Protein AF-A0A9P1FD50-F1 (afdb_monomer_lite)

Organism: NCBI:txid2562237

Secondary structure (DSSP, 8-state):
-----------------------------------------------------------------------PPPP----PPPPEEEEEEEEES-HHHHHHHHHHHH-PEEEEETTTEEEEEETTEEEEEEE-SS-----S-BSEEEEEEEESSHHHHHHHHHHTT--BSS--EEPTTSS-EEEEEE-TT--EEEEEESSS--EEEEEEEES-HHHHHHHHHHHH-PPBSS---PPP-S-TTSTTTS-EEEEEETTEEEEEEEP---SS--TT--SSP--SPBP-TTSSEEEEEEEES-SHHHHHHHHHTT--EEEEEEEETTTTEEEEEEE-GGG-EEEEEE--SS--TTEEPPPGGGB-TT-TTBB-HHHHHHHHHHHHHHTS--TTEEEEEEEEEE-SPPBSSPEEEEEEEEEEETTEEEEEEEEEETTEEEEEEEEEEEE---------S--GGGGS-TT--GGGSEE--B-TTSPBPPHHHHTEEEEESSTT-TTSSS---EEEEE-S-SBTTBPPPHHHHHHHHGGGHHHHS-SS-SSSS-EEE--SEEEEEESS--SSSEEEEEEEEEEETTTEEEEEEEEEETTEEEEEEEEEEEEEEPTT-----SSS-SSSSSS-------------PPPPPPPEEEEEEEEE--PPSSSBBPS-GGGTTPBP-EESS--EEEEEEEEETTEEEEEEEESSSSPPPHHHHHHHHHHHHHHH---EEEEEE---TTSB----BSSTTTBTTTSHHHHHHHHHHHHHHHHHHHHHHHT-EEEEEEEEEEE-S-EEESS--SSS-----EEEEEEEEESSS-EEEEEEEE--B---S-TT--EE--THHHHHHHHHHHHHSS-EEEEE-S-TTEEE-PPTT--SHHHHHHHHHHHHHHHHHH---B--SS--EEEEEEEEEEPPSS-TTSHHHHHHHHHHS-HHHHHHHHHHTTT-EEEEEEEEEETTTEEEEEESSEE-HHHHHHHHHHH-SSEEEEESSBSS--SEE--HHHHHH-STTTSTTT--SPTTHHHHHHHHHHHHHHHHTTSS-PPP-GGGG-S--

pLDDT: mean 82.07, std 21.87, range [19.92, 98.88]

InterPro domains:
  IPR004360 Glyoxalase/fosfomycin resistance/dioxygenase domain [PF00903] (85-195)
  IPR004360 Glyoxalase/fosfomycin resistance/dioxygenase domain [PF00903] (202-340)
  IPR029068 Glyoxalase/Bleomycin resistance protein/Dihydroxybiphenyl dioxygenase [G3DSA:3.10.180.10] (81-199)
  IPR029068 Glyoxalase/Bleomycin resistance protein/Dihydroxybiphenyl dioxygenase [G3DSA:3.10.180.10] (200-346)
  IPR029068 Glyoxalase/Bleomycin resistance protein/Dihydroxybiphenyl dioxygenase [SSF54593] (83-261)
  IPR029068 Glyoxalase/Bleomycin resistance protein/Dihydroxybiphenyl dioxygenase [SSF54593] (201-348)
  IPR029069 HotDog domain superfamily [SSF54637] (326-438)
  IPR031329 Neutral/alkaline non-lysosomal ceramidase, N-terminal [PF04734] (644-873)
  IPR037523 Vicinal oxygen chelate (VOC), core domain [PS51819] (84-198)
  IPR037523 Vicinal oxygen chelate (VOC), core domain [PS51819] (202-343)
  IPR042171 Acyl-CoA thioesterase, double hotdog domain [G3DSA:2.40.160.210] (362-596)
  IPR049449 Acyl-CoA thioesterase-like, N-terminal HotDog domain [PF13622] (360-439)
  IPR049450 Acyl-CoA thioesterase-like, C-terminal domain [PF20789] (466-597)
  IPR050383 Glyoxalase I/Fosfomycin Resistance Protein Families [PTHR21366] (198-342)

Radius of gyration: 40.63 Å; chains: 1; bounding box: 99×114×109 Å

Sequence (1061 aa):
MRQDGFSGGGGFVAAYRAEESGVGFDYNTARRRVGGTTVHAHDEETSMITRRTLGIILLGTIAWLISPGMNAPKAAAEDAEPAHFHHVRLNVTDAKDSMRFYRRVFGAVPVKFRNASDGLFVERSFILFNEVDDAPDPTLNTGIWHIGWGGVDVKNEYEWWLRHGVDIHTRLSPLPGNDNYYMYINGPDKELIEINTMGHHRFGHVHFFCDDVNETVAWYSKHLGIKPRVPVRPKPTGDPNTLAGIWMNSIQCDNVNMIFFGKPDYEESPTWWPDPPLKDIQPTDNRPIDHIAFSYRDIDPVFERMKADGVEIVAPPEFNEELKMRSFFVRGPNNVLIEVVEAKPIPEGQVWTPLEACVGPWSPQHLHAGPVAALCVSVGEELQPGDDVVTTRLTLDLLRPVTRSPIVVKTSTVKMGRRVGLHQLDLIQEDKLTATARVQRTQEMEVSLPQLQGTGLELAPPGDTPDDFTPLTQQPDGRPMAPFLQCCDLRMRVEGAFFRPVPSEAWLHVHADLLEGVPLSTTAAVAAAADCGNALGAPVALDNPPMLFANADLTIHLARSPETAWVRMAPISTWLDHGIGQTCCALSDARGMLGTSVVTLPLANRPGCTIKSLRALTILFSVGVAVCVATLDSPAVAKDKAEFKVGVAARDITPPTGIPMWGYGDRHADLSEGVLDPLYAKAVVIQAGDDKLALVGLDIGRGPTIEMMKLIRKELSEKAGIENVMISGSHTHHGPVIELTDKEGYGKGKFDKAVEYAEQFPHTLIEVILEADAALQPAKMGVGTKNVALNRNRHTKRLPKATDPMLAVMRFDDMEGNPIGILVNFAAHPTSIDSNILKYSADYVGSMHNTVEEKLGTTSVFMQGAAGDQSSNSPQGVSGYEAFGEVLGNEVVEIANGIETSVPEEPTLKGKVDYFTFPSRIDFSNPWIRVAFGRAFFPELVANFGDEMEDGVQTELNTVILNGNIALVGGSGEFFCNHSNRLKERSYLDHTLFFGYCNGHNLYFPTIEAVSEGGYGADPPVSPVEIGAGEQLMNQALINIYSMIGKLVAPENPAAGTAGK

Structure (mmCIF, N/CA/C/O backbone):
data_AF-A0A9P1FD50-F1
#
_entry.id   AF-A0A9P1FD50-F1
#
loop_
_atom_site.group_PDB
_atom_site.id
_atom_site.type_symbol
_atom_site.label_atom_id
_atom_site.label_alt_id
_atom_site.label_comp_id
_atom_site.label_asym_id
_atom_site.label_entity_id
_atom_site.label_seq_id
_atom_site.pdbx_PDB_ins_code
_atom_site.Cartn_x
_atom_site.Cartn_y
_atom_site.Cartn_z
_atom_site.occupancy
_atom_site.B_iso_or_equiv
_atom_site.auth_seq_id
_atom_site.auth_comp_id
_atom_site.auth_asym_id
_atom_site.auth_atom_id
_atom_site.pdbx_PDB_model_num
ATOM 1 N N . MET A 1 1 ? 0.741 50.888 49.057 1.00 32.53 1 MET A N 1
ATOM 2 C CA . MET A 1 1 ? -0.373 51.855 49.240 1.00 32.53 1 MET A CA 1
ATOM 3 C C . MET A 1 1 ? -1.116 51.977 47.910 1.00 32.53 1 MET A C 1
ATOM 5 O O . MET A 1 1 ? -0.481 51.664 46.918 1.00 32.53 1 MET A O 1
ATOM 9 N N . ARG A 1 2 ? -2.399 52.387 47.930 1.00 27.34 2 ARG A N 1
ATOM 10 C CA . ARG A 1 2 ? -3.240 53.013 46.864 1.00 27.34 2 ARG A CA 1
ATOM 11 C C . ARG A 1 2 ? -2.729 52.998 45.398 1.00 27.34 2 ARG A C 1
ATOM 13 O O . ARG A 1 2 ? -1.606 53.415 45.156 1.00 27.34 2 ARG A O 1
ATOM 20 N N . GLN A 1 3 ? -3.507 52.475 44.436 1.00 27.80 3 GLN A N 1
ATOM 21 C CA . GLN A 1 3 ? -4.595 53.173 43.686 1.00 27.80 3 GLN A CA 1
ATOM 22 C C . GLN A 1 3 ? -4.106 54.417 42.908 1.00 27.80 3 GLN A C 1
ATOM 24 O O . GLN A 1 3 ? -3.403 55.227 43.504 1.00 27.80 3 GLN A O 1
ATOM 29 N N . ASP A 1 4 ? -4.471 54.723 41.653 1.00 30.78 4 ASP A N 1
ATOM 30 C CA . ASP A 1 4 ? -5.283 54.096 40.571 1.00 30.78 4 ASP A CA 1
ATOM 31 C C . ASP A 1 4 ? -4.868 54.788 39.232 1.00 30.78 4 ASP A C 1
ATOM 33 O O . ASP A 1 4 ? -4.152 55.788 39.285 1.00 30.78 4 ASP A O 1
ATOM 37 N N . GLY A 1 5 ? -5.244 54.400 38.000 1.00 27.70 5 GLY A N 1
ATOM 38 C CA . GLY A 1 5 ? -6.084 53.306 37.473 1.00 27.70 5 GLY A CA 1
ATOM 39 C C . GLY A 1 5 ? -6.784 53.731 36.153 1.00 27.70 5 GLY A C 1
ATOM 40 O O . GLY A 1 5 ? -7.174 54.890 36.050 1.00 27.70 5 GLY A O 1
ATOM 41 N N . PHE A 1 6 ? -6.971 52.813 35.178 1.00 25.61 6 PHE A N 1
ATOM 42 C CA . PHE A 1 6 ? -7.533 53.043 33.809 1.00 25.61 6 PHE A CA 1
ATOM 43 C C . PHE A 1 6 ? -6.720 54.016 32.898 1.00 25.61 6 PHE A C 1
ATOM 45 O O . PHE A 1 6 ? -5.948 54.827 33.391 1.00 25.61 6 PHE A O 1
ATOM 52 N N . SER A 1 7 ? -6.840 54.060 31.557 1.00 28.64 7 SER A N 1
ATOM 53 C CA . SER A 1 7 ? -7.148 53.057 30.503 1.00 28.64 7 SER A CA 1
ATOM 54 C C . SER A 1 7 ? -7.025 53.716 29.108 1.00 28.64 7 SER A C 1
ATOM 56 O O . SER A 1 7 ? -7.416 54.875 28.977 1.00 28.64 7 SER A O 1
ATOM 58 N N . GLY A 1 8 ? -6.624 52.993 28.051 1.00 25.17 8 GLY A N 1
ATOM 59 C CA . GLY A 1 8 ? -6.762 53.465 26.655 1.00 25.17 8 GLY A CA 1
ATOM 60 C C . GLY A 1 8 ? -5.690 52.920 25.705 1.00 25.17 8 GLY A C 1
ATOM 61 O O . GLY A 1 8 ? -4.532 53.308 25.806 1.00 25.17 8 GLY A O 1
ATOM 62 N N . GLY A 1 9 ? -6.062 51.997 24.812 1.00 24.33 9 GLY A N 1
ATOM 63 C CA . GLY A 1 9 ? -5.116 51.232 23.986 1.00 24.33 9 GLY A CA 1
ATOM 64 C C . GLY A 1 9 ? -4.664 51.897 22.677 1.00 24.33 9 GLY A C 1
ATOM 65 O O . GLY A 1 9 ? -5.237 52.886 22.225 1.00 24.33 9 GLY A O 1
ATOM 66 N N . GLY A 1 10 ? -3.650 51.293 22.047 1.00 22.14 10 GLY A N 1
ATOM 67 C CA . GLY A 1 10 ? -3.113 51.698 20.743 1.00 22.14 10 GLY A CA 1
ATOM 68 C C . GLY A 1 10 ? -1.740 51.079 20.461 1.00 22.14 10 GLY A C 1
ATOM 69 O O . GLY A 1 10 ? -0.724 51.740 20.643 1.00 22.14 10 GLY A O 1
ATOM 70 N N . GLY A 1 11 ? -1.699 49.807 20.049 1.00 23.47 11 GLY A N 1
ATOM 71 C CA . GLY A 1 11 ? -0.459 49.107 19.686 1.00 23.47 11 GLY A CA 1
ATOM 72 C C . GLY A 1 11 ? -0.237 49.078 18.172 1.00 23.47 11 GLY A C 1
ATOM 73 O O . GLY A 1 11 ? -1.151 48.717 17.434 1.00 23.47 11 GLY A O 1
ATOM 74 N N . PHE A 1 12 ? 0.965 49.435 17.709 1.00 22.56 12 PHE A N 1
ATOM 75 C CA . PHE A 1 12 ? 1.338 49.382 16.291 1.00 22.56 12 PHE A CA 1
ATOM 76 C C . PHE A 1 12 ? 2.788 48.911 16.082 1.00 22.56 12 PHE A C 1
ATOM 78 O O . PHE A 1 12 ? 3.698 49.271 16.822 1.00 22.56 12 PHE A O 1
ATOM 85 N N . VAL A 1 13 ? 2.940 48.118 15.023 1.00 25.38 13 VAL A N 1
ATOM 86 C CA . VAL A 1 13 ? 4.142 47.618 14.331 1.00 25.38 13 VAL A CA 1
ATOM 87 C C . VAL A 1 13 ? 5.420 48.477 14.433 1.00 25.38 13 VAL A C 1
ATOM 89 O O . VAL A 1 13 ? 5.392 49.638 14.035 1.00 25.38 13 VAL A O 1
ATOM 92 N N . ALA A 1 14 ? 6.562 47.849 14.770 1.00 25.06 14 ALA A N 1
ATOM 93 C CA . ALA A 1 14 ? 7.853 47.967 14.052 1.00 25.06 14 ALA A CA 1
ATOM 94 C C . ALA A 1 14 ? 8.938 47.030 14.640 1.00 25.06 14 ALA A C 1
ATOM 96 O O . ALA A 1 14 ? 8.922 46.722 15.827 1.00 25.06 14 ALA A O 1
ATOM 97 N N . ALA A 1 15 ? 9.906 46.613 13.816 1.00 26.56 15 ALA A N 1
ATOM 98 C CA . ALA A 1 15 ? 11.107 45.863 14.223 1.00 26.56 15 ALA A CA 1
ATOM 99 C C . ALA A 1 15 ? 12.364 46.756 14.185 1.00 26.56 15 ALA A C 1
ATOM 101 O O . ALA A 1 15 ? 12.326 47.775 13.503 1.00 26.56 15 ALA A O 1
ATOM 102 N N . TYR A 1 16 ? 13.483 46.345 14.808 1.00 21.69 16 TYR A N 1
ATOM 103 C CA . TYR A 1 16 ? 14.849 46.510 14.256 1.00 21.69 16 TYR A CA 1
ATOM 104 C C . TYR A 1 16 ? 15.903 45.640 14.991 1.00 21.69 16 TYR A C 1
ATOM 106 O O . TYR A 1 16 ? 15.596 44.998 15.992 1.00 21.69 16 TYR A O 1
ATOM 114 N N . ARG A 1 17 ? 17.127 45.583 14.437 1.00 26.27 17 ARG A N 1
ATOM 115 C CA . ARG A 1 17 ? 18.291 44.765 14.860 1.00 26.27 17 ARG A CA 1
ATOM 116 C C . ARG A 1 17 ? 19.083 45.317 16.065 1.00 26.27 17 ARG A C 1
ATOM 118 O O . ARG A 1 17 ? 18.904 46.475 16.435 1.00 26.27 17 ARG A O 1
ATOM 125 N N . ALA A 1 18 ? 20.072 44.538 16.531 1.00 23.45 18 ALA A N 1
ATOM 126 C CA . ALA A 1 18 ? 21.341 45.055 17.064 1.00 23.45 18 ALA A CA 1
ATOM 127 C C . ALA A 1 18 ? 22.549 44.135 16.740 1.00 23.45 18 ALA A C 1
ATOM 129 O O . ALA A 1 18 ? 22.391 42.925 16.571 1.00 23.45 18 ALA A O 1
ATOM 130 N N . GLU A 1 19 ? 23.749 44.730 16.700 1.00 25.47 19 GLU A N 1
ATOM 131 C CA . GLU A 1 19 ? 25.080 44.168 16.385 1.00 25.47 19 GLU A CA 1
ATOM 132 C C . GLU A 1 19 ? 26.129 44.836 17.342 1.00 25.47 19 GLU A C 1
ATOM 134 O O . GLU A 1 19 ? 25.779 45.823 17.989 1.00 25.47 19 GLU A O 1
ATOM 139 N N . GLU A 1 20 ? 27.398 44.440 17.563 1.00 28.94 20 GLU A N 1
ATOM 140 C CA . GLU A 1 20 ? 28.374 43.544 16.892 1.00 28.94 20 GLU A CA 1
ATOM 141 C C . GLU A 1 20 ? 29.506 43.107 17.900 1.00 28.94 20 GLU A C 1
ATOM 143 O O . GLU A 1 20 ? 29.324 43.252 19.108 1.00 28.94 20 GLU A O 1
ATOM 148 N N . SER A 1 21 ? 30.702 42.695 17.426 1.00 30.12 21 SER A N 1
ATOM 149 C CA . SER A 1 21 ? 32.002 42.480 18.127 1.00 30.12 21 SER A CA 1
ATOM 150 C C . SER A 1 21 ? 32.228 41.195 18.955 1.00 30.12 21 SER A C 1
ATOM 152 O O . SER A 1 21 ? 31.335 40.717 19.645 1.00 30.12 21 SER A O 1
ATOM 154 N N . GLY A 1 22 ? 33.429 40.589 18.968 1.00 26.94 22 GLY A N 1
ATOM 155 C CA . GLY A 1 22 ? 34.720 40.901 18.302 1.00 26.94 22 GLY A CA 1
ATOM 156 C C . GLY A 1 22 ? 35.891 40.194 19.038 1.00 26.94 22 GLY A C 1
ATOM 157 O O . GLY A 1 22 ? 35.632 39.508 20.021 1.00 26.94 22 GLY A O 1
ATOM 158 N N . VAL A 1 23 ? 37.194 40.271 18.708 1.00 26.19 23 VAL A N 1
ATOM 159 C CA . VAL A 1 23 ? 38.029 40.888 17.640 1.00 26.19 23 VAL A CA 1
ATOM 160 C C . VAL A 1 23 ? 39.350 40.068 17.601 1.00 26.19 23 VAL A C 1
ATOM 162 O O . VAL A 1 23 ? 39.773 39.596 18.652 1.00 26.19 23 VAL A O 1
ATOM 165 N N . GLY A 1 24 ? 40.119 39.873 16.521 1.00 22.12 24 GLY A N 1
ATOM 166 C CA . GLY A 1 24 ? 39.999 40.249 15.101 1.00 22.12 24 GLY A CA 1
ATOM 167 C C . GLY A 1 24 ? 40.101 38.986 14.234 1.00 22.12 24 GLY A C 1
ATOM 168 O O . GLY A 1 24 ? 39.147 38.221 14.235 1.00 22.12 24 GLY A O 1
ATOM 169 N N . PHE A 1 25 ? 41.182 38.630 13.524 1.00 24.50 25 PHE A N 1
ATOM 170 C CA . PHE A 1 25 ? 42.448 39.259 13.070 1.00 24.50 25 PHE A CA 1
ATOM 171 C C . PHE A 1 25 ? 43.093 38.226 12.104 1.00 24.50 25 PHE A C 1
ATOM 173 O O . PHE A 1 25 ? 43.024 37.038 12.405 1.00 24.50 25 PHE A O 1
ATOM 180 N N . ASP A 1 26 ? 43.793 38.505 11.000 1.00 27.23 26 ASP A N 1
ATOM 181 C CA . ASP A 1 26 ? 43.931 39.650 10.070 1.00 27.23 26 ASP A CA 1
ATOM 182 C C . ASP A 1 26 ? 44.528 39.018 8.747 1.00 27.23 26 ASP A C 1
ATOM 184 O O . ASP A 1 26 ? 44.461 37.797 8.614 1.00 27.23 26 ASP A O 1
ATOM 188 N N . TYR A 1 27 ? 45.119 39.618 7.699 1.00 22.58 27 TYR A N 1
ATOM 189 C CA . TYR A 1 27 ? 45.593 40.974 7.410 1.00 22.58 27 TYR A CA 1
ATOM 190 C C . TYR A 1 27 ? 45.713 41.212 5.882 1.00 22.58 27 TYR A C 1
ATOM 192 O O . TYR A 1 27 ? 46.248 40.369 5.170 1.00 22.58 27 TYR A O 1
ATOM 200 N N . ASN A 1 28 ? 45.367 42.425 5.429 1.00 24.56 28 ASN A N 1
ATOM 201 C CA . ASN A 1 28 ? 45.893 43.136 4.239 1.00 24.56 28 ASN A CA 1
ATOM 202 C C . ASN A 1 28 ? 45.655 42.656 2.775 1.00 24.56 28 ASN A C 1
ATOM 204 O O . ASN A 1 28 ? 45.893 41.507 2.438 1.00 24.56 28 ASN A O 1
ATOM 208 N N . THR A 1 29 ? 45.383 43.537 1.785 1.00 28.48 29 THR A N 1
ATOM 209 C CA . THR A 1 29 ? 44.588 44.803 1.724 1.00 28.48 29 THR A CA 1
ATOM 210 C C . THR A 1 29 ? 44.492 45.376 0.282 1.00 28.48 29 THR A C 1
ATOM 212 O O . THR A 1 29 ? 45.399 45.195 -0.517 1.00 28.48 29 THR A O 1
ATOM 215 N N . ALA A 1 30 ? 43.486 46.249 0.052 1.00 27.73 30 ALA A N 1
ATOM 216 C CA . ALA A 1 30 ? 43.569 47.518 -0.726 1.00 27.73 30 ALA A CA 1
ATOM 217 C C . ALA A 1 30 ? 43.664 47.520 -2.286 1.00 27.73 30 ALA A C 1
ATOM 219 O O . ALA A 1 30 ? 44.243 46.630 -2.884 1.00 27.73 30 ALA A O 1
ATOM 220 N N . ARG A 1 31 ? 43.170 48.549 -3.024 1.00 26.62 31 ARG A N 1
ATOM 221 C CA . ARG A 1 31 ? 42.297 49.713 -2.679 1.00 26.62 31 ARG A CA 1
ATOM 222 C C . ARG A 1 31 ? 41.659 50.417 -3.911 1.00 26.62 31 ARG A C 1
ATOM 224 O O . ARG A 1 31 ? 42.356 50.743 -4.857 1.00 26.62 31 ARG A O 1
ATOM 231 N N . ARG A 1 32 ? 40.421 50.900 -3.690 1.00 26.95 32 ARG A N 1
ATOM 232 C CA . ARG A 1 32 ? 39.793 52.182 -4.136 1.00 26.95 32 ARG A CA 1
ATOM 233 C C . ARG A 1 32 ? 39.363 52.452 -5.598 1.00 26.95 32 ARG A C 1
ATOM 235 O O . ARG A 1 32 ? 39.990 52.082 -6.575 1.00 26.95 32 ARG A O 1
ATOM 242 N N . ARG A 1 33 ? 38.265 53.229 -5.653 1.00 26.97 33 ARG A N 1
ATOM 243 C CA . ARG A 1 33 ? 37.638 53.939 -6.789 1.00 26.97 33 ARG A CA 1
ATOM 244 C C . ARG A 1 33 ? 38.524 55.080 -7.321 1.00 26.97 33 ARG A C 1
ATOM 246 O O . ARG A 1 33 ? 39.220 55.679 -6.508 1.00 26.97 33 ARG A O 1
ATOM 253 N N . VAL A 1 34 ? 38.323 55.487 -8.580 1.00 24.75 34 VAL A N 1
ATOM 254 C CA . VAL A 1 34 ? 37.628 56.725 -9.051 1.00 24.75 34 VAL A CA 1
ATOM 255 C C . VAL A 1 34 ? 37.176 56.453 -10.511 1.00 24.75 34 VAL A C 1
ATOM 257 O O . VAL A 1 34 ? 37.707 55.541 -11.136 1.00 24.75 34 VAL A O 1
ATOM 260 N N . GLY A 1 35 ? 36.166 57.156 -11.042 1.00 23.97 35 GLY A N 1
ATOM 261 C CA . GLY A 1 35 ? 35.719 57.031 -12.444 1.00 23.97 35 GLY A CA 1
ATOM 262 C C . GLY A 1 35 ? 36.023 58.279 -13.285 1.00 23.97 35 GLY A C 1
ATOM 263 O O . GLY A 1 35 ? 36.236 59.351 -12.722 1.00 23.97 35 GLY A O 1
ATOM 264 N N . GLY A 1 36 ? 36.017 58.157 -14.618 1.00 22.44 36 GLY A N 1
ATOM 265 C CA . GLY A 1 36 ? 36.223 59.295 -15.527 1.00 22.44 36 GLY A CA 1
ATOM 266 C C . GLY A 1 36 ? 36.560 58.913 -16.976 1.00 22.44 36 GLY A C 1
ATOM 267 O O . GLY A 1 36 ? 37.617 58.371 -17.261 1.00 22.44 36 GLY A O 1
ATOM 268 N N . THR A 1 37 ? 35.630 59.235 -17.870 1.00 23.45 37 THR A N 1
ATOM 269 C CA . THR A 1 37 ? 35.703 59.401 -19.338 1.00 23.45 37 THR A CA 1
ATOM 270 C C . THR A 1 37 ? 37.059 59.731 -20.016 1.00 23.45 37 THR A C 1
ATOM 272 O O . THR A 1 37 ? 37.705 60.695 -19.619 1.00 23.45 37 THR A O 1
ATOM 275 N N . THR A 1 38 ? 37.299 59.098 -21.191 1.00 23.34 38 THR A N 1
ATOM 276 C CA . THR A 1 38 ? 37.919 59.645 -22.451 1.00 23.34 38 THR A CA 1
ATOM 277 C C . THR A 1 38 ? 39.395 60.118 -22.479 1.00 23.34 38 THR A C 1
ATOM 279 O O . THR A 1 38 ? 39.858 60.675 -21.499 1.00 23.34 38 THR A O 1
ATOM 282 N N . VAL A 1 39 ? 40.171 60.089 -23.588 1.00 23.86 39 VAL A N 1
ATOM 283 C CA . VAL A 1 39 ? 40.239 59.308 -24.868 1.00 23.86 39 VAL A CA 1
ATOM 284 C C . VAL A 1 39 ? 41.535 59.733 -25.632 1.00 23.86 39 VAL A C 1
ATOM 286 O O . VAL A 1 39 ? 41.957 60.869 -25.443 1.00 23.86 39 VAL A O 1
ATOM 289 N N . HIS A 1 40 ? 42.094 58.895 -26.535 1.00 23.17 40 HIS A N 1
ATOM 290 C CA . HIS A 1 40 ? 43.233 59.184 -27.469 1.00 23.17 40 HIS A CA 1
ATOM 291 C C . HIS A 1 40 ? 44.621 59.499 -26.829 1.00 23.17 40 HIS A C 1
ATOM 293 O O . HIS A 1 40 ? 44.682 59.817 -25.650 1.00 23.17 40 HIS A O 1
ATOM 299 N N . ALA A 1 41 ? 45.781 59.475 -27.521 1.00 25.92 41 ALA A N 1
ATOM 300 C CA . ALA A 1 41 ? 46.321 58.720 -28.687 1.00 25.92 41 ALA A CA 1
ATOM 301 C C . ALA A 1 41 ? 47.845 59.050 -28.851 1.00 25.92 41 ALA A C 1
ATOM 303 O O . ALA A 1 41 ? 48.322 59.917 -28.124 1.00 25.92 41 ALA A O 1
ATOM 304 N N . HIS A 1 42 ? 48.547 58.448 -29.840 1.00 26.31 42 HIS A N 1
ATOM 305 C CA . HIS A 1 42 ? 49.943 58.744 -30.291 1.00 26.31 42 HIS A CA 1
ATOM 306 C C . HIS A 1 42 ? 51.095 58.325 -29.323 1.00 26.31 42 HIS A C 1
ATOM 308 O O . HIS A 1 42 ? 50.889 58.315 -28.114 1.00 26.31 42 HIS A O 1
ATOM 314 N N . ASP A 1 43 ? 52.320 57.948 -29.752 1.00 27.86 43 ASP A N 1
ATOM 315 C CA . ASP A 1 43 ? 52.848 57.571 -31.092 1.00 27.86 43 ASP A CA 1
ATOM 316 C C . ASP A 1 43 ? 54.145 56.698 -31.013 1.00 27.86 43 ASP A C 1
ATOM 318 O O . ASP A 1 43 ? 54.516 56.274 -29.922 1.00 27.86 43 ASP A O 1
ATOM 322 N N . GLU A 1 44 ? 54.827 56.501 -32.161 1.00 28.86 44 GLU A N 1
ATOM 323 C CA . GLU A 1 44 ? 56.163 55.881 -32.407 1.00 28.86 44 GLU A CA 1
ATOM 324 C C . GLU A 1 44 ? 56.195 54.329 -32.340 1.00 28.86 44 GLU A C 1
ATOM 326 O O . GLU A 1 44 ? 55.852 53.720 -31.333 1.00 28.86 44 GLU A O 1
ATOM 331 N N . GLU A 1 45 ? 56.428 53.546 -33.408 1.00 27.45 45 GLU A N 1
ATOM 332 C CA . GLU A 1 45 ? 57.460 53.485 -34.480 1.00 27.45 45 GLU A CA 1
ATOM 333 C C . GLU A 1 45 ? 58.755 52.717 -34.123 1.00 27.45 45 GLU A C 1
ATOM 335 O O . GLU A 1 45 ? 59.678 53.273 -33.536 1.00 27.45 45 GLU A O 1
ATOM 340 N N . THR A 1 46 ? 58.881 51.461 -34.603 1.00 25.73 46 THR A N 1
ATOM 341 C CA . THR A 1 46 ? 59.977 50.957 -35.491 1.00 25.73 46 THR A CA 1
ATOM 342 C C . THR A 1 46 ? 60.104 49.412 -35.474 1.00 25.73 46 THR A C 1
ATOM 344 O O . THR A 1 46 ? 60.021 48.776 -34.430 1.00 25.73 46 THR A O 1
ATOM 347 N N . SER A 1 47 ? 60.438 48.824 -36.636 1.00 25.33 47 SER A N 1
ATOM 348 C CA . SER A 1 47 ? 60.918 47.437 -36.869 1.00 25.33 47 SER A CA 1
ATOM 349 C C . SER A 1 47 ? 59.906 46.288 -37.096 1.00 25.33 47 SER A C 1
ATOM 351 O O . SER A 1 47 ? 58.740 46.318 -36.715 1.00 25.33 47 SER A O 1
ATOM 353 N N . MET A 1 48 ? 60.403 45.270 -37.809 1.00 22.98 48 MET A N 1
ATOM 354 C CA . MET A 1 48 ? 59.738 44.043 -38.287 1.00 22.98 48 MET A CA 1
ATOM 355 C C . MET A 1 48 ? 59.700 42.967 -37.176 1.00 22.98 48 MET A C 1
ATOM 357 O O . MET A 1 48 ? 60.501 43.026 -36.251 1.00 22.98 48 MET A O 1
ATOM 361 N N . ILE A 1 49 ? 58.844 41.936 -37.186 1.00 22.75 49 ILE A N 1
ATOM 362 C CA . ILE A 1 49 ? 58.041 41.312 -38.261 1.00 22.75 49 ILE A CA 1
ATOM 363 C C . ILE A 1 49 ? 56.555 41.287 -37.838 1.00 22.75 49 ILE A C 1
ATOM 365 O O . ILE A 1 49 ? 56.255 41.044 -36.673 1.00 22.75 49 ILE A O 1
ATOM 369 N N . THR A 1 50 ? 55.614 41.570 -38.750 1.00 34.81 50 THR A N 1
ATOM 370 C CA . THR A 1 50 ? 54.276 42.071 -38.356 1.00 34.81 50 THR A CA 1
ATOM 371 C C . THR A 1 50 ? 53.121 41.727 -39.307 1.00 34.81 50 THR A C 1
ATOM 373 O O . THR A 1 50 ? 53.345 41.580 -40.509 1.00 34.81 50 THR A O 1
ATOM 376 N N . ARG A 1 51 ? 51.887 41.773 -38.749 1.00 23.23 51 ARG A N 1
ATOM 377 C CA . ARG A 1 51 ? 50.534 42.086 -39.318 1.00 23.23 51 ARG A CA 1
ATOM 378 C C . ARG A 1 51 ? 49.463 41.054 -38.876 1.00 23.23 51 ARG A C 1
ATOM 380 O O . ARG A 1 51 ? 49.767 39.874 -38.833 1.00 23.23 51 ARG A O 1
ATOM 387 N N . ARG A 1 52 ? 48.204 41.423 -38.568 1.00 22.81 52 ARG A N 1
ATOM 388 C CA . ARG A 1 52 ? 47.538 42.752 -38.589 1.00 22.81 52 ARG A CA 1
ATOM 389 C C . ARG A 1 52 ? 46.304 42.817 -37.667 1.00 22.81 52 ARG A C 1
ATOM 391 O O . ARG A 1 52 ? 45.666 41.803 -37.423 1.00 22.81 52 ARG A O 1
ATOM 398 N N . THR A 1 53 ? 45.921 44.037 -37.292 1.00 22.67 53 THR A N 1
ATOM 399 C CA . THR A 1 53 ? 44.667 44.400 -36.597 1.00 22.67 53 THR A CA 1
ATOM 400 C C . THR A 1 53 ? 43.773 45.219 -37.537 1.00 22.67 53 THR A C 1
ATOM 402 O O . THR A 1 53 ? 44.329 46.004 -38.304 1.00 22.67 53 THR A O 1
ATOM 405 N N . LEU A 1 54 ? 42.437 45.090 -37.461 1.00 20.25 54 LEU A N 1
ATOM 406 C CA . LEU A 1 54 ? 41.450 46.192 -37.326 1.00 20.25 54 LEU A CA 1
ATOM 407 C C . LEU A 1 54 ? 39.998 45.673 -37.394 1.00 20.25 54 LEU A C 1
ATOM 409 O O . LEU A 1 54 ? 39.756 44.546 -37.816 1.00 20.25 54 LEU A O 1
ATOM 413 N N . GLY A 1 55 ? 39.037 46.529 -37.030 1.00 21.28 55 GLY A N 1
ATOM 414 C CA . GLY A 1 55 ? 37.617 46.366 -37.358 1.00 21.28 55 GLY A CA 1
ATOM 415 C C . GLY A 1 55 ? 37.112 47.457 -38.314 1.00 21.28 55 GLY A C 1
ATOM 416 O O . GLY A 1 55 ? 37.748 48.497 -38.443 1.00 21.28 55 GLY A O 1
ATOM 417 N N . ILE A 1 56 ? 35.958 47.191 -38.938 1.00 28.34 56 ILE A N 1
ATOM 418 C CA . ILE A 1 56 ? 35.044 48.108 -39.656 1.00 28.34 56 ILE A CA 1
ATOM 419 C C . ILE A 1 56 ? 35.676 49.100 -40.658 1.00 28.34 56 ILE A C 1
ATOM 421 O O . ILE A 1 56 ? 36.181 50.156 -40.289 1.00 28.34 56 ILE A O 1
ATOM 425 N N . ILE A 1 57 ? 35.408 48.870 -41.949 1.00 19.92 57 ILE A N 1
ATOM 426 C CA . ILE A 1 57 ? 35.049 49.961 -42.869 1.00 19.92 57 ILE A CA 1
ATOM 427 C C . ILE A 1 57 ? 33.663 49.658 -43.443 1.00 19.92 57 ILE A C 1
ATOM 429 O O . ILE A 1 57 ? 33.461 48.655 -44.124 1.00 19.92 57 ILE A O 1
ATOM 433 N N . LEU A 1 58 ? 32.716 50.546 -43.156 1.00 23.91 58 LEU A N 1
ATOM 434 C CA . LEU A 1 58 ? 31.427 50.651 -43.832 1.00 23.91 58 LEU A CA 1
ATOM 435 C C . LEU A 1 58 ? 31.601 51.580 -45.042 1.00 23.91 58 LEU A C 1
ATOM 437 O O . LEU A 1 58 ? 32.116 52.677 -44.847 1.00 23.91 58 LEU A O 1
ATOM 441 N N . LEU A 1 59 ? 31.148 51.171 -46.235 1.00 20.83 59 LEU A N 1
ATOM 442 C CA . LEU A 1 59 ? 30.559 52.004 -47.310 1.00 20.83 59 LEU A CA 1
ATOM 443 C C . LEU A 1 59 ? 30.400 51.164 -48.594 1.00 20.83 59 LEU A C 1
ATOM 445 O O . LEU A 1 59 ? 31.342 50.509 -49.027 1.00 20.83 59 LEU A O 1
ATOM 449 N N . GLY A 1 60 ? 29.210 51.181 -49.203 1.00 21.38 60 GLY A N 1
ATOM 450 C CA . GLY A 1 60 ? 28.873 50.321 -50.351 1.00 21.38 60 GLY A CA 1
ATOM 451 C C . GLY A 1 60 ? 27.402 50.423 -50.766 1.00 21.38 60 GLY A C 1
ATOM 452 O O . GLY A 1 60 ? 26.713 49.420 -50.909 1.00 21.38 60 GLY A O 1
ATOM 453 N N . THR A 1 61 ? 26.884 51.647 -50.844 1.00 21.33 61 THR A N 1
ATOM 454 C CA . THR A 1 61 ? 25.454 51.956 -50.977 1.00 21.33 61 THR A CA 1
ATOM 455 C C . THR A 1 61 ? 24.893 51.790 -52.398 1.00 21.33 61 THR A C 1
ATOM 457 O O . THR A 1 61 ? 25.477 52.280 -53.355 1.00 21.33 61 THR A O 1
ATOM 460 N N . ILE A 1 62 ? 23.658 51.269 -52.471 1.00 23.58 62 ILE A N 1
ATOM 461 C CA . ILE A 1 62 ? 22.624 51.540 -53.500 1.00 23.58 62 ILE A CA 1
ATOM 462 C C . ILE A 1 62 ? 22.869 50.992 -54.926 1.00 23.58 62 ILE A C 1
ATOM 464 O O . ILE A 1 62 ? 23.435 51.667 -55.778 1.00 23.58 62 ILE A O 1
ATOM 468 N N . ALA A 1 63 ? 22.260 49.832 -55.214 1.00 21.72 63 ALA A N 1
ATOM 469 C CA . ALA A 1 63 ? 21.508 49.495 -56.442 1.00 21.72 63 ALA A CA 1
ATOM 470 C C . ALA A 1 63 ? 20.868 48.090 -56.268 1.00 21.72 63 ALA A C 1
ATOM 472 O O . ALA A 1 63 ? 21.498 47.229 -55.667 1.00 21.72 63 ALA A O 1
ATOM 473 N N . TRP A 1 64 ? 19.654 47.770 -56.734 1.00 22.84 64 TRP A N 1
ATOM 474 C CA . TRP A 1 64 ? 18.608 48.599 -57.352 1.00 22.84 64 TRP A CA 1
ATOM 475 C C . TRP A 1 64 ? 17.203 48.061 -56.997 1.00 22.84 64 TRP A C 1
ATOM 477 O O . TRP A 1 64 ? 17.054 46.944 -56.509 1.00 22.84 64 TRP A O 1
ATOM 487 N N . LEU A 1 65 ? 16.183 48.886 -57.229 1.00 27.14 65 LEU A N 1
ATOM 488 C CA . LEU A 1 65 ? 14.756 48.586 -57.042 1.00 27.14 65 LEU A CA 1
ATOM 489 C C . LEU A 1 65 ? 14.164 47.751 -58.207 1.00 27.14 65 LEU A C 1
ATOM 491 O O . LEU A 1 65 ? 14.789 47.632 -59.254 1.00 27.14 65 LEU A O 1
ATOM 495 N N . ILE A 1 66 ? 12.898 47.326 -58.044 1.00 25.25 66 ILE A N 1
ATOM 496 C CA . ILE A 1 66 ? 11.925 46.898 -59.087 1.00 25.25 66 ILE A CA 1
ATOM 497 C C . ILE A 1 66 ? 11.985 45.426 -59.574 1.00 25.25 66 ILE A C 1
ATOM 499 O O . ILE A 1 66 ? 12.668 45.112 -60.538 1.00 25.25 66 ILE A O 1
ATOM 503 N N . SER A 1 67 ? 11.078 44.614 -58.995 1.00 25.45 67 SER A N 1
ATOM 504 C CA . SER A 1 67 ? 10.212 43.594 -59.649 1.00 25.45 67 SER A CA 1
ATOM 505 C C . SER A 1 67 ? 10.820 42.370 -60.381 1.00 25.45 67 SER A C 1
ATOM 507 O O . SER A 1 67 ? 11.981 42.368 -60.763 1.00 25.45 67 SER A O 1
ATOM 509 N N . PRO A 1 68 ? 9.989 41.363 -60.735 1.00 37.72 68 PRO A N 1
ATOM 510 C CA . PRO A 1 68 ? 8.934 40.712 -59.949 1.00 37.72 68 PRO A CA 1
ATOM 511 C C . PRO A 1 68 ? 9.198 39.191 -59.793 1.00 37.72 68 PRO A C 1
ATOM 513 O O . PRO A 1 68 ? 10.151 38.649 -60.343 1.00 37.72 68 PRO A O 1
ATOM 516 N N . GLY A 1 69 ? 8.369 38.494 -59.011 1.00 38.81 69 GLY A N 1
ATOM 517 C CA . GLY A 1 69 ? 8.669 37.130 -58.556 1.00 38.81 69 GLY A CA 1
ATOM 518 C C . GLY A 1 69 ? 8.546 35.997 -59.588 1.00 38.81 69 GLY A C 1
ATOM 519 O O . GLY A 1 69 ? 7.768 36.059 -60.536 1.00 38.81 69 GLY A O 1
ATOM 520 N N . MET A 1 70 ? 9.246 34.900 -59.288 1.00 27.20 70 MET A N 1
ATOM 521 C CA . MET A 1 70 ? 8.902 33.529 -59.679 1.00 27.20 70 MET A CA 1
ATOM 522 C C . MET A 1 70 ? 9.056 32.631 -58.447 1.00 27.20 70 MET A C 1
ATOM 524 O O . MET A 1 70 ? 10.036 32.756 -57.712 1.00 27.20 70 MET A O 1
ATOM 528 N N . ASN A 1 71 ? 8.109 31.717 -58.226 1.00 37.50 71 ASN A N 1
ATOM 529 C CA . ASN A 1 71 ? 8.216 30.719 -57.163 1.00 37.50 71 ASN A CA 1
ATOM 530 C C . ASN A 1 71 ? 9.249 29.656 -57.558 1.00 37.50 71 ASN A C 1
ATOM 532 O O . ASN A 1 71 ? 8.942 28.751 -58.330 1.00 37.50 71 ASN A O 1
ATOM 536 N N . ALA A 1 72 ? 10.448 29.740 -56.989 1.00 27.22 72 ALA A N 1
ATOM 537 C CA . ALA A 1 72 ? 11.284 28.567 -56.775 1.00 27.22 72 ALA A CA 1
ATOM 538 C C . ALA A 1 72 ? 10.987 28.048 -55.358 1.00 27.22 72 ALA A C 1
ATOM 540 O O . ALA A 1 72 ? 11.109 28.832 -54.410 1.00 27.22 72 ALA A O 1
ATOM 541 N N . PRO A 1 73 ? 10.596 26.774 -55.171 1.00 30.59 73 PRO A N 1
ATOM 542 C CA . PRO A 1 73 ? 10.561 26.186 -53.841 1.00 30.59 73 PRO A CA 1
ATOM 543 C C . PRO A 1 73 ? 11.948 26.311 -53.207 1.00 30.59 73 PRO A C 1
ATOM 545 O O . PRO A 1 73 ? 12.955 26.004 -53.851 1.00 30.59 73 PRO A O 1
ATOM 548 N N . LYS A 1 74 ? 12.024 26.729 -51.938 1.00 28.89 74 LYS A N 1
ATOM 549 C CA . LYS A 1 74 ? 13.207 26.386 -51.142 1.00 28.89 74 LYS A CA 1
ATOM 550 C C . LYS A 1 74 ? 13.273 24.864 -51.131 1.00 28.89 74 LYS A C 1
ATOM 552 O O . LYS A 1 74 ? 12.293 24.240 -50.737 1.00 28.89 74 LYS A O 1
ATOM 557 N N . ALA A 1 75 ? 14.390 24.294 -51.576 1.00 32.84 75 ALA A N 1
ATOM 558 C CA . ALA A 1 75 ? 14.596 22.858 -51.485 1.00 32.84 75 ALA A CA 1
ATOM 559 C C . ALA A 1 75 ? 14.448 22.445 -50.018 1.00 32.84 75 ALA A C 1
ATOM 561 O O . ALA A 1 75 ? 15.187 22.934 -49.158 1.00 32.84 75 ALA A O 1
ATOM 562 N N . ALA A 1 76 ? 13.464 21.595 -49.744 1.00 32.22 76 ALA A N 1
ATOM 563 C CA . ALA A 1 76 ? 13.309 20.990 -48.443 1.00 32.22 76 ALA A CA 1
ATOM 564 C C . ALA A 1 76 ? 14.459 19.995 -48.261 1.00 32.22 76 ALA A C 1
ATOM 566 O O . ALA A 1 76 ? 14.465 18.912 -48.839 1.00 32.22 76 ALA A O 1
ATOM 567 N N . ALA A 1 77 ? 15.449 20.381 -47.458 1.00 35.50 77 ALA A N 1
ATOM 568 C CA . ALA A 1 77 ? 16.224 19.408 -46.705 1.00 35.50 77 ALA A CA 1
ATOM 569 C C . ALA A 1 77 ? 15.330 18.947 -45.543 1.00 35.50 77 ALA A C 1
ATOM 571 O O . ALA A 1 77 ? 15.514 19.371 -44.406 1.00 35.50 77 ALA A O 1
ATOM 572 N N . GLU A 1 78 ? 14.282 18.197 -45.884 1.00 37.94 78 GLU A N 1
ATOM 573 C CA . GLU A 1 78 ? 13.413 17.524 -44.924 1.00 37.94 78 GLU A CA 1
ATOM 574 C C . GLU A 1 78 ? 14.215 16.441 -44.199 1.00 37.94 78 GLU A C 1
ATOM 576 O O . GLU A 1 78 ? 15.028 15.738 -44.809 1.00 37.94 78 GLU A O 1
ATOM 581 N N . ASP A 1 79 ? 13.986 16.312 -42.892 1.00 43.34 79 ASP A N 1
ATOM 582 C CA . ASP A 1 79 ? 14.502 15.206 -42.094 1.00 43.34 79 ASP A CA 1
ATOM 583 C C . ASP A 1 79 ? 13.814 13.913 -42.557 1.00 43.34 79 ASP A C 1
ATOM 585 O O . ASP A 1 79 ? 12.722 13.570 -42.104 1.00 43.34 79 ASP A O 1
ATOM 589 N N . ALA A 1 80 ? 14.430 13.231 -43.526 1.00 60.41 80 ALA A N 1
ATOM 590 C CA . ALA A 1 80 ? 13.908 11.994 -44.091 1.00 60.41 80 ALA A CA 1
ATOM 591 C C . ALA A 1 80 ? 13.710 10.934 -42.994 1.00 60.41 80 ALA A C 1
ATOM 593 O O . ALA A 1 80 ? 14.597 10.732 -42.161 1.00 60.41 80 ALA A O 1
ATOM 594 N N . GLU A 1 81 ? 12.561 10.250 -43.021 1.00 73.12 81 GLU A N 1
ATOM 595 C CA . GLU A 1 81 ? 12.240 9.183 -42.068 1.00 73.12 81 GLU A CA 1
ATOM 596 C C . GLU A 1 81 ? 13.377 8.138 -42.045 1.00 73.12 81 GLU A C 1
ATOM 598 O O . GLU A 1 81 ? 13.791 7.676 -43.114 1.00 73.12 81 GLU A O 1
ATOM 603 N N . PRO A 1 82 ? 13.939 7.795 -40.870 1.00 83.00 82 PRO A N 1
ATOM 604 C CA . PRO A 1 82 ? 14.955 6.756 -40.761 1.00 83.00 82 PRO A CA 1
ATOM 605 C C . PRO A 1 82 ? 14.322 5.367 -40.896 1.00 83.00 82 PRO A C 1
ATOM 607 O O . PRO A 1 82 ? 13.175 5.155 -40.515 1.00 83.00 82 PRO A O 1
ATOM 610 N N . ALA A 1 83 ? 15.092 4.400 -41.394 1.00 89.94 83 ALA A N 1
ATOM 611 C CA . ALA A 1 83 ? 14.664 3.005 -41.409 1.00 89.94 83 ALA A CA 1
ATOM 612 C C . ALA A 1 83 ? 14.480 2.437 -39.993 1.00 89.94 83 ALA A C 1
ATOM 614 O O . ALA A 1 83 ? 15.348 2.621 -39.132 1.00 89.94 83 ALA A O 1
ATOM 615 N N . HIS A 1 84 ? 13.422 1.645 -39.823 1.00 89.25 84 HIS A N 1
ATOM 616 C CA . HIS A 1 84 ? 13.218 0.766 -38.670 1.00 89.25 84 HIS A CA 1
ATOM 617 C C . HIS A 1 84 ? 13.509 -0.701 -39.033 1.00 89.25 84 HIS A C 1
ATOM 619 O O . HIS A 1 84 ? 13.259 -1.108 -40.171 1.00 89.25 84 HIS A O 1
ATOM 625 N N . PHE A 1 85 ? 14.029 -1.505 -38.098 1.00 92.19 85 PHE A N 1
ATOM 626 C CA . PHE A 1 85 ? 14.359 -2.919 -38.338 1.00 92.19 85 PHE A CA 1
ATOM 627 C C . PHE A 1 85 ? 13.097 -3.779 -38.235 1.00 92.19 85 PHE A C 1
ATOM 629 O O . PHE A 1 85 ? 12.598 -4.060 -37.142 1.00 92.19 85 PHE A O 1
ATOM 636 N N . HIS A 1 86 ? 12.588 -4.232 -39.380 1.00 91.25 86 HIS A N 1
ATOM 637 C CA . HIS A 1 86 ? 11.292 -4.892 -39.445 1.00 91.25 86 HIS A CA 1
ATOM 638 C C . HIS A 1 86 ? 11.380 -6.395 -39.160 1.00 91.25 86 HIS A C 1
ATOM 640 O O . HIS A 1 86 ? 10.728 -6.887 -38.237 1.00 91.25 86 HIS A O 1
ATOM 646 N N . HIS A 1 87 ? 12.143 -7.159 -39.951 1.00 93.69 87 HIS A N 1
ATOM 647 C CA . HIS A 1 87 ? 12.192 -8.616 -39.788 1.00 93.69 87 HIS A CA 1
ATOM 648 C C . HIS A 1 87 ? 13.469 -9.293 -40.307 1.00 93.69 87 HIS A C 1
ATOM 650 O O . HIS A 1 87 ? 14.226 -8.718 -41.085 1.00 93.69 87 HIS A O 1
ATOM 656 N N . VAL A 1 88 ? 13.680 -10.538 -39.874 1.00 96.75 88 VAL A N 1
ATOM 657 C CA . VAL A 1 88 ? 14.603 -11.509 -40.485 1.00 96.75 88 VAL A CA 1
ATOM 658 C C . VAL A 1 88 ? 13.770 -12.578 -41.189 1.00 96.75 88 VAL A C 1
ATOM 660 O O . VAL A 1 88 ? 12.811 -13.086 -40.600 1.00 96.75 88 VAL A O 1
ATOM 663 N N . ARG A 1 89 ? 14.111 -12.929 -42.431 1.00 95.81 89 ARG A N 1
ATOM 664 C CA . ARG A 1 89 ? 13.473 -14.031 -43.162 1.00 95.81 89 ARG A CA 1
ATOM 665 C C . ARG A 1 89 ? 14.348 -15.279 -43.092 1.00 95.81 89 ARG A C 1
ATOM 667 O O . ARG A 1 89 ? 15.544 -15.204 -43.371 1.00 95.81 89 ARG A O 1
ATOM 674 N N . LEU A 1 90 ? 13.755 -16.414 -42.732 1.00 97.81 90 LEU A N 1
ATOM 675 C CA . LEU A 1 90 ? 14.419 -17.719 -42.728 1.00 97.81 90 LEU A CA 1
ATOM 676 C C . LEU A 1 90 ? 13.810 -18.627 -43.802 1.00 97.81 90 LEU A C 1
ATOM 678 O O . LEU A 1 90 ? 12.585 -18.672 -43.940 1.00 97.81 90 LEU A O 1
ATOM 682 N N . ASN A 1 91 ? 14.647 -19.372 -44.524 1.00 97.25 91 ASN A N 1
ATOM 683 C CA . ASN A 1 91 ? 14.190 -20.497 -45.347 1.00 97.25 91 ASN A CA 1
ATOM 684 C C . ASN A 1 91 ? 14.152 -21.751 -44.468 1.00 97.25 91 ASN A C 1
ATOM 686 O O . ASN A 1 91 ? 15.149 -22.070 -43.823 1.00 97.25 91 ASN A O 1
ATOM 690 N N . VAL A 1 92 ? 13.005 -22.431 -44.412 1.00 96.44 92 VAL A N 1
ATOM 691 C CA . VAL A 1 92 ? 12.738 -23.525 -43.463 1.00 96.44 92 VAL A CA 1
ATOM 692 C C . VAL A 1 92 ? 11.936 -24.663 -44.097 1.00 96.44 92 VAL A C 1
ATOM 694 O O . VAL A 1 92 ? 11.133 -24.427 -44.996 1.00 96.44 92 VAL A O 1
ATOM 697 N N . THR A 1 93 ? 12.095 -25.895 -43.610 1.00 95.56 93 THR A N 1
ATOM 698 C CA . THR A 1 93 ? 11.378 -27.075 -44.145 1.00 95.56 93 THR A CA 1
ATOM 699 C C . THR A 1 93 ? 10.061 -27.395 -43.412 1.00 95.56 93 THR A C 1
ATOM 701 O O . THR A 1 93 ? 9.158 -27.995 -43.993 1.00 95.56 93 THR A O 1
ATOM 704 N N . ASP A 1 94 ? 9.889 -26.943 -42.163 1.00 94.69 94 ASP A N 1
ATOM 705 C CA . ASP A 1 94 ? 8.587 -26.816 -41.477 1.00 94.69 94 ASP A CA 1
ATOM 706 C C . ASP A 1 94 ? 8.606 -25.537 -40.632 1.00 94.69 94 ASP A C 1
ATOM 708 O O . ASP A 1 94 ? 9.184 -25.517 -39.540 1.00 94.69 94 ASP A O 1
ATOM 712 N N . ALA A 1 95 ? 7.922 -24.474 -41.075 1.00 92.69 95 ALA A N 1
ATOM 713 C CA . ALA A 1 95 ? 7.869 -23.226 -40.310 1.00 92.69 95 ALA A CA 1
ATOM 714 C C . ALA A 1 95 ? 7.271 -23.438 -38.912 1.00 92.69 95 ALA A C 1
ATOM 716 O O . ALA A 1 95 ? 7.602 -22.718 -37.970 1.00 92.69 95 ALA A O 1
ATOM 717 N N . LYS A 1 96 ? 6.441 -24.471 -38.727 1.00 93.50 96 LYS A N 1
ATOM 718 C CA . LYS A 1 96 ? 5.852 -24.796 -37.427 1.00 93.50 96 LYS A CA 1
ATOM 719 C C . LYS A 1 96 ? 6.862 -25.498 -36.521 1.00 93.50 96 LYS A C 1
ATOM 721 O O . LYS A 1 96 ? 6.683 -25.397 -35.309 1.00 93.50 96 LYS A O 1
ATOM 726 N N . ASP A 1 97 ? 7.896 -26.177 -37.032 1.00 93.19 97 ASP A N 1
ATOM 727 C CA . ASP A 1 97 ? 8.988 -26.692 -36.187 1.00 93.19 97 ASP A CA 1
ATOM 728 C C . ASP A 1 97 ? 9.952 -25.582 -35.795 1.00 93.19 97 ASP A C 1
ATOM 730 O O . ASP A 1 97 ? 10.277 -25.468 -34.615 1.00 93.19 97 ASP A O 1
ATOM 734 N N . SER A 1 98 ? 10.278 -24.669 -36.709 1.00 94.31 98 SER A N 1
ATOM 735 C CA . SER A 1 98 ? 11.053 -23.468 -36.382 1.00 94.31 98 SER A CA 1
ATOM 736 C C . SER A 1 98 ? 10.317 -22.582 -35.369 1.00 94.31 98 SER A C 1
ATOM 738 O O . SER A 1 98 ? 10.891 -22.200 -34.347 1.00 94.31 98 SER A O 1
ATOM 740 N N . MET A 1 99 ? 9.001 -22.381 -35.510 1.00 94.62 99 MET A N 1
ATOM 741 C CA . MET A 1 99 ? 8.188 -21.730 -34.473 1.00 94.62 99 MET A CA 1
ATOM 742 C C . MET A 1 99 ? 8.190 -22.493 -33.138 1.00 94.62 99 MET A C 1
ATOM 744 O O . MET A 1 99 ? 8.273 -21.858 -32.085 1.00 94.62 99 MET A O 1
ATOM 748 N N . ARG A 1 100 ? 8.132 -23.837 -33.138 1.00 93.81 100 ARG A N 1
ATOM 749 C CA . ARG A 1 100 ? 8.274 -24.652 -31.910 1.00 93.81 100 ARG A CA 1
ATOM 750 C C . ARG A 1 100 ? 9.661 -24.476 -31.282 1.00 93.81 100 ARG A C 1
ATOM 752 O O . ARG A 1 100 ? 9.750 -24.333 -30.063 1.00 93.81 100 ARG A O 1
ATOM 759 N N . PHE A 1 101 ? 10.720 -24.460 -32.089 1.00 93.94 101 PHE A N 1
ATOM 760 C CA . PHE A 1 101 ? 12.111 -24.320 -31.666 1.00 93.94 101 PHE A CA 1
ATOM 761 C C . PHE A 1 101 ? 12.367 -22.963 -31.009 1.00 93.94 101 PHE A C 1
ATOM 763 O O . PHE A 1 101 ? 12.702 -22.924 -29.825 1.00 93.94 101 PHE A O 1
ATOM 770 N N . TYR A 1 102 ? 12.146 -21.855 -31.722 1.00 93.56 102 TYR A N 1
ATOM 771 C CA . TYR A 1 102 ? 12.438 -20.511 -31.213 1.00 93.56 102 TYR A CA 1
ATOM 772 C C . TYR A 1 102 ? 11.604 -20.163 -29.977 1.00 93.56 102 TYR A C 1
ATOM 774 O O . TYR A 1 102 ? 12.117 -19.589 -29.016 1.00 93.56 102 TYR A O 1
ATOM 782 N N . ARG A 1 103 ? 10.335 -20.581 -29.946 1.00 89.31 103 ARG A N 1
ATOM 783 C CA . ARG A 1 103 ? 9.478 -20.464 -28.761 1.00 89.31 103 ARG A CA 1
ATOM 784 C C . ARG A 1 103 ? 10.036 -21.245 -27.564 1.00 89.31 103 ARG A C 1
ATOM 786 O O . ARG A 1 103 ? 10.016 -20.740 -26.447 1.00 89.31 103 ARG A O 1
ATOM 793 N N . ARG A 1 104 ? 10.514 -22.478 -27.777 1.00 89.00 104 ARG A N 1
ATOM 794 C CA . ARG A 1 104 ? 11.059 -23.358 -26.724 1.00 89.00 104 ARG A CA 1
ATOM 795 C C . ARG A 1 104 ? 12.416 -22.886 -26.196 1.00 89.00 104 ARG A C 1
ATOM 797 O O . ARG A 1 104 ? 12.681 -23.065 -25.013 1.00 89.00 104 ARG A O 1
ATOM 804 N N . VAL A 1 105 ? 13.276 -22.364 -27.070 1.00 87.25 105 VAL A N 1
ATOM 805 C CA . VAL A 1 105 ? 14.672 -22.013 -26.748 1.00 87.25 105 VAL A CA 1
ATOM 806 C C . VAL A 1 105 ? 14.806 -20.557 -26.291 1.00 87.25 105 VAL A C 1
ATOM 808 O O . VAL A 1 105 ? 15.574 -20.293 -25.373 1.00 87.25 105 VAL A O 1
ATOM 811 N N . PHE A 1 106 ? 14.032 -19.633 -26.874 1.00 88.00 106 PHE A N 1
ATOM 812 C CA . PHE A 1 106 ? 14.167 -18.184 -26.658 1.00 88.00 106 PHE A CA 1
ATOM 813 C C . PHE A 1 106 ? 12.890 -17.479 -26.177 1.00 88.00 106 PHE A C 1
ATOM 815 O O . PHE A 1 106 ? 12.904 -16.266 -25.993 1.00 88.00 106 PHE A O 1
ATOM 822 N N . GLY A 1 107 ? 11.767 -18.188 -26.018 1.00 85.19 107 GLY A N 1
ATOM 823 C CA . GLY A 1 107 ? 10.492 -17.574 -25.625 1.00 85.19 107 GLY A CA 1
ATOM 824 C C . GLY A 1 107 ? 9.823 -16.714 -26.708 1.00 85.19 107 GLY A C 1
ATOM 825 O O . GLY A 1 107 ? 8.891 -15.977 -26.394 1.00 85.19 107 GLY A O 1
ATOM 826 N N . ALA A 1 108 ? 10.270 -16.804 -27.968 1.00 88.25 108 ALA A N 1
ATOM 827 C CA . ALA A 1 108 ? 9.722 -16.031 -29.087 1.00 88.25 108 ALA A CA 1
ATOM 828 C C . ALA A 1 108 ? 8.200 -16.234 -29.249 1.00 88.25 108 ALA A C 1
ATOM 830 O O . ALA A 1 108 ? 7.693 -17.351 -29.107 1.00 88.25 108 ALA A O 1
ATOM 831 N N . VAL A 1 109 ? 7.473 -15.154 -29.556 1.00 87.75 109 VAL A N 1
ATOM 832 C CA . VAL A 1 109 ? 6.000 -15.120 -29.516 1.00 87.75 109 VAL A CA 1
ATOM 833 C C . VAL A 1 109 ? 5.413 -15.537 -30.873 1.00 87.75 109 VAL A C 1
ATOM 835 O O . VAL A 1 109 ? 5.676 -14.850 -31.856 1.00 87.75 109 VAL A O 1
ATOM 838 N N . PRO A 1 110 ? 4.601 -16.610 -30.976 1.00 89.06 110 PRO A N 1
ATOM 839 C CA . PRO A 1 110 ? 3.957 -17.005 -32.235 1.00 89.06 110 PRO A CA 1
ATOM 840 C C . PRO A 1 110 ? 2.852 -16.039 -32.672 1.00 89.06 110 PRO A C 1
ATOM 842 O O . PRO A 1 110 ? 1.986 -15.679 -31.870 1.00 89.06 110 PRO A O 1
ATOM 845 N N . VAL A 1 111 ? 2.845 -15.655 -33.951 1.00 86.00 111 VAL A N 1
ATOM 846 C CA . VAL A 1 111 ? 1.927 -14.648 -34.511 1.00 86.00 111 VAL A CA 1
ATOM 847 C C . VAL A 1 111 ? 1.414 -15.040 -35.898 1.00 86.00 111 VAL A C 1
ATOM 849 O O . VAL A 1 111 ? 2.056 -15.805 -36.617 1.00 86.00 111 VAL A O 1
ATOM 852 N N . LYS A 1 112 ? 0.259 -14.485 -36.291 1.00 84.31 112 LYS A N 1
ATOM 853 C CA . LYS A 1 112 ? -0.245 -14.537 -37.671 1.00 84.31 112 LYS A CA 1
ATOM 854 C C . LYS A 1 112 ? -0.044 -13.179 -38.339 1.00 84.31 112 LYS A C 1
ATOM 856 O O . LYS A 1 112 ? -0.918 -12.317 -38.276 1.00 84.31 112 LYS A O 1
ATOM 861 N N . PHE A 1 113 ? 1.127 -12.986 -38.943 1.00 83.25 113 PHE A N 1
ATOM 862 C CA . PHE A 1 113 ? 1.543 -11.720 -39.547 1.00 83.25 113 PHE A CA 1
ATOM 863 C C . PHE A 1 113 ? 0.490 -11.213 -40.549 1.00 83.25 113 PHE A C 1
ATOM 865 O O . PHE A 1 113 ? 0.049 -11.958 -41.428 1.00 83.25 113 PHE A O 1
ATOM 872 N N . ARG A 1 114 ? 0.002 -9.982 -40.327 1.00 77.31 114 ARG A N 1
ATOM 873 C CA . ARG A 1 114 ? -1.157 -9.353 -41.000 1.00 77.31 114 ARG A CA 1
ATOM 874 C C . ARG A 1 114 ? -2.363 -10.294 -41.258 1.00 77.31 114 ARG A C 1
ATOM 876 O O . ARG A 1 114 ? -3.072 -10.155 -42.250 1.00 77.31 114 ARG A O 1
ATOM 883 N N . ASN A 1 115 ? -2.636 -11.229 -40.335 1.00 72.69 115 ASN A N 1
ATOM 884 C CA . ASN A 1 115 ? -3.693 -12.263 -40.391 1.00 72.69 115 ASN A CA 1
ATOM 885 C C . ASN A 1 115 ? -3.530 -13.301 -41.524 1.00 72.69 115 ASN A C 1
ATOM 887 O O . ASN A 1 115 ? -4.463 -14.058 -41.798 1.00 72.69 115 ASN A O 1
ATOM 891 N N . ALA A 1 116 ? -2.357 -13.375 -42.158 1.00 78.81 116 ALA A N 1
ATOM 892 C CA . ALA A 1 116 ? -2.108 -14.209 -43.329 1.00 78.81 116 ALA A CA 1
ATOM 893 C C . ALA A 1 116 ? -0.997 -15.250 -43.080 1.00 78.81 116 ALA A C 1
ATOM 895 O O . ALA A 1 116 ? -1.297 -16.435 -42.873 1.00 78.81 116 ALA A O 1
ATOM 896 N N . SER A 1 117 ? 0.267 -14.823 -43.044 1.00 85.25 117 SER A N 1
ATOM 897 C CA . SER A 1 117 ? 1.421 -15.727 -42.912 1.00 85.25 117 SER A CA 1
ATOM 898 C C . SER A 1 117 ? 1.719 -16.106 -41.454 1.00 85.25 117 SER A C 1
ATOM 900 O O . SER A 1 117 ? 1.328 -15.402 -40.522 1.00 85.25 117 SER A O 1
ATOM 902 N N . ASP A 1 118 ? 2.347 -17.264 -41.237 1.00 88.62 118 ASP A N 1
ATOM 903 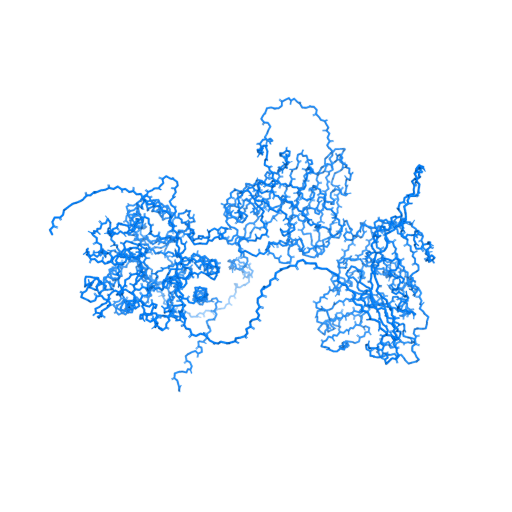C CA . ASP A 1 118 ? 2.848 -17.677 -39.915 1.00 88.62 118 ASP A CA 1
ATOM 904 C C . ASP A 1 118 ? 4.205 -17.014 -39.623 1.00 88.62 118 ASP A C 1
ATOM 906 O O . ASP A 1 118 ? 5.032 -16.844 -40.516 1.00 88.62 118 ASP A O 1
ATOM 910 N N . GLY A 1 119 ? 4.440 -16.630 -38.369 1.00 91.62 119 GLY A N 1
ATOM 911 C CA . GLY A 1 119 ? 5.673 -15.953 -37.978 1.00 91.62 119 GLY A CA 1
ATOM 912 C C . GLY A 1 119 ? 5.903 -15.920 -36.473 1.00 91.62 119 GLY A C 1
ATOM 913 O O . GLY A 1 119 ? 5.075 -16.362 -35.672 1.00 91.62 119 GLY A O 1
ATOM 914 N N . LEU A 1 120 ? 7.040 -15.354 -36.082 1.00 91.81 120 LEU A N 1
ATOM 915 C CA . LEU A 1 120 ? 7.384 -15.050 -34.698 1.00 91.81 120 LEU A CA 1
ATOM 916 C C . LEU A 1 120 ? 7.576 -13.549 -34.523 1.00 91.81 120 LEU A C 1
ATOM 918 O O . LEU A 1 120 ? 8.066 -12.869 -35.420 1.00 91.81 120 LEU A O 1
ATOM 922 N N . PHE A 1 121 ? 7.270 -13.059 -33.331 1.00 89.50 121 PHE A N 1
ATOM 923 C CA . PHE A 1 121 ? 7.643 -11.732 -32.876 1.00 89.50 121 PHE A CA 1
ATOM 924 C C . PHE A 1 121 ? 8.747 -11.814 -31.815 1.00 89.50 121 PHE A C 1
ATOM 926 O O . PHE A 1 121 ? 8.692 -12.646 -30.902 1.00 89.50 121 PHE A O 1
ATOM 933 N N . VAL A 1 122 ? 9.755 -10.952 -31.960 1.00 87.62 122 VAL A N 1
ATOM 934 C CA . VAL A 1 122 ? 10.995 -10.927 -31.178 1.00 87.62 122 VAL A CA 1
ATOM 935 C C . VAL A 1 122 ? 11.357 -9.477 -30.813 1.00 87.62 122 VAL A C 1
ATOM 937 O O . VAL A 1 122 ? 11.880 -8.718 -31.624 1.00 87.62 122 VAL A O 1
ATOM 940 N N . GLU A 1 123 ? 11.061 -9.091 -29.566 1.00 81.81 123 GLU A N 1
ATOM 941 C CA . GLU A 1 123 ? 11.200 -7.737 -28.983 1.00 81.81 123 GLU A CA 1
ATOM 942 C C . GLU A 1 123 ? 10.432 -6.606 -29.704 1.00 81.81 123 GLU A C 1
ATOM 944 O O . GLU A 1 123 ? 9.462 -6.072 -29.158 1.00 81.81 123 GLU A O 1
ATOM 949 N N . ARG A 1 124 ? 10.888 -6.214 -30.900 1.00 81.06 124 ARG A N 1
ATOM 950 C CA . ARG A 1 124 ? 10.319 -5.159 -31.766 1.00 81.06 124 ARG A CA 1
ATOM 951 C C . ARG A 1 124 ? 10.415 -5.490 -33.261 1.00 81.06 124 ARG A C 1
ATOM 953 O O . ARG A 1 124 ? 10.196 -4.622 -34.094 1.00 81.06 124 ARG A O 1
ATOM 960 N N . SER A 1 125 ? 10.741 -6.732 -33.598 1.00 87.38 125 SER A N 1
ATOM 961 C CA . SER A 1 125 ? 10.938 -7.198 -34.971 1.00 87.38 125 SER A CA 1
ATOM 962 C C . SER A 1 125 ? 10.291 -8.570 -35.151 1.00 87.38 125 SER A C 1
ATOM 964 O O . SER A 1 125 ? 9.905 -9.215 -34.173 1.00 87.38 125 SER A O 1
ATOM 966 N N . PHE A 1 126 ? 10.185 -9.049 -36.387 1.00 91.25 126 PHE A N 1
ATOM 967 C CA . PHE A 1 126 ? 9.662 -10.385 -36.678 1.00 91.25 126 PHE A CA 1
ATOM 968 C C . PHE A 1 126 ? 10.756 -11.365 -37.127 1.00 91.25 126 PHE A C 1
ATOM 970 O O . PHE A 1 126 ? 11.792 -10.969 -37.663 1.00 91.25 126 PHE A O 1
ATOM 977 N N . ILE A 1 127 ? 10.485 -12.659 -36.961 1.00 94.62 127 ILE A N 1
ATOM 978 C CA . ILE A 1 127 ? 11.077 -13.716 -37.786 1.00 94.62 127 ILE A CA 1
ATOM 979 C C . ILE A 1 127 ? 9.946 -14.257 -38.655 1.00 94.62 127 ILE A C 1
ATOM 981 O O . ILE A 1 127 ? 8.934 -14.721 -38.123 1.00 94.62 127 ILE A O 1
ATOM 985 N N . LEU A 1 128 ? 10.099 -14.162 -39.973 1.00 94.50 128 LEU A N 1
ATOM 986 C CA . LEU A 1 128 ? 9.130 -14.657 -40.951 1.00 94.50 128 LEU A CA 1
ATOM 987 C C . LEU A 1 128 ? 9.755 -15.789 -41.777 1.00 94.50 128 LEU A C 1
ATOM 989 O O . LEU A 1 128 ? 10.979 -15.883 -41.886 1.00 94.50 128 LEU A O 1
ATOM 993 N N . PHE A 1 129 ? 8.921 -16.656 -42.346 1.00 95.06 129 PHE A N 1
ATOM 994 C CA . PHE A 1 129 ? 9.360 -17.938 -42.898 1.00 95.06 129 PHE A CA 1
ATOM 995 C C . PHE A 1 129 ? 9.019 -18.087 -44.380 1.00 95.06 129 PHE A C 1
ATOM 997 O O . PHE A 1 129 ? 7.886 -17.847 -44.785 1.00 95.06 129 PHE A O 1
ATOM 1004 N N . ASN A 1 130 ? 9.980 -18.565 -45.166 1.00 93.00 130 ASN A N 1
ATOM 1005 C CA . ASN A 1 130 ? 9.724 -19.228 -46.441 1.00 93.00 130 ASN A CA 1
ATOM 1006 C C . ASN A 1 130 ? 9.702 -20.743 -46.176 1.00 93.00 130 ASN A C 1
ATOM 1008 O O . ASN A 1 130 ? 10.741 -21.297 -45.820 1.00 93.00 130 ASN A O 1
ATOM 1012 N N . GLU A 1 131 ? 8.557 -21.417 -46.336 1.00 93.25 131 GLU A N 1
ATOM 1013 C CA . GLU A 1 131 ? 8.540 -22.891 -46.378 1.00 93.25 131 GLU A CA 1
ATOM 1014 C C . GLU A 1 131 ? 9.109 -23.349 -47.743 1.00 93.25 131 GLU A C 1
ATOM 1016 O O . GLU A 1 131 ? 8.606 -22.937 -48.790 1.00 93.25 131 GLU A O 1
ATOM 1021 N N . VAL A 1 132 ? 10.179 -24.156 -47.733 1.00 93.44 132 VAL A N 1
ATOM 1022 C CA . VAL A 1 132 ? 10.919 -24.636 -48.922 1.00 93.44 132 VAL A CA 1
ATOM 1023 C C . VAL A 1 132 ? 10.958 -26.170 -48.980 1.00 93.44 132 VAL A C 1
ATOM 1025 O O . VAL A 1 132 ? 11.043 -26.830 -47.947 1.00 93.44 132 VAL A O 1
ATOM 1028 N N . ASP A 1 133 ? 10.900 -26.743 -50.190 1.00 92.25 133 ASP A N 1
ATOM 1029 C CA . ASP A 1 133 ? 10.862 -28.206 -50.402 1.00 92.25 133 ASP A CA 1
ATOM 1030 C C . ASP A 1 133 ? 12.188 -28.913 -50.041 1.00 92.25 133 ASP A C 1
ATOM 1032 O O . ASP A 1 133 ? 12.180 -30.047 -49.557 1.00 92.25 133 ASP A O 1
ATOM 1036 N N . ASP A 1 134 ? 13.323 -28.247 -50.280 1.00 90.75 134 ASP A N 1
ATOM 1037 C CA . ASP A 1 134 ? 14.681 -28.730 -50.004 1.00 90.75 134 ASP A CA 1
ATOM 1038 C C . ASP A 1 134 ? 15.335 -27.872 -48.906 1.00 90.75 134 ASP A C 1
ATOM 1040 O O . ASP A 1 134 ? 15.186 -26.649 -48.886 1.00 90.75 134 ASP A O 1
ATOM 1044 N N . ALA A 1 135 ? 16.102 -28.501 -48.008 1.00 90.06 135 ALA A N 1
ATOM 1045 C CA . ALA A 1 135 ? 16.801 -27.790 -46.936 1.00 90.06 135 ALA A CA 1
ATOM 1046 C C . ALA A 1 135 ? 17.892 -26.839 -47.493 1.00 90.06 135 ALA A C 1
ATOM 1048 O O . ALA A 1 135 ? 18.672 -27.257 -48.358 1.00 90.06 135 ALA A O 1
ATOM 1049 N N . PRO A 1 136 ? 17.988 -25.588 -47.001 1.00 94.69 136 PRO A N 1
ATOM 1050 C CA . PRO A 1 136 ? 18.912 -24.581 -47.529 1.00 94.69 136 PRO A CA 1
ATOM 1051 C C . PRO A 1 136 ? 20.390 -24.919 -47.264 1.00 94.69 136 PRO A C 1
ATOM 1053 O O . PRO A 1 136 ? 20.723 -25.594 -46.292 1.00 94.69 136 PRO A O 1
ATOM 1056 N N . ASP A 1 137 ? 21.302 -24.419 -48.111 1.00 93.44 137 ASP A N 1
ATOM 1057 C CA . ASP A 1 137 ? 22.753 -24.654 -47.979 1.00 93.44 137 ASP A CA 1
ATOM 1058 C C . ASP A 1 137 ? 23.330 -23.907 -46.752 1.00 93.44 137 ASP A C 1
ATOM 1060 O O . ASP A 1 137 ? 23.430 -22.674 -46.781 1.00 93.44 137 ASP A O 1
ATOM 1064 N N . PRO A 1 138 ? 23.769 -24.622 -45.695 1.00 91.56 138 PRO A N 1
ATOM 1065 C CA . PRO A 1 138 ? 24.197 -24.023 -44.434 1.00 91.56 138 PRO A CA 1
ATOM 1066 C C . PRO A 1 138 ? 25.653 -23.543 -44.444 1.00 91.56 138 PRO A C 1
ATOM 1068 O O . PRO A 1 138 ? 26.195 -23.193 -43.397 1.00 91.56 138 PRO A O 1
ATOM 1071 N N . THR A 1 139 ? 26.325 -23.563 -45.598 1.00 91.00 139 THR A N 1
ATOM 1072 C CA . THR A 1 139 ? 27.706 -23.085 -45.711 1.00 91.00 139 THR A CA 1
ATOM 1073 C C . THR A 1 139 ? 27.790 -21.609 -45.311 1.00 91.00 139 THR A C 1
ATOM 1075 O O . THR A 1 139 ? 27.163 -20.755 -45.936 1.00 91.00 139 THR A O 1
ATOM 1078 N N . LEU A 1 140 ? 28.605 -21.305 -44.296 1.00 89.50 140 LEU A N 1
ATOM 1079 C CA . LEU A 1 140 ? 28.820 -19.956 -43.758 1.00 89.50 140 LEU A CA 1
ATOM 1080 C C . LEU A 1 140 ? 29.709 -19.117 -44.698 1.00 89.50 140 LEU A C 1
ATOM 1082 O O . LEU A 1 140 ? 30.856 -18.809 -44.392 1.00 89.50 140 LEU A O 1
ATOM 1086 N N . ASN A 1 141 ? 29.206 -18.781 -45.886 1.00 91.31 141 ASN A N 1
ATOM 1087 C CA . ASN A 1 141 ? 29.935 -18.003 -46.898 1.00 91.31 141 ASN A CA 1
ATOM 1088 C C . ASN A 1 141 ? 29.193 -16.737 -47.359 1.00 91.31 141 ASN A C 1
ATOM 1090 O O . ASN A 1 141 ? 29.521 -16.167 -48.397 1.00 91.31 141 ASN A O 1
ATOM 1094 N N . THR A 1 142 ? 28.207 -16.300 -46.584 1.00 94.50 142 THR A N 1
ATOM 1095 C CA . THR A 1 142 ? 27.240 -15.245 -46.904 1.00 94.50 142 THR A CA 1
ATOM 1096 C C . THR A 1 142 ? 27.531 -13.913 -46.215 1.00 94.50 142 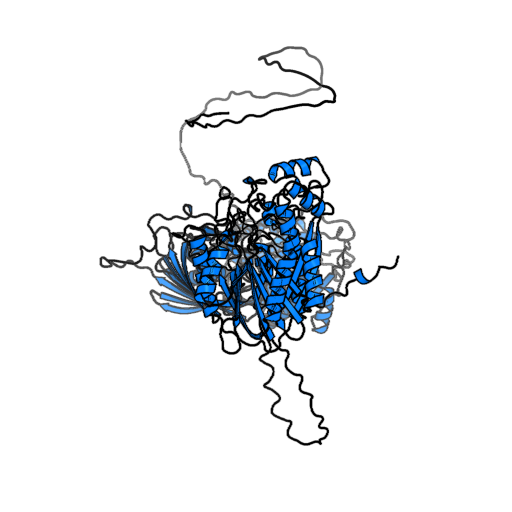THR A C 1
ATOM 1098 O O . THR A 1 142 ? 28.256 -13.850 -45.223 1.00 94.50 142 THR A O 1
ATOM 1101 N N . GLY A 1 143 ? 26.936 -12.829 -46.727 1.00 93.25 143 GLY A N 1
ATOM 1102 C CA . GLY A 1 143 ? 27.083 -11.490 -46.141 1.00 93.25 143 GLY A CA 1
ATOM 1103 C C . GLY A 1 143 ? 26.452 -11.348 -44.752 1.00 93.25 143 GLY A C 1
ATOM 1104 O O . GLY A 1 143 ? 26.969 -10.603 -43.924 1.00 93.25 143 GLY A O 1
ATOM 1105 N N . ILE A 1 144 ? 25.382 -12.098 -44.465 1.00 96.81 144 ILE A N 1
ATOM 1106 C CA . ILE A 1 144 ? 24.917 -12.361 -43.095 1.00 96.81 144 ILE A CA 1
ATOM 1107 C C . ILE A 1 144 ? 25.668 -13.593 -42.575 1.00 96.81 144 ILE A C 1
ATOM 1109 O O . ILE A 1 144 ? 25.722 -14.606 -43.270 1.00 96.81 144 ILE A O 1
ATOM 1113 N N . TRP A 1 145 ? 26.214 -13.515 -41.360 1.00 93.56 145 TRP A N 1
ATOM 1114 C CA . TRP A 1 145 ? 26.862 -14.638 -40.673 1.00 93.56 145 TRP A CA 1
ATOM 1115 C C . TRP A 1 145 ? 25.882 -15.355 -39.736 1.00 93.56 145 TRP A C 1
ATOM 1117 O O . TRP A 1 145 ? 25.643 -16.550 -39.895 1.00 93.56 145 TRP A O 1
ATOM 1127 N N . HIS A 1 146 ? 25.296 -14.628 -38.780 1.00 95.44 146 HIS A N 1
ATOM 1128 C CA . HIS A 1 146 ? 24.380 -15.190 -37.782 1.00 95.44 146 HIS A CA 1
ATOM 1129 C C . HIS A 1 146 ? 23.485 -14.134 -37.132 1.00 95.44 146 HIS A C 1
ATOM 1131 O O . HIS A 1 146 ? 23.748 -12.930 -37.188 1.00 95.44 146 HIS A O 1
ATOM 1137 N N . ILE A 1 147 ? 22.442 -14.618 -36.464 1.00 96.75 147 ILE A N 1
ATOM 1138 C CA . ILE A 1 147 ? 21.517 -13.850 -35.617 1.00 96.75 147 ILE A CA 1
ATOM 1139 C C . ILE A 1 147 ? 21.801 -14.129 -34.133 1.00 96.75 147 ILE A C 1
ATOM 1141 O O . ILE A 1 147 ? 22.363 -15.169 -33.800 1.00 96.75 147 ILE A O 1
ATOM 1145 N N . GLY A 1 148 ? 21.472 -13.198 -33.234 1.00 94.19 148 GLY A N 1
ATOM 1146 C CA . GLY A 1 148 ? 22.010 -13.212 -31.870 1.00 94.19 148 GLY A CA 1
ATOM 1147 C C . GLY A 1 148 ? 21.025 -12.877 -30.751 1.00 94.19 148 GLY A C 1
ATOM 1148 O O . GLY A 1 148 ? 20.268 -11.902 -30.825 1.00 94.19 148 GLY A O 1
ATOM 1149 N N . TRP A 1 149 ? 21.084 -13.683 -29.687 1.00 93.94 149 TRP A N 1
ATOM 1150 C CA . TRP A 1 149 ? 20.323 -13.512 -28.450 1.00 93.94 149 TRP A CA 1
ATOM 1151 C C . TRP A 1 149 ? 21.231 -13.273 -27.244 1.00 93.94 149 TRP A C 1
ATOM 1153 O O . TRP A 1 149 ? 22.347 -13.779 -27.157 1.00 93.94 149 TRP A O 1
ATOM 1163 N N . GLY A 1 150 ? 20.706 -12.559 -26.252 1.00 89.44 150 GLY A N 1
ATOM 1164 C CA . GLY A 1 150 ? 21.264 -12.614 -24.904 1.00 89.44 150 GLY A CA 1
ATOM 1165 C C . GLY A 1 150 ? 20.931 -13.932 -24.188 1.00 89.44 150 GLY A C 1
ATOM 1166 O O . GLY A 1 150 ? 19.872 -14.523 -24.411 1.00 89.44 150 GLY A O 1
ATOM 1167 N N . GLY A 1 151 ? 21.817 -14.349 -23.287 1.00 86.06 151 GLY A N 1
ATOM 1168 C CA . GLY A 1 151 ? 21.584 -15.347 -22.241 1.00 86.06 151 GLY A CA 1
ATOM 1169 C C . GLY A 1 151 ? 21.710 -14.734 -20.844 1.00 86.06 151 GLY A C 1
ATOM 1170 O O . GLY A 1 151 ? 22.392 -13.716 -20.660 1.00 86.06 151 GLY A O 1
ATOM 1171 N N . VAL A 1 152 ? 21.043 -15.333 -19.855 1.00 83.44 152 VAL A N 1
ATOM 1172 C CA . VAL A 1 152 ? 21.044 -14.881 -18.451 1.00 83.44 152 VAL A CA 1
ATOM 1173 C C . VAL A 1 152 ? 22.202 -15.530 -17.697 1.00 83.44 152 VAL A C 1
ATOM 1175 O O . VAL A 1 152 ? 23.009 -14.833 -17.090 1.00 83.44 152 VAL A O 1
ATOM 1178 N N . ASP A 1 153 ? 22.311 -16.853 -17.796 1.00 84.50 153 ASP A N 1
ATOM 1179 C CA . ASP A 1 153 ? 23.417 -17.656 -17.274 1.00 84.50 153 ASP A CA 1
ATOM 1180 C C . ASP A 1 153 ? 23.802 -18.690 -18.335 1.00 84.50 153 ASP A C 1
ATOM 1182 O O . ASP A 1 153 ? 23.419 -19.859 -18.287 1.00 84.50 153 ASP A O 1
ATOM 1186 N N . VAL A 1 154 ? 24.572 -18.229 -19.322 1.00 83.94 154 VAL A N 1
ATOM 1187 C CA . VAL A 1 154 ? 24.986 -18.994 -20.514 1.00 83.94 154 VAL A CA 1
ATOM 1188 C C . VAL A 1 154 ? 25.674 -20.321 -20.139 1.00 83.94 154 VAL A C 1
ATOM 1190 O O . VAL A 1 154 ? 25.622 -21.297 -20.884 1.00 83.94 154 VAL A O 1
ATOM 1193 N N . LYS A 1 155 ? 26.282 -20.393 -18.949 1.00 83.00 155 LYS A N 1
ATOM 1194 C CA . LYS A 1 155 ? 27.002 -21.562 -18.431 1.00 83.00 155 LYS A CA 1
ATOM 1195 C C . LYS A 1 155 ? 26.053 -22.644 -17.910 1.00 83.00 155 LYS A C 1
ATOM 1197 O O . LYS A 1 155 ? 26.259 -23.819 -18.211 1.00 83.00 155 LYS A O 1
ATOM 1202 N N . ASN A 1 156 ? 24.995 -22.265 -17.192 1.00 82.94 156 ASN A N 1
ATOM 1203 C CA . ASN A 1 156 ? 23.926 -23.192 -16.802 1.00 82.94 156 ASN A CA 1
ATOM 1204 C C . ASN A 1 156 ? 22.933 -23.476 -17.953 1.00 82.94 156 ASN A C 1
ATOM 1206 O O . ASN A 1 156 ? 22.373 -24.574 -18.025 1.00 82.94 156 ASN A O 1
ATOM 1210 N N . GLU A 1 157 ? 22.756 -22.535 -18.884 1.00 84.56 157 GLU A N 1
ATOM 1211 C CA . GLU A 1 157 ? 21.952 -22.685 -20.107 1.00 84.56 157 GLU A CA 1
ATOM 1212 C C . GLU A 1 157 ? 22.564 -23.707 -21.080 1.00 84.56 157 GLU A C 1
ATOM 1214 O O . GLU A 1 157 ? 21.840 -24.572 -21.568 1.00 84.56 157 GLU A O 1
ATOM 1219 N N . TYR A 1 158 ? 23.890 -23.703 -21.282 1.00 85.81 158 TYR A N 1
ATOM 1220 C CA . TYR A 1 158 ? 24.622 -24.710 -22.077 1.00 85.81 158 TYR A CA 1
ATOM 1221 C C . TYR A 1 158 ? 24.305 -26.146 -21.629 1.00 85.81 158 TYR A C 1
ATOM 1223 O O . TYR A 1 158 ? 23.929 -27.012 -22.422 1.00 85.81 158 TYR A O 1
ATOM 1231 N N . GLU A 1 159 ? 24.382 -26.376 -20.320 1.00 84.31 159 GLU A N 1
ATOM 1232 C CA . GLU A 1 159 ? 24.045 -27.646 -19.682 1.00 84.31 159 GLU A CA 1
ATOM 1233 C C . GLU A 1 159 ? 22.555 -28.007 -19.838 1.00 84.31 159 GLU A C 1
ATOM 1235 O O . GLU A 1 159 ? 22.198 -29.183 -19.944 1.00 84.31 159 GLU A O 1
ATOM 1240 N N . TRP A 1 160 ? 21.658 -27.016 -19.881 1.00 85.94 160 TRP A N 1
ATOM 1241 C CA . TRP A 1 160 ? 20.239 -27.240 -20.164 1.00 85.94 160 TRP A CA 1
ATOM 1242 C C . TRP A 1 160 ? 20.002 -27.605 -21.640 1.00 85.94 160 TRP A C 1
ATOM 1244 O O . TRP A 1 160 ? 19.295 -28.580 -21.896 1.00 85.94 160 TRP A O 1
ATOM 1254 N N . TRP A 1 161 ? 20.633 -26.924 -22.601 1.00 84.81 161 TRP A N 1
ATOM 1255 C CA . TRP A 1 161 ? 20.533 -27.225 -24.038 1.00 84.81 161 TRP A CA 1
ATOM 1256 C C . TRP A 1 161 ? 21.058 -28.613 -24.401 1.00 84.81 161 TRP A C 1
ATOM 1258 O O . TRP A 1 161 ? 20.360 -29.350 -25.103 1.00 84.81 161 TRP A O 1
ATOM 1268 N N . LEU A 1 162 ? 22.201 -29.023 -23.837 1.00 83.81 162 LEU A N 1
ATOM 1269 C CA . LEU A 1 162 ? 22.722 -30.389 -23.972 1.00 83.81 162 LEU A CA 1
ATOM 1270 C C . LEU A 1 162 ? 21.700 -31.446 -23.519 1.00 83.81 162 LEU A C 1
ATOM 1272 O O . LEU A 1 162 ? 21.489 -32.442 -24.210 1.00 83.81 162 LEU A O 1
ATOM 1276 N N . ARG A 1 163 ? 21.021 -31.224 -22.384 1.00 84.94 163 ARG A N 1
ATOM 1277 C CA . ARG A 1 163 ? 19.995 -32.151 -21.866 1.00 84.94 163 ARG A CA 1
ATOM 1278 C C . ARG A 1 163 ? 18.701 -32.178 -22.685 1.00 84.94 163 ARG A C 1
ATOM 1280 O O . ARG A 1 163 ? 17.976 -33.166 -22.599 1.00 84.94 163 ARG A O 1
ATOM 1287 N N . HIS A 1 164 ? 18.405 -31.131 -23.454 1.00 83.69 164 HIS A N 1
ATOM 1288 C CA . HIS A 1 164 ? 17.170 -31.009 -24.243 1.00 83.69 164 HIS A CA 1
ATOM 1289 C C . HIS A 1 164 ? 17.370 -31.245 -25.750 1.00 83.69 164 HIS A C 1
ATOM 1291 O O . HIS A 1 164 ? 16.430 -31.058 -26.523 1.00 83.69 164 HIS A O 1
ATOM 1297 N N . GLY A 1 165 ? 18.561 -31.691 -26.168 1.00 86.31 165 GLY A N 1
ATOM 1298 C CA . GLY A 1 165 ? 18.839 -32.072 -27.555 1.00 86.31 165 GLY A CA 1
ATOM 1299 C C . GLY A 1 165 ? 18.841 -30.895 -28.532 1.00 86.31 165 GLY A C 1
ATOM 1300 O O . GLY A 1 165 ? 18.419 -31.052 -29.674 1.00 86.31 165 GLY A O 1
ATOM 1301 N N . VAL A 1 166 ? 19.268 -29.714 -28.079 1.00 90.12 166 VAL A N 1
ATOM 1302 C CA . VAL A 1 166 ? 19.558 -28.578 -28.967 1.00 90.12 166 VAL A CA 1
ATOM 1303 C C . VAL A 1 166 ? 20.875 -28.849 -29.699 1.00 90.12 166 VAL A C 1
ATOM 1305 O O . VAL A 1 166 ? 21.821 -29.366 -29.103 1.00 90.12 166 VAL A O 1
ATOM 1308 N N . ASP A 1 167 ? 20.935 -28.516 -30.987 1.00 91.06 167 ASP A N 1
ATOM 1309 C CA . ASP A 1 167 ? 22.114 -28.745 -31.823 1.00 91.06 167 ASP A CA 1
ATOM 1310 C C . ASP A 1 167 ? 23.155 -27.636 -31.604 1.00 91.06 167 ASP A C 1
ATOM 1312 O O . ASP A 1 167 ? 22.997 -26.507 -32.066 1.00 91.06 167 ASP A O 1
ATOM 1316 N N . ILE A 1 168 ? 24.198 -27.943 -30.833 1.00 88.88 168 ILE A N 1
ATOM 1317 C CA . ILE A 1 168 ? 25.223 -26.981 -30.415 1.00 88.88 168 ILE A CA 1
ATOM 1318 C C . ILE A 1 168 ? 26.381 -26.993 -31.421 1.00 88.88 168 ILE A C 1
ATOM 1320 O O . ILE A 1 168 ? 27.089 -27.992 -31.551 1.00 88.88 168 ILE A O 1
ATOM 1324 N N . HIS A 1 169 ? 26.599 -25.860 -32.092 1.00 85.69 169 HIS A N 1
ATOM 1325 C CA . HIS A 1 169 ? 27.626 -25.683 -33.121 1.00 85.69 169 HIS A CA 1
ATOM 1326 C C . HIS A 1 169 ? 29.025 -25.465 -32.511 1.00 85.69 169 HIS A C 1
ATOM 1328 O O . HIS A 1 169 ? 29.997 -26.064 -32.972 1.00 85.69 169 HIS A O 1
ATOM 1334 N N . THR A 1 170 ? 29.146 -24.684 -31.427 1.00 83.56 170 THR A N 1
ATOM 1335 C CA . THR A 1 170 ? 30.417 -24.518 -30.688 1.00 83.56 170 THR A CA 1
ATOM 1336 C C . THR A 1 170 ? 30.294 -24.769 -29.191 1.00 83.56 170 THR A C 1
ATOM 1338 O O . THR A 1 170 ? 29.256 -24.573 -28.566 1.00 83.56 170 THR A O 1
ATOM 1341 N N . ARG A 1 171 ? 31.409 -25.181 -28.578 1.00 79.50 171 ARG A N 1
ATOM 1342 C CA . ARG A 1 171 ? 31.514 -25.280 -27.118 1.00 79.50 171 ARG A CA 1
ATOM 1343 C C . ARG A 1 171 ? 31.458 -23.894 -26.478 1.00 79.50 171 ARG A C 1
ATOM 1345 O O . ARG A 1 171 ? 32.031 -22.942 -27.012 1.00 79.50 171 ARG A O 1
ATOM 1352 N N . LEU A 1 172 ? 30.872 -23.842 -25.282 1.00 84.56 172 LEU A N 1
ATOM 1353 C CA . LEU A 1 172 ? 30.888 -22.684 -24.391 1.00 84.56 172 LEU A CA 1
ATOM 1354 C C . LEU A 1 172 ? 32.297 -22.075 -24.294 1.00 84.56 172 LEU A C 1
ATOM 1356 O O . LEU A 1 172 ? 33.233 -22.728 -23.826 1.00 84.56 172 LEU A O 1
ATOM 1360 N N . SER A 1 173 ? 32.430 -20.829 -24.741 1.00 82.50 173 SER A N 1
ATOM 1361 C CA . SER A 1 173 ? 33.704 -20.121 -24.881 1.00 82.50 173 SER A CA 1
ATOM 1362 C C . SER A 1 173 ? 33.685 -18.812 -24.081 1.00 82.50 173 SER A C 1
ATOM 1364 O O . SER A 1 173 ? 32.667 -18.121 -24.085 1.00 82.50 173 SER A O 1
ATOM 1366 N N . PRO A 1 174 ? 34.762 -18.447 -23.362 1.00 79.75 174 PRO A N 1
ATOM 1367 C CA . PRO A 1 174 ? 34.794 -17.215 -22.578 1.00 79.75 174 PRO A CA 1
ATOM 1368 C C . PRO A 1 174 ? 34.953 -15.980 -23.476 1.00 79.75 174 PRO A C 1
ATOM 1370 O O . PRO A 1 174 ? 35.706 -15.998 -24.452 1.00 79.75 174 PRO A O 1
ATOM 1373 N N . LEU A 1 175 ? 34.286 -14.886 -23.111 1.00 73.38 175 LEU A N 1
ATOM 1374 C CA . LEU A 1 175 ? 34.508 -13.563 -23.694 1.00 73.38 175 LEU A CA 1
ATOM 1375 C C . LEU A 1 175 ? 35.695 -12.869 -22.992 1.00 73.38 175 LEU A C 1
ATOM 1377 O O . LEU A 1 175 ? 35.828 -12.977 -21.770 1.00 73.38 175 LEU A O 1
ATOM 1381 N N . PRO A 1 176 ? 36.574 -12.142 -23.711 1.00 61.44 176 PRO A N 1
ATOM 1382 C CA . PRO A 1 176 ? 37.758 -11.544 -23.096 1.00 61.44 176 PRO A CA 1
ATOM 1383 C C . PRO A 1 176 ? 37.429 -10.517 -22.000 1.00 61.44 176 PRO A C 1
ATOM 1385 O O . PRO A 1 176 ? 36.766 -9.514 -22.254 1.00 61.44 176 PRO A O 1
ATOM 1388 N N . GLY A 1 177 ? 37.982 -10.723 -20.801 1.00 56.19 177 GLY A N 1
ATOM 1389 C CA . GLY A 1 177 ? 38.031 -9.714 -19.734 1.00 56.19 177 GLY A CA 1
ATOM 1390 C C . GLY A 1 177 ? 36.993 -9.829 -18.610 1.00 56.19 177 GLY A C 1
ATOM 1391 O O . GLY A 1 177 ? 37.021 -8.982 -17.723 1.00 56.19 177 GLY A O 1
ATOM 1392 N N . ASN A 1 178 ? 36.118 -10.841 -18.601 1.00 63.00 178 ASN A N 1
ATOM 1393 C CA . ASN A 1 178 ? 35.178 -11.107 -17.497 1.00 63.00 178 ASN A CA 1
ATOM 1394 C C . ASN A 1 178 ? 34.751 -12.591 -17.458 1.00 63.00 178 ASN A C 1
ATOM 1396 O O . ASN A 1 178 ? 35.085 -13.343 -18.369 1.00 63.00 178 ASN A O 1
ATOM 1400 N N . ASP A 1 179 ? 33.968 -13.011 -16.454 1.00 73.81 179 ASP A N 1
ATOM 1401 C CA . ASP A 1 179 ? 33.321 -14.347 -16.399 1.00 73.81 179 ASP A CA 1
ATOM 1402 C C . ASP A 1 179 ? 32.062 -14.420 -17.301 1.00 73.81 179 ASP A C 1
ATOM 1404 O O . ASP A 1 179 ? 31.041 -15.002 -16.943 1.00 73.81 179 ASP A O 1
ATOM 1408 N N . ASN A 1 180 ? 32.132 -13.784 -18.475 1.00 82.69 180 ASN A N 1
ATOM 1409 C CA . ASN A 1 180 ? 31.095 -13.805 -19.505 1.00 82.69 180 ASN A CA 1
ATOM 1410 C C . ASN A 1 180 ? 31.443 -14.871 -20.551 1.00 82.69 180 ASN A C 1
ATOM 1412 O O . ASN A 1 180 ? 32.615 -15.101 -20.848 1.00 82.69 180 ASN A O 1
ATOM 1416 N N . TYR A 1 181 ? 30.430 -15.470 -21.171 1.00 88.00 181 TYR A N 1
ATOM 1417 C CA . TYR A 1 181 ? 30.591 -16.536 -22.158 1.00 88.00 181 TYR A CA 1
ATOM 1418 C C . TYR A 1 181 ? 29.732 -16.295 -23.400 1.00 88.00 181 TYR A C 1
ATOM 1420 O O . TYR A 1 181 ? 28.741 -15.560 -23.358 1.00 88.00 181 TYR A O 1
ATOM 1428 N N . TYR A 1 182 ? 30.106 -16.961 -24.489 1.00 88.50 182 TYR A N 1
ATOM 1429 C CA . TYR A 1 182 ? 29.328 -17.082 -25.714 1.00 88.50 182 TYR A CA 1
ATOM 1430 C C . TYR A 1 182 ? 29.374 -18.518 -26.256 1.00 88.50 182 TYR A C 1
ATOM 1432 O O . TYR A 1 182 ? 30.246 -19.315 -25.894 1.00 88.50 182 TYR A O 1
ATOM 1440 N N . MET A 1 183 ? 28.420 -18.848 -27.120 1.00 90.56 183 MET A N 1
ATOM 1441 C CA . MET A 1 183 ? 28.378 -20.085 -27.900 1.00 90.56 183 MET A CA 1
ATOM 1442 C C . MET A 1 183 ? 27.472 -19.916 -29.120 1.00 90.56 183 MET A C 1
ATOM 1444 O O . MET A 1 183 ? 26.635 -19.014 -29.154 1.00 90.56 183 MET A O 1
ATOM 1448 N N . TYR A 1 184 ? 27.613 -20.822 -30.084 1.00 91.81 184 TYR A N 1
ATOM 1449 C CA . TYR A 1 184 ? 26.728 -20.926 -31.237 1.00 91.81 184 TYR A CA 1
ATOM 1450 C C . TYR A 1 184 ? 25.891 -22.205 -31.176 1.00 91.81 184 TYR A C 1
ATOM 1452 O O . TYR A 1 184 ? 26.406 -23.280 -30.852 1.00 91.81 184 TYR A O 1
ATOM 1460 N N . ILE A 1 185 ? 24.620 -22.096 -31.552 1.00 93.25 185 ILE A N 1
ATOM 1461 C CA . ILE A 1 185 ? 23.715 -23.220 -31.811 1.00 93.25 185 ILE A CA 1
ATOM 1462 C C . ILE A 1 185 ? 23.153 -23.114 -33.230 1.00 93.25 185 ILE A C 1
ATOM 1464 O O . ILE A 1 185 ? 23.117 -22.028 -33.809 1.00 93.25 185 ILE A O 1
ATOM 1468 N N . ASN A 1 186 ? 22.685 -24.233 -33.768 1.00 94.00 186 ASN A N 1
ATOM 1469 C CA . ASN A 1 186 ? 21.918 -24.267 -35.007 1.00 94.00 186 ASN A CA 1
ATOM 1470 C C . ASN A 1 186 ? 20.417 -24.244 -34.681 1.00 94.00 186 ASN A C 1
ATOM 1472 O O . ASN A 1 186 ? 19.971 -24.931 -33.753 1.00 94.00 186 ASN A O 1
ATOM 1476 N N . GLY A 1 187 ? 19.631 -23.514 -35.470 1.00 94.44 187 GLY A N 1
ATOM 1477 C CA . GLY A 1 187 ? 18.196 -23.768 -35.591 1.00 94.44 187 GLY A CA 1
ATOM 1478 C C . GLY A 1 187 ? 17.892 -25.013 -36.446 1.00 94.44 187 GLY A C 1
ATOM 1479 O O . GLY A 1 187 ? 18.821 -25.731 -36.853 1.00 94.44 187 GLY A O 1
ATOM 1480 N N . PRO A 1 188 ? 16.605 -25.346 -36.668 1.00 94.25 188 PRO A N 1
ATOM 1481 C CA . PRO A 1 188 ? 16.205 -26.599 -37.314 1.00 94.25 188 PRO A CA 1
ATOM 1482 C C . PRO A 1 188 ? 16.764 -26.766 -38.730 1.00 94.25 188 PRO A C 1
ATOM 1484 O O . PRO A 1 188 ? 17.282 -27.838 -39.051 1.00 94.25 188 PRO A O 1
ATOM 1487 N N . ASP A 1 189 ? 16.753 -25.692 -39.520 1.00 94.19 189 ASP A N 1
ATOM 1488 C CA . ASP A 1 189 ? 17.218 -25.652 -40.911 1.00 94.19 189 ASP A CA 1
ATOM 1489 C C . ASP A 1 189 ? 18.637 -25.057 -41.030 1.00 94.19 189 ASP A C 1
ATOM 1491 O O . ASP A 1 189 ? 19.068 -24.609 -42.092 1.00 94.19 189 ASP A O 1
ATOM 1495 N N . LYS A 1 190 ? 19.405 -25.143 -39.932 1.00 94.19 190 LYS A N 1
ATOM 1496 C CA . LYS A 1 190 ? 20.834 -24.791 -39.820 1.00 94.19 190 LYS A CA 1
ATOM 1497 C C . LYS A 1 190 ? 21.153 -23.306 -39.983 1.00 94.19 190 LYS A C 1
ATOM 1499 O O . LYS A 1 190 ? 22.283 -22.936 -40.298 1.00 94.19 190 LYS A O 1
ATOM 1504 N N . GLU A 1 191 ? 20.195 -22.450 -39.665 1.00 94.88 191 GLU A N 1
ATOM 1505 C CA . GLU A 1 191 ? 20.448 -21.054 -39.352 1.00 94.88 191 GLU A CA 1
ATOM 1506 C C . GLU A 1 191 ? 21.318 -20.943 -38.088 1.00 94.88 191 GLU A C 1
ATOM 1508 O O . GLU A 1 191 ? 21.036 -21.569 -37.062 1.00 94.88 191 GLU A O 1
ATOM 1513 N N . LEU A 1 192 ? 22.419 -20.189 -38.172 1.00 95.31 192 LEU A N 1
ATOM 1514 C CA . LEU A 1 192 ? 23.373 -20.056 -37.071 1.00 95.31 192 LEU A CA 1
ATOM 1515 C C . LEU A 1 192 ? 22.897 -18.988 -36.080 1.00 95.31 192 LEU A C 1
ATOM 1517 O O . LEU A 1 192 ? 22.538 -17.873 -36.474 1.00 95.31 192 LEU A O 1
ATOM 1521 N N . ILE A 1 193 ? 22.918 -19.327 -34.789 1.00 95.75 193 ILE A N 1
ATOM 1522 C CA . ILE A 1 193 ? 22.427 -18.469 -33.709 1.00 95.75 193 ILE A CA 1
ATOM 1523 C C . ILE A 1 193 ? 23.490 -18.336 -32.613 1.00 95.75 193 ILE A C 1
ATOM 1525 O O . ILE A 1 193 ? 23.910 -19.331 -32.022 1.00 95.75 193 ILE A O 1
ATOM 1529 N N . GLU A 1 194 ? 23.915 -17.108 -32.312 1.00 93.56 194 GLU A N 1
ATOM 1530 C CA . GLU A 1 194 ? 24.781 -16.799 -31.164 1.00 93.56 194 GLU A CA 1
ATOM 1531 C C . GLU A 1 194 ? 23.955 -16.595 -29.897 1.00 93.56 194 GLU A C 1
ATOM 1533 O O . GLU A 1 194 ? 22.919 -15.925 -29.928 1.00 93.56 194 GLU A O 1
ATOM 1538 N N . ILE A 1 195 ? 24.461 -17.086 -28.763 1.00 92.44 195 ILE A N 1
ATOM 1539 C CA . ILE A 1 195 ? 24.019 -16.627 -27.449 1.00 92.44 195 ILE A CA 1
ATOM 1540 C C . ILE A 1 195 ? 25.213 -16.174 -26.612 1.00 92.44 195 ILE A C 1
ATOM 1542 O O . ILE A 1 195 ? 26.186 -16.916 -26.465 1.00 92.44 195 ILE A O 1
ATOM 1546 N N . ASN A 1 196 ? 25.121 -14.970 -26.039 1.00 89.31 196 ASN A N 1
ATOM 1547 C CA . ASN A 1 196 ? 26.163 -14.350 -25.218 1.00 89.31 196 ASN A CA 1
ATOM 1548 C C . ASN A 1 196 ? 25.635 -13.811 -23.871 1.00 89.31 196 ASN A C 1
ATOM 1550 O O . ASN A 1 196 ? 24.449 -13.539 -23.702 1.00 89.31 196 ASN A O 1
ATOM 1554 N N . THR A 1 197 ? 26.502 -13.708 -22.856 1.00 86.75 197 THR A N 1
ATOM 1555 C CA . THR A 1 197 ? 26.089 -13.319 -21.489 1.00 86.75 197 THR A CA 1
ATOM 1556 C C . THR A 1 197 ? 25.678 -11.846 -21.423 1.00 86.75 197 THR A C 1
ATOM 1558 O O . THR A 1 197 ? 26.537 -10.965 -21.413 1.00 86.75 197 THR A O 1
ATOM 1561 N N . MET A 1 198 ? 24.366 -11.595 -21.345 1.00 80.62 198 MET A N 1
ATOM 1562 C CA . MET A 1 198 ? 23.754 -10.254 -21.381 1.00 80.62 198 MET A CA 1
ATOM 1563 C C . MET A 1 198 ? 22.694 -10.029 -20.285 1.00 80.62 198 MET A C 1
ATOM 1565 O O . MET A 1 198 ? 22.204 -8.914 -20.124 1.00 80.62 198 MET A O 1
ATOM 1569 N N . GLY A 1 199 ? 22.330 -11.062 -19.515 1.00 77.19 199 GLY A N 1
ATOM 1570 C CA . GLY A 1 199 ? 21.368 -10.956 -18.409 1.00 77.19 199 GLY A CA 1
ATOM 1571 C C . GLY A 1 199 ? 19.891 -11.007 -18.824 1.00 77.19 199 GLY A C 1
ATOM 1572 O O . GLY A 1 199 ? 19.023 -10.743 -17.995 1.00 77.19 199 GLY A O 1
ATOM 1573 N N . HIS A 1 200 ? 19.585 -11.335 -20.084 1.00 81.56 200 HIS A N 1
ATOM 1574 C CA . HIS A 1 200 ? 18.221 -11.374 -20.624 1.00 81.56 200 HIS A CA 1
ATOM 1575 C C . HIS A 1 200 ? 18.100 -12.334 -21.822 1.00 81.56 200 HIS A C 1
ATOM 1577 O O . HIS A 1 200 ? 19.032 -12.421 -22.614 1.00 81.56 200 HIS A O 1
ATOM 1583 N N . HIS A 1 201 ? 16.945 -12.975 -22.035 1.00 83.69 201 HIS A N 1
ATOM 1584 C CA . HIS A 1 201 ? 16.664 -13.784 -23.239 1.00 83.69 201 HIS A CA 1
ATOM 1585 C C . HIS A 1 201 ? 15.975 -12.941 -24.318 1.00 83.69 201 HIS A C 1
ATOM 1587 O O . HIS A 1 201 ? 14.753 -12.933 -24.416 1.00 83.69 201 HIS A O 1
ATOM 1593 N N . ARG A 1 202 ? 16.751 -12.177 -25.098 1.00 85.94 202 ARG A N 1
ATOM 1594 C CA . ARG A 1 202 ? 16.224 -11.209 -26.083 1.00 85.94 202 ARG A CA 1
ATOM 1595 C C . ARG A 1 202 ? 17.000 -11.233 -27.386 1.00 85.94 202 ARG A C 1
ATOM 1597 O O . ARG A 1 202 ? 18.225 -11.316 -27.333 1.00 85.94 202 ARG A O 1
ATOM 1604 N N . PHE A 1 203 ? 16.300 -11.075 -28.510 1.00 92.00 203 PHE A N 1
ATOM 1605 C CA . PHE A 1 203 ? 16.918 -10.837 -29.815 1.00 92.00 203 PHE A CA 1
ATOM 1606 C C . PHE A 1 203 ? 17.546 -9.439 -29.834 1.00 92.00 203 PHE A C 1
ATOM 1608 O O . PHE A 1 203 ? 16.853 -8.444 -29.598 1.00 92.00 203 PHE A O 1
ATOM 1615 N N . GLY A 1 204 ? 18.858 -9.371 -30.065 1.00 88.75 204 GLY A N 1
ATOM 1616 C CA . GLY A 1 204 ? 19.632 -8.142 -29.867 1.00 88.75 204 GLY A CA 1
ATOM 1617 C C . GLY A 1 204 ? 20.622 -7.799 -30.974 1.00 88.75 204 GLY A C 1
ATOM 1618 O O . GLY A 1 204 ? 21.010 -6.634 -31.074 1.00 88.75 204 GLY A O 1
ATOM 1619 N N . HIS A 1 205 ? 21.042 -8.751 -31.813 1.00 94.88 205 HIS A N 1
ATOM 1620 C CA . HIS A 1 205 ? 22.069 -8.481 -32.823 1.00 94.88 205 HIS A CA 1
ATOM 1621 C C . HIS A 1 205 ? 22.014 -9.383 -34.057 1.00 94.88 205 HIS A C 1
ATOM 1623 O O . HIS A 1 205 ? 21.444 -10.472 -34.045 1.00 94.88 205 HIS A O 1
ATOM 1629 N N . VAL A 1 206 ? 22.648 -8.900 -35.127 1.00 96.50 206 VAL A N 1
ATOM 1630 C CA . VAL A 1 206 ? 22.935 -9.647 -36.361 1.00 96.50 206 VAL A CA 1
ATOM 1631 C C . VAL A 1 206 ? 24.389 -9.373 -36.737 1.00 96.50 206 VAL A C 1
ATOM 1633 O O . VAL A 1 206 ? 24.815 -8.213 -36.732 1.00 96.50 206 VAL A O 1
ATOM 1636 N N . HIS A 1 207 ? 25.161 -10.419 -37.029 1.00 95.69 207 HIS A N 1
ATOM 1637 C CA . HIS A 1 207 ? 26.547 -10.304 -37.488 1.00 95.69 207 HIS A CA 1
ATOM 1638 C C . HIS A 1 207 ? 26.640 -10.455 -39.006 1.00 95.69 207 HIS A C 1
ATOM 1640 O O . HIS A 1 207 ? 25.950 -11.277 -39.610 1.00 95.69 207 HIS A O 1
ATOM 1646 N N . PHE A 1 208 ? 27.534 -9.674 -39.608 1.00 96.25 208 PHE A N 1
ATOM 1647 C CA . PHE A 1 208 ? 27.755 -9.608 -41.051 1.00 96.25 208 PHE A CA 1
ATOM 1648 C C . PHE A 1 208 ? 29.238 -9.754 -41.385 1.00 96.25 208 PHE A C 1
ATOM 1650 O O . PHE A 1 208 ? 30.083 -9.240 -40.646 1.00 96.25 208 PHE A O 1
ATOM 1657 N N . PHE A 1 209 ? 29.544 -10.363 -42.531 1.00 94.88 209 PHE A N 1
ATOM 1658 C CA . PHE A 1 209 ? 30.876 -10.319 -43.131 1.00 94.88 209 PHE A CA 1
ATOM 1659 C C . PHE A 1 209 ? 30.953 -9.282 -44.247 1.00 94.88 209 PHE A C 1
ATOM 1661 O O . PHE A 1 209 ? 30.035 -9.140 -45.055 1.00 94.88 209 PHE A O 1
ATOM 1668 N N . CYS A 1 210 ? 32.080 -8.571 -44.283 1.00 93.50 210 CYS A N 1
ATOM 1669 C CA . CYS A 1 210 ? 32.301 -7.440 -45.171 1.00 93.50 210 CYS A CA 1
ATOM 1670 C C . CYS A 1 210 ? 33.656 -7.501 -45.880 1.00 93.50 210 CYS A C 1
ATOM 1672 O O . CYS A 1 210 ? 34.672 -7.814 -45.254 1.00 93.50 210 CYS A O 1
ATOM 1674 N N . ASP A 1 211 ? 33.683 -7.097 -47.151 1.00 92.38 211 ASP A N 1
ATOM 1675 C CA . ASP A 1 211 ? 34.922 -6.784 -47.875 1.00 92.38 211 ASP A CA 1
ATOM 1676 C C . ASP A 1 211 ? 35.611 -5.541 -47.282 1.00 92.38 211 ASP A C 1
ATOM 1678 O O . ASP A 1 211 ? 36.771 -5.607 -46.872 1.00 92.38 211 ASP A O 1
ATOM 1682 N N . ASP A 1 212 ? 34.867 -4.435 -47.146 1.00 93.44 212 ASP A N 1
ATOM 1683 C CA . ASP A 1 212 ? 35.255 -3.259 -46.358 1.00 93.44 212 ASP A CA 1
ATOM 1684 C C . ASP A 1 212 ? 34.157 -2.904 -45.339 1.00 93.44 212 ASP A C 1
ATOM 1686 O O . ASP A 1 212 ? 32.986 -2.692 -45.673 1.00 93.44 212 ASP A O 1
ATOM 1690 N N . VAL A 1 213 ? 34.544 -2.854 -44.062 1.00 94.00 213 VAL A N 1
ATOM 1691 C CA . VAL A 1 213 ? 33.647 -2.569 -42.929 1.00 94.00 213 VAL A CA 1
ATOM 1692 C C . VAL A 1 213 ? 33.144 -1.122 -42.942 1.00 94.00 213 VAL A C 1
ATOM 1694 O O . VAL A 1 213 ? 31.999 -0.862 -42.575 1.00 94.00 213 VAL A O 1
ATOM 1697 N N . ASN A 1 214 ? 33.982 -0.168 -43.345 1.00 92.56 214 ASN A N 1
ATOM 1698 C CA . ASN A 1 214 ? 33.648 1.252 -43.349 1.00 92.56 214 ASN A CA 1
ATOM 1699 C C . ASN A 1 214 ? 32.774 1.623 -44.549 1.00 92.56 214 ASN A C 1
ATOM 1701 O O . ASN A 1 214 ? 31.819 2.375 -44.370 1.00 92.56 214 ASN A O 1
ATOM 1705 N N . GLU A 1 215 ? 33.059 1.089 -45.741 1.00 93.81 215 GLU A N 1
ATOM 1706 C CA . GLU A 1 215 ? 32.211 1.292 -46.923 1.00 93.81 215 GLU A CA 1
ATOM 1707 C C . GLU A 1 215 ? 30.832 0.653 -46.721 1.00 93.81 215 GLU A C 1
ATOM 1709 O O . GLU A 1 215 ? 29.816 1.300 -46.976 1.00 93.81 215 GLU A O 1
ATOM 1714 N N . THR A 1 216 ? 30.778 -0.556 -46.143 1.00 94.50 216 THR A N 1
ATOM 1715 C CA . THR A 1 216 ? 29.513 -1.201 -45.753 1.00 94.50 216 THR A CA 1
ATOM 1716 C C . THR A 1 216 ? 28.712 -0.317 -44.791 1.00 94.50 216 THR A C 1
ATOM 1718 O O . THR A 1 216 ? 27.552 -0.000 -45.055 1.00 94.50 216 THR A O 1
ATOM 1721 N N . VAL A 1 217 ? 29.326 0.145 -43.695 1.00 92.75 217 VAL A N 1
ATOM 1722 C CA . VAL A 1 217 ? 28.658 1.021 -42.716 1.00 92.75 217 VAL A CA 1
ATOM 1723 C C . VAL A 1 217 ? 28.222 2.355 -43.335 1.00 92.75 217 VAL A C 1
ATOM 1725 O O . VAL A 1 217 ? 27.136 2.850 -43.020 1.00 92.75 217 VAL A O 1
ATOM 1728 N N . ALA A 1 218 ? 29.017 2.929 -44.240 1.00 91.56 218 ALA A N 1
ATOM 1729 C CA . ALA A 1 218 ? 28.665 4.154 -44.951 1.00 91.56 218 ALA A CA 1
ATOM 1730 C C . ALA A 1 218 ? 27.470 3.958 -45.900 1.00 91.56 218 ALA A C 1
ATOM 1732 O O . ALA A 1 218 ? 26.614 4.839 -45.970 1.00 91.56 218 ALA A O 1
ATOM 1733 N N . TRP A 1 219 ? 27.364 2.805 -46.572 1.00 94.19 219 TRP A N 1
ATOM 1734 C CA . TRP A 1 219 ? 26.210 2.455 -47.406 1.00 94.19 219 TRP A CA 1
ATOM 1735 C C . TRP A 1 219 ? 24.923 2.399 -46.577 1.00 94.19 219 TRP A C 1
ATOM 1737 O O . TRP A 1 219 ? 23.972 3.122 -46.875 1.00 94.19 219 TRP A O 1
ATOM 1747 N N . TYR A 1 220 ? 24.913 1.629 -45.481 1.00 92.56 220 TYR A N 1
ATOM 1748 C CA . TYR A 1 220 ? 23.744 1.541 -44.595 1.00 92.56 220 TYR A CA 1
ATOM 1749 C C . TYR A 1 220 ? 23.373 2.921 -44.025 1.00 92.56 220 TYR A C 1
ATOM 1751 O O . TYR A 1 220 ? 22.200 3.294 -44.022 1.00 92.56 220 TYR A O 1
ATOM 1759 N N . SER A 1 221 ? 24.370 3.730 -43.650 1.00 89.31 221 SER A N 1
ATOM 1760 C CA . SER A 1 221 ? 24.143 5.100 -43.169 1.00 89.31 221 SER A CA 1
ATOM 1761 C C . SER A 1 221 ? 23.527 6.019 -44.229 1.00 89.31 221 SER A C 1
ATOM 1763 O O . SER A 1 221 ? 22.641 6.812 -43.914 1.00 89.31 221 SER A O 1
ATOM 1765 N N . LYS A 1 222 ? 23.972 5.921 -45.489 1.00 90.62 222 LYS A N 1
ATOM 1766 C CA . LYS A 1 222 ? 23.479 6.743 -46.604 1.00 90.62 222 LYS A CA 1
ATOM 1767 C C . LYS A 1 222 ? 22.066 6.350 -47.031 1.00 90.62 222 LYS A C 1
ATOM 1769 O O . LYS A 1 222 ? 21.222 7.221 -47.226 1.00 90.62 222 LYS A O 1
ATOM 1774 N N . HIS A 1 223 ? 21.818 5.057 -47.225 1.00 92.00 223 HIS A N 1
ATOM 1775 C CA . HIS A 1 223 ? 20.585 4.592 -47.860 1.00 92.00 223 HIS A CA 1
ATOM 1776 C C . HIS A 1 223 ? 19.441 4.408 -46.862 1.00 92.00 223 HIS A C 1
ATOM 1778 O O . HIS A 1 223 ? 18.306 4.752 -47.201 1.00 92.00 223 HIS A O 1
ATOM 1784 N N . LEU A 1 224 ? 19.743 3.958 -45.637 1.00 89.31 224 LEU A N 1
ATOM 1785 C CA . LEU A 1 224 ? 18.749 3.739 -44.582 1.00 89.31 224 LEU A CA 1
ATOM 1786 C C . LEU A 1 224 ? 18.632 4.895 -43.568 1.00 89.31 224 LEU A C 1
ATOM 1788 O O . LEU A 1 224 ? 17.656 4.956 -42.826 1.00 89.31 224 LEU A O 1
ATOM 1792 N N . GLY A 1 225 ? 19.600 5.820 -43.534 1.00 85.31 225 GLY A N 1
ATOM 1793 C CA . GLY A 1 225 ? 19.606 6.990 -42.637 1.00 85.31 225 GLY A CA 1
ATOM 1794 C C . GLY A 1 225 ? 20.109 6.722 -41.208 1.00 85.31 225 GLY A C 1
ATOM 1795 O O . GLY A 1 225 ? 20.121 7.628 -40.372 1.00 85.31 225 GLY A O 1
ATOM 1796 N N . ILE A 1 226 ? 20.536 5.492 -40.912 1.00 84.44 226 ILE A N 1
ATOM 1797 C CA . ILE A 1 226 ? 20.882 5.033 -39.559 1.00 84.44 226 ILE A CA 1
ATOM 1798 C C . ILE A 1 226 ? 22.350 5.363 -39.234 1.00 84.44 226 ILE A C 1
ATOM 1800 O O . ILE A 1 226 ? 23.242 5.122 -40.041 1.00 84.44 226 ILE A O 1
ATOM 1804 N N . LYS A 1 227 ? 22.641 5.906 -38.046 1.00 82.56 227 LYS A N 1
ATOM 1805 C CA . LYS A 1 227 ? 23.994 6.384 -37.689 1.00 82.56 227 LYS A CA 1
ATOM 1806 C C . LYS A 1 227 ? 24.874 5.274 -37.071 1.00 82.56 227 LYS A C 1
ATOM 1808 O O . LYS A 1 227 ? 24.369 4.475 -36.281 1.00 82.56 227 LYS A O 1
ATOM 1813 N N . PRO A 1 228 ? 26.191 5.238 -37.361 1.00 84.75 228 PRO A N 1
ATOM 1814 C CA . PRO A 1 228 ? 27.113 4.272 -36.763 1.00 84.75 228 PRO A CA 1
ATOM 1815 C C . PRO A 1 228 ? 27.382 4.563 -35.284 1.00 84.75 228 PRO A C 1
ATOM 1817 O O . PRO A 1 228 ? 27.401 5.719 -34.857 1.00 84.75 228 PRO A O 1
ATOM 1820 N N . ARG A 1 229 ? 27.642 3.509 -34.501 1.00 81.12 229 ARG A N 1
ATOM 1821 C CA . ARG A 1 229 ? 27.877 3.607 -33.048 1.00 81.12 229 ARG A CA 1
ATOM 1822 C C . ARG A 1 229 ? 29.291 4.061 -32.689 1.00 81.12 229 ARG A C 1
ATOM 1824 O O . ARG A 1 229 ? 29.481 4.646 -31.625 1.00 81.12 229 ARG A O 1
ATOM 1831 N N . VAL A 1 230 ? 30.278 3.791 -33.547 1.00 79.06 230 VAL A N 1
ATOM 1832 C CA . VAL A 1 230 ? 31.680 4.197 -33.349 1.00 79.06 230 VAL A CA 1
ATOM 1833 C C . VAL A 1 230 ? 32.266 4.843 -34.612 1.00 79.06 230 VAL A C 1
ATOM 1835 O O . VAL A 1 230 ? 31.810 4.549 -35.721 1.00 79.06 230 VAL A O 1
ATOM 1838 N N . PRO A 1 231 ? 33.279 5.724 -34.480 1.00 80.38 231 PRO A N 1
ATOM 1839 C CA . PRO A 1 231 ? 33.954 6.319 -35.629 1.00 80.38 231 PRO A CA 1
ATOM 1840 C C . PRO A 1 231 ? 34.569 5.281 -36.580 1.00 80.38 231 PRO A C 1
ATOM 1842 O O . PRO A 1 231 ? 35.061 4.234 -36.157 1.00 80.38 231 PRO A O 1
ATOM 1845 N N . VAL A 1 232 ? 34.587 5.631 -37.868 1.00 81.06 232 VAL A N 1
ATOM 1846 C CA . VAL A 1 232 ? 35.296 4.925 -38.951 1.00 81.06 232 VAL A CA 1
ATOM 1847 C C . VAL A 1 232 ? 36.747 4.630 -38.549 1.00 81.06 232 VAL A C 1
ATOM 1849 O O . VAL A 1 232 ? 37.452 5.527 -38.080 1.00 81.06 232 VAL A O 1
ATOM 1852 N N . ARG A 1 233 ? 37.209 3.386 -38.755 1.00 82.88 233 ARG A N 1
ATOM 1853 C CA . ARG A 1 233 ? 38.575 2.950 -38.405 1.00 82.88 233 ARG A CA 1
ATOM 1854 C C . ARG A 1 233 ? 39.205 2.060 -39.492 1.00 82.88 233 ARG A C 1
ATOM 1856 O O . ARG A 1 233 ? 38.510 1.202 -40.041 1.00 82.88 233 ARG A O 1
ATOM 1863 N N . PRO A 1 234 ? 40.501 2.232 -39.821 1.00 85.88 234 PRO A N 1
ATOM 1864 C CA . PRO A 1 234 ? 41.173 1.435 -40.857 1.00 85.88 234 PRO A CA 1
ATOM 1865 C C . PRO A 1 234 ? 41.235 -0.063 -40.495 1.00 85.88 234 PRO A C 1
ATOM 1867 O O . PRO A 1 234 ? 41.185 -0.399 -39.308 1.00 85.88 234 PRO A O 1
ATOM 1870 N N . LYS A 1 235 ? 41.379 -0.953 -41.499 1.00 88.62 235 LYS A N 1
ATOM 1871 C CA . LYS A 1 235 ? 41.618 -2.400 -41.281 1.00 88.62 235 LYS A CA 1
ATOM 1872 C C . LYS A 1 235 ? 42.869 -2.554 -40.392 1.00 88.62 235 LYS A C 1
ATOM 1874 O O . LYS A 1 235 ? 43.923 -2.037 -40.772 1.00 88.62 235 LYS A O 1
ATOM 1879 N N . PRO A 1 236 ? 42.782 -3.179 -39.201 1.00 86.50 236 PRO A N 1
ATOM 1880 C CA . PRO A 1 236 ? 43.935 -3.339 -38.326 1.00 86.50 236 PRO A CA 1
ATOM 1881 C C . PRO A 1 236 ? 45.013 -4.228 -38.951 1.00 86.50 236 PRO A C 1
ATOM 1883 O O . PRO A 1 236 ? 44.728 -5.109 -39.757 1.00 86.50 236 PRO A O 1
ATOM 1886 N N . THR A 1 237 ? 46.257 -4.028 -38.517 1.00 83.75 237 THR A N 1
ATOM 1887 C CA . THR A 1 237 ? 47.428 -4.831 -38.917 1.00 83.75 237 THR A CA 1
ATOM 1888 C C . THR A 1 237 ? 47.980 -5.681 -37.763 1.00 83.75 237 THR A C 1
ATOM 1890 O O . THR A 1 237 ? 49.134 -6.100 -37.801 1.00 83.75 237 THR A O 1
ATOM 1893 N N . GLY A 1 238 ? 47.199 -5.847 -36.690 1.00 79.94 238 GLY A N 1
ATOM 1894 C CA . GLY A 1 238 ? 47.549 -6.650 -35.515 1.00 79.94 238 GLY A CA 1
ATOM 1895 C C . GLY A 1 238 ? 47.041 -8.091 -35.608 1.00 79.94 238 GLY A C 1
ATOM 1896 O O . GLY A 1 238 ? 46.369 -8.458 -36.566 1.00 79.94 238 GLY A O 1
ATOM 1897 N N . ASP A 1 239 ? 47.337 -8.889 -34.581 1.00 83.94 239 ASP A N 1
ATOM 1898 C CA . ASP A 1 239 ? 46.884 -10.281 -34.468 1.00 83.94 239 ASP A CA 1
ATOM 1899 C C . ASP A 1 239 ? 45.340 -10.379 -34.517 1.00 83.94 239 ASP A C 1
ATOM 1901 O O . ASP A 1 239 ? 44.681 -9.859 -33.603 1.00 83.94 239 ASP A O 1
ATOM 1905 N N . PRO A 1 240 ? 44.747 -11.043 -35.533 1.00 81.25 240 PRO A N 1
ATOM 1906 C CA . PRO A 1 240 ? 43.297 -11.151 -35.695 1.00 81.25 240 PRO A CA 1
ATOM 1907 C C . PRO A 1 240 ? 42.617 -11.981 -34.601 1.00 81.25 240 PRO A C 1
ATOM 1909 O O . PRO A 1 240 ? 41.395 -11.952 -34.499 1.00 81.25 240 PRO A O 1
ATOM 1912 N N . ASN A 1 241 ? 43.370 -12.683 -33.750 1.00 81.56 241 ASN A N 1
ATOM 1913 C CA . ASN A 1 241 ? 42.843 -13.355 -32.558 1.00 81.56 241 ASN A CA 1
ATOM 1914 C C . ASN A 1 241 ? 42.569 -12.383 -31.393 1.00 81.56 241 ASN A C 1
ATOM 1916 O O . ASN A 1 241 ? 42.007 -12.776 -30.373 1.00 81.56 241 ASN A O 1
ATOM 1920 N N . THR A 1 242 ? 42.950 -11.107 -31.526 1.00 81.00 242 THR A N 1
ATOM 1921 C CA . THR A 1 242 ? 42.743 -10.071 -30.504 1.00 81.00 242 THR A CA 1
ATOM 1922 C C . THR A 1 242 ? 41.636 -9.094 -30.899 1.00 81.00 242 THR A C 1
ATOM 1924 O O . THR A 1 242 ? 41.515 -8.708 -32.060 1.00 81.00 242 THR A O 1
ATOM 1927 N N . LEU A 1 243 ? 40.888 -8.578 -29.915 1.00 75.56 243 LEU A N 1
ATOM 1928 C CA . LEU A 1 243 ? 39.867 -7.533 -30.126 1.00 75.56 243 LEU A CA 1
ATOM 1929 C C . LEU A 1 243 ? 40.416 -6.257 -30.805 1.00 75.56 243 LEU A C 1
ATOM 1931 O O . LEU A 1 243 ? 39.657 -5.497 -31.405 1.00 75.56 243 LEU A O 1
ATOM 1935 N N . ALA A 1 244 ? 41.730 -6.017 -30.726 1.00 80.75 244 ALA A N 1
ATOM 1936 C CA . ALA A 1 244 ? 42.404 -4.914 -31.408 1.00 80.75 244 ALA A CA 1
ATOM 1937 C C . ALA A 1 244 ? 42.729 -5.216 -32.887 1.00 80.75 244 ALA A C 1
ATOM 1939 O O . ALA A 1 244 ? 42.770 -4.286 -33.693 1.00 80.75 244 ALA A O 1
ATOM 1940 N N . GLY A 1 245 ? 42.957 -6.486 -33.243 1.00 82.81 245 GLY A N 1
ATOM 1941 C CA . GLY A 1 245 ? 43.209 -6.936 -34.616 1.00 82.81 245 GLY A CA 1
ATOM 1942 C C . GLY A 1 245 ? 41.942 -7.227 -35.426 1.00 82.81 245 GLY A C 1
ATOM 1943 O O . GLY A 1 245 ? 41.960 -7.081 -36.646 1.00 82.81 245 GLY A O 1
ATOM 1944 N N . ILE A 1 246 ? 40.825 -7.570 -34.774 1.00 86.00 246 ILE A N 1
ATOM 1945 C CA . ILE A 1 246 ? 39.540 -7.771 -35.461 1.00 86.00 246 ILE A CA 1
ATOM 1946 C C . ILE A 1 246 ? 39.025 -6.434 -36.014 1.00 86.00 246 ILE A C 1
ATOM 1948 O O . ILE A 1 246 ? 38.724 -5.486 -35.272 1.00 86.00 246 ILE A O 1
ATOM 1952 N N . TRP A 1 247 ? 38.875 -6.366 -37.338 1.00 91.06 247 TRP A N 1
ATOM 1953 C CA . TRP A 1 247 ? 38.196 -5.256 -37.996 1.00 91.06 247 TRP A CA 1
ATOM 1954 C C . TRP A 1 247 ? 36.688 -5.405 -37.809 1.00 91.06 247 TRP A C 1
ATOM 1956 O O . TRP A 1 247 ? 36.094 -6.371 -38.279 1.00 91.06 247 TRP A O 1
ATOM 1966 N N . MET A 1 248 ? 36.079 -4.454 -37.107 1.00 90.88 248 MET A N 1
ATOM 1967 C CA . MET A 1 248 ? 34.630 -4.401 -36.912 1.00 90.88 248 MET A CA 1
ATOM 1968 C C . MET A 1 248 ? 34.132 -2.973 -36.662 1.00 90.88 248 MET A C 1
ATOM 1970 O O . MET A 1 248 ? 34.890 -2.138 -36.149 1.00 90.88 248 MET A O 1
ATOM 1974 N N . ASN A 1 249 ? 32.861 -2.727 -36.974 1.00 92.25 249 ASN A N 1
ATOM 1975 C CA . ASN A 1 249 ? 32.075 -1.534 -36.632 1.00 92.25 249 ASN A CA 1
ATOM 1976 C C . ASN A 1 249 ? 30.591 -1.955 -36.467 1.00 92.25 249 ASN A C 1
ATOM 1978 O O . ASN A 1 249 ? 30.243 -3.085 -36.800 1.00 92.25 249 ASN A O 1
ATOM 1982 N N . SER A 1 250 ? 29.711 -1.106 -35.931 1.00 92.62 250 SER A N 1
ATOM 1983 C CA . SER A 1 250 ? 28.287 -1.435 -35.756 1.00 92.62 250 SER A CA 1
ATOM 1984 C C . SER A 1 250 ? 27.341 -0.249 -35.935 1.00 92.62 250 SER A C 1
ATOM 1986 O O . SER A 1 250 ? 27.711 0.912 -35.738 1.00 92.62 250 SER A O 1
ATOM 1988 N N . ILE A 1 251 ? 26.097 -0.567 -36.289 1.00 91.50 251 ILE A N 1
ATOM 1989 C CA . ILE A 1 251 ? 24.956 0.344 -36.417 1.00 91.50 251 ILE A CA 1
ATOM 1990 C C . ILE A 1 251 ? 23.848 -0.177 -35.490 1.00 91.50 251 ILE A C 1
ATOM 1992 O O . ILE A 1 251 ? 23.599 -1.378 -35.450 1.00 91.50 251 ILE A O 1
ATOM 1996 N N . GLN A 1 252 ? 23.180 0.707 -34.745 1.00 91.94 252 GLN A N 1
ATOM 1997 C CA . GLN A 1 252 ? 21.993 0.345 -33.960 1.00 91.94 252 GLN A CA 1
ATOM 1998 C C . GLN A 1 252 ? 20.742 0.771 -34.734 1.00 91.94 252 GLN A C 1
ATOM 2000 O O . GLN A 1 252 ? 20.580 1.959 -35.004 1.00 91.94 252 GLN A O 1
ATOM 2005 N N . CYS A 1 253 ? 19.866 -0.178 -35.054 1.00 89.62 253 CYS A N 1
ATOM 2006 C CA . CYS A 1 253 ? 18.552 0.059 -35.647 1.00 89.62 253 CYS A CA 1
ATOM 2007 C C . CYS A 1 253 ? 17.500 -0.490 -34.674 1.00 89.62 253 CYS A C 1
ATOM 2009 O O . CYS A 1 253 ? 17.478 -1.687 -34.398 1.00 89.62 253 CYS A O 1
ATOM 2011 N N . ASP A 1 254 ? 16.708 0.396 -34.067 1.00 86.06 254 ASP A N 1
ATOM 2012 C CA . ASP A 1 254 ? 15.789 0.081 -32.964 1.00 86.06 254 ASP A CA 1
ATOM 2013 C C . ASP A 1 254 ? 16.458 -0.749 -31.846 1.00 86.06 254 ASP A C 1
ATOM 2015 O O . ASP A 1 254 ? 17.423 -0.287 -31.231 1.00 86.06 254 ASP A O 1
ATOM 2019 N N . ASN A 1 255 ? 15.987 -1.971 -31.570 1.00 83.69 255 ASN A N 1
ATOM 2020 C CA . ASN A 1 255 ? 16.603 -2.910 -30.621 1.00 83.69 255 ASN A CA 1
ATOM 2021 C C . ASN A 1 255 ? 17.806 -3.679 -31.200 1.00 83.69 255 ASN A C 1
ATOM 2023 O O . ASN A 1 255 ? 18.614 -4.190 -30.426 1.00 83.69 255 ASN A O 1
ATOM 2027 N N . VAL A 1 256 ? 17.960 -3.746 -32.525 1.00 92.00 256 VAL A N 1
ATOM 2028 C CA . VAL A 1 256 ? 18.939 -4.606 -33.201 1.00 92.00 256 VAL A CA 1
ATOM 2029 C C . VAL A 1 256 ? 20.274 -3.889 -33.425 1.00 92.00 256 VAL A C 1
ATOM 2031 O O . VAL A 1 256 ? 20.374 -2.862 -34.098 1.00 92.00 256 VAL A O 1
ATOM 2034 N N . ASN A 1 257 ? 21.341 -4.474 -32.888 1.00 93.50 257 ASN A N 1
ATOM 2035 C CA . ASN A 1 257 ? 22.718 -4.070 -33.136 1.00 93.50 257 ASN A CA 1
ATOM 2036 C C . ASN A 1 257 ? 23.283 -4.845 -34.339 1.00 93.50 257 ASN A C 1
ATOM 2038 O O . ASN A 1 257 ? 23.605 -6.028 -34.235 1.00 93.50 257 ASN A O 1
ATOM 2042 N N . MET A 1 258 ? 23.408 -4.185 -35.487 1.00 94.94 258 MET A N 1
ATOM 2043 C CA . MET A 1 258 ? 24.027 -4.745 -36.688 1.00 94.94 258 MET A CA 1
ATOM 2044 C C . MET A 1 258 ? 25.547 -4.600 -36.577 1.00 94.94 258 MET A C 1
ATOM 2046 O O . MET A 1 258 ? 26.053 -3.475 -36.570 1.00 94.94 258 MET A O 1
ATOM 2050 N N . ILE A 1 259 ? 26.282 -5.710 -36.463 1.00 94.12 259 ILE A N 1
ATOM 2051 C CA . ILE A 1 259 ? 27.741 -5.701 -36.275 1.00 94.12 259 ILE A CA 1
ATOM 2052 C C . ILE A 1 259 ? 28.426 -6.242 -37.533 1.00 94.12 259 ILE A C 1
ATOM 2054 O O . ILE A 1 259 ? 28.236 -7.386 -37.936 1.00 94.12 259 ILE A O 1
ATOM 2058 N N . PHE A 1 260 ? 29.254 -5.399 -38.138 1.00 94.44 260 PHE A N 1
ATOM 2059 C CA . PHE A 1 260 ? 29.929 -5.642 -39.406 1.00 94.44 260 PHE A CA 1
ATOM 2060 C C . PHE A 1 260 ? 31.383 -6.022 -39.142 1.00 94.44 260 PHE A C 1
ATOM 2062 O O . PHE A 1 260 ? 32.148 -5.186 -38.658 1.00 94.44 260 PHE A O 1
ATOM 2069 N N . PHE A 1 261 ? 31.760 -7.260 -39.456 1.00 93.25 261 PHE A N 1
ATOM 2070 C CA . PHE A 1 261 ? 33.120 -7.787 -39.345 1.00 93.25 261 PHE A CA 1
ATOM 2071 C C . PHE A 1 261 ? 33.808 -7.772 -40.711 1.00 93.25 261 PHE A C 1
ATOM 2073 O O . PHE A 1 261 ? 33.195 -8.072 -41.732 1.00 93.25 261 PHE A O 1
ATOM 2080 N N . GLY A 1 262 ? 35.108 -7.481 -40.741 1.00 92.25 262 GLY A N 1
ATOM 2081 C CA . GLY A 1 262 ? 35.920 -7.772 -41.922 1.00 92.25 262 GLY A CA 1
ATOM 2082 C C . GLY A 1 262 ? 35.960 -9.282 -42.147 1.00 92.25 262 GLY A C 1
ATOM 2083 O O . GLY A 1 262 ? 36.195 -10.027 -41.193 1.00 92.25 262 GLY A O 1
ATOM 2084 N N . LYS A 1 263 ? 35.715 -9.734 -43.380 1.00 89.75 263 LYS A N 1
ATOM 2085 C CA . LYS A 1 263 ? 35.688 -11.165 -43.709 1.00 89.75 263 LYS A CA 1
ATOM 2086 C C . LYS A 1 263 ? 37.019 -11.850 -43.328 1.00 89.75 263 LYS A C 1
ATOM 2088 O O . LYS A 1 263 ? 38.079 -11.238 -43.494 1.00 89.75 263 LYS A O 1
ATOM 2093 N N . PRO A 1 264 ? 36.999 -13.100 -42.832 1.00 87.44 264 PRO A N 1
ATOM 2094 C CA . PRO A 1 264 ? 38.207 -13.845 -42.485 1.00 87.44 264 PRO A CA 1
ATOM 2095 C C . PRO A 1 264 ? 38.928 -14.355 -43.747 1.00 87.44 264 PRO A C 1
ATOM 2097 O O . PRO A 1 264 ? 38.852 -15.529 -44.101 1.00 87.44 264 PRO A O 1
ATOM 2100 N N . ASP A 1 265 ? 39.641 -13.453 -44.429 1.00 85.75 265 ASP A N 1
ATOM 2101 C CA . ASP A 1 265 ? 40.396 -13.698 -45.671 1.00 85.75 265 ASP A CA 1
ATOM 2102 C C . ASP A 1 265 ? 41.860 -14.150 -45.464 1.00 85.75 265 ASP A C 1
ATOM 2104 O O . ASP A 1 265 ? 42.634 -14.240 -46.419 1.00 85.75 265 ASP A O 1
ATOM 2108 N N . TYR A 1 266 ? 42.230 -14.454 -44.219 1.00 83.44 266 TYR A N 1
ATOM 2109 C CA . TYR A 1 266 ? 43.579 -14.816 -43.770 1.00 83.44 266 TYR A CA 1
ATOM 2110 C C . TYR A 1 266 ? 44.114 -16.125 -44.388 1.00 83.44 266 TYR A C 1
ATOM 2112 O O . TYR A 1 266 ? 43.351 -17.041 -44.680 1.00 83.44 266 TYR A O 1
ATOM 2120 N N . GLU A 1 267 ? 45.439 -16.252 -44.555 1.00 81.19 267 GLU A N 1
ATOM 2121 C CA . GLU A 1 267 ? 46.063 -17.500 -45.047 1.00 81.19 267 GLU A CA 1
ATOM 2122 C C . GLU A 1 267 ? 46.013 -18.643 -44.015 1.00 81.19 267 GLU A C 1
ATOM 2124 O O . GLU A 1 267 ? 45.876 -19.807 -44.391 1.00 81.19 267 GLU A O 1
ATOM 2129 N N . GLU A 1 268 ? 46.072 -18.304 -42.724 1.00 81.00 268 GLU A N 1
ATOM 2130 C CA . GLU A 1 268 ? 45.785 -19.194 -41.595 1.00 81.00 268 GLU A CA 1
ATOM 2131 C C . GLU A 1 268 ? 44.518 -18.678 -40.894 1.00 81.00 268 GLU A C 1
ATOM 2133 O O . GLU A 1 268 ? 44.468 -17.512 -40.493 1.00 81.00 268 GLU A O 1
ATOM 2138 N N . SER A 1 269 ? 43.479 -19.512 -40.768 1.00 77.50 269 SER A N 1
ATOM 2139 C CA . SER A 1 269 ? 42.199 -19.086 -40.191 1.00 77.50 269 SER A CA 1
ATOM 2140 C C . SER A 1 269 ? 42.337 -18.757 -38.688 1.00 77.50 269 SER A C 1
ATOM 2142 O O . SER A 1 269 ? 42.965 -19.524 -37.951 1.00 77.50 269 SER A O 1
ATOM 2144 N N . PRO A 1 270 ? 41.779 -17.631 -38.195 1.00 81.31 270 PRO A N 1
ATOM 2145 C CA . PRO A 1 270 ? 41.892 -17.241 -36.791 1.00 81.31 270 PRO A CA 1
ATOM 2146 C C . PRO A 1 270 ? 41.060 -18.149 -35.876 1.00 81.31 270 PRO A C 1
ATOM 2148 O O . PRO A 1 270 ? 40.082 -18.755 -36.288 1.00 81.31 270 PRO A O 1
ATOM 2151 N N . THR A 1 271 ? 41.393 -18.195 -34.588 1.00 79.75 271 THR A N 1
ATOM 2152 C CA . THR A 1 271 ? 40.771 -19.096 -33.592 1.00 79.75 271 THR A CA 1
ATOM 2153 C C . THR A 1 271 ? 39.255 -18.941 -33.402 1.00 79.75 271 THR A C 1
ATOM 2155 O O . THR A 1 271 ? 38.626 -19.849 -32.863 1.00 79.75 271 THR A O 1
ATOM 2158 N N . TRP A 1 272 ? 38.661 -17.829 -33.847 1.00 78.19 272 TRP A N 1
ATOM 2159 C CA . TRP A 1 272 ? 37.211 -17.588 -33.860 1.00 78.19 272 TRP A CA 1
ATOM 2160 C C . TRP A 1 272 ? 36.526 -17.940 -35.197 1.00 78.19 272 TRP A C 1
ATOM 2162 O O . TRP A 1 272 ? 35.301 -17.899 -35.273 1.00 78.19 272 TRP A O 1
ATOM 2172 N N . TRP A 1 273 ? 37.294 -18.303 -36.228 1.00 83.56 273 TRP A N 1
ATOM 2173 C CA . TRP A 1 273 ? 36.825 -18.781 -37.530 1.00 83.56 273 TRP A CA 1
ATOM 2174 C C . TRP A 1 273 ? 37.547 -20.094 -37.880 1.00 83.56 273 TRP A C 1
ATOM 2176 O O . TRP A 1 273 ? 38.628 -20.062 -38.465 1.00 83.56 273 TRP A O 1
ATOM 2186 N N . PRO A 1 274 ? 37.008 -21.266 -37.501 1.00 74.50 274 PRO A N 1
ATOM 2187 C CA . PRO A 1 274 ? 37.663 -22.554 -37.751 1.00 74.50 274 PRO A CA 1
ATOM 2188 C C . PRO A 1 274 ? 37.596 -22.999 -39.223 1.00 74.50 274 PRO A C 1
ATOM 2190 O O . PRO A 1 274 ? 38.279 -23.948 -39.612 1.00 74.50 274 PRO A O 1
ATOM 2193 N N . ASP A 1 275 ? 36.759 -22.340 -40.022 1.00 81.19 275 ASP A N 1
ATOM 2194 C CA . ASP A 1 275 ? 36.455 -22.682 -41.406 1.00 81.19 275 ASP A CA 1
ATOM 2195 C C . ASP A 1 275 ? 37.522 -22.194 -42.410 1.00 81.19 275 ASP A C 1
ATOM 2197 O O . ASP A 1 275 ? 38.421 -21.411 -42.069 1.00 81.19 275 ASP A O 1
ATOM 2201 N N . PRO A 1 276 ? 37.463 -22.650 -43.679 1.00 83.88 276 PRO A N 1
ATOM 2202 C CA . PRO A 1 276 ? 38.324 -22.138 -44.739 1.00 83.88 276 PRO A CA 1
ATOM 2203 C C . PRO A 1 276 ? 38.206 -20.609 -44.916 1.00 83.88 276 PRO A C 1
ATOM 2205 O O . PRO A 1 276 ? 37.158 -20.034 -44.607 1.00 83.88 276 PRO A O 1
ATOM 2208 N N . PRO A 1 277 ? 39.240 -19.932 -45.452 1.00 86.06 277 PRO A N 1
ATOM 2209 C CA . PRO A 1 277 ? 39.219 -18.479 -45.611 1.00 86.06 277 PRO A CA 1
ATOM 2210 C C . PRO A 1 277 ? 38.070 -18.000 -46.507 1.00 86.06 277 PRO A C 1
ATOM 2212 O O . PRO A 1 277 ? 37.931 -18.457 -47.648 1.00 86.06 277 PRO A O 1
ATOM 2215 N N . LEU A 1 278 ? 37.273 -17.049 -46.015 1.00 89.12 278 LEU A N 1
ATOM 2216 C CA . LEU A 1 278 ? 36.112 -16.507 -46.721 1.00 89.12 278 LEU A CA 1
ATOM 2217 C C . LEU A 1 278 ? 36.563 -15.509 -47.795 1.00 89.12 278 LEU A C 1
ATOM 2219 O O . LEU A 1 278 ? 36.663 -14.304 -47.563 1.00 89.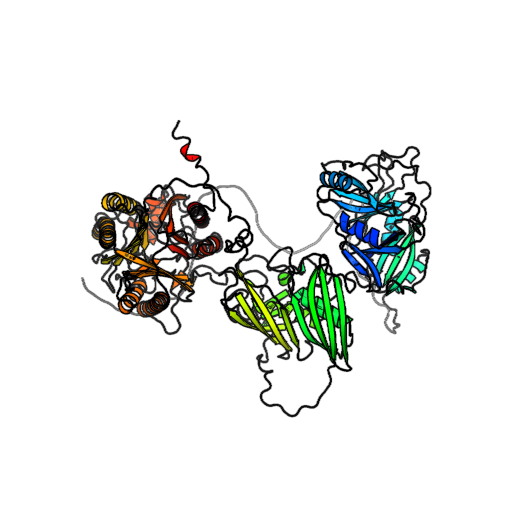12 278 LEU A O 1
ATOM 2223 N N . LYS A 1 279 ? 36.883 -16.034 -48.981 1.00 84.56 279 LYS A N 1
ATOM 2224 C CA . LYS A 1 279 ? 37.393 -15.239 -50.109 1.00 84.56 279 LYS A CA 1
ATOM 2225 C C . LYS A 1 279 ? 36.296 -14.498 -50.862 1.00 84.56 279 LYS A C 1
ATOM 2227 O O . LYS A 1 279 ? 36.448 -13.302 -51.089 1.00 84.56 279 LYS A O 1
ATOM 2232 N N . ASP A 1 280 ? 35.196 -15.172 -51.181 1.00 89.88 280 ASP A N 1
ATOM 2233 C CA . ASP A 1 280 ? 34.120 -14.635 -52.018 1.00 89.88 280 ASP A CA 1
ATOM 2234 C C . ASP A 1 280 ? 32.779 -14.745 -51.280 1.00 89.88 280 ASP A C 1
ATOM 2236 O O . ASP A 1 280 ? 32.298 -15.851 -51.023 1.00 89.88 280 ASP A O 1
ATOM 2240 N N . ILE A 1 281 ? 32.180 -13.604 -50.933 1.00 93.88 281 ILE A N 1
ATOM 2241 C CA . ILE A 1 281 ? 30.930 -13.551 -50.164 1.00 93.88 281 ILE A CA 1
ATOM 2242 C C . ILE A 1 281 ? 29.740 -13.815 -51.097 1.00 93.88 281 ILE A C 1
ATOM 2244 O O . ILE A 1 281 ? 29.516 -13.082 -52.062 1.00 93.88 281 ILE A O 1
ATOM 2248 N N . GLN A 1 282 ? 28.979 -14.870 -50.818 1.00 94.75 282 GLN A N 1
ATOM 2249 C CA . GLN A 1 282 ? 27.845 -15.312 -51.627 1.00 94.75 282 GLN A CA 1
ATOM 2250 C C . GLN A 1 282 ? 26.552 -14.542 -51.292 1.00 94.75 282 GLN A C 1
ATOM 2252 O O . GLN A 1 282 ? 26.409 -14.042 -50.170 1.00 94.75 282 GLN A O 1
ATOM 2257 N N . PRO A 1 283 ? 25.590 -14.466 -52.234 1.00 95.06 283 PRO A N 1
ATOM 2258 C CA . PRO A 1 283 ? 24.247 -13.960 -51.957 1.00 95.06 283 PRO A CA 1
ATOM 2259 C C . PRO A 1 283 ? 23.536 -14.752 -50.852 1.00 95.06 283 PRO A C 1
ATOM 2261 O O . PRO A 1 283 ? 23.753 -15.957 -50.701 1.00 95.06 283 PRO A O 1
ATOM 2264 N N . THR A 1 284 ? 22.691 -14.065 -50.079 1.00 96.56 284 THR A N 1
ATOM 2265 C CA . THR A 1 284 ? 21.918 -14.663 -48.973 1.00 96.56 284 THR A CA 1
ATOM 2266 C C . THR A 1 284 ? 20.648 -15.389 -49.443 1.00 96.56 284 THR A C 1
ATOM 2268 O O . THR A 1 284 ? 20.046 -16.132 -48.683 1.00 96.56 284 THR A O 1
ATOM 2271 N N . ASP A 1 285 ? 20.258 -15.233 -50.706 1.00 93.31 285 ASP A N 1
ATOM 2272 C CA . ASP A 1 285 ? 19.064 -15.827 -51.309 1.00 93.31 285 ASP A CA 1
ATOM 2273 C C . ASP A 1 285 ? 19.100 -17.366 -51.211 1.00 93.31 285 ASP A C 1
ATOM 2275 O O . ASP A 1 285 ? 20.058 -18.003 -51.659 1.00 93.31 285 ASP A O 1
ATOM 2279 N N . ASN A 1 286 ? 18.025 -17.982 -50.713 1.00 90.50 286 ASN A N 1
ATOM 2280 C CA . ASN A 1 286 ? 17.886 -19.437 -50.509 1.00 90.50 286 ASN A CA 1
ATOM 2281 C C . ASN A 1 286 ? 18.854 -20.032 -49.455 1.00 90.50 286 ASN A C 1
ATOM 2283 O O . ASN A 1 286 ? 19.104 -21.240 -49.437 1.00 90.50 286 ASN A O 1
ATOM 2287 N N . ARG A 1 287 ? 19.407 -19.199 -48.564 1.00 95.00 287 ARG A N 1
ATOM 2288 C CA . ARG A 1 287 ? 20.233 -19.606 -47.406 1.00 95.00 287 ARG A CA 1
ATOM 2289 C C . ARG A 1 287 ? 19.370 -19.741 -46.145 1.00 95.00 287 ARG A C 1
ATOM 2291 O O . ARG A 1 287 ? 18.255 -19.225 -46.140 1.00 95.00 287 ARG A O 1
ATOM 2298 N N . PRO A 1 288 ? 19.843 -20.376 -45.054 1.00 96.25 288 PRO A N 1
ATOM 2299 C CA . PRO A 1 288 ? 19.038 -20.502 -43.835 1.00 96.25 288 PRO A CA 1
ATOM 2300 C C . PRO A 1 288 ? 18.553 -19.149 -43.291 1.00 96.25 288 PRO A C 1
ATOM 2302 O O . PRO A 1 288 ? 17.414 -19.034 -42.851 1.00 96.25 288 PRO A O 1
ATOM 2305 N N . ILE A 1 289 ? 19.388 -18.107 -43.405 1.00 97.69 289 ILE A N 1
ATOM 2306 C CA . ILE A 1 289 ? 19.006 -16.703 -43.210 1.00 97.69 289 ILE A CA 1
ATOM 2307 C C . ILE A 1 289 ? 18.982 -16.031 -44.590 1.00 97.69 289 ILE A C 1
ATOM 2309 O O . ILE A 1 289 ? 20.036 -15.811 -45.185 1.00 97.69 289 ILE A O 1
ATOM 2313 N N . ASP A 1 290 ? 17.784 -15.737 -45.096 1.00 96.00 290 ASP A N 1
ATOM 2314 C CA . ASP A 1 290 ? 17.541 -15.338 -46.490 1.00 96.00 290 ASP A CA 1
ATOM 2315 C C . ASP A 1 290 ? 17.764 -13.839 -46.725 1.00 96.00 290 ASP A C 1
ATOM 2317 O O . ASP A 1 290 ? 18.514 -13.422 -47.610 1.00 96.00 290 ASP A O 1
ATOM 2321 N N . HIS A 1 291 ? 17.123 -13.015 -45.895 1.00 96.94 291 HIS A N 1
ATOM 2322 C CA . HIS A 1 291 ? 17.216 -11.561 -45.949 1.00 96.94 291 HIS A CA 1
ATOM 2323 C C . HIS A 1 291 ? 16.874 -10.909 -44.608 1.00 96.94 291 HIS A C 1
ATOM 2325 O O . HIS A 1 291 ? 16.332 -11.529 -43.687 1.00 96.94 291 HIS A O 1
ATOM 2331 N N . ILE A 1 292 ? 17.181 -9.618 -44.527 1.00 97.00 292 ILE A N 1
ATOM 2332 C CA . ILE A 1 292 ? 16.697 -8.705 -43.489 1.00 97.00 292 ILE A CA 1
ATOM 2333 C C . ILE A 1 292 ? 15.797 -7.646 -44.126 1.00 97.00 292 ILE A C 1
ATOM 2335 O O . ILE A 1 292 ? 15.991 -7.281 -45.285 1.00 97.00 292 ILE A O 1
ATOM 2339 N N . ALA A 1 293 ? 14.827 -7.146 -43.370 1.00 95.50 293 ALA A N 1
ATOM 2340 C CA . ALA A 1 293 ? 13.835 -6.196 -43.853 1.00 95.50 293 ALA A CA 1
ATOM 2341 C C . ALA A 1 293 ? 13.828 -4.900 -43.037 1.00 95.50 293 ALA A C 1
ATOM 2343 O O . ALA A 1 293 ? 13.927 -4.934 -41.807 1.00 95.50 293 ALA A O 1
ATOM 2344 N N . PHE A 1 294 ? 13.624 -3.770 -43.715 1.00 94.38 294 PHE A N 1
ATOM 2345 C CA . PHE A 1 294 ? 13.497 -2.448 -43.099 1.00 94.38 294 PHE A CA 1
ATOM 2346 C C . PHE A 1 294 ? 12.196 -1.759 -43.508 1.00 94.38 294 PHE A C 1
ATOM 2348 O O . PHE A 1 294 ? 11.827 -1.784 -44.680 1.00 94.38 294 PHE A O 1
ATOM 2355 N N . SER A 1 295 ? 11.511 -1.122 -42.559 1.00 91.19 295 SER A N 1
ATOM 2356 C CA . SER A 1 295 ? 10.205 -0.492 -42.790 1.00 91.19 295 SER A CA 1
ATOM 2357 C C . SER A 1 295 ? 10.253 1.029 -42.892 1.00 91.19 295 SER A C 1
ATOM 2359 O O . SER A 1 295 ? 10.971 1.680 -42.130 1.00 91.19 295 SER A O 1
ATOM 2361 N N . TYR A 1 296 ? 9.396 1.563 -43.766 1.00 89.38 296 TYR A N 1
ATOM 2362 C CA . TYR A 1 296 ? 9.066 2.984 -43.921 1.00 89.38 296 TYR A CA 1
ATOM 2363 C C . TYR A 1 296 ? 7.552 3.163 -44.100 1.00 89.38 296 TYR A C 1
ATOM 2365 O O . TYR A 1 296 ? 6.883 2.260 -44.609 1.00 89.38 296 TYR A O 1
ATOM 2373 N N . ARG A 1 297 ? 7.013 4.344 -43.761 1.00 85.50 297 ARG A N 1
ATOM 2374 C CA . ARG A 1 297 ? 5.582 4.657 -43.974 1.00 85.50 297 ARG A CA 1
ATOM 2375 C C . ARG A 1 297 ? 5.202 4.767 -45.449 1.00 85.50 297 ARG A C 1
ATOM 2377 O O . ARG A 1 297 ? 4.063 4.480 -45.802 1.00 85.50 297 ARG A O 1
ATOM 2384 N N . ASP A 1 298 ? 6.145 5.215 -46.272 1.00 88.19 298 ASP A N 1
ATOM 2385 C CA . ASP A 1 298 ? 6.050 5.304 -47.727 1.00 88.19 298 ASP A CA 1
ATOM 2386 C C . ASP A 1 298 ? 7.383 4.829 -48.319 1.00 88.19 298 ASP A C 1
ATOM 2388 O O . ASP A 1 298 ? 8.451 5.375 -48.020 1.00 88.19 298 ASP A O 1
ATOM 2392 N N . ILE A 1 299 ? 7.323 3.778 -49.135 1.00 92.81 299 ILE A N 1
ATOM 2393 C CA . ILE A 1 299 ? 8.498 3.170 -49.765 1.00 92.81 299 ILE A CA 1
ATOM 2394 C C . ILE A 1 299 ? 8.894 3.840 -51.081 1.00 92.81 299 ILE A C 1
ATOM 2396 O O . ILE A 1 299 ? 10.039 3.682 -51.507 1.00 92.81 299 ILE A O 1
ATOM 2400 N N . ASP A 1 300 ? 8.015 4.605 -51.731 1.00 93.31 300 ASP A N 1
ATOM 2401 C CA . ASP A 1 300 ? 8.276 5.137 -53.074 1.00 93.31 300 ASP A CA 1
ATOM 2402 C C . ASP A 1 300 ? 9.401 6.208 -53.093 1.00 93.31 300 ASP A C 1
ATOM 2404 O O . ASP A 1 300 ? 10.287 6.127 -53.954 1.00 93.31 300 ASP A O 1
ATOM 2408 N N . PRO A 1 301 ? 9.506 7.137 -52.113 1.00 92.56 301 PRO A N 1
ATOM 2409 C CA . PRO A 1 301 ? 10.660 8.033 -51.965 1.00 92.56 301 PRO A CA 1
ATOM 2410 C C . PRO A 1 301 ? 11.972 7.315 -51.612 1.00 92.56 301 PRO A C 1
ATOM 2412 O O . PRO A 1 301 ? 13.060 7.850 -51.844 1.00 92.56 301 PRO A O 1
ATOM 2415 N N . VAL A 1 302 ? 11.899 6.116 -51.026 1.00 92.94 302 VAL A N 1
ATOM 2416 C CA . VAL A 1 302 ? 13.071 5.290 -50.692 1.00 92.94 302 VAL A CA 1
ATOM 2417 C C . VAL A 1 302 ? 13.547 4.527 -51.921 1.00 92.94 302 VAL A C 1
ATOM 2419 O O . VAL A 1 302 ? 14.737 4.561 -52.239 1.00 92.94 302 VAL A O 1
ATOM 2422 N N . PHE A 1 303 ? 12.610 3.924 -52.651 1.00 94.88 303 PHE A N 1
ATOM 2423 C CA . PHE A 1 303 ? 12.838 3.243 -53.916 1.00 94.88 303 PHE A CA 1
ATOM 2424 C C . PHE A 1 303 ? 13.493 4.169 -54.942 1.00 94.88 303 PHE A C 1
ATOM 2426 O O . PHE A 1 303 ? 14.586 3.868 -55.424 1.00 94.88 303 PHE A O 1
ATOM 2433 N N . GLU A 1 304 ? 12.894 5.330 -55.228 1.00 94.62 304 GLU A N 1
ATOM 2434 C CA . GLU A 1 304 ? 13.456 6.271 -56.204 1.00 94.62 304 GLU A CA 1
ATOM 2435 C C . GLU A 1 304 ? 14.808 6.850 -55.748 1.00 94.62 304 GLU A C 1
ATOM 2437 O O . GLU A 1 304 ? 15.677 7.073 -56.590 1.00 94.62 304 GLU A O 1
ATOM 2442 N N . ARG A 1 305 ? 15.053 7.008 -54.434 1.00 92.81 305 ARG A N 1
ATOM 2443 C CA . ARG A 1 305 ? 16.375 7.391 -53.898 1.00 92.81 305 ARG A CA 1
ATOM 2444 C C . ARG A 1 305 ? 17.431 6.315 -54.158 1.00 92.81 305 ARG A C 1
ATOM 2446 O O . ARG A 1 305 ? 18.465 6.615 -54.748 1.00 92.81 305 ARG A O 1
ATOM 2453 N N . MET A 1 306 ? 17.177 5.071 -53.745 1.00 94.62 306 MET A N 1
ATOM 2454 C CA . MET A 1 306 ? 18.103 3.943 -53.935 1.00 94.62 306 MET A CA 1
ATOM 2455 C C . MET A 1 306 ? 18.408 3.710 -55.423 1.00 94.62 306 MET A C 1
ATOM 2457 O O . MET A 1 306 ? 19.567 3.588 -55.817 1.00 94.62 306 MET A O 1
ATOM 2461 N N . LYS A 1 307 ? 17.370 3.747 -56.261 1.00 94.19 307 LYS A N 1
ATOM 2462 C CA . LYS A 1 307 ? 17.436 3.638 -57.722 1.00 94.19 307 LYS A CA 1
ATOM 2463 C C . LYS A 1 307 ? 18.225 4.782 -58.374 1.00 94.19 307 LYS A C 1
ATOM 2465 O O . LYS A 1 307 ? 19.036 4.522 -59.260 1.00 94.19 307 LYS A O 1
ATOM 2470 N N . ALA A 1 308 ? 18.036 6.031 -57.937 1.00 94.69 308 ALA A N 1
ATOM 2471 C CA . ALA A 1 308 ? 18.802 7.182 -58.431 1.00 94.69 308 ALA A CA 1
ATOM 2472 C C . ALA A 1 308 ? 20.280 7.144 -58.003 1.00 94.69 308 ALA A C 1
ATOM 2474 O O . ALA A 1 308 ? 21.148 7.603 -58.744 1.00 94.69 308 ALA A O 1
ATOM 2475 N N . ASP A 1 309 ? 20.567 6.562 -56.838 1.00 94.00 309 ASP A N 1
ATOM 2476 C CA . ASP A 1 309 ? 21.923 6.303 -56.350 1.00 94.00 309 ASP A CA 1
ATOM 2477 C C . ASP A 1 309 ? 22.622 5.104 -57.025 1.00 94.00 309 ASP A C 1
ATOM 2479 O O . ASP A 1 309 ? 23.815 4.895 -56.798 1.00 94.00 309 ASP A O 1
ATOM 2483 N N . GLY A 1 310 ? 21.911 4.322 -57.845 1.00 93.75 310 GLY A N 1
ATOM 2484 C CA . GLY A 1 310 ? 22.459 3.152 -58.537 1.00 93.75 310 GLY A CA 1
ATOM 2485 C C . GLY A 1 310 ? 22.523 1.870 -57.698 1.00 93.75 310 GLY A C 1
ATOM 2486 O O . GLY A 1 310 ? 23.291 0.973 -58.039 1.00 93.75 310 GLY A O 1
ATOM 2487 N N . VAL A 1 311 ? 21.735 1.766 -56.622 1.00 96.12 311 VAL A N 1
ATOM 2488 C CA . VAL A 1 311 ? 21.533 0.499 -55.899 1.00 96.12 311 VAL A CA 1
ATOM 2489 C C . VAL A 1 311 ? 20.819 -0.503 -56.816 1.00 96.12 311 VAL A C 1
ATOM 2491 O O . VAL A 1 311 ? 19.863 -0.150 -57.510 1.00 96.12 311 VAL A O 1
ATOM 2494 N N . GLU A 1 312 ? 21.267 -1.758 -56.813 1.00 96.31 312 GLU A N 1
ATOM 2495 C CA . GLU A 1 312 ? 20.630 -2.841 -57.564 1.00 96.31 312 GLU A CA 1
ATOM 2496 C C . GLU A 1 312 ? 19.246 -3.155 -56.979 1.00 96.31 312 GLU A C 1
ATOM 2498 O O . GLU A 1 312 ? 19.120 -3.628 -55.848 1.00 96.31 312 GLU A O 1
ATOM 2503 N N . ILE A 1 313 ? 18.208 -2.904 -57.776 1.00 96.75 313 ILE A N 1
ATOM 2504 C CA . ILE A 1 313 ? 16.834 -3.318 -57.493 1.00 96.75 313 ILE A CA 1
ATOM 2505 C C . ILE A 1 313 ? 16.675 -4.778 -57.931 1.00 96.75 313 ILE A C 1
ATOM 2507 O O . ILE A 1 313 ? 16.734 -5.073 -59.124 1.00 96.75 313 ILE A O 1
ATOM 2511 N N . VAL A 1 314 ? 16.438 -5.670 -56.970 1.00 96.69 314 VAL A N 1
ATOM 2512 C CA . VAL A 1 314 ? 16.178 -7.102 -57.196 1.00 96.69 314 VAL A CA 1
ATOM 2513 C C . VAL A 1 314 ? 14.704 -7.324 -57.558 1.00 96.69 314 VAL A C 1
ATOM 2515 O O . VAL A 1 314 ? 14.404 -8.076 -58.483 1.00 96.69 314 VAL A O 1
ATOM 2518 N N . ALA A 1 315 ? 13.788 -6.610 -56.893 1.00 96.06 315 ALA A N 1
ATOM 2519 C CA . ALA A 1 315 ? 12.370 -6.543 -57.252 1.00 96.06 315 ALA A CA 1
ATOM 2520 C C . ALA A 1 315 ? 11.813 -5.127 -56.987 1.00 96.06 315 ALA A C 1
ATOM 2522 O O . ALA A 1 315 ? 12.208 -4.512 -55.994 1.00 96.06 315 ALA A O 1
ATOM 2523 N N . PRO A 1 316 ? 10.936 -4.582 -57.853 1.00 95.12 316 PRO A N 1
ATOM 2524 C CA . PRO A 1 316 ? 10.325 -3.261 -57.671 1.00 95.12 316 PRO A CA 1
ATOM 2525 C C . PRO A 1 316 ? 9.197 -3.277 -56.613 1.00 95.12 316 PRO A C 1
ATOM 2527 O O . PRO A 1 316 ? 8.783 -4.357 -56.202 1.00 95.12 316 PRO A O 1
ATOM 2530 N N . PRO A 1 317 ? 8.658 -2.106 -56.208 1.00 95.94 317 PRO A N 1
ATOM 2531 C CA . PRO A 1 317 ? 7.508 -2.011 -55.306 1.00 95.94 317 PRO A CA 1
ATOM 2532 C C . PRO A 1 317 ? 6.267 -2.764 -55.811 1.00 95.94 317 PRO A C 1
ATOM 2534 O O . PRO A 1 317 ? 5.594 -2.319 -56.742 1.00 95.94 317 PRO A O 1
ATOM 2537 N N . GLU A 1 318 ? 5.932 -3.873 -55.155 1.00 94.25 318 GLU A N 1
ATOM 2538 C CA . GLU A 1 318 ? 4.765 -4.718 -55.439 1.00 94.25 318 GLU A CA 1
ATOM 2539 C C . GLU A 1 318 ? 4.008 -5.051 -54.139 1.00 94.25 318 GLU A C 1
ATOM 2541 O O . GLU A 1 318 ? 4.567 -4.973 -53.047 1.00 94.25 318 GLU A O 1
ATOM 2546 N N . PHE A 1 319 ? 2.711 -5.374 -54.228 1.00 90.44 319 PHE A N 1
ATOM 2547 C CA . PHE A 1 319 ? 1.918 -5.804 -53.072 1.00 90.44 319 PHE A CA 1
ATOM 2548 C C . PHE A 1 319 ? 2.019 -7.321 -52.887 1.00 90.44 319 PHE A C 1
ATOM 2550 O O . PHE A 1 319 ? 1.453 -8.096 -53.657 1.00 90.44 319 PHE A O 1
ATOM 2557 N N . ASN A 1 320 ? 2.718 -7.744 -51.838 1.00 86.12 320 ASN A N 1
ATOM 2558 C CA . ASN A 1 320 ? 2.860 -9.142 -51.467 1.00 86.12 320 ASN A CA 1
ATOM 2559 C C . ASN A 1 320 ? 1.537 -9.671 -50.872 1.00 86.12 320 ASN A C 1
ATOM 2561 O O . ASN A 1 320 ? 1.128 -9.289 -49.775 1.00 86.12 320 ASN A O 1
ATOM 2565 N N . GLU A 1 321 ? 0.872 -10.584 -51.585 1.00 83.69 321 GLU A N 1
ATOM 2566 C CA . GLU A 1 321 ? -0.406 -11.184 -51.172 1.00 83.69 321 GLU A CA 1
ATOM 2567 C C . GLU A 1 321 ? -0.287 -12.245 -50.056 1.00 83.69 321 GLU A C 1
ATOM 2569 O O . GLU A 1 321 ? -1.296 -12.557 -49.420 1.00 83.69 321 GLU A O 1
ATOM 2574 N N . GLU A 1 322 ? 0.900 -12.789 -49.771 1.00 82.69 322 GLU A N 1
ATOM 2575 C CA . GLU A 1 322 ? 1.141 -13.651 -48.597 1.00 82.69 322 GLU A CA 1
ATOM 2576 C C . GLU A 1 322 ? 1.223 -12.806 -47.318 1.00 82.69 322 GLU A C 1
ATOM 2578 O O . GLU A 1 322 ? 0.649 -13.159 -46.289 1.00 82.69 322 GLU A O 1
ATOM 2583 N N . LEU A 1 323 ? 1.905 -11.661 -47.400 1.00 83.44 323 LEU A N 1
ATOM 2584 C CA . LEU A 1 323 ? 2.241 -10.809 -46.256 1.00 83.44 323 LEU A CA 1
ATOM 2585 C C . LEU A 1 323 ? 1.315 -9.599 -46.090 1.00 83.44 323 LEU A C 1
ATOM 2587 O O . LEU A 1 323 ? 1.362 -8.937 -45.060 1.00 83.44 323 LEU A O 1
ATOM 2591 N N . LYS A 1 324 ? 0.447 -9.326 -47.072 1.00 84.88 324 LYS A N 1
ATOM 2592 C CA . LYS A 1 324 ? -0.491 -8.188 -47.124 1.00 84.88 324 LYS A CA 1
ATOM 2593 C C . LYS A 1 324 ? 0.189 -6.826 -46.935 1.00 84.88 324 LYS A C 1
ATOM 2595 O O . LYS A 1 324 ? -0.321 -5.957 -46.221 1.00 84.88 324 LYS A O 1
ATOM 2600 N N . MET A 1 325 ? 1.337 -6.632 -47.580 1.00 88.62 325 MET A N 1
ATOM 2601 C CA . MET A 1 325 ? 2.122 -5.392 -47.535 1.00 88.62 325 MET A CA 1
ATOM 2602 C C . MET A 1 325 ? 2.700 -5.046 -48.906 1.00 88.62 325 MET A C 1
ATOM 2604 O O . MET A 1 325 ? 2.952 -5.949 -49.700 1.00 88.62 325 MET A O 1
ATOM 2608 N N . ARG A 1 326 ? 2.929 -3.756 -49.189 1.00 93.00 326 ARG A N 1
ATOM 2609 C CA . ARG A 1 326 ? 3.824 -3.379 -50.291 1.00 93.00 326 ARG A CA 1
ATOM 2610 C C . ARG A 1 326 ? 5.269 -3.578 -49.842 1.00 93.00 326 ARG A C 1
ATOM 2612 O O . ARG A 1 326 ? 5.596 -3.260 -48.700 1.00 93.00 326 ARG A O 1
ATOM 2619 N N . SER A 1 327 ? 6.131 -4.054 -50.727 1.00 95.62 327 SER A N 1
ATOM 2620 C CA . SER A 1 327 ? 7.575 -4.092 -50.491 1.00 95.62 327 SER A CA 1
ATOM 2621 C C . SER A 1 327 ? 8.363 -4.091 -51.799 1.00 95.62 327 SER A C 1
ATOM 2623 O O . SER A 1 327 ? 7.804 -4.297 -52.877 1.00 95.62 327 SER A O 1
ATOM 2625 N N . PHE A 1 328 ? 9.662 -3.810 -51.708 1.00 96.75 328 PHE A N 1
ATOM 2626 C CA . PHE A 1 328 ? 10.620 -3.958 -52.803 1.00 96.75 328 PHE A CA 1
ATOM 2627 C C . PHE A 1 328 ? 11.931 -4.555 -52.283 1.00 96.75 328 PHE A C 1
ATOM 2629 O O . PHE A 1 328 ? 12.241 -4.436 -51.100 1.00 96.75 328 PHE A O 1
ATOM 2636 N N . PHE A 1 329 ? 12.712 -5.187 -53.158 1.00 97.69 329 PHE A N 1
ATOM 2637 C CA . PHE A 1 329 ? 13.961 -5.855 -52.782 1.00 97.69 329 PHE A CA 1
ATOM 2638 C C . PHE A 1 329 ? 15.168 -5.196 -53.441 1.00 97.69 329 PHE A C 1
ATOM 2640 O O . PHE A 1 329 ? 15.127 -4.842 -54.622 1.00 97.69 329 PHE A O 1
ATOM 2647 N N . VAL A 1 330 ? 16.269 -5.089 -52.697 1.00 97.44 330 VAL A N 1
ATOM 2648 C CA . VAL A 1 330 ? 17.553 -4.564 -53.180 1.00 97.44 330 VAL A CA 1
ATOM 2649 C C . VAL A 1 330 ? 18.725 -5.457 -52.795 1.00 97.44 330 VAL A C 1
ATOM 2651 O O . VAL A 1 330 ? 18.683 -6.168 -51.788 1.00 97.44 330 VAL A O 1
ATOM 2654 N N . ARG A 1 331 ? 19.805 -5.376 -53.576 1.00 97.00 331 ARG A N 1
ATOM 2655 C CA . ARG A 1 331 ? 21.101 -5.945 -53.200 1.00 97.00 331 ARG A CA 1
ATOM 2656 C C . ARG A 1 331 ? 21.855 -4.935 -52.338 1.00 97.00 331 ARG A C 1
ATOM 2658 O O . ARG A 1 331 ? 22.237 -3.860 -52.802 1.00 97.00 331 ARG A O 1
ATOM 2665 N N . GLY A 1 332 ? 22.039 -5.276 -51.070 1.00 94.75 332 GLY A N 1
ATOM 2666 C CA . GLY A 1 332 ? 22.908 -4.554 -50.152 1.00 94.75 332 GLY A CA 1
ATOM 2667 C C . GLY A 1 332 ? 24.391 -4.906 -50.341 1.00 94.75 332 GLY A C 1
ATOM 2668 O O . GLY A 1 332 ? 24.747 -5.750 -51.171 1.00 94.75 332 GLY A O 1
ATOM 2669 N N . PRO A 1 333 ? 25.282 -4.283 -49.547 1.00 94.62 333 PRO A N 1
ATOM 2670 C CA . PRO A 1 333 ? 26.704 -4.605 -49.527 1.00 94.62 333 PRO A CA 1
ATOM 2671 C C . PRO A 1 333 ? 26.945 -6.086 -49.225 1.00 94.62 333 PRO A C 1
ATOM 2673 O O . PRO A 1 333 ? 26.184 -6.706 -48.481 1.00 94.62 333 PRO A O 1
ATOM 2676 N N . ASN A 1 334 ? 28.041 -6.636 -49.753 1.00 94.69 334 ASN A N 1
ATOM 2677 C CA . ASN A 1 334 ? 28.461 -8.021 -49.498 1.00 94.69 334 ASN A CA 1
ATOM 2678 C C . ASN A 1 334 ? 27.374 -9.050 -49.888 1.00 94.69 334 ASN A C 1
ATOM 2680 O O . ASN A 1 334 ? 27.174 -10.061 -49.220 1.00 94.69 334 ASN A O 1
ATOM 2684 N N . ASN A 1 335 ? 26.643 -8.750 -50.968 1.00 94.94 335 ASN A N 1
ATOM 2685 C CA . ASN A 1 335 ? 25.563 -9.543 -51.562 1.00 94.94 335 ASN A CA 1
ATOM 2686 C C . ASN A 1 335 ? 24.343 -9.844 -50.663 1.00 94.94 335 ASN A C 1
ATOM 2688 O O . ASN A 1 335 ? 23.489 -10.644 -51.052 1.00 94.94 335 ASN A O 1
ATOM 2692 N N . VAL A 1 336 ? 24.199 -9.172 -49.516 1.00 97.31 336 VAL A N 1
ATOM 2693 C CA . VAL A 1 336 ? 23.025 -9.307 -48.634 1.00 97.31 336 VAL A CA 1
ATOM 2694 C C . VAL A 1 336 ? 21.751 -8.893 -49.376 1.00 97.31 336 VAL A C 1
ATOM 2696 O O . VAL A 1 336 ? 21.669 -7.780 -49.892 1.00 97.31 336 VAL A O 1
ATOM 2699 N N . LEU A 1 337 ? 20.750 -9.773 -49.423 1.00 97.94 337 LEU A N 1
ATOM 2700 C CA . LEU A 1 337 ? 19.402 -9.422 -49.863 1.00 97.94 337 LEU A CA 1
ATOM 2701 C C . LEU A 1 337 ? 18.722 -8.582 -48.770 1.00 97.94 337 LEU A C 1
ATOM 2703 O O . LEU A 1 337 ? 18.759 -8.938 -47.589 1.00 97.94 337 LEU A O 1
ATOM 2707 N N . ILE A 1 338 ? 18.124 -7.457 -49.160 1.00 97.81 338 ILE A N 1
ATOM 2708 C CA . ILE A 1 338 ? 17.411 -6.554 -48.253 1.00 97.81 338 ILE A CA 1
ATOM 2709 C C . ILE A 1 338 ? 16.006 -6.306 -48.802 1.00 97.81 338 ILE A C 1
ATOM 2711 O O . ILE A 1 338 ? 15.862 -5.854 -49.940 1.00 97.81 338 ILE A O 1
ATOM 2715 N N . GLU A 1 339 ? 14.983 -6.551 -47.985 1.00 97.00 339 GLU A N 1
ATOM 2716 C CA . GLU A 1 339 ? 13.619 -6.095 -48.265 1.00 97.00 339 GLU A CA 1
ATOM 2717 C C . GLU A 1 339 ? 13.397 -4.693 -47.672 1.00 97.00 339 GLU A C 1
ATOM 2719 O O . GLU A 1 339 ? 13.856 -4.370 -46.573 1.00 97.00 339 GLU A O 1
ATOM 2724 N N . VAL A 1 340 ? 12.670 -3.847 -48.393 1.00 95.38 340 VAL A N 1
ATOM 2725 C CA . VAL A 1 340 ? 12.202 -2.545 -47.924 1.00 95.38 340 VAL A CA 1
ATOM 2726 C C . VAL A 1 340 ? 10.677 -2.551 -47.974 1.00 95.38 340 VAL A C 1
ATOM 2728 O O . VAL A 1 340 ? 10.089 -2.664 -49.051 1.00 95.38 340 VAL A O 1
ATOM 2731 N N . VAL A 1 341 ? 10.037 -2.478 -46.806 1.00 93.50 341 VAL A N 1
ATOM 2732 C CA . VAL A 1 341 ? 8.604 -2.761 -46.624 1.00 93.50 341 VAL A CA 1
ATOM 2733 C C . VAL A 1 341 ? 7.801 -1.509 -46.281 1.00 93.50 341 VAL A C 1
ATOM 2735 O O . VAL A 1 341 ? 8.260 -0.633 -45.547 1.00 93.50 341 VAL A O 1
ATOM 2738 N N . GLU A 1 342 ? 6.575 -1.442 -46.793 1.00 89.75 342 GLU A N 1
ATOM 2739 C CA . GLU A 1 342 ? 5.610 -0.400 -46.459 1.00 89.75 342 GLU A CA 1
ATOM 2740 C C . GLU A 1 342 ? 4.830 -0.807 -45.207 1.00 89.75 342 GLU A C 1
ATOM 2742 O O . GLU A 1 342 ? 3.933 -1.666 -45.221 1.00 89.75 342 GLU A O 1
ATOM 2747 N N . ALA A 1 343 ? 5.213 -0.191 -44.096 1.00 79.56 343 ALA A N 1
ATOM 2748 C CA . ALA A 1 343 ? 4.660 -0.463 -42.787 1.00 79.56 343 ALA A CA 1
ATOM 2749 C C . ALA A 1 343 ? 4.698 0.795 -41.919 1.00 79.56 343 ALA A C 1
ATOM 2751 O O . ALA A 1 343 ? 5.609 1.621 -41.991 1.00 79.56 343 ALA A O 1
ATOM 2752 N N . LYS A 1 344 ? 3.714 0.906 -41.026 1.00 67.31 344 LYS A N 1
ATOM 2753 C CA . LYS A 1 344 ? 3.851 1.767 -39.848 1.00 67.31 344 LYS A CA 1
ATOM 2754 C C . LYS A 1 344 ? 5.030 1.233 -39.012 1.00 67.31 344 LYS A C 1
ATOM 2756 O O . LYS A 1 344 ? 5.262 0.022 -39.046 1.00 67.31 344 LYS A O 1
ATOM 2761 N N . PRO A 1 345 ? 5.736 2.072 -38.233 1.00 58.88 345 PRO A N 1
ATOM 2762 C CA . PRO A 1 345 ? 6.649 1.570 -37.211 1.00 58.88 345 PRO A CA 1
ATOM 2763 C C . PRO A 1 345 ? 5.954 0.496 -36.365 1.00 58.88 345 PRO A C 1
ATOM 2765 O O . PRO A 1 345 ? 4.778 0.644 -36.026 1.00 58.88 345 PRO A O 1
ATOM 2768 N N . ILE A 1 346 ? 6.661 -0.598 -36.076 1.00 57.31 346 ILE A N 1
ATOM 2769 C CA . ILE A 1 346 ? 6.124 -1.743 -35.330 1.00 57.31 346 ILE A CA 1
ATOM 2770 C C . ILE A 1 346 ? 5.669 -1.228 -33.955 1.00 57.31 346 ILE A C 1
ATOM 2772 O O . ILE A 1 346 ? 6.502 -0.741 -33.188 1.00 57.31 346 ILE A O 1
ATOM 2776 N N . PRO A 1 347 ? 4.353 -1.255 -33.668 1.00 55.59 347 PRO A N 1
ATOM 2777 C CA . PRO A 1 347 ? 3.509 -2.449 -33.675 1.00 55.59 347 PRO A CA 1
ATOM 2778 C C . PRO A 1 347 ? 2.509 -2.542 -34.844 1.00 55.59 347 PRO A C 1
ATOM 2780 O O . PRO A 1 347 ? 1.515 -1.817 -34.908 1.00 55.59 347 PRO A O 1
ATOM 2783 N N . GLU A 1 348 ? 2.688 -3.530 -35.725 1.00 61.75 348 GLU A N 1
ATOM 2784 C CA . GLU A 1 348 ? 1.703 -3.826 -36.773 1.00 61.75 348 GLU A CA 1
ATOM 2785 C C . GLU A 1 348 ? 0.452 -4.538 -36.231 1.00 61.75 348 GLU A C 1
ATOM 2787 O O . GLU A 1 348 ? 0.461 -5.763 -36.102 1.00 61.75 348 GLU A O 1
ATOM 2792 N N . GLY A 1 349 ? -0.622 -3.778 -35.961 1.00 57.62 349 GLY A N 1
ATOM 2793 C CA . GLY A 1 349 ? -2.059 -4.156 -36.020 1.00 57.62 349 GLY A CA 1
ATOM 2794 C C . GLY A 1 349 ? -2.576 -5.344 -35.184 1.00 57.62 349 GLY A C 1
ATOM 2795 O O . GLY A 1 349 ? -3.781 -5.568 -35.087 1.00 57.62 349 GLY A O 1
ATOM 2796 N N . GLN A 1 350 ? -1.674 -6.123 -34.602 1.00 70.31 350 GLN A N 1
ATOM 2797 C CA . GLN A 1 350 ? -1.899 -7.362 -33.872 1.00 70.31 350 GLN A CA 1
ATOM 2798 C C . GLN A 1 350 ? -0.860 -7.550 -32.784 1.00 70.31 350 GLN A C 1
ATOM 2800 O O . GLN A 1 350 ? -1.228 -8.025 -31.723 1.00 70.31 350 GLN A O 1
ATOM 2805 N N . VAL A 1 351 ? 0.415 -7.216 -33.009 1.00 77.69 351 VAL A N 1
ATOM 2806 C CA . VAL A 1 351 ? 1.455 -7.419 -31.990 1.00 77.69 351 VAL A CA 1
ATOM 2807 C C . VAL A 1 351 ? 1.849 -6.088 -31.387 1.00 77.69 351 VAL A C 1
ATOM 2809 O O . VAL A 1 351 ? 2.562 -5.314 -32.016 1.00 77.69 351 VAL A O 1
ATOM 2812 N N . TRP A 1 352 ? 1.375 -5.822 -30.174 1.00 80.38 352 TRP A N 1
ATOM 2813 C CA . TRP A 1 352 ? 1.698 -4.604 -29.439 1.00 80.38 352 TRP A CA 1
ATOM 2814 C C . TRP A 1 352 ? 2.709 -4.884 -28.327 1.00 80.38 352 TRP A C 1
ATOM 2816 O O . TRP A 1 352 ? 2.429 -5.660 -27.411 1.00 80.38 352 TRP A O 1
ATOM 2826 N N . THR A 1 353 ? 3.872 -4.231 -28.392 1.00 77.38 353 THR A N 1
ATOM 2827 C CA . THR A 1 353 ? 4.868 -4.230 -27.311 1.00 77.38 353 THR A CA 1
ATOM 2828 C C . THR A 1 353 ? 4.544 -3.113 -26.315 1.00 77.38 353 THR A C 1
ATOM 2830 O O . THR A 1 353 ? 4.562 -1.943 -26.700 1.00 77.38 353 THR A O 1
ATOM 2833 N N . PRO A 1 354 ? 4.280 -3.427 -25.032 1.00 80.94 354 PRO A N 1
ATOM 2834 C CA . PRO A 1 354 ? 3.991 -2.408 -24.032 1.00 80.94 354 PRO A CA 1
ATOM 2835 C C . PRO A 1 354 ? 5.224 -1.563 -23.698 1.00 80.94 354 PRO A C 1
ATOM 2837 O O . PRO A 1 354 ? 6.244 -2.079 -23.230 1.00 80.94 354 PRO A O 1
ATOM 2840 N N . LEU A 1 355 ? 5.115 -0.245 -23.866 1.00 82.25 355 LEU A N 1
ATOM 2841 C CA . LEU A 1 355 ? 6.124 0.700 -23.388 1.00 82.25 355 LEU A CA 1
ATOM 2842 C C . LEU A 1 355 ? 6.136 0.762 -21.851 1.00 82.25 355 LEU A C 1
ATOM 2844 O O . LEU A 1 355 ? 5.151 0.438 -21.188 1.00 82.25 355 LEU A O 1
ATOM 2848 N N . GLU A 1 356 ? 7.232 1.242 -21.254 1.00 81.88 356 GLU A N 1
ATOM 2849 C CA . GLU A 1 356 ? 7.287 1.478 -19.800 1.00 81.88 356 GLU A CA 1
ATOM 2850 C C . GLU A 1 356 ? 6.220 2.485 -19.338 1.00 81.88 356 GLU A C 1
ATOM 2852 O O . GLU A 1 356 ? 5.613 2.299 -18.287 1.00 81.88 356 GLU A O 1
ATOM 2857 N N . ALA A 1 357 ? 5.888 3.455 -20.196 1.00 85.19 357 ALA A N 1
ATOM 2858 C CA . ALA A 1 357 ? 4.749 4.366 -20.068 1.00 85.19 357 ALA A CA 1
ATOM 2859 C C . ALA A 1 357 ? 3.374 3.674 -19.931 1.00 85.19 357 ALA A C 1
ATOM 2861 O O . ALA A 1 357 ? 2.390 4.332 -19.623 1.00 85.19 357 ALA A O 1
ATOM 2862 N N . CYS A 1 358 ? 3.262 2.362 -20.150 1.00 88.25 358 CYS A N 1
ATOM 2863 C CA . CYS A 1 358 ? 2.012 1.620 -19.963 1.00 88.25 358 CYS A CA 1
ATOM 2864 C C . CYS A 1 358 ? 1.910 0.935 -18.591 1.00 88.25 358 CYS A C 1
ATOM 2866 O O . CYS A 1 358 ? 0.867 0.363 -18.279 1.00 88.25 358 CYS A O 1
ATOM 2868 N N . VAL A 1 359 ? 2.964 0.965 -17.768 1.00 87.81 359 VAL A N 1
ATOM 2869 C CA . VAL A 1 359 ? 3.006 0.287 -16.462 1.00 87.81 359 VAL A CA 1
ATOM 2870 C C . VAL A 1 359 ? 2.148 1.022 -15.428 1.00 87.81 359 VAL A C 1
ATOM 2872 O O . VAL A 1 359 ? 2.232 2.243 -15.272 1.00 87.81 359 VAL A O 1
ATOM 2875 N N . GLY A 1 360 ? 1.321 0.258 -14.710 1.00 80.50 360 GLY A N 1
ATOM 2876 C CA . GLY A 1 360 ? 0.418 0.765 -13.673 1.00 80.50 360 GLY A CA 1
ATOM 2877 C C . GLY A 1 360 ? 0.905 0.516 -12.236 1.00 80.50 360 GLY A C 1
ATOM 2878 O O . GLY A 1 360 ? 1.946 -0.106 -12.023 1.00 80.50 360 GLY A O 1
ATOM 2879 N N . PRO A 1 361 ? 0.162 0.992 -11.218 1.00 72.69 361 PRO A N 1
ATOM 2880 C CA . PRO A 1 361 ? 0.632 1.033 -9.828 1.00 72.69 361 PRO A CA 1
ATOM 2881 C C . PRO A 1 361 ? 0.755 -0.332 -9.124 1.00 72.69 361 PRO A C 1
ATOM 2883 O O . PRO A 1 361 ? 1.430 -0.416 -8.101 1.00 72.69 361 PRO A O 1
ATOM 2886 N N . TRP A 1 362 ? 0.112 -1.398 -9.616 1.00 71.12 362 TRP A N 1
ATOM 2887 C CA . TRP A 1 362 ? 0.002 -2.667 -8.871 1.00 71.12 362 TRP A CA 1
ATOM 2888 C C . TRP A 1 362 ? 1.252 -3.559 -8.940 1.00 71.12 362 TRP A C 1
ATOM 2890 O O . TRP A 1 362 ? 1.447 -4.403 -8.067 1.00 71.12 362 TRP A O 1
ATOM 2900 N N . SER A 1 363 ? 2.067 -3.440 -9.993 1.00 79.62 363 SER A N 1
ATOM 2901 C CA . SER A 1 363 ? 3.280 -4.244 -10.203 1.00 79.62 363 SER A CA 1
ATOM 2902 C C . SER A 1 363 ? 4.118 -3.657 -11.348 1.00 79.62 363 SER A C 1
ATOM 2904 O O . SER A 1 363 ? 3.547 -3.316 -12.382 1.00 79.62 363 SER A O 1
ATOM 2906 N N . PRO A 1 364 ? 5.464 -3.638 -11.249 1.00 75.50 364 PRO A N 1
ATOM 2907 C CA . PRO A 1 364 ? 6.341 -3.216 -12.345 1.00 75.50 364 PRO A CA 1
ATOM 2908 C C . PRO A 1 364 ? 6.350 -4.174 -13.556 1.00 75.50 364 PRO A C 1
ATOM 2910 O O . PRO A 1 364 ? 7.040 -3.902 -14.541 1.00 75.50 364 PRO A O 1
ATOM 2913 N N . GLN A 1 365 ? 5.595 -5.281 -13.499 1.00 81.44 365 GLN A N 1
ATOM 2914 C CA . GLN A 1 365 ? 5.335 -6.213 -14.599 1.00 81.44 365 GLN A CA 1
ATOM 2915 C C . GLN A 1 365 ? 3.927 -6.070 -15.207 1.00 81.44 365 GLN A C 1
ATOM 2917 O O . GLN A 1 365 ? 3.688 -6.671 -16.254 1.00 81.44 365 GLN A O 1
ATOM 2922 N N . HIS A 1 366 ? 3.006 -5.313 -14.593 1.00 88.44 366 HIS A N 1
ATOM 2923 C CA . HIS A 1 366 ? 1.607 -5.184 -15.032 1.00 88.44 366 HIS A CA 1
ATOM 2924 C C . HIS A 1 366 ? 1.296 -3.810 -15.643 1.00 88.44 366 HIS A C 1
ATOM 2926 O O . HIS A 1 366 ? 1.824 -2.779 -15.222 1.00 88.44 366 HIS A O 1
ATOM 2932 N N . LEU A 1 367 ? 0.399 -3.798 -16.625 1.00 90.06 367 LEU A N 1
ATOM 2933 C CA . LEU A 1 367 ? -0.026 -2.593 -17.332 1.00 90.06 367 LEU A CA 1
ATOM 2934 C C . LEU A 1 367 ? -1.261 -1.954 -16.701 1.00 90.06 367 LEU A C 1
ATOM 2936 O O . LEU A 1 367 ? -2.085 -2.635 -16.091 1.00 90.06 367 LEU A O 1
ATOM 2940 N N . HIS A 1 368 ? -1.409 -0.648 -16.903 1.00 91.31 368 HIS A N 1
ATOM 2941 C CA . HIS A 1 368 ? -2.658 0.066 -16.657 1.00 91.31 368 HIS A CA 1
ATOM 2942 C C . HIS A 1 368 ? -3.718 -0.334 -17.694 1.00 91.31 368 HIS A C 1
ATOM 2944 O O . HIS A 1 368 ? -3.390 -0.619 -18.848 1.00 91.31 368 HIS A O 1
ATOM 2950 N N . ALA A 1 369 ? -4.991 -0.367 -17.295 1.00 91.00 369 ALA A N 1
ATOM 2951 C CA . ALA A 1 369 ? -6.075 -0.780 -18.184 1.00 91.00 369 ALA A CA 1
ATOM 2952 C C . ALA A 1 369 ? -6.410 0.300 -19.233 1.00 91.00 369 ALA A C 1
ATOM 2954 O O . ALA A 1 369 ? -6.716 -0.041 -20.370 1.00 91.00 369 ALA A O 1
ATOM 2955 N N . GLY A 1 370 ? -6.223 1.583 -18.915 1.00 91.81 370 GLY A N 1
ATOM 2956 C CA . GLY A 1 370 ? -6.310 2.712 -19.849 1.00 91.81 370 GLY A CA 1
ATOM 2957 C C . GLY A 1 370 ? -5.548 2.514 -21.177 1.00 91.81 370 GLY A C 1
ATOM 2958 O O . GLY A 1 370 ? -6.181 2.540 -22.230 1.00 91.81 370 GLY A O 1
ATOM 2959 N N . PRO A 1 371 ? -4.229 2.243 -21.180 1.00 91.44 371 PRO A N 1
ATOM 2960 C CA . PRO A 1 371 ? -3.479 1.834 -22.374 1.00 91.44 371 PRO A CA 1
ATOM 2961 C C . PRO A 1 371 ? -4.098 0.670 -23.160 1.00 91.44 371 PRO A C 1
ATOM 2963 O O . PRO A 1 371 ? -4.100 0.688 -24.390 1.00 91.44 371 PRO A O 1
ATOM 2966 N N . VAL A 1 372 ? -4.677 -0.319 -22.473 1.00 93.00 372 VAL A N 1
ATOM 2967 C CA . VAL A 1 372 ? -5.357 -1.463 -23.104 1.00 93.00 372 VAL A CA 1
ATOM 2968 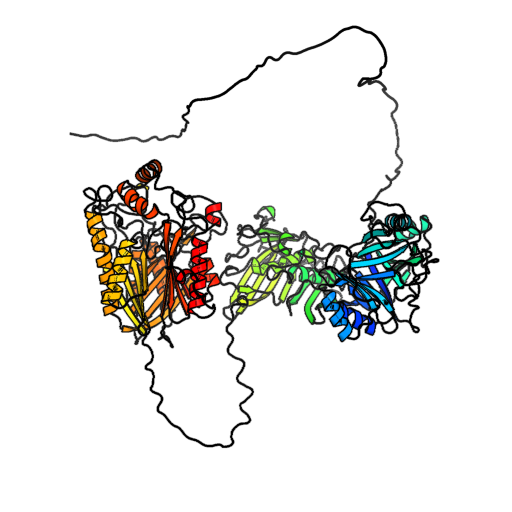C C . VAL A 1 372 ? -6.689 -1.032 -23.736 1.00 93.00 372 VAL A C 1
ATOM 2970 O O . VAL A 1 372 ? -7.022 -1.473 -24.836 1.00 93.00 372 VAL A O 1
ATOM 2973 N N . ALA A 1 373 ? -7.424 -0.119 -23.097 1.00 94.50 373 ALA A N 1
ATOM 2974 C CA . ALA A 1 373 ? -8.635 0.495 -23.636 1.00 94.50 373 ALA A CA 1
ATOM 2975 C C . ALA A 1 373 ? -8.337 1.364 -24.871 1.00 94.50 373 ALA A C 1
ATOM 2977 O O . ALA A 1 373 ? -9.037 1.244 -25.878 1.00 94.50 373 ALA A O 1
ATOM 2978 N N . ALA A 1 374 ? -7.264 2.163 -24.840 1.00 92.00 374 ALA A N 1
ATOM 2979 C CA . ALA A 1 374 ? -6.774 2.918 -25.993 1.00 92.00 374 ALA A CA 1
ATOM 2980 C C . ALA A 1 374 ? -6.388 2.001 -27.159 1.00 92.00 374 ALA A C 1
ATOM 2982 O O . ALA A 1 374 ? -6.878 2.211 -28.265 1.00 92.00 374 ALA A O 1
ATOM 2983 N N . LEU A 1 375 ? -5.594 0.949 -26.917 1.00 90.44 375 LEU A N 1
ATOM 2984 C CA . LEU A 1 375 ? -5.257 -0.063 -27.928 1.00 90.44 375 LEU A CA 1
ATOM 2985 C C . LEU A 1 375 ? -6.520 -0.653 -28.575 1.00 90.44 375 LEU A C 1
ATOM 2987 O O . LEU A 1 375 ? -6.597 -0.760 -29.799 1.00 90.44 375 LEU A O 1
ATOM 2991 N N . CYS A 1 376 ? -7.534 -0.987 -27.771 1.00 93.25 376 CYS A N 1
ATOM 2992 C CA . CYS A 1 376 ? -8.799 -1.506 -28.286 1.00 93.25 376 CYS A CA 1
ATOM 2993 C C . CYS A 1 376 ? -9.538 -0.484 -29.163 1.00 93.25 376 CYS A C 1
ATOM 2995 O O . CYS A 1 376 ? -10.048 -0.853 -30.220 1.00 93.25 376 CYS A O 1
ATOM 2997 N N . VAL A 1 377 ? -9.582 0.792 -28.763 1.00 93.06 377 VAL A N 1
ATOM 2998 C CA . VAL A 1 377 ? -10.204 1.855 -29.568 1.00 93.06 377 VAL A CA 1
ATOM 2999 C C . VAL A 1 377 ? -9.435 2.091 -30.867 1.00 93.06 377 VAL A C 1
ATOM 3001 O O . VAL A 1 377 ? -10.069 2.058 -31.916 1.00 93.06 377 VAL A O 1
ATOM 3004 N N . SER A 1 378 ? -8.105 2.214 -30.837 1.00 88.81 378 SER A N 1
ATOM 3005 C CA . SER A 1 378 ? -7.277 2.405 -32.040 1.00 88.81 378 SER A CA 1
ATOM 3006 C C . SER A 1 378 ? -7.439 1.263 -33.052 1.00 88.81 378 SER A C 1
ATOM 3008 O O . SER A 1 378 ? -7.604 1.510 -34.245 1.00 88.81 378 SER A O 1
ATOM 3010 N N . VAL A 1 379 ? -7.475 0.006 -32.590 1.00 87.38 379 VAL A N 1
ATOM 3011 C CA . VAL A 1 379 ? -7.737 -1.158 -33.458 1.00 87.38 379 VAL A CA 1
ATOM 3012 C C . VAL A 1 379 ? -9.180 -1.146 -33.984 1.00 87.38 379 VAL A C 1
ATOM 3014 O O . VAL A 1 379 ? -9.418 -1.462 -35.146 1.00 87.38 379 VAL A O 1
ATOM 3017 N N . GLY A 1 380 ? -10.166 -0.729 -33.184 1.00 89.88 380 GLY A N 1
ATOM 3018 C CA . GLY A 1 380 ? -11.536 -0.507 -33.664 1.00 89.88 380 GLY A CA 1
ATOM 3019 C C . GLY A 1 380 ? -11.662 0.648 -34.670 1.00 89.88 380 GLY A C 1
ATOM 3020 O O . GLY A 1 380 ? -12.526 0.619 -35.551 1.00 89.88 380 GLY A O 1
ATOM 3021 N N . GLU A 1 381 ? -10.798 1.655 -34.570 1.00 88.62 381 GLU A N 1
ATOM 3022 C CA . GLU A 1 381 ? -10.709 2.769 -35.512 1.00 88.62 381 GLU A CA 1
ATOM 3023 C C . GLU A 1 381 ? -10.121 2.312 -36.857 1.00 88.62 381 GLU A C 1
ATOM 3025 O O . GLU A 1 381 ? -10.721 2.571 -37.902 1.00 88.62 381 GLU A O 1
ATOM 3030 N N . GLU A 1 382 ? -9.066 1.492 -36.825 1.00 84.62 382 GLU A N 1
ATOM 3031 C CA . GLU A 1 382 ? -8.473 0.831 -37.998 1.00 84.62 382 GLU A CA 1
ATOM 3032 C C . GLU A 1 382 ? -9.399 -0.209 -38.668 1.00 84.62 382 GLU A C 1
ATOM 3034 O O . GLU A 1 382 ? -9.370 -0.368 -39.887 1.00 84.62 382 GLU A O 1
ATOM 3039 N N . LEU A 1 383 ? -10.278 -0.880 -37.912 1.00 84.88 383 LEU A N 1
ATOM 3040 C CA . LEU A 1 383 ? -11.223 -1.879 -38.444 1.00 84.88 383 LEU A CA 1
ATOM 3041 C C . LEU A 1 383 ? -12.466 -1.296 -39.153 1.00 84.88 383 LEU A C 1
ATOM 3043 O O . LEU A 1 383 ? -13.206 -2.055 -39.788 1.00 84.88 383 LEU A O 1
ATOM 3047 N N . GLN A 1 384 ? -12.736 0.011 -39.043 1.00 87.81 384 GLN A N 1
ATOM 3048 C CA . GLN A 1 384 ? -13.878 0.667 -39.711 1.00 87.81 384 GLN A CA 1
ATOM 3049 C C . GLN A 1 384 ? -13.612 2.169 -39.997 1.00 87.81 384 GLN A C 1
ATOM 3051 O O . GLN A 1 384 ? -14.361 3.023 -39.515 1.00 87.81 384 GLN A O 1
ATOM 3056 N N . PRO A 1 385 ? -12.533 2.546 -40.701 1.00 84.69 385 PRO A N 1
ATOM 3057 C CA . PRO A 1 385 ? -12.124 3.947 -40.844 1.00 84.69 385 PRO A CA 1
ATOM 3058 C C . PRO A 1 385 ? -13.212 4.820 -41.494 1.00 84.69 385 PRO A C 1
ATOM 3060 O O . PRO A 1 385 ? -13.935 4.367 -42.383 1.00 84.69 385 PRO A O 1
ATOM 3063 N N . GLY A 1 386 ? -13.313 6.075 -41.047 1.00 82.69 386 GLY A N 1
ATOM 3064 C CA . GLY A 1 386 ? -14.279 7.061 -41.542 1.00 82.69 386 GLY A CA 1
ATOM 3065 C C . GLY A 1 386 ? -14.588 8.143 -40.506 1.00 82.69 386 GLY A C 1
ATOM 3066 O O . GLY A 1 386 ? -14.883 7.822 -39.354 1.00 82.69 386 GLY A O 1
ATOM 3067 N N . ASP A 1 387 ? -14.532 9.408 -40.927 1.00 80.56 387 ASP A N 1
ATOM 3068 C CA . ASP A 1 387 ? -14.719 10.586 -40.062 1.00 80.56 387 ASP A CA 1
ATOM 3069 C C . ASP A 1 387 ? -16.172 10.750 -39.582 1.00 80.56 387 ASP A C 1
ATOM 3071 O O . ASP A 1 387 ? -16.428 11.374 -38.556 1.00 80.56 387 ASP A O 1
ATOM 3075 N N . ASP A 1 388 ? -17.134 10.162 -40.302 1.00 85.44 388 ASP A N 1
ATOM 3076 C CA . ASP A 1 388 ? -18.553 10.132 -39.940 1.00 85.44 388 ASP A CA 1
ATOM 3077 C C . ASP A 1 388 ? -18.916 8.969 -38.997 1.00 85.44 388 ASP A C 1
ATOM 3079 O O . ASP A 1 388 ? -20.096 8.759 -38.716 1.00 85.44 388 ASP A O 1
ATOM 3083 N N . VAL A 1 389 ? -17.936 8.199 -38.503 1.00 88.94 389 VAL A N 1
ATOM 3084 C CA . VAL A 1 389 ? -18.162 7.013 -37.662 1.00 88.94 389 VAL A CA 1
ATOM 3085 C C . VAL A 1 389 ? -17.435 7.127 -36.319 1.00 88.94 389 VAL A C 1
ATOM 3087 O O . VAL A 1 389 ? -16.209 7.100 -36.244 1.00 88.94 389 VAL A O 1
ATOM 3090 N N . VAL A 1 390 ? -18.188 7.147 -35.219 1.00 90.62 390 VAL A N 1
ATOM 3091 C CA . VAL A 1 390 ? -17.661 7.448 -33.876 1.00 90.62 390 VAL A CA 1
ATOM 3092 C C . VAL A 1 390 ? -17.775 6.260 -32.920 1.00 90.62 390 VAL A C 1
ATOM 3094 O O . VAL A 1 390 ? -18.708 5.452 -33.003 1.00 90.62 390 VAL A O 1
ATOM 3097 N N . THR A 1 391 ? -16.826 6.125 -31.991 1.00 94.38 391 THR A N 1
ATOM 3098 C CA . THR A 1 391 ? -16.763 4.990 -31.051 1.00 94.38 391 THR A CA 1
ATOM 3099 C C . THR A 1 391 ? -17.747 5.152 -29.891 1.00 94.38 391 THR A C 1
ATOM 3101 O O . THR A 1 391 ? -17.398 5.526 -28.779 1.00 94.38 391 THR A O 1
ATOM 3104 N N . THR A 1 392 ? -19.015 4.839 -30.164 1.00 94.75 392 THR A N 1
ATOM 3105 C CA . THR A 1 392 ? -20.132 4.942 -29.205 1.00 94.75 392 THR A CA 1
ATOM 3106 C C . THR A 1 392 ? -20.070 3.998 -28.005 1.00 94.75 392 THR A C 1
ATOM 3108 O O . THR A 1 392 ? -20.692 4.294 -26.984 1.00 94.75 392 THR A O 1
ATOM 3111 N N . ARG A 1 393 ? -19.374 2.855 -28.098 1.00 97.38 393 ARG A N 1
ATOM 3112 C CA . ARG A 1 393 ? -19.134 1.994 -26.929 1.00 97.38 393 ARG A CA 1
ATOM 3113 C C . ARG A 1 393 ? -17.821 1.222 -27.024 1.00 97.38 393 ARG A C 1
ATOM 3115 O O . ARG A 1 393 ? -17.560 0.594 -28.048 1.00 97.38 393 ARG A O 1
ATOM 3122 N N . LEU A 1 394 ? -17.090 1.166 -25.915 1.00 97.94 394 LEU A N 1
ATOM 3123 C CA . LEU A 1 394 ? -16.126 0.109 -25.599 1.00 97.94 394 LEU A CA 1
ATOM 3124 C C . LEU A 1 394 ? -16.698 -0.735 -24.451 1.00 97.94 394 LEU A C 1
ATOM 3126 O O . LEU A 1 394 ? -17.238 -0.177 -23.505 1.00 97.94 394 LEU A O 1
ATOM 3130 N N . THR A 1 395 ? -16.554 -2.054 -24.513 1.00 98.06 395 THR A N 1
ATOM 3131 C CA . THR A 1 395 ? -16.607 -2.946 -23.342 1.00 98.06 395 THR A CA 1
ATOM 3132 C C . THR A 1 395 ? -15.340 -3.785 -23.377 1.00 98.06 395 THR A C 1
ATOM 3134 O O . THR A 1 395 ? -15.086 -4.410 -24.399 1.00 98.06 395 THR A O 1
ATOM 3137 N N . LEU A 1 396 ? -14.539 -3.772 -22.318 1.00 97.88 396 LEU A N 1
ATOM 3138 C CA . LEU A 1 396 ? -13.276 -4.498 -22.176 1.00 97.88 396 LEU A CA 1
ATOM 3139 C C . LEU A 1 396 ? -13.381 -5.393 -20.938 1.00 97.88 396 LEU A C 1
ATOM 3141 O O . LEU A 1 396 ? -13.552 -4.866 -19.850 1.00 97.88 396 LEU A O 1
ATOM 3145 N N . ASP A 1 397 ? -13.266 -6.709 -21.093 1.00 97.38 397 ASP A N 1
ATOM 3146 C CA . ASP A 1 397 ? -13.253 -7.688 -20.003 1.00 97.38 397 ASP A CA 1
ATOM 3147 C C . ASP A 1 397 ? -11.800 -8.126 -19.731 1.00 97.38 397 ASP A C 1
ATOM 3149 O O . ASP A 1 397 ? -11.124 -8.683 -20.605 1.00 97.38 397 ASP A O 1
ATOM 3153 N N . LEU A 1 398 ? -11.304 -7.889 -18.516 1.00 93.75 398 LEU A N 1
ATOM 3154 C CA . LEU A 1 398 ? -9.922 -8.146 -18.098 1.00 93.75 398 LEU A CA 1
ATOM 3155 C C . LEU A 1 398 ? -9.830 -9.502 -17.386 1.00 93.75 398 LEU A C 1
ATOM 3157 O O . LEU A 1 398 ? -9.906 -9.618 -16.165 1.00 93.75 398 LEU A O 1
ATOM 3161 N N . LEU A 1 399 ? -9.673 -10.564 -18.179 1.00 93.88 399 LEU A N 1
ATOM 3162 C CA . LEU A 1 399 ? -9.707 -11.951 -17.700 1.00 93.88 399 LEU A CA 1
ATOM 3163 C C . LEU A 1 399 ? -8.475 -12.338 -16.860 1.00 93.88 399 LEU A C 1
ATOM 3165 O O . LEU A 1 399 ? -8.524 -13.309 -16.099 1.00 93.88 399 LEU A O 1
ATOM 3169 N N . ARG A 1 400 ? -7.349 -11.641 -17.057 1.00 90.81 400 ARG A N 1
ATOM 3170 C CA . ARG A 1 400 ? -6.048 -11.834 -16.392 1.00 90.81 400 ARG A CA 1
ATOM 3171 C C . ARG A 1 400 ? -5.319 -10.483 -16.293 1.00 90.81 400 ARG A C 1
ATOM 3173 O O . ARG A 1 400 ? -5.586 -9.610 -17.118 1.00 90.81 400 ARG A O 1
ATOM 3180 N N . PRO A 1 401 ? -4.367 -10.304 -15.355 1.00 89.00 401 PRO A N 1
ATOM 3181 C CA . PRO A 1 401 ? -3.483 -9.141 -15.365 1.00 89.00 401 PRO A CA 1
ATOM 3182 C C . PRO A 1 401 ? -2.729 -9.052 -16.693 1.00 89.00 401 PRO A C 1
ATOM 3184 O O . PRO A 1 401 ? -2.081 -10.017 -17.102 1.00 89.00 401 PRO A O 1
ATOM 3187 N N . VAL A 1 402 ? -2.815 -7.900 -17.356 1.00 91.38 402 VAL A N 1
ATOM 3188 C CA . VAL A 1 402 ? -2.088 -7.643 -18.600 1.00 91.38 402 VAL A CA 1
ATOM 3189 C C . VAL A 1 402 ? -0.641 -7.309 -18.256 1.00 91.38 402 VAL A C 1
ATOM 3191 O O . VAL A 1 402 ? -0.389 -6.413 -17.450 1.00 91.38 402 VAL A O 1
ATOM 3194 N N . THR A 1 403 ? 0.313 -8.052 -18.816 1.00 90.94 403 THR A N 1
ATOM 3195 C CA . THR A 1 403 ? 1.738 -7.936 -18.463 1.00 90.94 403 THR A CA 1
ATOM 3196 C C . THR A 1 403 ? 2.522 -7.074 -19.459 1.00 90.94 403 THR A C 1
ATOM 3198 O O . THR A 1 403 ? 2.004 -6.703 -20.509 1.00 90.94 403 THR A O 1
ATOM 3201 N N . ARG A 1 404 ? 3.800 -6.794 -19.170 1.00 85.12 404 ARG A N 1
ATOM 3202 C CA . ARG A 1 404 ? 4.757 -6.180 -20.117 1.00 85.12 404 ARG A CA 1
ATOM 3203 C C . ARG A 1 404 ? 5.183 -7.098 -21.283 1.00 85.12 404 ARG A C 1
ATOM 3205 O O . ARG A 1 404 ? 5.975 -6.664 -22.113 1.00 85.12 404 ARG A O 1
ATOM 3212 N N . SER A 1 405 ? 4.695 -8.339 -21.361 1.00 83.88 405 SER A N 1
ATOM 3213 C CA . SER A 1 405 ? 4.915 -9.228 -22.515 1.00 83.88 405 SER A CA 1
ATOM 3214 C C . SER A 1 405 ? 4.177 -8.691 -23.761 1.00 83.88 405 SER A C 1
ATOM 3216 O O . SER A 1 405 ? 3.111 -8.092 -23.603 1.00 83.88 405 SER A O 1
ATOM 3218 N N . PRO A 1 406 ? 4.654 -8.925 -25.000 1.00 83.06 406 PRO A N 1
ATOM 3219 C CA . PRO A 1 406 ? 3.927 -8.518 -26.206 1.00 83.06 406 PRO A CA 1
ATOM 3220 C C . PRO A 1 406 ? 2.498 -9.085 -26.249 1.00 83.06 406 PRO A C 1
ATOM 3222 O O . PRO A 1 406 ? 2.284 -10.265 -25.958 1.00 83.06 406 PRO A O 1
ATOM 3225 N N . ILE A 1 407 ? 1.520 -8.247 -26.603 1.00 87.44 407 ILE A N 1
ATOM 3226 C CA . ILE A 1 407 ? 0.104 -8.624 -26.723 1.00 87.44 407 ILE A CA 1
ATOM 3227 C C . ILE A 1 407 ? -0.213 -8.958 -28.174 1.00 87.44 407 ILE A C 1
ATOM 3229 O O . ILE A 1 407 ? -0.031 -8.113 -29.045 1.00 87.44 407 ILE A O 1
ATOM 3233 N N . VAL A 1 408 ? -0.760 -10.150 -28.414 1.00 87.00 408 VAL A N 1
ATOM 3234 C CA . VAL A 1 408 ? -1.315 -10.572 -29.705 1.00 87.00 408 VAL A CA 1
ATOM 3235 C C . VAL A 1 408 ? -2.828 -10.322 -29.718 1.00 87.00 408 VAL A C 1
ATOM 3237 O O . VAL A 1 408 ? -3.598 -11.077 -29.127 1.00 87.00 408 VAL A O 1
ATOM 3240 N N . VAL A 1 409 ? -3.258 -9.253 -30.382 1.00 88.44 409 VAL A N 1
ATOM 3241 C CA . VAL A 1 409 ? -4.654 -8.854 -30.597 1.00 88.44 409 VAL A CA 1
ATOM 3242 C C . VAL A 1 409 ? -5.215 -9.589 -31.816 1.00 88.44 409 VAL A C 1
ATOM 3244 O O . VAL A 1 409 ? -4.870 -9.280 -32.954 1.00 88.44 409 VAL A O 1
ATOM 3247 N N . LYS A 1 410 ? -6.115 -10.551 -31.602 1.00 88.00 410 LYS A N 1
ATOM 3248 C CA . LYS A 1 410 ? -6.898 -11.173 -32.684 1.00 88.00 410 LYS A CA 1
ATOM 3249 C C . LYS A 1 410 ? -8.213 -10.428 -32.858 1.00 88.00 410 LYS A C 1
ATOM 3251 O O . LYS A 1 410 ? -8.848 -10.064 -31.875 1.00 88.00 410 LYS A O 1
ATOM 3256 N N . THR A 1 411 ? -8.647 -10.212 -34.094 1.00 87.62 411 THR A N 1
ATOM 3257 C CA . THR A 1 411 ? -9.809 -9.363 -34.395 1.00 87.62 411 THR A CA 1
ATOM 3258 C C . THR A 1 411 ? -10.891 -10.122 -35.160 1.00 87.62 411 THR A C 1
ATOM 3260 O O . THR A 1 411 ? -10.613 -10.994 -35.982 1.00 87.62 411 THR A O 1
ATOM 3263 N N . SER A 1 412 ? -12.157 -9.801 -34.891 1.00 88.56 412 SER A N 1
ATOM 3264 C CA . SER A 1 412 ? -13.304 -10.313 -35.645 1.00 88.56 412 SER A CA 1
ATOM 3265 C C . SER A 1 412 ? -14.443 -9.292 -35.683 1.00 88.56 412 SER A C 1
ATOM 3267 O O . SER A 1 412 ? -14.726 -8.609 -34.700 1.00 88.56 412 SER A O 1
ATOM 3269 N N . THR A 1 413 ? -15.134 -9.172 -36.816 1.00 90.69 413 THR A N 1
ATOM 3270 C CA . THR A 1 413 ? -16.295 -8.279 -36.937 1.00 90.69 413 THR A CA 1
ATOM 3271 C C . THR A 1 413 ? -17.571 -9.065 -36.647 1.00 90.69 413 THR A C 1
ATOM 3273 O O . THR A 1 413 ? -18.078 -9.779 -37.508 1.00 90.69 413 THR A O 1
ATOM 3276 N N . VAL A 1 414 ? -18.102 -8.922 -35.429 1.00 93.12 414 VAL A N 1
ATOM 3277 C CA . VAL A 1 414 ? -19.343 -9.575 -34.963 1.00 93.12 414 VAL A CA 1
ATOM 3278 C C . VAL A 1 414 ? -20.553 -9.124 -35.788 1.00 93.12 414 VAL A C 1
ATOM 3280 O O . VAL A 1 414 ? -21.474 -9.901 -36.038 1.00 93.12 414 VAL A O 1
ATOM 3283 N N . LYS A 1 415 ? -20.567 -7.855 -36.211 1.00 91.06 415 LYS A N 1
ATOM 3284 C CA . LYS A 1 415 ? -21.604 -7.282 -37.074 1.00 91.06 415 LYS A CA 1
ATOM 3285 C C . LYS A 1 415 ? -21.060 -6.070 -37.821 1.00 91.06 415 LYS A C 1
ATOM 3287 O O . LYS A 1 415 ? -20.547 -5.156 -37.190 1.00 91.06 415 LYS A O 1
ATOM 3292 N N . MET A 1 416 ? -21.283 -6.005 -39.132 1.00 91.44 416 MET A N 1
ATOM 3293 C CA . MET A 1 416 ? -21.136 -4.773 -39.913 1.00 91.44 416 MET A CA 1
ATOM 3294 C C . MET A 1 416 ? -22.510 -4.366 -40.454 1.00 91.44 416 MET A C 1
ATOM 3296 O O . MET A 1 416 ? -23.032 -4.979 -41.384 1.00 91.44 416 MET A O 1
ATOM 3300 N N . GLY A 1 417 ? -23.152 -3.389 -39.813 1.00 88.25 417 GLY A N 1
ATOM 3301 C CA . GLY A 1 417 ? -24.446 -2.847 -40.230 1.00 88.25 417 GLY A CA 1
ATOM 3302 C C . GLY A 1 417 ? -24.310 -1.418 -40.746 1.00 88.25 417 GLY A C 1
ATOM 3303 O O . GLY A 1 417 ? -23.469 -0.674 -40.261 1.00 88.25 417 GLY A O 1
ATOM 3304 N N . ARG A 1 418 ? -25.198 -0.998 -41.661 1.00 85.50 418 ARG A N 1
ATOM 3305 C CA . ARG A 1 418 ? -25.139 0.298 -42.379 1.00 85.50 418 ARG A CA 1
ATOM 3306 C C . ARG A 1 418 ? -24.874 1.548 -41.515 1.00 85.50 418 ARG A C 1
ATOM 3308 O O . ARG A 1 418 ? -24.377 2.526 -42.050 1.00 85.50 418 ARG A O 1
ATOM 3315 N N . ARG A 1 419 ? -25.237 1.535 -40.228 1.00 87.75 419 ARG A N 1
ATOM 3316 C CA . ARG A 1 419 ? -24.959 2.621 -39.267 1.00 87.75 419 ARG A CA 1
ATOM 3317 C C . ARG A 1 419 ? -24.203 2.183 -38.013 1.00 87.75 419 ARG A C 1
ATOM 3319 O O . ARG A 1 419 ? -23.921 3.034 -37.188 1.00 87.75 419 ARG A O 1
ATOM 3326 N N . VAL A 1 420 ? -23.966 0.886 -37.805 1.00 93.19 420 VAL A N 1
ATOM 3327 C CA . VAL A 1 420 ? -23.383 0.355 -36.559 1.00 93.19 420 VAL A CA 1
ATOM 3328 C C . VAL A 1 420 ? -22.534 -0.869 -36.884 1.00 93.19 420 VAL A C 1
ATOM 3330 O O . VAL A 1 420 ? -23.080 -1.924 -37.236 1.00 93.19 420 VAL A O 1
ATOM 3333 N N . GLY A 1 421 ? -21.222 -0.726 -36.729 1.00 94.88 421 GLY A N 1
ATOM 3334 C CA . GLY A 1 421 ? -20.276 -1.830 -36.629 1.00 94.88 421 GLY A CA 1
ATOM 3335 C C . GLY A 1 421 ? -20.110 -2.280 -35.178 1.00 94.88 421 GLY A C 1
ATOM 3336 O O . GLY A 1 421 ? -20.267 -1.500 -34.236 1.00 94.88 421 GLY A O 1
ATOM 3337 N N . LEU A 1 422 ? -19.821 -3.564 -34.992 1.00 97.12 422 LEU A N 1
ATOM 3338 C CA . LEU A 1 422 ? -19.437 -4.158 -33.718 1.00 97.12 422 LEU A CA 1
ATOM 3339 C C . LEU A 1 422 ? -18.304 -5.151 -33.973 1.00 97.12 422 LEU A C 1
ATOM 3341 O O . LEU A 1 422 ? -18.502 -6.174 -34.635 1.00 97.12 422 LEU A O 1
ATOM 3345 N N . HIS A 1 423 ? -17.141 -4.849 -33.414 1.00 94.94 423 HIS A N 1
ATOM 3346 C CA . HIS A 1 423 ? -15.924 -5.643 -33.523 1.00 94.94 423 HIS A CA 1
ATOM 3347 C C . HIS A 1 423 ? -15.622 -6.283 -32.170 1.00 94.94 423 HIS A C 1
ATOM 3349 O O . HIS A 1 423 ? -15.871 -5.659 -31.139 1.00 94.94 423 HIS A O 1
ATOM 3355 N N . GLN A 1 424 ? -15.108 -7.510 -32.169 1.00 96.19 424 GLN A N 1
ATOM 3356 C CA . GLN A 1 424 ? -14.537 -8.167 -30.998 1.00 96.19 424 GLN A CA 1
ATOM 3357 C C . GLN A 1 424 ? -13.026 -8.339 -31.189 1.00 96.19 424 GLN A C 1
ATOM 3359 O O . GLN A 1 424 ? -12.570 -8.704 -32.275 1.00 96.19 424 GLN A O 1
ATOM 3364 N N . LEU A 1 425 ? -12.275 -8.034 -30.135 1.00 95.06 425 LEU A N 1
ATOM 3365 C CA . LEU A 1 425 ? -10.821 -8.054 -30.071 1.00 95.06 425 LEU A CA 1
ATOM 3366 C C . LEU A 1 425 ? -10.416 -8.989 -28.922 1.00 95.06 425 LEU A C 1
ATOM 3368 O O . LEU A 1 425 ? -10.734 -8.712 -27.770 1.00 95.06 425 LEU A O 1
ATOM 3372 N N . ASP A 1 426 ? -9.710 -10.069 -29.223 1.00 95.12 426 ASP A N 1
ATOM 3373 C CA . ASP A 1 426 ? -9.244 -11.070 -28.263 1.00 95.12 426 ASP A CA 1
ATOM 3374 C C . ASP A 1 426 ? -7.737 -10.849 -28.020 1.00 95.12 426 ASP A C 1
ATOM 3376 O O . ASP A 1 426 ? -6.920 -11.082 -28.913 1.00 95.12 426 ASP A O 1
ATOM 3380 N N . LEU A 1 427 ? -7.356 -10.369 -26.832 1.00 94.31 427 LEU A N 1
ATOM 3381 C CA . LEU A 1 427 ? -5.983 -9.978 -26.484 1.00 94.31 427 LEU A CA 1
ATOM 3382 C C . LEU A 1 427 ? -5.260 -11.136 -25.788 1.00 94.31 427 LEU A C 1
ATOM 3384 O O . LEU A 1 427 ? -5.663 -11.569 -24.706 1.00 94.31 427 LEU A O 1
ATOM 3388 N N . ILE A 1 428 ? -4.178 -11.628 -26.390 1.00 91.12 428 ILE A N 1
ATOM 3389 C CA . ILE A 1 428 ? -3.482 -12.853 -25.979 1.00 91.12 428 ILE A CA 1
ATOM 3390 C C . ILE A 1 428 ? -2.042 -12.548 -25.549 1.00 91.12 428 ILE A C 1
ATOM 3392 O O . ILE A 1 428 ? -1.301 -11.900 -26.280 1.00 91.12 428 ILE A O 1
ATOM 3396 N N . GLN A 1 429 ? -1.618 -13.075 -24.399 1.00 88.50 429 GLN A N 1
ATOM 3397 C CA . GLN A 1 429 ? -0.214 -13.105 -23.964 1.00 88.50 429 GLN A CA 1
ATOM 3398 C C . GLN A 1 429 ? 0.139 -14.530 -23.530 1.00 88.50 429 GLN A C 1
ATOM 3400 O O . GLN A 1 429 ? -0.646 -15.172 -22.833 1.00 88.50 429 GLN A O 1
ATOM 3405 N N . GLU A 1 430 ? 1.308 -15.044 -23.931 1.00 83.12 430 GLU A N 1
ATOM 3406 C CA . GLU A 1 430 ? 1.769 -16.401 -23.565 1.00 83.12 430 GLU A CA 1
ATOM 3407 C C . GLU A 1 430 ? 0.711 -17.494 -23.859 1.00 83.12 430 GLU A C 1
ATOM 3409 O O . GLU A 1 430 ? 0.441 -18.366 -23.028 1.00 83.12 430 GLU A O 1
ATOM 3414 N N . ASP A 1 431 ? 0.049 -17.376 -25.020 1.00 80.69 431 ASP A N 1
ATOM 3415 C CA . ASP A 1 431 ? -1.066 -18.213 -25.510 1.00 80.69 431 ASP A CA 1
ATOM 3416 C C . ASP A 1 431 ? -2.339 -18.208 -24.646 1.00 80.69 431 ASP A C 1
ATOM 3418 O O . ASP A 1 431 ? -3.303 -18.919 -24.938 1.00 80.69 431 ASP A O 1
ATOM 3422 N N . LYS A 1 432 ? -2.388 -17.384 -23.598 1.00 87.94 432 LYS A N 1
ATOM 3423 C CA . LYS A 1 432 ? -3.561 -17.202 -22.741 1.00 87.94 432 LYS A CA 1
ATOM 3424 C C . LYS A 1 432 ? -4.346 -16.001 -23.255 1.00 87.94 432 LYS A C 1
ATOM 3426 O O . LYS A 1 432 ? -3.773 -14.939 -23.469 1.00 87.94 432 LYS A O 1
ATOM 3431 N N . LEU A 1 433 ? -5.665 -16.137 -23.390 1.00 93.12 433 LEU A N 1
ATOM 3432 C CA . LEU A 1 433 ? -6.547 -14.979 -23.553 1.00 93.12 433 LEU A CA 1
ATOM 3433 C C . LEU A 1 433 ? -6.489 -14.146 -22.263 1.00 93.12 433 LEU A C 1
ATOM 3435 O O . LEU A 1 433 ? -6.966 -14.585 -21.213 1.00 93.12 433 LEU A O 1
ATOM 3439 N N . THR A 1 434 ? -5.854 -12.985 -22.325 1.00 94.00 434 THR A N 1
ATOM 3440 C CA . THR A 1 434 ? -5.636 -12.094 -21.181 1.00 94.00 434 THR A CA 1
ATOM 3441 C C . THR A 1 434 ? -6.803 -11.128 -21.019 1.00 94.00 434 THR A C 1
ATOM 3443 O O . THR A 1 434 ? -7.268 -10.919 -19.902 1.00 94.00 434 THR A O 1
ATOM 3446 N N . ALA A 1 435 ? -7.327 -10.603 -22.126 1.00 96.81 435 ALA A N 1
ATOM 3447 C CA . ALA A 1 435 ? -8.513 -9.755 -22.146 1.00 96.81 435 ALA A CA 1
ATOM 3448 C C . ALA A 1 435 ? -9.334 -9.984 -23.425 1.00 96.81 435 ALA A C 1
ATOM 3450 O O . ALA A 1 435 ? -8.830 -10.524 -24.408 1.00 96.81 435 ALA A O 1
ATOM 3451 N N . THR A 1 436 ? -10.593 -9.562 -23.425 1.00 97.75 436 THR A N 1
ATOM 3452 C CA . THR A 1 436 ? -11.445 -9.489 -24.625 1.00 97.75 436 THR A CA 1
ATOM 3453 C C . THR A 1 436 ? -12.152 -8.144 -24.635 1.00 97.75 436 THR A C 1
ATOM 3455 O O . THR A 1 436 ? -12.569 -7.668 -23.587 1.00 97.75 436 THR A O 1
ATOM 3458 N N . ALA A 1 437 ? -12.303 -7.518 -25.796 1.00 98.00 437 ALA A N 1
ATOM 3459 C CA . ALA A 1 437 ? -12.993 -6.246 -25.931 1.00 98.00 437 ALA A CA 1
ATOM 3460 C C . ALA A 1 437 ? -14.023 -6.262 -27.058 1.00 98.00 437 ALA A C 1
ATOM 3462 O O . ALA A 1 437 ? -13.888 -6.979 -28.047 1.00 98.00 437 ALA A O 1
ATOM 3463 N N . ARG A 1 438 ? -15.051 -5.424 -26.930 1.00 98.06 438 ARG A N 1
ATOM 3464 C CA . ARG A 1 438 ? -16.068 -5.160 -27.943 1.00 98.06 438 ARG A CA 1
ATOM 3465 C C . ARG A 1 438 ? -16.186 -3.671 -28.208 1.00 98.06 438 ARG A C 1
ATOM 3467 O O . ARG A 1 438 ? -16.659 -2.916 -27.359 1.00 98.06 438 ARG A O 1
ATOM 3474 N N . VAL A 1 439 ? -15.808 -3.274 -29.418 1.00 97.56 439 VAL A N 1
ATOM 3475 C CA . VAL A 1 439 ? -15.825 -1.884 -29.877 1.00 97.56 439 VAL A CA 1
ATOM 3476 C C . VAL A 1 439 ? -17.010 -1.695 -30.817 1.00 97.56 439 VAL A C 1
ATOM 3478 O O . VAL A 1 439 ? -17.127 -2.384 -31.832 1.00 97.56 439 VAL A O 1
ATOM 3481 N N . GLN A 1 440 ? -17.917 -0.786 -30.463 1.00 97.69 440 GLN A N 1
ATOM 3482 C CA . GLN A 1 440 ? -19.091 -0.434 -31.255 1.00 97.69 440 GLN A CA 1
ATOM 3483 C C . GLN A 1 440 ? -18.925 0.962 -31.848 1.00 97.69 440 GLN A C 1
ATOM 3485 O O . GLN A 1 440 ? -18.943 1.964 -31.122 1.00 97.69 440 GLN A O 1
ATOM 3490 N N . ARG A 1 441 ? -18.839 1.023 -33.176 1.00 94.25 441 ARG A N 1
ATOM 3491 C CA . ARG A 1 441 ? -18.671 2.269 -33.923 1.00 94.25 441 ARG A CA 1
ATOM 3492 C C . ARG A 1 441 ? -19.925 2.570 -34.734 1.00 94.25 441 ARG A C 1
ATOM 3494 O O . ARG A 1 441 ? -20.471 1.693 -35.404 1.00 94.25 441 ARG A O 1
ATOM 3501 N N . THR A 1 442 ? -20.427 3.792 -34.603 1.00 94.56 442 THR A N 1
ATOM 3502 C CA . THR A 1 442 ? -21.750 4.206 -35.085 1.00 94.56 442 THR A CA 1
ATOM 3503 C C . THR A 1 442 ? -21.617 5.416 -35.992 1.00 94.56 442 THR A C 1
ATOM 3505 O O . THR A 1 442 ? -20.877 6.338 -35.672 1.00 94.56 442 THR A O 1
ATOM 3508 N N . GLN A 1 443 ? -22.347 5.419 -37.105 1.00 91.12 443 GLN A N 1
ATOM 3509 C CA . GLN A 1 443 ? -22.401 6.551 -38.025 1.00 91.12 443 GLN A CA 1
ATOM 3510 C C . GLN A 1 443 ? -23.157 7.726 -37.382 1.00 91.12 443 GLN A C 1
ATOM 3512 O O . GLN A 1 443 ? -24.339 7.580 -37.049 1.00 91.12 443 GLN A O 1
ATOM 3517 N N . GLU A 1 444 ? -22.499 8.876 -37.228 1.00 85.75 444 GLU A N 1
ATOM 3518 C CA . GLU A 1 444 ? -23.155 10.131 -36.857 1.00 85.75 444 GLU A CA 1
ATOM 3519 C C . GLU A 1 444 ? -24.035 10.641 -38.008 1.00 85.75 444 GLU A C 1
ATOM 3521 O O . GLU A 1 444 ? -23.785 10.405 -39.190 1.00 85.75 444 GLU A O 1
ATOM 3526 N N . MET A 1 445 ? -25.127 11.322 -37.663 1.00 84.69 445 MET A N 1
ATOM 3527 C CA . MET A 1 445 ? -26.043 11.927 -38.627 1.00 84.69 445 MET A CA 1
ATOM 3528 C C . MET A 1 445 ? -26.756 13.121 -38.004 1.00 84.69 445 MET A C 1
ATOM 3530 O O . MET A 1 445 ? -27.162 13.070 -36.842 1.00 84.69 445 MET A O 1
ATOM 3534 N N . GLU A 1 446 ? -27.039 14.135 -38.814 1.00 81.56 446 GLU A N 1
ATOM 3535 C CA . GLU A 1 446 ? -27.949 15.210 -38.430 1.00 81.56 446 GLU A CA 1
ATOM 3536 C C . GLU A 1 446 ? -29.399 14.695 -38.321 1.00 81.56 446 GLU A C 1
ATOM 3538 O O . GLU A 1 446 ? -29.911 14.011 -39.214 1.00 81.56 446 GLU A O 1
ATOM 3543 N N . VAL A 1 447 ? -30.075 15.019 -37.213 1.00 80.31 447 VAL A N 1
ATOM 3544 C CA . VAL A 1 447 ? -31.480 14.667 -36.954 1.00 80.31 447 VAL A CA 1
ATOM 3545 C C . VAL A 1 447 ? -32.180 15.847 -36.285 1.00 80.31 447 VAL A C 1
ATOM 3547 O O . VAL A 1 447 ? -31.769 16.301 -35.220 1.00 80.31 447 VAL A O 1
ATOM 3550 N N . SER A 1 448 ? -33.277 16.326 -36.875 1.00 80.31 448 SER A N 1
ATOM 3551 C CA . SER A 1 448 ? -34.095 17.387 -36.279 1.00 80.31 448 SER A CA 1
ATOM 3552 C C . SER A 1 448 ? -34.882 16.860 -35.074 1.00 80.31 448 SER A C 1
ATOM 3554 O O . SER A 1 448 ? -35.778 16.028 -35.227 1.00 80.31 448 SER A O 1
ATOM 3556 N N . LEU A 1 449 ? -34.569 17.361 -33.878 1.00 71.12 449 LEU A N 1
ATOM 3557 C CA . LEU A 1 449 ? -35.274 17.031 -32.636 1.00 71.12 449 LEU A CA 1
ATOM 3558 C C . LEU A 1 449 ? -36.306 18.118 -32.272 1.00 71.12 449 LEU A C 1
ATOM 3560 O O . LEU A 1 449 ? -36.077 19.296 -32.555 1.00 71.12 449 LEU A O 1
ATOM 3564 N N . PRO A 1 450 ? -37.434 17.764 -31.623 1.00 73.81 450 PRO A N 1
ATOM 3565 C CA . PRO A 1 450 ? -38.294 18.749 -30.971 1.00 73.81 450 PRO A CA 1
ATOM 3566 C C . PRO A 1 450 ? -37.556 19.405 -29.793 1.00 73.81 450 PRO A C 1
ATOM 3568 O O . PRO A 1 450 ? -36.592 18.851 -29.269 1.00 73.81 450 PRO A O 1
ATOM 3571 N N . GLN A 1 451 ? -38.022 20.572 -29.344 1.00 64.00 451 GLN A N 1
ATOM 3572 C CA . GLN A 1 451 ? -37.388 21.306 -28.247 1.00 64.00 451 GLN A CA 1
ATOM 3573 C C . GLN A 1 451 ? -37.521 20.535 -26.920 1.00 64.00 451 GLN A C 1
ATOM 3575 O O . GLN A 1 451 ? -38.596 20.485 -26.322 1.00 64.00 451 GLN A O 1
ATOM 3580 N N . LEU A 1 452 ? -36.429 19.906 -26.480 1.00 60.47 452 LEU A N 1
ATOM 3581 C CA . LEU A 1 452 ? -36.387 19.081 -25.273 1.00 60.47 452 LEU A CA 1
ATOM 3582 C C . LEU A 1 452 ? -36.250 19.960 -24.019 1.00 60.47 452 LEU A C 1
ATOM 3584 O O . LEU A 1 452 ? -35.359 20.802 -23.942 1.00 60.47 452 LEU A O 1
ATOM 3588 N N . GLN A 1 453 ? -37.107 19.742 -23.020 1.00 51.97 453 GLN A N 1
ATOM 3589 C CA . GLN A 1 453 ? -36.935 20.303 -21.676 1.00 51.97 453 GLN A CA 1
ATOM 3590 C C . GLN A 1 453 ? -36.161 19.314 -20.797 1.00 51.97 453 GLN A C 1
ATOM 3592 O O . GLN A 1 453 ? -36.446 18.119 -20.828 1.00 51.97 453 GLN A O 1
ATOM 3597 N N . GLY A 1 454 ? -35.218 19.809 -19.988 1.00 52.34 454 GLY A N 1
ATOM 3598 C CA . GLY A 1 454 ? -34.552 19.004 -18.957 1.00 52.34 454 GLY A CA 1
ATOM 3599 C C . GLY A 1 454 ? -33.623 17.903 -19.481 1.00 52.34 454 GLY A C 1
ATOM 3600 O O . GLY A 1 454 ? -33.499 16.857 -18.848 1.00 52.34 454 GLY A O 1
ATOM 3601 N N . THR A 1 455 ? -32.964 18.099 -20.627 1.00 50.00 455 THR A N 1
ATOM 3602 C CA . THR A 1 455 ? -31.868 17.210 -21.043 1.00 50.00 455 THR A CA 1
ATOM 3603 C C . THR A 1 455 ? -30.712 17.322 -20.052 1.00 50.00 455 THR A C 1
ATOM 3605 O O . THR A 1 455 ? -30.134 18.398 -19.930 1.00 50.00 455 THR A O 1
ATOM 3608 N N . GLY A 1 456 ? -30.328 16.218 -19.401 1.00 48.72 456 GLY A N 1
ATOM 3609 C CA . GLY A 1 456 ? -29.277 16.153 -18.365 1.00 48.72 456 GLY A CA 1
ATOM 3610 C C . GLY A 1 456 ? -27.834 16.444 -18.816 1.00 48.72 456 GLY A C 1
ATOM 3611 O O . GLY A 1 456 ? -26.893 15.979 -18.185 1.00 48.72 456 GLY A O 1
ATOM 3612 N N . LEU A 1 457 ? -27.653 17.198 -19.902 1.00 49.06 457 LEU A N 1
ATOM 3613 C CA . LEU A 1 457 ? -26.375 17.732 -20.381 1.00 49.06 457 LEU A CA 1
ATOM 3614 C C . LEU A 1 457 ? -25.793 18.818 -19.455 1.00 49.06 457 LEU A C 1
ATOM 3616 O O . LEU A 1 457 ? -24.597 19.081 -19.522 1.00 49.06 457 LEU A O 1
ATOM 3620 N N . GLU A 1 458 ? -26.605 19.403 -18.567 1.00 51.09 458 GLU A N 1
ATOM 3621 C CA . GLU A 1 458 ? -26.213 20.441 -17.594 1.00 51.09 458 GLU A CA 1
ATOM 3622 C C . GLU A 1 458 ? -25.465 19.894 -16.353 1.00 51.09 458 GLU A C 1
ATOM 3624 O O . GLU A 1 458 ? -25.347 20.580 -15.341 1.00 51.09 458 GLU A O 1
ATOM 3629 N N . LEU A 1 459 ? -24.925 18.668 -16.412 1.00 47.41 459 LEU A N 1
ATOM 3630 C CA . LEU A 1 459 ? -24.084 18.088 -15.348 1.00 47.41 459 LEU A CA 1
ATOM 3631 C C . LEU A 1 459 ? -22.662 18.683 -15.270 1.00 47.41 459 LEU A C 1
ATOM 3633 O O . LEU A 1 459 ? -21.914 18.353 -14.355 1.00 47.41 459 LEU A O 1
ATOM 3637 N N . ALA A 1 460 ? -22.299 19.581 -16.188 1.00 49.56 460 ALA A N 1
ATOM 3638 C CA . ALA A 1 460 ? -21.110 20.423 -16.088 1.00 49.56 460 ALA A CA 1
ATOM 3639 C C . ALA A 1 460 ? -21.534 21.905 -16.067 1.00 49.56 460 ALA A C 1
ATOM 3641 O O . ALA A 1 460 ? -22.232 22.336 -16.991 1.00 49.56 460 ALA A O 1
ATOM 3642 N N . PRO A 1 461 ? -21.113 22.708 -15.068 1.00 51.66 461 PRO A N 1
ATOM 3643 C CA . PRO A 1 461 ? -21.252 24.160 -15.117 1.00 51.66 461 PRO A CA 1
ATOM 3644 C C . PRO A 1 461 ? -20.568 24.723 -16.377 1.00 51.66 461 PRO A C 1
ATOM 3646 O O . PRO A 1 461 ? -19.393 24.418 -16.605 1.00 51.66 461 PRO A O 1
ATOM 3649 N N . PRO A 1 462 ? -21.246 25.550 -17.197 1.00 51.59 462 PRO A N 1
ATOM 3650 C CA . PRO A 1 462 ? -20.618 26.166 -18.362 1.00 51.59 462 PRO A CA 1
ATOM 3651 C C . PRO A 1 462 ? -19.510 27.142 -17.935 1.00 51.59 462 PRO A C 1
ATOM 3653 O O . PRO A 1 462 ? -19.796 28.266 -17.524 1.00 51.59 462 PRO A O 1
ATOM 3656 N N . GLY A 1 463 ? -18.250 26.710 -18.029 1.00 58.41 463 GLY A N 1
ATOM 3657 C CA . GLY A 1 463 ? -17.082 27.552 -17.750 1.00 58.41 463 GLY A CA 1
ATOM 3658 C C . GLY A 1 463 ? -15.872 26.847 -17.134 1.00 58.41 463 GLY A C 1
ATOM 3659 O O . GLY A 1 463 ? -14.782 27.386 -17.262 1.00 58.41 463 GLY A O 1
ATOM 3660 N N . ASP A 1 464 ? -16.025 25.670 -16.513 1.00 70.00 464 ASP A N 1
ATOM 3661 C CA . ASP A 1 464 ? -14.880 24.920 -15.964 1.00 70.00 464 ASP A CA 1
ATOM 3662 C C . ASP A 1 464 ? -13.915 24.465 -17.078 1.00 70.00 464 ASP A C 1
ATOM 3664 O O . ASP A 1 464 ? -14.330 23.770 -18.008 1.00 70.00 464 ASP A O 1
ATOM 3668 N N . THR A 1 465 ? -12.622 24.763 -16.942 1.00 82.38 465 THR A N 1
ATOM 3669 C CA . THR A 1 465 ? -11.543 24.324 -17.846 1.00 82.38 465 THR A CA 1
ATOM 3670 C C . THR A 1 465 ? -10.444 23.553 -17.091 1.00 82.38 465 THR A C 1
ATOM 3672 O O . THR A 1 465 ? -10.440 23.545 -15.857 1.00 82.38 465 THR A O 1
ATOM 3675 N N . PRO A 1 466 ? -9.480 22.910 -17.783 1.00 85.88 466 PRO A N 1
ATOM 3676 C CA . PRO A 1 466 ? -8.308 22.320 -17.131 1.00 85.88 466 PRO A CA 1
ATOM 3677 C C . PRO A 1 466 ? -7.428 23.325 -16.372 1.00 85.88 466 PRO A C 1
ATOM 3679 O O . PRO A 1 466 ? -6.671 22.912 -15.497 1.00 85.88 466 PRO A O 1
ATOM 3682 N N . ASP A 1 467 ? -7.483 24.624 -16.683 1.00 85.94 467 ASP A N 1
ATOM 3683 C CA . ASP A 1 467 ? -6.681 25.648 -15.993 1.00 85.94 467 ASP A CA 1
ATOM 3684 C C . ASP A 1 467 ? -7.320 26.108 -14.664 1.00 85.94 467 ASP A C 1
ATOM 3686 O O . ASP A 1 467 ? -6.640 26.701 -13.829 1.00 85.94 467 ASP A O 1
ATOM 3690 N N . ASP A 1 468 ? -8.591 25.765 -14.416 1.00 83.56 468 ASP A N 1
ATOM 3691 C CA . ASP A 1 468 ? -9.292 25.993 -13.139 1.00 83.56 468 ASP A CA 1
ATOM 3692 C C . ASP A 1 468 ? -9.031 24.876 -12.097 1.00 83.56 468 ASP A C 1
ATOM 3694 O O . ASP A 1 468 ? -9.626 24.866 -11.017 1.00 83.56 468 ASP A O 1
ATOM 3698 N N . PHE A 1 469 ? -8.188 23.891 -12.434 1.00 86.69 469 PHE A N 1
ATOM 3699 C CA . PHE A 1 469 ? -7.918 22.676 -11.655 1.00 86.69 469 PHE A CA 1
ATOM 3700 C C . PHE A 1 469 ? -6.407 22.552 -11.361 1.00 86.69 469 PHE A C 1
ATOM 3702 O O . PHE A 1 469 ? -5.572 22.802 -12.229 1.00 86.69 469 PHE A O 1
ATOM 3709 N N . THR A 1 470 ? -6.032 22.114 -10.155 1.00 85.94 470 THR A N 1
ATOM 3710 C CA . THR A 1 470 ? -4.624 22.023 -9.720 1.00 85.94 470 THR A CA 1
ATOM 3711 C C . THR A 1 470 ? -3.919 20.795 -10.320 1.00 85.94 470 THR A C 1
ATOM 3713 O O . THR A 1 470 ? -4.383 19.677 -10.076 1.00 85.94 470 THR A O 1
ATOM 3716 N N . PRO A 1 471 ? -2.788 20.941 -11.042 1.00 85.44 471 PRO A N 1
ATOM 3717 C CA . PRO A 1 471 ? -2.025 19.805 -11.570 1.00 85.44 471 PRO A CA 1
ATOM 3718 C C . PRO A 1 471 ? -1.434 18.893 -10.486 1.00 85.44 471 PRO A C 1
ATOM 3720 O O . PRO A 1 471 ? -0.846 19.364 -9.512 1.00 85.44 471 PRO A O 1
ATOM 3723 N N . LEU A 1 472 ? -1.536 17.579 -10.692 1.00 80.00 472 LEU A N 1
ATOM 3724 C CA . LEU A 1 472 ? -1.001 16.527 -9.830 1.00 80.00 472 LEU A CA 1
ATOM 3725 C C . LEU A 1 472 ? 0.156 15.809 -10.539 1.00 80.00 472 LEU A C 1
ATOM 3727 O O . LEU A 1 472 ? -0.050 14.910 -11.348 1.00 80.00 472 LEU A O 1
ATOM 3731 N N . THR A 1 473 ? 1.389 16.197 -10.217 1.00 72.56 473 THR A N 1
ATOM 3732 C CA . THR A 1 473 ? 2.609 15.683 -10.873 1.00 72.56 473 THR A CA 1
ATOM 3733 C C . THR A 1 473 ? 3.338 14.590 -10.079 1.00 72.56 473 THR A C 1
ATOM 3735 O O . THR A 1 473 ? 4.243 13.940 -10.603 1.00 72.56 473 THR A O 1
ATOM 3738 N N . GLN A 1 474 ? 2.973 14.378 -8.810 1.00 71.56 474 GLN A N 1
ATOM 3739 C CA . GLN A 1 474 ? 3.623 13.448 -7.877 1.00 71.56 474 GLN A CA 1
ATOM 3740 C C . GLN A 1 474 ? 2.594 12.794 -6.941 1.00 71.56 474 GLN A C 1
ATOM 3742 O O . GLN A 1 474 ? 1.465 13.263 -6.809 1.00 71.56 474 GLN A O 1
ATOM 3747 N N . GLN A 1 475 ? 2.984 11.701 -6.281 1.00 66.50 475 GLN A N 1
ATOM 3748 C CA . GLN A 1 475 ? 2.220 11.118 -5.176 1.00 66.50 475 GLN A CA 1
ATOM 3749 C C . GLN A 1 475 ? 2.255 12.052 -3.948 1.00 66.50 475 GLN A C 1
ATOM 3751 O O . GLN A 1 475 ? 3.221 12.803 -3.791 1.00 66.50 475 GLN A O 1
ATOM 3756 N N . PRO A 1 476 ? 1.268 11.984 -3.030 1.00 58.09 476 PRO A N 1
ATOM 3757 C CA . PRO A 1 476 ? 1.238 12.815 -1.816 1.00 58.09 476 PRO A CA 1
ATOM 3758 C C . PRO A 1 476 ? 2.469 12.702 -0.896 1.00 58.09 476 PRO A C 1
ATOM 3760 O O . PRO A 1 476 ? 2.724 13.583 -0.077 1.00 58.09 476 PRO A O 1
ATOM 3763 N N . ASP A 1 477 ? 3.250 11.627 -1.028 1.00 53.41 477 ASP A N 1
ATOM 3764 C CA . ASP A 1 477 ? 4.500 11.399 -0.297 1.00 53.41 477 ASP A CA 1
ATOM 3765 C C . ASP A 1 477 ? 5.761 11.953 -1.001 1.00 53.41 477 ASP A C 1
ATOM 3767 O O . ASP A 1 477 ? 6.855 11.904 -0.427 1.00 53.41 477 ASP A O 1
ATOM 3771 N N . GLY A 1 478 ? 5.619 12.519 -2.205 1.00 58.91 478 GLY A N 1
ATOM 3772 C CA . GLY A 1 478 ? 6.701 13.046 -3.043 1.00 58.91 478 GLY A CA 1
ATOM 3773 C C . GLY A 1 478 ? 7.350 12.027 -3.988 1.00 58.91 478 GLY A C 1
ATOM 3774 O O . GLY A 1 478 ? 8.290 12.376 -4.703 1.00 58.91 478 GLY A O 1
ATOM 3775 N N . ARG A 1 479 ? 6.886 10.769 -4.030 1.00 64.50 479 ARG A N 1
ATOM 3776 C CA . ARG A 1 479 ? 7.317 9.805 -5.057 1.00 64.50 479 ARG A CA 1
ATOM 3777 C C . ARG A 1 479 ? 6.727 10.180 -6.425 1.00 64.50 479 ARG A C 1
ATOM 3779 O O . ARG A 1 479 ? 5.631 10.740 -6.486 1.00 64.50 479 ARG A O 1
ATOM 3786 N N . PRO A 1 480 ? 7.393 9.849 -7.546 1.00 70.19 480 PRO A N 1
ATOM 3787 C CA . PRO A 1 480 ? 6.780 9.996 -8.863 1.00 70.19 480 PRO A CA 1
ATOM 3788 C C . PRO A 1 480 ? 5.502 9.148 -8.965 1.00 70.19 480 PRO A C 1
ATOM 3790 O O . PRO A 1 480 ? 5.364 8.123 -8.292 1.00 70.19 480 PRO A O 1
ATOM 3793 N N . MET A 1 481 ? 4.565 9.566 -9.817 1.00 78.50 481 MET A N 1
ATOM 3794 C CA . MET A 1 481 ? 3.378 8.777 -10.174 1.00 78.50 481 MET A CA 1
ATOM 3795 C C . MET A 1 481 ? 3.760 7.388 -10.738 1.00 78.50 481 MET A C 1
ATOM 3797 O O . MET A 1 481 ? 4.904 7.159 -11.140 1.00 78.50 481 MET A O 1
ATOM 3801 N N . ALA A 1 482 ? 2.809 6.450 -10.827 1.00 79.12 482 ALA A N 1
ATOM 3802 C CA . ALA A 1 482 ? 3.017 5.237 -11.633 1.00 79.12 482 ALA A CA 1
ATOM 3803 C C . ALA A 1 482 ? 3.324 5.627 -13.099 1.00 79.12 482 ALA A C 1
ATOM 3805 O O . ALA A 1 482 ? 2.788 6.643 -13.543 1.00 79.12 482 ALA A O 1
ATOM 3806 N N . PRO A 1 483 ? 4.148 4.876 -13.860 1.00 87.38 483 PRO A N 1
ATOM 3807 C CA . PRO A 1 483 ? 4.643 5.316 -15.171 1.00 87.38 483 PRO A CA 1
ATOM 3808 C C . PRO A 1 483 ? 3.568 5.830 -16.140 1.00 87.38 483 PRO A C 1
ATOM 3810 O O . PRO A 1 483 ? 3.743 6.903 -16.706 1.00 87.38 483 PRO A O 1
ATOM 3813 N N . PHE A 1 484 ? 2.417 5.158 -16.244 1.00 88.31 484 PHE A N 1
ATOM 3814 C CA . PHE A 1 484 ? 1.284 5.648 -17.044 1.00 88.31 484 PHE A CA 1
ATOM 3815 C C . PHE A 1 484 ? 0.760 7.028 -16.618 1.00 88.31 484 PHE A C 1
ATOM 3817 O O . PHE A 1 484 ? 0.488 7.887 -17.455 1.00 88.31 484 PHE A O 1
ATOM 3824 N N . LEU A 1 485 ? 0.672 7.278 -15.315 1.00 85.12 485 LEU A N 1
ATOM 3825 C CA . LEU A 1 485 ? 0.202 8.551 -14.775 1.00 85.12 485 LEU A CA 1
ATOM 3826 C C . LEU A 1 485 ? 1.273 9.656 -14.843 1.00 85.12 485 LEU A C 1
ATOM 3828 O O . LEU A 1 485 ? 0.912 10.825 -14.855 1.00 85.12 485 LEU A O 1
ATOM 3832 N N . GLN A 1 486 ? 2.566 9.321 -14.968 1.00 86.38 486 GLN A N 1
ATOM 3833 C CA . GLN A 1 486 ? 3.606 10.304 -15.335 1.00 86.38 486 GLN A CA 1
ATOM 3834 C C . GLN A 1 486 ? 3.450 10.800 -16.783 1.00 86.38 486 GLN A C 1
ATOM 3836 O O . GLN A 1 486 ? 3.913 11.885 -17.122 1.00 86.38 486 GLN A O 1
ATOM 3841 N N . CYS A 1 487 ? 2.792 10.013 -17.638 1.00 84.25 487 CYS A N 1
ATOM 3842 C CA . CYS A 1 487 ? 2.501 10.350 -19.029 1.00 84.25 487 CYS A CA 1
ATOM 3843 C C . CYS A 1 487 ? 1.172 11.108 -19.217 1.00 84.25 487 CYS A C 1
ATOM 3845 O O . CYS A 1 487 ? 0.716 11.269 -20.353 1.00 84.25 487 CYS A O 1
ATOM 3847 N N . CYS A 1 488 ? 0.555 11.571 -18.127 1.00 88.31 488 CYS A N 1
ATOM 3848 C CA . CYS A 1 488 ? -0.719 12.284 -18.117 1.00 88.31 488 CYS A CA 1
ATOM 3849 C C . CYS A 1 488 ? -0.577 13.660 -17.442 1.00 88.31 488 CYS A C 1
ATOM 3851 O O . CYS A 1 488 ? 0.054 13.768 -16.394 1.00 88.31 488 CYS A O 1
ATOM 3853 N N . ASP A 1 489 ? -1.221 14.694 -17.986 1.00 89.75 489 ASP A N 1
ATOM 3854 C CA . ASP A 1 489 ? -1.516 15.925 -17.243 1.00 89.75 489 ASP A CA 1
ATOM 3855 C C . ASP A 1 489 ? -2.860 15.690 -16.543 1.00 89.75 489 ASP A C 1
ATOM 3857 O O . ASP A 1 489 ? -3.930 15.732 -17.155 1.00 89.75 489 ASP A O 1
ATOM 3861 N N . LEU A 1 490 ? -2.777 15.296 -15.273 1.00 88.56 490 LEU A N 1
ATOM 3862 C CA . LEU A 1 490 ? -3.909 15.046 -14.388 1.00 88.56 490 LEU A CA 1
ATOM 3863 C C . LEU A 1 490 ? -4.084 16.265 -13.483 1.00 88.56 490 LEU A C 1
ATOM 3865 O O . LEU A 1 490 ? -3.193 16.592 -12.702 1.00 88.56 490 LEU A O 1
ATOM 3869 N N . ARG A 1 491 ? -5.241 16.922 -13.553 1.00 89.88 491 ARG A N 1
ATOM 3870 C CA . ARG A 1 491 ? -5.546 18.138 -12.791 1.00 89.88 491 ARG A CA 1
ATOM 3871 C C . ARG A 1 491 ? -6.821 17.966 -11.991 1.00 89.88 491 ARG A C 1
ATOM 3873 O O . ARG A 1 491 ? -7.834 17.535 -12.529 1.00 89.88 491 ARG A O 1
ATOM 3880 N N . MET A 1 492 ? -6.787 18.313 -10.711 1.00 82.75 492 MET A N 1
ATOM 3881 C CA . MET A 1 492 ? -7.857 18.031 -9.754 1.00 82.75 492 MET A CA 1
ATOM 3882 C C . MET A 1 492 ? -8.597 19.288 -9.308 1.00 82.75 492 MET A C 1
ATOM 3884 O O . MET A 1 492 ? -7.970 20.317 -9.068 1.00 82.75 492 MET A O 1
ATOM 3888 N N . ARG A 1 493 ? -9.913 19.189 -9.077 1.00 82.19 493 ARG A N 1
ATOM 3889 C CA . ARG A 1 493 ? -10.665 20.283 -8.437 1.00 82.19 493 ARG A CA 1
ATOM 3890 C C . ARG A 1 493 ? -10.292 20.446 -6.957 1.00 82.19 493 ARG A C 1
ATOM 3892 O O . ARG A 1 493 ? -10.410 21.532 -6.402 1.00 82.19 493 ARG A O 1
ATOM 3899 N N . VAL A 1 494 ? -9.850 19.363 -6.312 1.00 71.75 494 VAL A N 1
ATOM 3900 C CA . VAL A 1 494 ? -9.407 19.347 -4.911 1.00 71.75 494 VAL A CA 1
ATOM 3901 C C . VAL A 1 494 ? -7.997 18.765 -4.846 1.00 71.75 494 VAL A C 1
ATOM 3903 O O . VAL A 1 494 ? -7.770 17.624 -5.243 1.00 71.75 494 VAL A O 1
ATOM 3906 N N . GLU A 1 495 ? -7.041 19.551 -4.352 1.00 60.97 495 GLU A N 1
ATOM 3907 C CA . GLU A 1 495 ? -5.615 19.223 -4.427 1.00 60.97 495 GLU A CA 1
ATOM 3908 C C . GLU A 1 495 ? -5.257 17.910 -3.708 1.00 60.97 495 GLU A C 1
ATOM 3910 O O . GLU A 1 495 ? -5.493 17.727 -2.505 1.00 60.97 495 GLU A O 1
ATOM 3915 N N . GLY A 1 496 ? -4.670 16.986 -4.475 1.00 56.44 496 GLY A N 1
ATOM 3916 C CA . GLY A 1 496 ? -4.229 15.670 -4.016 1.00 56.44 496 GLY A CA 1
ATOM 3917 C C . GLY A 1 496 ? -5.357 14.742 -3.556 1.00 56.44 496 GLY A C 1
ATOM 3918 O O . GLY A 1 496 ? -5.078 13.812 -2.806 1.00 56.44 496 GLY A O 1
ATOM 3919 N N . ALA A 1 497 ? -6.612 14.993 -3.947 1.00 59.44 497 ALA A N 1
ATOM 3920 C CA . ALA A 1 497 ? -7.758 14.134 -3.628 1.00 59.44 497 ALA A CA 1
ATOM 3921 C C . ALA A 1 497 ? -7.690 12.733 -4.272 1.00 59.44 497 ALA A C 1
ATOM 3923 O O . ALA A 1 497 ? -8.389 11.823 -3.839 1.00 59.44 497 ALA A O 1
ATOM 3924 N N . PHE A 1 498 ? -6.824 12.541 -5.268 1.00 54.44 498 PHE A N 1
ATOM 3925 C CA . PHE A 1 498 ? -6.500 11.238 -5.844 1.00 54.44 498 PHE A CA 1
ATOM 3926 C C . PHE A 1 498 ? -6.021 10.287 -4.732 1.00 54.44 498 PHE A C 1
ATOM 3928 O O . PHE A 1 498 ? -5.212 10.681 -3.891 1.00 54.44 498 PHE A O 1
ATOM 3935 N N . PHE A 1 499 ? -6.536 9.054 -4.713 1.00 52.50 499 PHE A N 1
ATOM 3936 C CA . PHE A 1 499 ? -6.357 8.069 -3.631 1.00 52.50 499 PHE A CA 1
ATOM 3937 C C . PHE A 1 499 ? -7.035 8.376 -2.271 1.00 52.50 499 PHE A C 1
ATOM 3939 O O . PHE A 1 499 ? -6.892 7.564 -1.356 1.00 52.50 499 PHE A O 1
ATOM 3946 N N . ARG A 1 500 ? -7.801 9.471 -2.112 1.00 54.19 500 ARG A N 1
ATOM 3947 C CA . ARG A 1 500 ? -8.504 9.821 -0.855 1.00 54.19 500 ARG A CA 1
ATOM 3948 C C . ARG A 1 500 ? -10.025 9.577 -0.921 1.00 54.19 500 ARG A C 1
ATOM 3950 O O . ARG A 1 500 ? -10.602 9.717 -1.995 1.00 54.19 500 ARG A O 1
ATOM 3957 N N . PRO A 1 501 ? -10.705 9.361 0.227 1.00 56.12 501 PRO A N 1
ATOM 3958 C CA . PRO A 1 501 ? -12.159 9.202 0.318 1.00 56.12 501 PRO A CA 1
ATOM 3959 C C . PRO A 1 501 ? -12.899 10.550 0.270 1.00 56.12 501 PRO A C 1
ATOM 3961 O O . PRO A 1 501 ? -13.600 10.939 1.203 1.00 56.12 501 PRO A O 1
ATOM 3964 N N . VAL A 1 502 ? -12.712 11.302 -0.812 1.00 54.84 502 VAL A N 1
ATOM 3965 C CA . VAL A 1 502 ? -13.434 12.553 -1.088 1.00 54.84 502 VAL A CA 1
ATOM 3966 C C . VAL A 1 502 ? -13.952 12.525 -2.525 1.00 54.84 502 VAL A C 1
ATOM 3968 O O . VAL A 1 502 ? -13.138 12.393 -3.437 1.00 54.84 502 VAL A O 1
ATOM 3971 N N . PRO A 1 503 ? -15.271 12.680 -2.767 1.00 57.44 503 PRO A N 1
ATOM 3972 C CA . PRO A 1 503 ? -15.801 12.801 -4.122 1.00 57.44 503 PRO A CA 1
ATOM 3973 C C . PRO A 1 503 ? -15.103 13.953 -4.850 1.00 57.44 503 PRO A C 1
ATOM 3975 O O . PRO A 1 503 ? -15.218 15.112 -4.444 1.00 57.44 503 PRO A O 1
ATOM 3978 N N . SER A 1 504 ? -14.331 13.629 -5.887 1.00 71.44 504 SER A N 1
ATOM 3979 C CA . SER A 1 504 ? -13.453 14.586 -6.551 1.00 71.44 504 SER A CA 1
ATOM 3980 C C . SER A 1 504 ? -13.545 14.473 -8.061 1.00 71.44 504 SER A C 1
ATOM 3982 O O . SER A 1 504 ? -13.601 13.382 -8.625 1.00 71.44 504 SER A O 1
ATOM 3984 N N . GLU A 1 505 ? -13.537 15.627 -8.715 1.00 85.25 505 GLU A N 1
ATOM 3985 C CA . GLU A 1 505 ? -13.471 15.729 -10.164 1.00 85.25 505 GLU A CA 1
ATOM 3986 C C . GLU A 1 505 ? -12.037 15.998 -10.604 1.00 85.25 505 GLU A C 1
ATOM 3988 O O . GLU A 1 505 ? -11.299 16.747 -9.949 1.00 85.25 505 GLU A O 1
ATOM 3993 N N . ALA A 1 506 ? -11.672 15.463 -11.764 1.00 88.50 506 ALA A N 1
ATOM 3994 C CA . ALA A 1 506 ? -10.411 15.788 -12.405 1.00 88.50 506 ALA A CA 1
ATOM 3995 C C . ALA A 1 506 ? -10.549 15.905 -13.920 1.00 88.50 506 ALA A C 1
ATOM 3997 O O . ALA A 1 506 ? -11.299 15.156 -14.546 1.00 88.50 506 ALA A O 1
ATOM 3998 N N . TRP A 1 507 ? -9.773 16.814 -14.495 1.00 91.12 507 TRP A N 1
ATOM 3999 C CA . TRP A 1 507 ? -9.410 16.794 -15.903 1.00 91.12 507 TRP A CA 1
ATOM 4000 C C . TRP A 1 507 ? -8.188 15.888 -16.085 1.00 91.12 507 TRP A C 1
ATOM 4002 O O . TRP A 1 507 ? -7.251 15.956 -15.291 1.00 91.12 507 TRP A O 1
ATOM 4012 N N . LEU A 1 508 ? -8.172 15.061 -17.128 1.00 92.06 508 LEU A N 1
ATOM 4013 C CA . LEU A 1 508 ? -6.999 14.275 -17.516 1.00 92.06 508 LEU A CA 1
ATOM 4014 C C . LEU A 1 508 ? -6.761 14.413 -19.024 1.00 92.06 508 LEU A C 1
ATOM 4016 O O . LEU A 1 508 ? -7.708 14.317 -19.809 1.00 92.06 508 LEU A O 1
ATOM 4020 N N . HIS A 1 509 ? -5.499 14.607 -19.409 1.00 91.12 509 HIS A N 1
ATOM 4021 C CA . HIS A 1 509 ? -5.016 14.512 -20.787 1.00 91.12 509 HIS A CA 1
ATOM 4022 C C . HIS A 1 509 ? -3.820 13.556 -20.871 1.00 91.12 509 HIS A C 1
ATOM 4024 O O . HIS A 1 509 ? -2.830 13.721 -20.158 1.00 91.12 509 HIS A O 1
ATOM 4030 N N . VAL A 1 510 ? -3.883 12.560 -21.757 1.00 89.31 510 VAL A N 1
ATOM 4031 C CA . VAL A 1 510 ? -2.774 11.620 -22.006 1.00 89.31 510 VAL A CA 1
ATOM 4032 C C . VAL A 1 510 ? -1.810 12.244 -23.019 1.00 89.31 510 VAL A C 1
ATOM 4034 O O . VAL A 1 510 ? -2.232 12.627 -24.106 1.00 89.31 510 VAL A O 1
ATOM 4037 N N . HIS A 1 511 ? -0.528 12.379 -22.670 1.00 73.38 511 HIS A N 1
ATOM 4038 C CA . HIS A 1 511 ? 0.474 13.076 -23.494 1.00 73.38 511 HIS A CA 1
ATOM 4039 C C . HIS A 1 511 ? 1.491 12.173 -24.193 1.00 73.38 511 HIS A C 1
ATOM 4041 O O . HIS A 1 511 ? 2.107 12.619 -25.158 1.00 73.38 511 HIS A O 1
ATOM 4047 N N . ALA A 1 512 ? 1.709 10.947 -23.713 1.00 65.06 512 ALA A N 1
ATOM 4048 C CA . ALA A 1 512 ? 2.635 10.021 -24.359 1.00 65.06 512 ALA A CA 1
ATOM 4049 C C . ALA A 1 512 ? 1.927 9.138 -25.388 1.00 65.06 512 ALA A C 1
ATOM 4051 O O . ALA A 1 512 ? 0.805 8.679 -25.160 1.00 65.06 512 ALA A O 1
ATOM 4052 N N . ASP A 1 513 ? 2.645 8.808 -26.460 1.00 66.94 513 ASP A N 1
ATOM 4053 C CA . ASP A 1 513 ? 2.313 7.672 -27.309 1.00 66.94 513 ASP A CA 1
ATOM 4054 C C . ASP A 1 513 ? 2.360 6.392 -26.459 1.00 66.94 513 ASP A C 1
ATOM 4056 O O . ASP A 1 513 ? 3.424 5.922 -26.058 1.00 66.94 513 ASP A O 1
ATOM 4060 N N . LEU A 1 514 ? 1.190 5.830 -26.147 1.00 66.00 514 LEU A N 1
ATOM 4061 C CA . LEU A 1 514 ? 1.080 4.526 -25.475 1.00 66.00 514 LEU A CA 1
ATOM 4062 C C . LEU A 1 514 ? 1.355 3.371 -26.455 1.00 66.00 514 LEU A C 1
ATOM 4064 O O . LEU A 1 514 ? 1.689 2.259 -26.049 1.00 66.00 514 LEU A O 1
ATOM 4068 N N . LEU A 1 515 ? 1.218 3.638 -27.754 1.00 63.50 515 LEU A N 1
ATOM 4069 C CA . LEU A 1 515 ? 1.511 2.727 -28.851 1.00 63.50 515 LEU A CA 1
ATOM 4070 C C . LEU A 1 515 ? 2.787 3.223 -29.542 1.00 63.50 515 LEU A C 1
ATOM 4072 O O . LEU A 1 515 ? 2.824 4.357 -30.011 1.00 63.50 515 LEU A O 1
ATOM 4076 N N . GLU A 1 516 ? 3.840 2.409 -29.598 1.00 59.31 516 GLU A N 1
ATOM 4077 C CA . GLU A 1 516 ? 5.124 2.856 -30.149 1.00 59.31 516 GLU A CA 1
ATOM 4078 C C . GLU A 1 516 ? 4.990 3.331 -31.609 1.00 59.31 516 GLU A C 1
ATOM 4080 O O . GLU A 1 516 ? 4.483 2.614 -32.462 1.00 59.31 516 GLU A O 1
ATOM 4085 N N . GLY A 1 517 ? 5.391 4.574 -31.893 1.00 54.38 517 GLY A N 1
ATOM 4086 C CA . GLY A 1 517 ? 5.327 5.161 -33.238 1.00 54.38 517 GLY A CA 1
ATOM 4087 C C . GLY A 1 517 ? 3.920 5.431 -33.801 1.00 54.38 517 GLY A C 1
ATOM 4088 O O . GLY A 1 517 ? 3.820 5.902 -34.939 1.00 54.38 517 GLY A O 1
ATOM 4089 N N . VAL A 1 518 ? 2.848 5.177 -33.038 1.00 59.44 518 VAL A N 1
ATOM 4090 C CA . VAL A 1 518 ? 1.449 5.345 -33.467 1.00 59.44 518 VAL A CA 1
ATOM 4091 C C . VAL A 1 518 ? 0.745 6.387 -32.582 1.00 59.44 518 VAL A C 1
ATOM 4093 O O . VAL A 1 518 ? 0.358 6.061 -31.457 1.00 59.44 518 VAL A O 1
ATOM 4096 N N . PRO A 1 519 ? 0.522 7.617 -33.090 1.00 65.75 519 PRO A N 1
ATOM 4097 C CA . PRO A 1 519 ? -0.184 8.663 -32.357 1.00 65.75 519 PRO A CA 1
ATOM 4098 C C . PRO A 1 519 ? -1.587 8.237 -31.926 1.00 65.75 519 PRO A C 1
ATOM 4100 O O . PRO A 1 519 ? -2.346 7.652 -32.705 1.00 65.75 519 PRO A O 1
ATOM 4103 N N . LEU A 1 520 ? -1.951 8.571 -30.689 1.00 76.88 520 LEU A N 1
ATOM 4104 C CA . LEU A 1 520 ? -3.289 8.318 -30.158 1.00 76.88 520 LEU A CA 1
ATOM 4105 C C . LEU A 1 520 ? -4.332 9.238 -30.801 1.00 76.88 520 LEU A C 1
ATOM 4107 O O . LEU A 1 520 ? -4.144 10.452 -30.888 1.00 76.88 520 LEU A O 1
ATOM 4111 N N . SER A 1 521 ? -5.474 8.665 -31.181 1.00 86.94 521 SER A N 1
ATOM 4112 C CA . SER A 1 521 ? -6.662 9.451 -31.511 1.00 86.94 521 SER A CA 1
ATOM 4113 C C . SER A 1 521 ? -7.258 10.091 -30.255 1.00 86.94 521 SER A C 1
ATOM 4115 O O . SER A 1 521 ? -7.081 9.604 -29.134 1.00 86.94 521 SER A O 1
ATOM 4117 N N . THR A 1 522 ? -8.039 11.156 -30.443 1.00 89.31 522 THR A N 1
ATOM 4118 C CA . THR A 1 522 ? -8.786 11.814 -29.363 1.00 89.31 522 THR A CA 1
ATOM 4119 C C . THR A 1 522 ? -9.669 10.816 -28.606 1.00 89.31 522 THR A C 1
ATOM 4121 O O . THR A 1 522 ? -9.713 10.827 -27.377 1.00 89.31 522 THR A O 1
ATOM 4124 N N . THR A 1 523 ? -10.328 9.901 -29.325 1.00 91.44 523 THR A N 1
ATOM 4125 C CA . THR A 1 523 ? -11.178 8.854 -28.745 1.00 91.44 523 THR A CA 1
ATOM 4126 C C . THR A 1 523 ? -10.378 7.836 -27.937 1.00 91.44 523 THR A C 1
ATOM 4128 O O . THR A 1 523 ? -10.816 7.448 -26.855 1.00 91.44 523 THR A O 1
ATOM 4131 N N . ALA A 1 524 ? -9.208 7.412 -28.427 1.00 90.88 524 ALA A N 1
ATOM 4132 C CA . ALA A 1 524 ? -8.337 6.476 -27.721 1.00 90.88 524 ALA A CA 1
ATOM 4133 C C . ALA A 1 524 ? -7.729 7.107 -26.455 1.00 90.88 524 ALA A C 1
ATOM 4135 O O . ALA A 1 524 ? -7.707 6.464 -25.406 1.00 90.88 524 ALA A O 1
ATOM 4136 N N . ALA A 1 525 ? -7.322 8.380 -26.508 1.00 90.81 525 ALA A N 1
ATOM 4137 C CA . ALA A 1 525 ? -6.843 9.123 -25.341 1.00 90.81 525 ALA A CA 1
ATOM 4138 C C . ALA A 1 525 ? -7.938 9.283 -24.267 1.00 90.81 525 ALA A C 1
ATOM 4140 O O . ALA A 1 525 ? -7.695 8.998 -23.093 1.00 90.81 525 ALA A O 1
ATOM 4141 N N . VAL A 1 526 ? -9.167 9.641 -24.662 1.00 92.06 526 VAL A N 1
ATOM 4142 C CA . VAL A 1 526 ? -10.323 9.704 -23.746 1.00 92.06 526 VAL A CA 1
ATOM 4143 C C . VAL A 1 526 ? -10.680 8.321 -23.186 1.00 92.06 526 VAL A C 1
ATOM 4145 O O . VAL A 1 526 ? -11.030 8.216 -22.011 1.00 92.06 526 VAL A O 1
ATOM 4148 N N . ALA A 1 527 ? -10.539 7.248 -23.970 1.00 93.38 527 ALA A N 1
ATOM 4149 C CA . ALA A 1 527 ? -10.750 5.883 -23.488 1.00 93.38 527 ALA A CA 1
ATOM 4150 C C . ALA A 1 527 ? -9.684 5.430 -22.476 1.00 93.38 527 ALA A C 1
ATOM 4152 O O . ALA A 1 527 ? -10.029 4.763 -21.501 1.00 93.38 527 ALA A O 1
ATOM 4153 N N . ALA A 1 528 ? -8.420 5.832 -22.655 1.00 92.69 528 ALA A N 1
ATOM 4154 C CA . ALA A 1 528 ? -7.375 5.608 -21.657 1.00 92.69 528 ALA A CA 1
ATOM 4155 C C . ALA A 1 528 ? -7.606 6.408 -20.370 1.00 92.69 528 ALA A C 1
ATOM 4157 O O . ALA A 1 528 ? -7.384 5.887 -19.279 1.00 92.69 528 ALA A O 1
ATOM 4158 N N . ALA A 1 529 ? -8.072 7.652 -20.488 1.00 91.81 529 ALA A N 1
ATOM 4159 C CA . ALA A 1 529 ? -8.372 8.508 -19.348 1.00 91.81 529 ALA A CA 1
ATOM 4160 C C . ALA A 1 529 ? -9.560 7.992 -18.516 1.00 91.81 529 ALA A C 1
ATOM 4162 O O . ALA A 1 529 ? -9.477 7.946 -17.292 1.00 91.81 529 ALA A O 1
ATOM 4163 N N . ALA A 1 530 ? -10.644 7.562 -19.172 1.00 91.62 530 ALA A N 1
ATOM 4164 C CA . ALA A 1 530 ? -11.899 7.146 -18.533 1.00 91.62 530 ALA A CA 1
ATOM 4165 C C . ALA A 1 530 ? -11.796 5.888 -17.640 1.00 91.62 530 ALA A C 1
ATOM 4167 O O . ALA A 1 530 ? -12.724 5.611 -16.873 1.00 91.62 530 ALA A O 1
ATOM 4168 N N . ASP A 1 531 ? -10.683 5.154 -17.728 1.00 89.69 531 ASP A N 1
ATOM 4169 C CA . ASP A 1 531 ? -10.291 4.048 -16.844 1.00 89.69 531 ASP A CA 1
ATOM 4170 C C . ASP A 1 531 ? -9.969 4.526 -15.412 1.00 89.69 531 ASP A C 1
ATOM 4172 O O . ASP A 1 531 ? -10.290 3.845 -14.440 1.00 89.69 531 ASP A O 1
ATOM 4176 N N . CYS A 1 532 ? -9.407 5.735 -15.267 1.00 87.94 532 CYS A N 1
ATOM 4177 C CA . CYS A 1 532 ? -8.939 6.306 -13.995 1.00 87.94 532 CYS A CA 1
ATOM 4178 C C . CYS A 1 532 ? -10.060 6.802 -13.060 1.00 87.94 532 CYS A C 1
ATOM 4180 O O . CYS A 1 532 ? -9.785 7.246 -11.940 1.00 87.94 532 CYS A O 1
ATOM 4182 N N . GLY A 1 533 ? -11.327 6.748 -13.491 1.00 82.56 533 GLY A N 1
ATOM 4183 C CA . GLY A 1 533 ? -12.475 7.191 -12.691 1.00 82.56 533 GLY A CA 1
ATOM 4184 C C . GLY A 1 533 ? -12.621 6.437 -11.361 1.00 82.56 533 GLY A C 1
ATOM 4185 O O . GLY A 1 533 ? -13.070 7.013 -10.373 1.00 82.56 533 GLY A O 1
ATOM 4186 N N . ASN A 1 534 ? -12.177 5.178 -11.311 1.00 79.94 534 ASN A N 1
ATOM 4187 C CA . ASN A 1 534 ? -12.137 4.339 -10.106 1.00 79.94 534 ASN A CA 1
ATOM 4188 C C . ASN A 1 534 ? -11.258 4.927 -8.977 1.00 79.94 534 ASN A C 1
ATOM 4190 O O . ASN A 1 534 ? -11.683 4.960 -7.825 1.00 79.94 534 ASN A O 1
ATOM 4194 N N . ALA A 1 535 ? -10.065 5.430 -9.303 1.00 75.44 535 ALA A N 1
ATOM 4195 C CA . ALA A 1 535 ? -9.093 5.989 -8.362 1.00 75.44 535 ALA A CA 1
ATOM 4196 C C . ALA A 1 535 ? -9.409 7.444 -7.968 1.00 75.44 535 ALA A C 1
ATOM 4198 O O . ALA A 1 535 ? -8.984 7.907 -6.908 1.00 75.44 535 ALA A O 1
ATOM 4199 N N . LEU A 1 536 ? -10.173 8.148 -8.810 1.00 75.19 536 LEU A N 1
ATOM 4200 C CA . LEU A 1 536 ? -10.737 9.473 -8.532 1.00 75.19 536 LEU A CA 1
ATOM 4201 C C . LEU A 1 536 ? -11.975 9.419 -7.626 1.00 75.19 536 LEU A C 1
ATOM 4203 O O . LEU A 1 536 ? -12.217 10.348 -6.862 1.00 75.19 536 LEU A O 1
ATOM 4207 N N . GLY A 1 537 ? -12.768 8.349 -7.727 1.00 65.50 537 GLY A N 1
ATOM 4208 C CA . GLY A 1 537 ? -14.022 8.177 -6.994 1.00 65.50 537 GLY A CA 1
ATOM 4209 C C . GLY A 1 537 ? -13.953 7.184 -5.841 1.00 65.50 537 GLY A C 1
ATOM 4210 O O . GLY A 1 537 ? -15.006 6.691 -5.437 1.00 65.50 537 GLY A O 1
ATOM 4211 N N . ALA A 1 538 ? -12.765 6.813 -5.365 1.00 65.19 538 ALA A N 1
ATOM 4212 C CA . ALA A 1 538 ? -12.605 5.811 -4.316 1.00 65.19 538 ALA A CA 1
ATOM 4213 C C . ALA A 1 538 ? -13.349 6.234 -3.025 1.00 65.19 538 ALA A C 1
ATOM 4215 O O . ALA A 1 538 ? -13.100 7.324 -2.512 1.00 65.19 538 ALA A O 1
ATOM 4216 N N . PRO A 1 539 ? -14.261 5.407 -2.473 1.00 56.44 539 PRO A N 1
ATOM 4217 C CA . PRO A 1 539 ? -15.039 5.766 -1.282 1.00 56.44 539 PRO A CA 1
ATOM 4218 C C . PRO A 1 539 ? -14.261 5.545 0.028 1.00 56.44 539 PRO A C 1
ATOM 4220 O O . PRO A 1 539 ? -14.711 5.957 1.092 1.00 56.44 539 PRO A O 1
ATOM 4223 N N . VAL A 1 540 ? -13.097 4.897 -0.054 1.00 53.09 540 VAL A N 1
ATOM 4224 C CA . VAL A 1 540 ? -12.127 4.679 1.027 1.00 53.09 540 VAL A CA 1
ATOM 4225 C C . VAL A 1 540 ? -10.750 5.146 0.555 1.00 53.09 540 VAL A C 1
ATOM 4227 O O . VAL A 1 540 ? -10.509 5.257 -0.649 1.00 53.09 540 VAL A O 1
ATOM 4230 N N . ALA A 1 541 ? -9.843 5.423 1.490 1.00 56.22 541 ALA A N 1
ATOM 4231 C CA . ALA A 1 541 ? -8.463 5.746 1.148 1.00 56.22 541 ALA A CA 1
ATOM 4232 C C . ALA A 1 541 ? -7.766 4.498 0.571 1.00 56.22 541 ALA A C 1
ATOM 4234 O O . ALA A 1 541 ? -7.936 3.394 1.087 1.00 56.22 541 ALA A O 1
ATOM 4235 N N . LEU A 1 542 ? -7.008 4.646 -0.520 1.00 54.56 542 LEU A N 1
ATOM 4236 C CA . LEU A 1 542 ? -6.432 3.498 -1.252 1.00 54.56 542 LEU A CA 1
ATOM 4237 C C . LEU A 1 542 ? -5.141 2.932 -0.617 1.00 54.56 542 LEU A C 1
ATOM 4239 O O . LEU A 1 542 ? -4.497 2.018 -1.149 1.00 54.56 542 LEU A O 1
ATOM 4243 N N . ASP A 1 543 ? -4.783 3.471 0.542 1.00 49.03 543 ASP A N 1
ATOM 4244 C CA . ASP A 1 543 ? -3.762 3.013 1.474 1.00 49.03 543 ASP A CA 1
ATOM 4245 C C . ASP A 1 543 ? -4.346 2.250 2.683 1.00 49.03 543 ASP A C 1
ATOM 4247 O O . ASP A 1 543 ? -3.696 1.300 3.128 1.00 49.03 543 ASP A O 1
ATOM 4251 N N . ASN A 1 544 ? -5.553 2.576 3.178 1.00 39.56 544 ASN A N 1
ATOM 4252 C CA . ASN A 1 544 ? -6.102 1.971 4.402 1.00 39.56 544 ASN A CA 1
ATOM 4253 C C . ASN A 1 544 ? -7.649 1.766 4.407 1.00 39.56 544 ASN A C 1
ATOM 4255 O O . ASN A 1 544 ? -8.392 2.752 4.365 1.00 39.56 544 ASN A O 1
ATOM 4259 N N . PRO A 1 545 ? -8.161 0.517 4.536 1.00 43.81 545 PRO A N 1
ATOM 4260 C CA . PRO A 1 545 ? -7.409 -0.743 4.535 1.00 43.81 545 PRO A CA 1
ATOM 4261 C C . PRO A 1 545 ? -6.667 -0.950 3.202 1.00 43.81 545 PRO A C 1
ATOM 4263 O O . PRO A 1 545 ? -7.100 -0.419 2.180 1.00 43.81 545 PRO A O 1
ATOM 4266 N N . PRO A 1 546 ? -5.559 -1.719 3.173 1.00 57.16 546 PRO A N 1
ATOM 4267 C CA . PRO A 1 546 ? -4.713 -1.883 1.988 1.00 57.16 546 PRO A CA 1
ATOM 4268 C C . PRO A 1 546 ? -5.370 -2.789 0.931 1.00 57.16 546 PRO A C 1
ATOM 4270 O O . PRO A 1 546 ? -4.942 -3.920 0.667 1.00 57.16 546 PRO A O 1
ATOM 4273 N N . MET A 1 547 ? -6.427 -2.266 0.318 1.00 56.75 547 MET A N 1
ATOM 4274 C CA . MET A 1 547 ? -7.202 -2.889 -0.741 1.00 56.75 547 MET A CA 1
ATOM 4275 C C . MET A 1 547 ? -6.454 -2.785 -2.069 1.00 56.75 547 MET A C 1
ATOM 4277 O O . MET A 1 547 ? -6.040 -1.715 -2.515 1.00 56.75 547 MET A O 1
ATOM 4281 N N . LEU A 1 548 ? -6.317 -3.921 -2.740 1.00 65.31 548 LEU A N 1
ATOM 4282 C CA . LEU A 1 548 ? -6.228 -3.958 -4.187 1.00 65.31 548 LEU A CA 1
ATOM 4283 C C . LEU A 1 548 ? -7.650 -3.954 -4.735 1.00 65.31 548 LEU A C 1
ATOM 4285 O O . LEU A 1 548 ? -8.431 -4.869 -4.486 1.00 65.31 548 LEU A O 1
ATOM 4289 N N . PHE A 1 549 ? -7.946 -2.941 -5.531 1.00 73.62 549 PHE A N 1
ATOM 4290 C CA . PHE A 1 549 ? -8.930 -3.046 -6.591 1.00 73.62 549 PHE A CA 1
ATOM 4291 C C . PHE A 1 549 ? -8.157 -3.267 -7.894 1.00 73.62 549 PHE A C 1
ATOM 4293 O O . PHE A 1 549 ? -7.118 -2.645 -8.144 1.00 73.62 549 PHE A O 1
ATOM 4300 N N . ALA A 1 550 ? -8.660 -4.179 -8.711 1.00 74.31 550 ALA A N 1
ATOM 4301 C CA . ALA A 1 550 ? -8.318 -4.276 -10.120 1.00 74.31 550 ALA A CA 1
ATOM 4302 C C . ALA A 1 550 ? -9.599 -4.037 -10.921 1.00 74.31 550 ALA A C 1
ATOM 4304 O O . ALA A 1 550 ? -10.697 -4.209 -10.394 1.00 74.31 550 ALA A O 1
ATOM 4305 N N . ASN A 1 551 ? -9.472 -3.677 -12.191 1.00 87.62 551 ASN A N 1
ATOM 4306 C CA . ASN A 1 551 ? -10.628 -3.606 -13.077 1.00 87.62 551 ASN A CA 1
ATOM 4307 C C . ASN A 1 551 ? -10.898 -5.033 -13.579 1.00 87.62 551 ASN A C 1
ATOM 4309 O O . ASN A 1 551 ? -9.998 -5.663 -14.132 1.00 87.62 551 ASN A O 1
ATOM 4313 N N . ALA A 1 552 ? -12.097 -5.573 -13.335 1.00 89.75 552 ALA A N 1
ATOM 4314 C CA . ALA A 1 552 ? -12.549 -6.812 -13.986 1.00 89.75 552 ALA A CA 1
ATOM 4315 C C . ALA A 1 552 ? -13.109 -6.527 -15.380 1.00 89.75 552 ALA A C 1
ATOM 4317 O O . ALA A 1 552 ? -12.977 -7.347 -16.287 1.00 89.75 552 ALA A O 1
ATOM 4318 N N . ASP A 1 553 ? -13.709 -5.351 -15.543 1.00 95.44 553 ASP A N 1
ATOM 4319 C CA . ASP A 1 553 ? -14.177 -4.825 -16.813 1.00 95.44 553 ASP A CA 1
ATOM 4320 C C . ASP A 1 553 ? -13.917 -3.313 -16.911 1.00 95.44 553 ASP A C 1
ATOM 4322 O O . ASP A 1 553 ? -13.531 -2.665 -15.939 1.00 95.44 553 ASP A O 1
ATOM 4326 N N . LEU A 1 554 ? -14.122 -2.754 -18.099 1.00 96.62 554 LEU A N 1
ATOM 4327 C CA . LEU A 1 554 ? -14.330 -1.331 -18.331 1.00 96.62 554 LEU A CA 1
ATOM 4328 C C . LEU A 1 554 ? -15.324 -1.180 -19.484 1.00 96.62 554 LEU A C 1
ATOM 4330 O O . LEU A 1 554 ? -15.037 -1.568 -20.617 1.00 96.62 554 LEU A O 1
ATOM 4334 N N . THR A 1 555 ? -16.490 -0.595 -19.220 1.00 98.12 555 THR A N 1
ATOM 4335 C CA . THR A 1 555 ? -17.464 -0.232 -20.256 1.00 98.12 555 THR A CA 1
ATOM 4336 C C . THR A 1 555 ? -17.598 1.281 -20.360 1.00 98.12 555 THR A C 1
ATOM 4338 O O . THR A 1 555 ? -17.997 1.944 -19.410 1.00 98.12 555 THR A O 1
ATOM 4341 N N . ILE A 1 556 ? -17.307 1.832 -21.536 1.00 97.69 556 ILE A N 1
ATOM 4342 C CA . ILE A 1 556 ? -17.440 3.256 -21.860 1.00 97.69 556 ILE A CA 1
ATOM 4343 C C . ILE A 1 556 ? -18.578 3.411 -22.863 1.00 97.69 556 ILE A C 1
ATOM 4345 O O . ILE A 1 556 ? -18.591 2.721 -23.878 1.00 97.69 556 ILE A O 1
ATOM 4349 N N . HIS A 1 557 ? -19.496 4.339 -22.613 1.00 96.88 557 HIS A N 1
ATOM 4350 C CA . HIS A 1 557 ? -20.538 4.774 -23.538 1.00 96.88 557 HIS A CA 1
ATOM 4351 C C . HIS A 1 557 ? -20.328 6.248 -23.892 1.00 96.88 557 HIS A C 1
ATOM 4353 O O . HIS A 1 557 ? -20.367 7.096 -23.005 1.00 96.88 557 HIS A O 1
ATOM 4359 N N . LEU A 1 558 ? -20.161 6.562 -25.179 1.00 93.31 558 LEU A N 1
ATOM 4360 C CA . LEU A 1 558 ? -20.051 7.936 -25.682 1.00 93.31 558 LEU A CA 1
ATOM 4361 C C . LEU A 1 558 ? -21.293 8.312 -26.500 1.00 93.31 558 LEU A C 1
ATOM 4363 O O . LEU A 1 558 ? -21.767 7.536 -27.331 1.00 93.31 558 LEU A O 1
ATOM 4367 N N . ALA A 1 559 ? -21.814 9.515 -26.259 1.00 86.56 559 ALA A N 1
ATOM 4368 C CA . ALA A 1 559 ? -22.977 10.083 -26.943 1.00 86.56 559 ALA A CA 1
ATOM 4369 C C . ALA A 1 559 ? -22.614 10.883 -28.212 1.00 86.56 559 ALA A C 1
ATOM 4371 O O . ALA A 1 559 ? -23.502 11.200 -29.000 1.00 86.56 559 ALA A O 1
ATOM 4372 N N . ARG A 1 560 ? -21.329 11.222 -28.378 1.00 84.50 560 ARG A N 1
ATOM 4373 C CA . ARG A 1 560 ? -20.717 11.979 -29.485 1.00 84.50 560 ARG A CA 1
ATOM 4374 C C . ARG A 1 560 ? -19.201 11.757 -29.485 1.00 84.50 560 ARG A C 1
ATOM 4376 O O . ARG A 1 560 ? -18.668 11.277 -28.481 1.00 84.50 560 ARG A O 1
ATOM 4383 N N . SER A 1 561 ? -18.502 12.186 -30.532 1.00 84.88 561 SER A N 1
ATOM 4384 C CA . SER A 1 561 ? -17.038 12.334 -30.469 1.00 84.88 561 SER A CA 1
ATOM 4385 C C . SER A 1 561 ? -16.566 13.395 -29.449 1.00 84.88 561 SER A C 1
ATOM 4387 O O . SER A 1 561 ? -17.240 14.419 -29.260 1.00 84.88 561 SER A O 1
ATOM 4389 N N . PRO A 1 562 ? -15.394 13.187 -28.812 1.00 89.00 562 PRO A N 1
ATOM 4390 C CA . PRO A 1 562 ? -14.675 14.226 -28.078 1.00 89.00 562 PRO A CA 1
ATOM 4391 C C . PRO A 1 562 ? -13.961 15.195 -29.027 1.00 89.00 562 PRO A C 1
ATOM 4393 O O . PRO A 1 562 ? -13.365 14.772 -30.016 1.00 89.00 562 PRO A O 1
ATOM 4396 N N . GLU A 1 563 ? -13.992 16.494 -28.717 1.00 83.12 563 GLU A N 1
ATOM 4397 C CA . GLU A 1 563 ? -13.287 17.507 -29.526 1.00 83.12 563 GLU A CA 1
ATOM 4398 C C . GLU A 1 563 ? -11.804 17.643 -29.164 1.00 83.12 563 GLU A C 1
ATOM 4400 O O . GLU A 1 563 ? -10.993 18.045 -29.996 1.00 83.12 563 GLU A O 1
ATOM 4405 N N . THR A 1 564 ? -11.439 17.317 -27.924 1.00 85.50 564 THR A N 1
ATOM 4406 C CA . THR A 1 564 ? -10.070 17.409 -27.409 1.00 85.50 564 THR A CA 1
ATOM 4407 C C . THR A 1 564 ? -9.746 16.181 -26.561 1.00 85.50 564 THR A C 1
ATOM 4409 O O . THR A 1 564 ? -10.643 15.507 -26.057 1.00 85.50 564 THR A O 1
ATOM 4412 N N . ALA A 1 565 ? -8.457 15.868 -26.399 1.00 84.56 565 ALA A N 1
ATOM 4413 C CA . ALA A 1 565 ? -8.014 14.752 -25.559 1.00 84.56 565 ALA A CA 1
ATOM 4414 C C . ALA A 1 565 ? -8.038 15.085 -24.049 1.00 84.56 565 ALA A C 1
ATOM 4416 O O . ALA A 1 565 ? -7.663 14.252 -23.227 1.00 84.56 565 ALA A O 1
ATOM 4417 N N . TRP A 1 566 ? -8.507 16.286 -23.684 1.00 90.38 566 TRP A N 1
ATOM 4418 C CA . TRP A 1 566 ? -8.872 16.648 -22.318 1.00 90.38 566 TRP A CA 1
ATOM 4419 C C . TRP A 1 566 ? -10.270 16.117 -21.998 1.00 90.38 566 TRP A C 1
ATOM 4421 O O . TRP A 1 566 ? -11.248 16.532 -22.619 1.00 90.38 566 TRP A O 1
ATOM 4431 N N . VAL A 1 567 ? -10.385 15.271 -20.973 1.00 91.50 567 VAL A N 1
ATOM 4432 C CA . VAL A 1 567 ? -11.682 14.830 -20.436 1.00 91.50 567 VAL A CA 1
ATOM 4433 C C . VAL A 1 567 ? -11.785 15.105 -18.940 1.00 91.50 567 VAL A C 1
ATOM 4435 O O . VAL A 1 567 ? -10.893 14.757 -18.166 1.00 91.50 567 VAL A O 1
ATOM 4438 N N . ARG A 1 568 ? -12.898 15.717 -18.530 1.00 90.94 568 ARG A N 1
ATOM 4439 C CA . ARG A 1 568 ? -13.323 15.842 -17.136 1.00 90.94 568 ARG A CA 1
ATOM 4440 C C . ARG A 1 568 ? -14.094 14.597 -16.725 1.00 90.94 568 ARG A C 1
ATOM 4442 O O . ARG A 1 568 ? -15.113 14.256 -17.330 1.00 90.94 568 ARG A O 1
ATOM 4449 N N . MET A 1 569 ? -13.610 13.968 -15.664 1.00 91.38 569 MET A N 1
ATOM 4450 C CA . MET A 1 569 ? -14.202 12.829 -14.977 1.00 91.38 569 MET A CA 1
ATOM 4451 C C . MET A 1 569 ? -14.881 13.283 -13.683 1.00 91.38 569 MET A C 1
ATOM 4453 O O . MET A 1 569 ? -14.250 13.938 -12.851 1.00 91.38 569 MET A O 1
ATOM 4457 N N . ALA A 1 570 ? -16.140 12.885 -13.502 1.00 88.75 570 ALA A N 1
ATOM 4458 C CA . ALA A 1 570 ? -16.904 13.037 -12.265 1.00 88.75 570 ALA A CA 1
ATOM 4459 C C . ALA A 1 570 ? -17.439 11.656 -11.813 1.00 88.75 570 ALA A C 1
ATOM 4461 O O . ALA A 1 570 ? -18.494 11.215 -12.286 1.00 88.75 570 ALA A O 1
ATOM 4462 N N . PRO A 1 571 ? -16.690 10.925 -10.965 1.00 88.12 571 PRO A N 1
ATOM 4463 C CA . PRO A 1 571 ? -17.013 9.562 -10.554 1.00 88.12 571 PRO A CA 1
ATOM 4464 C C . PRO A 1 571 ? -17.890 9.464 -9.302 1.00 88.12 571 PRO A C 1
ATOM 4466 O O . PRO A 1 571 ? -17.785 10.250 -8.363 1.00 88.12 571 PRO A O 1
ATOM 4469 N N . ILE A 1 572 ? -18.703 8.410 -9.269 1.00 83.94 572 ILE A N 1
ATOM 4470 C CA . ILE A 1 572 ? -19.462 7.931 -8.113 1.00 83.94 572 ILE A CA 1
ATOM 4471 C C . ILE A 1 572 ? -19.153 6.439 -7.964 1.00 83.94 572 ILE A C 1
ATOM 4473 O O . ILE A 1 572 ? -19.354 5.670 -8.906 1.00 83.94 572 ILE A O 1
ATOM 4477 N N . SER A 1 573 ? -18.687 6.017 -6.789 1.00 85.12 573 SER A N 1
ATOM 4478 C CA . SER A 1 573 ? -18.402 4.606 -6.501 1.00 85.12 573 SER A CA 1
ATOM 4479 C C . SER A 1 573 ? -19.300 4.040 -5.412 1.00 85.12 573 SER A C 1
ATOM 4481 O O . SER A 1 573 ? -19.785 4.748 -4.534 1.00 85.12 573 SER A O 1
ATOM 4483 N N . THR A 1 574 ? -19.487 2.727 -5.441 1.00 83.25 574 THR A N 1
ATOM 4484 C CA . THR A 1 574 ? -20.138 1.950 -4.384 1.00 83.25 574 THR A CA 1
ATOM 4485 C C . THR A 1 574 ? -19.333 0.676 -4.191 1.00 83.25 574 THR A C 1
ATOM 4487 O O . THR A 1 574 ? -19.217 -0.130 -5.111 1.00 83.25 574 THR A O 1
ATOM 4490 N N . TRP A 1 575 ? -18.699 0.538 -3.029 1.00 83.06 575 TRP A N 1
ATOM 4491 C CA . TRP A 1 575 ? -17.832 -0.588 -2.677 1.00 83.06 575 TRP A CA 1
ATOM 4492 C C . TRP A 1 575 ? -18.481 -1.352 -1.523 1.00 83.06 575 TRP A C 1
ATOM 4494 O O . TRP A 1 575 ? -18.937 -0.727 -0.567 1.00 83.06 575 TRP A O 1
ATOM 4504 N N . LEU A 1 576 ? -18.564 -2.678 -1.636 1.00 78.69 576 LEU A N 1
ATOM 4505 C CA . LEU A 1 576 ? -19.300 -3.541 -0.712 1.00 78.69 576 LEU A CA 1
ATOM 4506 C C . LEU A 1 576 ? -18.353 -4.505 0.014 1.00 78.69 576 LEU A C 1
ATOM 4508 O O . LEU A 1 576 ? -17.371 -4.992 -0.552 1.00 78.69 576 LEU A O 1
ATOM 4512 N N . ASP A 1 577 ? -18.688 -4.783 1.272 1.00 63.62 577 ASP A N 1
ATOM 4513 C CA . ASP A 1 577 ? -17.953 -5.634 2.217 1.00 63.62 577 ASP A CA 1
ATOM 4514 C C . ASP A 1 577 ? -17.665 -7.050 1.688 1.00 63.62 577 ASP A C 1
ATOM 4516 O O . ASP A 1 577 ? -16.589 -7.601 1.917 1.00 63.62 577 ASP A O 1
ATOM 4520 N N . HIS A 1 578 ? -18.571 -7.608 0.886 1.00 76.25 578 HIS A N 1
ATOM 4521 C CA . HIS A 1 578 ? -18.428 -8.898 0.213 1.00 76.25 578 HIS A CA 1
ATOM 4522 C C . HIS A 1 578 ? -17.458 -8.893 -0.995 1.00 76.25 578 HIS A C 1
ATOM 4524 O O . HIS A 1 578 ? -17.591 -9.711 -1.910 1.00 76.25 578 HIS A O 1
ATOM 4530 N N . GLY A 1 579 ? -16.486 -7.977 -1.031 1.00 76.56 579 GLY A N 1
ATOM 4531 C CA . GLY A 1 579 ? -15.365 -7.997 -1.979 1.00 76.56 579 GLY A CA 1
ATOM 4532 C C . GLY A 1 579 ? -15.691 -7.538 -3.406 1.00 76.56 579 GLY A C 1
ATOM 4533 O O . GLY A 1 579 ? -14.977 -7.905 -4.340 1.00 76.56 579 GLY A O 1
ATOM 4534 N N . ILE A 1 580 ? -16.763 -6.763 -3.606 1.00 86.69 580 ILE A N 1
ATOM 4535 C CA . ILE A 1 580 ? -17.161 -6.252 -4.930 1.00 86.69 580 ILE A CA 1
ATOM 4536 C C . ILE A 1 580 ? -17.453 -4.757 -4.839 1.00 86.69 580 ILE A C 1
ATOM 4538 O O . ILE A 1 580 ? -18.215 -4.313 -3.984 1.00 86.69 580 ILE A O 1
ATOM 4542 N N . GLY A 1 581 ? -16.881 -3.984 -5.753 1.00 88.88 581 GLY A N 1
ATOM 4543 C CA . GLY A 1 581 ? -17.199 -2.581 -5.957 1.00 88.88 581 GLY A CA 1
ATOM 4544 C C . GLY A 1 581 ? -17.577 -2.283 -7.399 1.00 88.88 581 GLY A C 1
ATOM 4545 O O . GLY A 1 581 ? -17.336 -3.070 -8.314 1.00 88.88 581 GLY A O 1
ATOM 4546 N N . GLN A 1 582 ? -18.160 -1.111 -7.594 1.00 91.44 582 GLN A N 1
ATOM 4547 C CA . GLN A 1 582 ? -18.429 -0.527 -8.897 1.00 91.44 582 GLN A CA 1
ATOM 4548 C C . GLN A 1 582 ? -18.116 0.968 -8.848 1.00 91.44 582 GLN A C 1
ATOM 4550 O O . GLN A 1 582 ? -18.372 1.620 -7.833 1.00 91.44 582 GLN A O 1
ATOM 4555 N N . THR A 1 583 ? -17.616 1.514 -9.953 1.00 90.25 583 THR A N 1
ATOM 4556 C CA . THR A 1 583 ? -17.575 2.963 -10.188 1.00 90.25 583 THR A CA 1
ATOM 4557 C C . THR A 1 583 ? -18.331 3.284 -11.469 1.00 90.25 583 THR A C 1
ATOM 4559 O O . THR A 1 583 ? -18.158 2.607 -12.480 1.00 90.25 583 THR A O 1
ATOM 4562 N N . CYS A 1 584 ? -19.156 4.327 -11.428 1.00 92.44 584 CYS A N 1
ATOM 4563 C CA . CYS A 1 584 ? -19.770 4.961 -12.588 1.00 92.44 584 CYS A CA 1
ATOM 4564 C C . CYS A 1 584 ? -19.245 6.397 -12.675 1.00 92.44 584 CYS A C 1
ATOM 4566 O O . CYS A 1 584 ? -19.340 7.148 -11.708 1.00 92.44 584 CYS A O 1
ATOM 4568 N N . CYS A 1 585 ? -18.693 6.793 -13.817 1.00 91.25 585 CYS A N 1
ATOM 4569 C CA . CYS A 1 585 ? -18.085 8.100 -14.025 1.00 91.25 585 CYS A CA 1
ATOM 4570 C C . CYS A 1 585 ? -18.782 8.850 -15.155 1.00 91.25 585 CYS A C 1
ATOM 4572 O O . CYS A 1 585 ? -18.910 8.322 -16.259 1.00 91.25 585 CYS A O 1
ATOM 4574 N N . ALA A 1 586 ? -19.224 10.079 -14.890 1.00 91.06 586 ALA A N 1
ATOM 4575 C CA . ALA A 1 586 ? -19.670 10.991 -15.933 1.00 91.06 586 ALA A CA 1
ATOM 4576 C C . ALA A 1 586 ? -18.450 11.616 -16.625 1.00 91.06 586 ALA A C 1
ATOM 4578 O O . ALA A 1 586 ? -17.520 12.084 -15.965 1.00 91.06 586 ALA A O 1
ATOM 4579 N N . LEU A 1 587 ? -18.465 11.613 -17.958 1.00 91.06 587 LEU A N 1
ATOM 4580 C CA . LEU A 1 587 ? -17.395 12.126 -18.811 1.00 91.06 587 LEU A CA 1
ATOM 4581 C C . LEU A 1 587 ? -17.873 13.396 -19.521 1.00 91.06 587 LEU A C 1
ATOM 4583 O O . LEU A 1 587 ? -19.001 13.447 -20.021 1.00 91.06 587 LEU A O 1
ATOM 4587 N N . SER A 1 588 ? -17.015 14.410 -19.606 1.00 88.94 588 SER A N 1
ATOM 4588 C CA . SER A 1 588 ? -17.310 15.694 -20.257 1.00 88.94 588 SER A CA 1
ATOM 4589 C C . SER A 1 588 ? -16.058 16.345 -20.853 1.00 88.94 588 SER A C 1
ATOM 4591 O O . SER A 1 588 ? -14.948 16.060 -20.416 1.00 88.94 588 SER A O 1
ATOM 4593 N N . ASP A 1 589 ? -16.239 17.213 -21.847 1.00 86.69 589 ASP A N 1
ATOM 4594 C CA . ASP A 1 589 ? -15.209 18.140 -22.340 1.00 86.69 589 ASP A CA 1
ATOM 4595 C C . ASP A 1 589 ? -15.716 19.595 -22.225 1.00 86.69 589 ASP A C 1
ATOM 4597 O O . ASP A 1 589 ? -16.735 19.861 -21.583 1.00 86.69 589 ASP A O 1
ATOM 4601 N N . ALA A 1 590 ? -15.021 20.554 -22.844 1.00 77.31 590 ALA A N 1
ATOM 4602 C CA . ALA A 1 590 ? -15.391 21.974 -22.827 1.00 77.31 590 ALA A CA 1
ATOM 4603 C C . ALA A 1 590 ? -16.780 22.295 -23.435 1.00 77.31 590 ALA A C 1
ATOM 4605 O O . ALA A 1 590 ? -17.304 23.386 -23.212 1.00 77.31 590 ALA A O 1
ATOM 4606 N N . ARG A 1 591 ? -17.412 21.361 -24.164 1.00 75.25 591 ARG A N 1
ATOM 4607 C CA . ARG A 1 591 ? -18.805 21.460 -24.644 1.00 75.25 591 ARG A CA 1
ATOM 4608 C C . ARG A 1 591 ? -19.822 20.754 -23.735 1.00 75.25 591 ARG A C 1
ATOM 4610 O O . ARG A 1 591 ? -20.989 20.633 -24.108 1.00 75.25 591 ARG A O 1
ATOM 4617 N N . GLY A 1 592 ? -19.410 20.290 -22.556 1.00 76.44 592 GLY A N 1
ATOM 4618 C CA . GLY A 1 592 ? -20.250 19.558 -21.607 1.00 76.44 592 GLY A CA 1
ATOM 4619 C C . GLY A 1 592 ? -20.204 18.045 -21.829 1.00 76.44 592 GLY A C 1
ATOM 4620 O O . GLY A 1 592 ? -19.186 17.495 -22.250 1.00 76.44 592 GLY A O 1
ATOM 4621 N N . MET A 1 593 ? -21.296 17.342 -21.515 1.00 84.25 593 MET A N 1
ATOM 4622 C CA . MET A 1 593 ? -21.301 15.874 -21.437 1.00 84.25 593 MET A CA 1
ATOM 4623 C C . MET A 1 593 ? -20.819 15.182 -22.731 1.00 84.25 593 MET A C 1
ATOM 4625 O O . MET A 1 593 ? -21.232 15.522 -23.845 1.00 84.25 593 MET A O 1
ATOM 4629 N N . LEU A 1 594 ? -19.950 14.186 -22.552 1.00 88.56 594 LEU A N 1
ATOM 4630 C CA . LEU A 1 594 ? -19.488 13.228 -23.560 1.00 88.56 594 LEU A CA 1
ATOM 4631 C C . LEU A 1 594 ? -20.218 11.891 -23.435 1.00 88.56 594 LEU A C 1
ATOM 4633 O O . LEU A 1 594 ? -20.571 11.285 -24.445 1.00 88.56 594 LEU A O 1
ATOM 4637 N N . GLY A 1 595 ? -20.434 11.424 -22.205 1.00 90.62 595 GLY A N 1
ATOM 4638 C CA . GLY A 1 595 ? -20.961 10.091 -21.934 1.00 90.62 595 GLY A CA 1
ATOM 4639 C C . GLY A 1 595 ? -20.621 9.608 -20.526 1.00 90.62 595 GLY A C 1
ATOM 4640 O O . GLY A 1 595 ? -20.501 10.419 -19.608 1.00 90.62 595 GLY A O 1
ATOM 4641 N N . THR A 1 596 ? -20.458 8.297 -20.357 1.00 93.75 596 THR A N 1
ATOM 4642 C CA . THR A 1 596 ? -20.119 7.669 -19.072 1.00 93.75 596 THR A CA 1
ATOM 4643 C C . THR A 1 596 ? -19.133 6.511 -19.229 1.00 93.75 596 THR A C 1
ATOM 4645 O O . THR A 1 596 ? -19.144 5.818 -20.247 1.00 93.75 596 THR A O 1
ATOM 4648 N N . SER A 1 597 ? -18.319 6.251 -18.205 1.00 95.50 597 SER A N 1
ATOM 4649 C CA . SER A 1 597 ? -17.669 4.948 -18.004 1.00 95.50 597 SER A CA 1
ATOM 4650 C C . SER A 1 597 ? -18.239 4.230 -16.780 1.00 95.50 597 SER A C 1
ATOM 4652 O O . SER A 1 597 ? -18.702 4.860 -15.830 1.00 95.50 597 SER A O 1
ATOM 4654 N N . VAL A 1 598 ? -18.243 2.901 -16.815 1.00 95.44 598 VAL A N 1
ATOM 4655 C CA . VAL A 1 598 ? -18.625 2.011 -15.715 1.00 95.44 598 VAL A CA 1
ATOM 4656 C C . VAL A 1 598 ? -17.581 0.905 -15.621 1.00 95.44 598 VAL A C 1
ATOM 4658 O O . VAL A 1 598 ? -17.150 0.380 -16.647 1.00 95.44 598 VAL A O 1
ATOM 4661 N N . VAL A 1 599 ? -17.177 0.566 -14.401 1.00 94.19 599 VAL A N 1
ATOM 4662 C CA . VAL A 1 599 ? -16.159 -0.451 -14.111 1.00 94.19 599 VAL A CA 1
ATOM 4663 C C . VAL A 1 599 ? -16.568 -1.283 -12.899 1.00 94.19 599 VAL A C 1
ATOM 4665 O O . VAL A 1 599 ? -16.899 -0.729 -11.846 1.00 94.19 599 VAL A O 1
ATOM 4668 N N . THR A 1 600 ? -16.514 -2.608 -13.037 1.00 93.56 600 THR A N 1
ATOM 4669 C CA . THR A 1 600 ? -16.613 -3.565 -11.926 1.00 93.56 600 THR A CA 1
ATOM 4670 C C . THR A 1 600 ? -15.237 -3.824 -11.314 1.00 93.56 600 THR A C 1
ATOM 4672 O O . THR A 1 600 ? -14.259 -4.100 -12.014 1.00 93.56 600 THR A O 1
ATOM 4675 N N . LEU A 1 601 ? -15.174 -3.784 -9.984 1.00 88.75 601 LEU A N 1
ATOM 4676 C CA . LEU A 1 601 ? -13.954 -3.869 -9.190 1.00 88.75 601 LEU A CA 1
ATOM 4677 C C . LEU A 1 601 ? -14.012 -5.081 -8.247 1.00 88.75 601 LEU A C 1
ATOM 4679 O O . LEU A 1 601 ? -14.721 -5.028 -7.241 1.00 88.75 601 LEU A O 1
ATOM 4683 N N . PRO A 1 602 ? -13.272 -6.173 -8.501 1.00 85.00 602 PRO A N 1
ATOM 4684 C CA . PRO A 1 602 ? -12.969 -7.157 -7.472 1.00 85.00 602 PRO A CA 1
ATOM 4685 C C . PRO A 1 602 ? -12.098 -6.494 -6.404 1.00 85.00 602 PRO A C 1
ATOM 4687 O O . PRO A 1 602 ? -11.004 -6.004 -6.696 1.00 85.00 602 PRO A O 1
ATOM 4690 N N . LEU A 1 603 ? -12.603 -6.463 -5.174 1.00 80.75 603 LEU A N 1
ATOM 4691 C CA . LEU A 1 603 ? -11.948 -5.840 -4.031 1.00 80.75 603 LEU A CA 1
ATOM 4692 C C . LEU A 1 603 ? -11.273 -6.935 -3.202 1.00 80.75 603 LEU A C 1
ATOM 4694 O O . LEU A 1 603 ? -11.936 -7.846 -2.705 1.00 80.75 603 LEU A O 1
ATOM 4698 N N . ALA A 1 604 ? -9.951 -6.867 -3.063 1.00 67.81 604 ALA A N 1
ATOM 4699 C CA . ALA A 1 604 ? -9.158 -7.882 -2.379 1.00 67.81 604 ALA A CA 1
ATOM 4700 C C . ALA A 1 604 ? -8.070 -7.253 -1.504 1.00 67.81 604 ALA A C 1
ATOM 4702 O O . ALA A 1 604 ? -7.386 -6.319 -1.910 1.00 67.81 604 ALA A O 1
ATOM 4703 N N . ASN A 1 605 ? -7.840 -7.808 -0.317 1.00 63.94 605 ASN A N 1
ATOM 4704 C CA . ASN A 1 605 ? -6.725 -7.387 0.534 1.00 63.94 605 ASN A CA 1
ATOM 4705 C C . ASN A 1 605 ? -5.386 -7.827 -0.092 1.00 63.94 605 ASN A C 1
ATOM 4707 O O . ASN A 1 605 ? -5.309 -8.897 -0.704 1.00 63.94 605 ASN A O 1
ATOM 4711 N N . ARG A 1 606 ? -4.328 -7.009 0.038 1.00 47.66 606 ARG A N 1
ATOM 4712 C CA . ARG A 1 606 ? -3.010 -7.286 -0.577 1.00 47.66 606 ARG A CA 1
ATOM 4713 C C . ARG A 1 606 ? -2.474 -8.690 -0.210 1.00 47.66 606 ARG A C 1
ATOM 4715 O O . ARG A 1 606 ? -2.388 -9.005 0.980 1.00 47.66 606 ARG A O 1
ATOM 4722 N N . PRO A 1 607 ? -2.072 -9.531 -1.192 1.00 44.97 607 PRO A N 1
ATOM 4723 C CA . PRO A 1 607 ? -1.480 -10.842 -0.930 1.00 44.97 607 PRO A CA 1
ATOM 4724 C C . PRO A 1 607 ? -0.268 -10.758 0.005 1.00 44.97 607 PRO A C 1
ATOM 4726 O O . PRO A 1 607 ? 0.580 -9.883 -0.133 1.00 44.97 607 PRO A O 1
ATOM 4729 N N . GLY A 1 608 ? -0.221 -11.675 0.969 1.00 39.78 608 GLY A N 1
ATOM 4730 C CA . GLY A 1 608 ? 0.447 -11.469 2.259 1.00 39.78 608 GLY A CA 1
ATOM 4731 C C . GLY A 1 608 ? -0.605 -11.572 3.363 1.00 39.78 608 GLY A C 1
ATOM 4732 O O . GLY A 1 608 ? -0.533 -12.466 4.203 1.00 39.78 608 GLY A O 1
ATOM 4733 N N . CYS A 1 609 ? -1.690 -10.804 3.228 1.00 43.25 609 CYS A N 1
ATOM 4734 C CA . CYS A 1 609 ? -2.947 -11.056 3.924 1.00 43.25 609 CYS A CA 1
ATOM 4735 C C . CYS A 1 609 ? -3.776 -12.106 3.165 1.00 43.25 609 CYS A C 1
ATOM 4737 O O . CYS A 1 609 ? -4.407 -11.794 2.155 1.00 43.25 609 CYS A O 1
ATOM 4739 N N . THR A 1 610 ? -3.818 -13.360 3.631 1.00 31.81 610 THR A N 1
ATOM 4740 C CA . THR A 1 610 ? -5.002 -14.231 3.437 1.00 31.81 610 THR A CA 1
ATOM 4741 C C . THR A 1 610 ? -4.988 -15.473 4.328 1.00 31.81 610 THR A C 1
ATOM 4743 O O . THR A 1 610 ? -4.000 -16.202 4.405 1.00 31.81 610 THR A O 1
ATOM 4746 N N . ILE A 1 611 ? -6.143 -15.765 4.927 1.00 38.31 611 ILE A N 1
ATOM 4747 C CA . ILE A 1 611 ? -6.429 -16.988 5.688 1.00 38.31 611 ILE A CA 1
ATOM 4748 C C . ILE A 1 611 ? -6.364 -18.212 4.753 1.00 38.31 611 ILE A C 1
ATOM 4750 O O . ILE A 1 611 ? -7.006 -18.224 3.700 1.00 38.31 611 ILE A O 1
ATOM 4754 N N . LYS A 1 612 ? -5.623 -19.267 5.131 1.00 24.47 612 LYS A N 1
ATOM 4755 C CA . LYS A 1 612 ? -5.549 -20.537 4.377 1.00 24.47 612 LYS A CA 1
ATOM 4756 C C . LYS A 1 612 ? -5.437 -21.776 5.275 1.00 24.47 612 LYS A C 1
ATOM 4758 O O . LYS A 1 612 ? -4.341 -22.232 5.581 1.00 24.47 612 LYS A O 1
ATOM 4763 N N . SER A 1 613 ? -6.578 -22.388 5.592 1.00 27.50 613 SER A N 1
ATOM 4764 C CA . SER A 1 613 ? -6.649 -23.722 6.224 1.00 27.50 613 SER A CA 1
ATOM 4765 C C . SER A 1 613 ? -7.912 -24.524 5.847 1.00 27.50 613 SER A C 1
ATOM 4767 O O . SER A 1 613 ? -8.302 -25.450 6.549 1.00 27.50 613 SER A O 1
ATOM 4769 N N . LEU A 1 614 ? -8.544 -24.223 4.701 1.00 32.81 614 LEU A N 1
ATOM 4770 C CA . LEU A 1 614 ? -9.822 -24.825 4.280 1.00 32.81 614 LEU A CA 1
ATOM 4771 C C . LEU A 1 614 ? -9.825 -25.275 2.801 1.00 32.81 614 LEU A C 1
ATOM 4773 O O . LEU A 1 614 ? -10.545 -24.720 1.976 1.00 32.81 614 LEU A O 1
ATOM 4777 N N . ARG A 1 615 ? -8.993 -26.282 2.462 1.00 27.48 615 ARG A N 1
ATOM 4778 C CA . ARG A 1 615 ? -9.094 -27.153 1.253 1.00 27.48 615 ARG A CA 1
ATOM 4779 C C . ARG A 1 615 ? -8.018 -28.263 1.235 1.00 27.48 615 ARG A C 1
ATOM 4781 O O . ARG A 1 615 ? -7.146 -28.287 0.376 1.00 27.48 615 ARG A O 1
ATOM 4788 N N . ALA A 1 616 ? -8.077 -29.189 2.197 1.00 25.88 616 ALA A N 1
ATOM 4789 C CA . ALA A 1 616 ? -7.166 -30.349 2.253 1.00 25.88 616 ALA A CA 1
ATOM 4790 C C . ALA A 1 616 ? -7.806 -31.662 2.767 1.00 25.88 616 ALA A C 1
ATOM 4792 O O . ALA A 1 616 ? -7.111 -32.661 2.918 1.00 25.88 616 ALA A O 1
ATOM 4793 N N . LEU A 1 617 ? -9.120 -31.688 3.035 1.00 31.47 617 LEU A N 1
ATOM 4794 C CA . LEU A 1 617 ? -9.772 -32.760 3.804 1.00 31.47 617 LEU A CA 1
ATOM 4795 C C . LEU A 1 617 ? -10.975 -33.385 3.070 1.00 31.47 617 LEU A C 1
ATOM 4797 O O . LEU A 1 617 ? -12.089 -33.424 3.585 1.00 31.47 617 LEU A O 1
ATOM 4801 N N . THR A 1 618 ? -10.778 -33.835 1.825 1.00 28.73 618 THR A N 1
ATOM 4802 C CA . THR A 1 618 ? -11.866 -34.437 1.013 1.00 28.73 618 THR A CA 1
ATOM 4803 C C . THR A 1 618 ? -11.433 -35.664 0.195 1.00 28.73 618 THR A C 1
ATOM 4805 O O . THR A 1 618 ? -12.259 -36.279 -0.469 1.00 28.73 618 THR A O 1
ATOM 4808 N N . ILE A 1 619 ? -10.159 -36.076 0.260 1.00 29.75 619 ILE A N 1
ATOM 4809 C CA . ILE A 1 619 ? -9.636 -37.249 -0.467 1.00 29.75 619 ILE A CA 1
ATOM 4810 C C . ILE A 1 619 ? -8.836 -38.146 0.489 1.00 29.75 619 ILE A C 1
ATOM 4812 O O . ILE A 1 619 ? -7.617 -38.219 0.398 1.00 29.75 619 ILE A O 1
ATOM 4816 N N . LEU A 1 620 ? -9.529 -38.802 1.431 1.00 25.97 620 LEU A N 1
ATOM 4817 C CA . LEU A 1 620 ? -9.041 -40.009 2.138 1.00 25.97 620 LEU A CA 1
ATOM 4818 C C . LEU A 1 620 ? -10.136 -40.759 2.940 1.00 25.97 620 LEU A C 1
ATOM 4820 O O . LEU A 1 620 ? -9.836 -41.549 3.827 1.00 25.97 620 LEU A O 1
ATOM 4824 N N . PHE A 1 621 ? -11.422 -40.557 2.623 1.00 29.31 621 PHE A N 1
ATOM 4825 C CA . PHE A 1 621 ? -12.556 -41.085 3.407 1.00 29.31 621 PHE A CA 1
ATOM 4826 C C . PHE A 1 621 ? -13.112 -42.432 2.883 1.00 29.31 621 PHE A C 1
ATOM 4828 O O . PHE A 1 621 ? -14.285 -42.739 3.077 1.00 29.31 621 PHE A O 1
ATOM 4835 N N . SER A 1 622 ? -12.317 -43.215 2.138 1.00 28.80 622 SER A N 1
ATOM 4836 C CA . SER A 1 622 ? -12.857 -44.279 1.259 1.00 28.80 622 SER A CA 1
ATOM 4837 C C . SER A 1 622 ? -12.192 -45.659 1.348 1.00 28.80 622 SER A C 1
ATOM 4839 O O . SER A 1 622 ? -12.722 -46.604 0.771 1.00 28.80 622 SER A O 1
ATOM 4841 N N . VAL A 1 623 ? -11.076 -45.818 2.069 1.00 32.88 623 VAL A N 1
ATOM 4842 C CA . VAL A 1 623 ? -10.455 -47.130 2.348 1.00 32.88 623 VAL A CA 1
ATOM 4843 C C . VAL A 1 623 ? -9.877 -47.096 3.764 1.00 32.88 623 VAL A C 1
ATOM 4845 O O . VAL A 1 623 ? -9.030 -46.256 4.045 1.00 32.88 623 VAL A O 1
ATOM 4848 N N . GLY A 1 624 ? -10.331 -47.979 4.662 1.00 25.12 624 GLY A N 1
ATOM 4849 C CA . GLY A 1 624 ? -9.820 -48.008 6.044 1.00 25.12 624 GLY A CA 1
ATOM 4850 C C . GLY A 1 624 ? -10.626 -48.819 7.067 1.00 25.12 624 GLY A C 1
ATOM 4851 O O . GLY A 1 624 ? -10.075 -49.209 8.092 1.00 25.12 624 GLY A O 1
ATOM 4852 N N . VAL A 1 625 ? -11.900 -49.142 6.807 1.00 36.09 625 VAL A N 1
ATOM 4853 C CA . VAL A 1 625 ? -12.693 -50.008 7.705 1.00 36.09 625 VAL A CA 1
ATOM 4854 C C . VAL A 1 625 ? -12.324 -51.484 7.496 1.00 36.09 625 VAL A C 1
ATOM 4856 O O . VAL A 1 625 ? -13.055 -52.229 6.849 1.00 36.09 625 VAL A O 1
ATOM 4859 N N . ALA A 1 626 ? -11.180 -51.905 8.046 1.00 27.56 626 ALA A N 1
ATOM 4860 C CA . ALA A 1 626 ? -10.842 -53.315 8.260 1.00 27.56 626 ALA A CA 1
ATOM 4861 C C . ALA A 1 626 ? -9.725 -53.504 9.311 1.00 27.56 626 ALA A C 1
ATOM 4863 O O . ALA A 1 626 ? -8.546 -53.459 8.989 1.00 27.56 626 ALA A O 1
ATOM 4864 N N . VAL A 1 627 ? -10.135 -53.790 10.553 1.00 31.00 627 VAL A N 1
ATOM 4865 C CA . VAL A 1 627 ? -9.463 -54.691 11.519 1.00 31.00 627 VAL A CA 1
ATOM 4866 C C . VAL A 1 627 ? -7.939 -54.543 11.723 1.00 31.00 627 VAL A C 1
ATOM 4868 O O . VAL A 1 627 ? -7.156 -55.153 11.002 1.00 31.00 627 VAL A O 1
ATOM 4871 N N . CYS A 1 628 ? -7.539 -53.949 12.860 1.00 26.94 628 CYS A N 1
ATOM 4872 C CA . CYS A 1 628 ? -6.714 -54.670 13.849 1.00 26.94 628 CYS A CA 1
ATOM 4873 C C . CYS A 1 628 ? -6.652 -53.987 15.236 1.00 26.94 628 CYS A C 1
ATOM 4875 O O . CYS A 1 628 ? -6.164 -52.872 15.356 1.00 26.94 628 CYS A O 1
ATOM 4877 N N . VAL A 1 629 ? -7.138 -54.708 16.260 1.00 30.89 629 VAL A N 1
ATOM 4878 C CA . VAL A 1 629 ? -6.645 -54.809 17.661 1.00 30.89 629 VAL A CA 1
ATOM 4879 C C . VAL A 1 629 ? -5.909 -53.568 18.235 1.00 30.89 629 VAL A C 1
ATOM 4881 O O . VAL A 1 629 ? -4.755 -53.350 17.895 1.00 30.89 629 VAL A O 1
ATOM 4884 N N . ALA A 1 630 ? -6.513 -52.677 19.036 1.00 33.31 630 ALA A N 1
ATOM 4885 C CA . ALA A 1 630 ? -7.115 -52.812 20.386 1.00 33.31 630 ALA A CA 1
ATOM 4886 C C . ALA A 1 630 ? -6.120 -52.728 21.574 1.00 33.31 630 ALA A C 1
ATOM 4888 O O . ALA A 1 630 ? -5.035 -53.298 21.528 1.00 33.31 630 ALA A O 1
ATOM 4889 N N . THR A 1 631 ? -6.566 -52.083 22.670 1.00 37.72 631 THR A N 1
ATOM 4890 C CA . THR A 1 631 ? -5.796 -51.632 23.864 1.00 37.72 631 THR A CA 1
ATOM 4891 C C . THR A 1 631 ? -4.762 -50.533 23.548 1.00 37.72 631 THR A C 1
ATOM 4893 O O . THR A 1 631 ? -4.113 -50.579 22.512 1.00 37.72 631 THR A O 1
ATOM 4896 N N . LEU A 1 632 ? -4.585 -49.476 24.349 1.00 33.62 632 LEU A N 1
ATOM 4897 C CA . LEU A 1 632 ? -4.886 -49.278 25.774 1.00 33.62 632 LEU A CA 1
ATOM 4898 C C . LEU A 1 632 ? -5.690 -47.989 26.026 1.00 33.62 632 LEU A C 1
ATOM 4900 O O . LEU A 1 632 ? -5.326 -46.933 25.514 1.00 33.62 632 LEU A O 1
ATOM 4904 N N . ASP A 1 633 ? -6.702 -48.055 26.893 1.00 35.12 633 ASP A N 1
ATOM 4905 C CA . ASP A 1 633 ? -7.279 -46.853 27.502 1.00 35.12 633 ASP A CA 1
ATOM 4906 C C . ASP A 1 633 ? -6.324 -46.284 28.559 1.00 35.12 633 ASP A C 1
ATOM 4908 O O . ASP A 1 633 ? -5.693 -47.011 29.332 1.00 35.12 633 ASP A O 1
ATOM 4912 N N . SER A 1 634 ? -6.262 -44.962 28.647 1.00 33.00 634 SER A N 1
ATOM 4913 C CA . SER A 1 634 ? -5.815 -44.240 29.837 1.00 33.00 634 SER A CA 1
ATOM 4914 C C . SER A 1 634 ? -6.596 -42.932 29.889 1.00 33.00 634 SER A C 1
ATOM 4916 O O . SER A 1 634 ? -6.707 -42.266 28.858 1.00 33.00 634 SER A O 1
ATOM 4918 N N . PRO A 1 635 ? -7.197 -42.575 31.037 1.00 40.66 635 PRO A N 1
ATOM 4919 C CA . PRO A 1 635 ? -8.078 -41.422 31.114 1.00 40.66 635 PRO A CA 1
ATOM 4920 C C . PRO A 1 635 ? -7.267 -40.156 30.851 1.00 40.66 635 PRO A C 1
ATOM 4922 O O . PRO A 1 635 ? -6.351 -39.829 31.608 1.00 40.66 635 PRO A O 1
ATOM 4925 N N . ALA A 1 636 ? -7.608 -39.442 29.779 1.00 33.66 636 ALA A N 1
ATOM 4926 C CA . ALA A 1 636 ? -7.086 -38.106 29.560 1.00 33.66 636 ALA A CA 1
ATOM 4927 C C . ALA A 1 636 ? -7.531 -37.237 30.741 1.00 33.66 636 ALA A C 1
ATOM 4929 O O . ALA A 1 636 ? -8.727 -37.018 30.940 1.00 33.66 636 ALA A O 1
ATOM 4930 N N . VAL A 1 637 ? -6.567 -36.765 31.534 1.00 35.69 637 VAL A N 1
ATOM 4931 C CA . VAL A 1 637 ? -6.824 -35.708 32.510 1.00 35.69 637 VAL A CA 1
ATOM 4932 C C . VAL A 1 637 ? -7.314 -34.511 31.710 1.00 35.69 637 VAL A C 1
ATOM 4934 O O . VAL A 1 637 ? -6.582 -33.996 30.861 1.00 35.69 637 VAL A O 1
ATOM 4937 N N . ALA A 1 638 ? -8.559 -34.104 31.945 1.00 36.41 638 ALA A N 1
ATOM 4938 C CA . ALA A 1 638 ? -9.057 -32.859 31.398 1.00 36.41 638 ALA A CA 1
ATOM 4939 C C . ALA A 1 638 ? -8.156 -31.740 31.928 1.00 36.41 638 ALA A C 1
ATOM 4941 O O . ALA A 1 638 ? -8.063 -31.541 33.137 1.00 36.41 638 ALA A O 1
ATOM 4942 N N . LYS A 1 639 ? -7.463 -31.038 31.027 1.00 40.81 639 LYS A N 1
ATOM 4943 C CA . LYS A 1 639 ? -6.989 -29.700 31.360 1.00 40.81 639 LYS A CA 1
ATOM 4944 C C . LYS A 1 639 ? -8.234 -28.840 31.510 1.00 40.81 639 LYS A C 1
ATOM 4946 O O . LYS A 1 639 ? -9.004 -28.738 30.553 1.00 40.81 639 LYS A O 1
ATOM 4951 N N . ASP A 1 640 ? -8.415 -28.240 32.677 1.00 52.88 640 ASP A N 1
ATOM 4952 C CA . ASP A 1 640 ? -9.363 -27.143 32.818 1.00 52.88 640 ASP A CA 1
ATOM 4953 C C . ASP A 1 640 ? -9.007 -26.054 31.794 1.00 52.88 640 ASP A C 1
ATOM 4955 O O . ASP A 1 640 ? -7.829 -25.811 31.503 1.00 52.88 640 ASP A O 1
ATOM 4959 N N . LYS A 1 641 ? -10.026 -25.442 31.181 1.00 58.75 641 LYS A N 1
ATOM 4960 C CA . LYS A 1 641 ? -9.795 -24.314 30.275 1.00 58.75 641 LYS A CA 1
ATOM 4961 C C . LYS A 1 641 ? -9.236 -23.144 31.085 1.00 58.75 641 LYS A C 1
ATOM 4963 O O . LYS A 1 641 ? -9.745 -22.857 32.164 1.00 58.75 641 LYS A O 1
ATOM 4968 N N . ALA A 1 642 ? -8.232 -22.459 30.539 1.00 73.25 642 ALA A N 1
ATOM 4969 C CA . ALA A 1 642 ? -7.758 -21.199 31.099 1.00 73.25 642 ALA A CA 1
ATOM 4970 C C . ALA A 1 642 ? -8.932 -20.212 31.209 1.00 73.25 642 ALA A C 1
ATOM 4972 O O . ALA A 1 642 ? -9.723 -20.084 30.273 1.00 73.25 642 ALA A O 1
ATOM 4973 N N . GLU A 1 643 ? -9.065 -19.545 32.354 1.00 88.88 643 GLU A N 1
ATOM 4974 C CA . GLU A 1 643 ? -10.133 -18.571 32.577 1.00 88.88 643 GLU A CA 1
ATOM 4975 C C . GLU A 1 643 ? -9.762 -17.209 31.972 1.00 88.88 643 GLU A C 1
ATOM 4977 O O . GLU A 1 643 ? -8.597 -16.809 31.985 1.00 88.88 643 GLU A O 1
ATOM 4982 N N . PHE A 1 644 ? -10.766 -16.481 31.478 1.00 97.25 644 PHE A N 1
ATOM 4983 C CA . PHE A 1 644 ? -10.646 -15.077 31.091 1.00 97.25 644 PHE A CA 1
ATOM 4984 C C . PHE A 1 644 ? -11.473 -14.222 32.053 1.00 97.25 644 PHE A C 1
ATOM 4986 O O . PHE A 1 644 ? -12.671 -14.468 32.231 1.00 97.25 644 PHE A O 1
ATOM 4993 N N . LYS A 1 645 ? -10.837 -13.241 32.697 1.00 98.50 645 LYS A N 1
ATOM 4994 C CA . LYS A 1 645 ? -11.473 -12.359 33.684 1.00 98.50 645 LYS A CA 1
ATOM 4995 C C . LYS A 1 645 ? -11.109 -10.908 33.434 1.00 98.50 645 LYS A C 1
ATOM 4997 O O . LYS A 1 645 ? -9.997 -10.608 33.004 1.00 98.50 645 LYS A O 1
ATOM 5002 N N . VAL A 1 646 ? -12.040 -10.019 33.760 1.00 98.75 646 VAL A N 1
ATOM 5003 C CA . VAL A 1 646 ? -11.842 -8.569 33.713 1.00 98.75 646 VAL A CA 1
ATOM 5004 C C . VAL A 1 646 ? -12.374 -7.949 35.000 1.00 98.75 646 VAL A C 1
ATOM 5006 O O . VAL A 1 646 ? -13.419 -8.357 35.506 1.00 98.75 646 VAL A O 1
ATOM 5009 N N . GLY A 1 647 ? -11.632 -6.986 35.535 1.00 98.69 647 GLY A N 1
ATOM 5010 C CA . GLY A 1 647 ? -12.009 -6.161 36.677 1.00 98.69 647 GLY A CA 1
ATOM 5011 C C . GLY A 1 647 ? -11.650 -4.705 36.395 1.00 98.69 647 GLY A C 1
ATOM 5012 O O . GLY A 1 647 ? -10.706 -4.427 35.653 1.00 98.69 647 GLY A O 1
ATOM 5013 N N . VAL A 1 648 ? -12.452 -3.769 36.903 1.00 98.69 648 VAL A N 1
ATOM 5014 C CA . VAL A 1 648 ? -12.384 -2.349 36.524 1.00 98.69 648 VAL A CA 1
ATOM 5015 C C . VAL A 1 648 ? -12.593 -1.472 37.754 1.00 98.69 648 VAL A C 1
ATOM 5017 O O . VAL A 1 648 ? -13.454 -1.766 38.582 1.00 98.69 648 VAL A O 1
ATOM 5020 N N . ALA A 1 649 ? -11.812 -0.398 37.871 1.00 98.69 649 ALA A N 1
ATOM 5021 C CA . ALA A 1 649 ? -11.927 0.585 38.946 1.00 98.69 649 ALA A CA 1
ATOM 5022 C C . ALA A 1 649 ? -11.616 2.006 38.452 1.00 98.69 649 ALA A C 1
ATOM 5024 O O . ALA A 1 649 ? -10.944 2.204 37.438 1.00 98.69 649 ALA A O 1
ATOM 5025 N N . ALA A 1 650 ? -12.099 3.004 39.190 1.00 98.50 650 ALA A N 1
ATOM 5026 C CA . ALA A 1 650 ? -11.865 4.418 38.927 1.00 98.50 650 ALA A CA 1
ATOM 5027 C C . ALA A 1 650 ? -11.674 5.171 40.246 1.00 98.50 650 ALA A C 1
ATOM 5029 O O . ALA A 1 650 ? -12.442 4.977 41.190 1.00 98.50 650 ALA A O 1
ATOM 5030 N N . ARG A 1 651 ? -10.674 6.053 40.299 1.00 98.25 651 ARG A N 1
ATOM 5031 C CA . ARG A 1 651 ? -10.330 6.841 41.484 1.00 98.25 651 ARG A CA 1
ATOM 5032 C C . ARG A 1 651 ? -10.040 8.290 41.099 1.00 98.25 651 ARG A C 1
ATOM 5034 O O . ARG A 1 651 ? -9.363 8.549 40.108 1.00 98.25 651 ARG A O 1
ATOM 5041 N N . ASP A 1 652 ? -10.574 9.221 41.884 1.00 98.00 652 ASP A N 1
ATOM 5042 C CA . ASP A 1 652 ? -10.312 10.657 41.751 1.00 98.00 652 ASP A CA 1
ATOM 5043 C C . ASP A 1 652 ? -8.830 10.944 42.059 1.00 98.00 652 ASP A C 1
ATOM 5045 O O . ASP A 1 652 ? -8.311 10.524 43.096 1.00 98.00 652 ASP A O 1
ATOM 5049 N N . ILE A 1 653 ? -8.150 11.624 41.137 1.00 98.19 653 ILE A N 1
ATOM 5050 C CA . ILE A 1 653 ? -6.749 12.056 41.249 1.00 98.19 653 ILE A CA 1
ATOM 5051 C C . ILE A 1 653 ? -6.620 13.584 41.231 1.00 98.19 653 ILE A C 1
ATOM 5053 O O . ILE A 1 653 ? -5.512 14.096 41.055 1.00 98.19 653 ILE A O 1
ATOM 5057 N N . THR A 1 654 ? -7.724 14.320 41.404 1.00 98.00 654 THR A N 1
ATOM 5058 C CA . THR A 1 654 ? -7.756 15.786 41.354 1.00 98.00 654 THR A CA 1
ATOM 5059 C C . THR A 1 654 ? -6.843 16.385 42.437 1.00 98.00 654 THR A C 1
ATOM 5061 O O . THR A 1 654 ? -7.119 16.244 43.632 1.00 98.00 654 THR A O 1
ATOM 5064 N N . PRO A 1 655 ? -5.749 17.068 42.059 1.00 95.19 655 PRO A N 1
ATOM 5065 C CA . PRO A 1 655 ? -4.785 17.623 43.006 1.00 95.19 655 PRO A CA 1
ATOM 5066 C C . PRO A 1 655 ? -5.340 18.866 43.735 1.00 95.19 655 PRO A C 1
ATOM 5068 O O . PRO A 1 655 ? -6.236 19.552 43.230 1.00 95.19 655 PRO A O 1
ATOM 5071 N N . PRO A 1 656 ? -4.791 19.226 44.911 1.00 92.56 656 PRO A N 1
ATOM 5072 C CA . PRO A 1 656 ? -5.162 20.457 45.600 1.00 92.56 656 PRO A CA 1
ATOM 5073 C C . PRO A 1 656 ? -4.726 21.702 44.811 1.00 92.56 656 PRO A C 1
ATOM 5075 O O . PRO A 1 656 ? -3.652 21.742 44.215 1.00 92.56 656 PRO A O 1
ATOM 5078 N N . THR A 1 657 ? -5.522 22.772 44.879 1.00 92.69 657 THR A N 1
ATOM 5079 C CA . THR A 1 657 ? -5.195 24.047 44.217 1.00 92.69 657 THR A CA 1
ATOM 5080 C C . THR A 1 657 ? -3.906 24.675 44.761 1.00 92.69 657 THR A C 1
ATOM 5082 O O . THR A 1 657 ? -3.518 24.460 45.915 1.00 92.69 657 THR A O 1
ATOM 5085 N N . GLY A 1 658 ? -3.235 25.501 43.953 1.00 94.12 658 GLY A N 1
ATOM 5086 C CA . GLY A 1 658 ? -1.904 26.034 44.247 1.00 94.12 658 GLY A CA 1
ATOM 5087 C C . GLY A 1 658 ? -0.737 25.139 43.802 1.00 94.12 658 GLY A C 1
ATOM 5088 O O . GLY A 1 658 ? 0.324 25.220 44.415 1.00 94.12 658 GLY A O 1
ATOM 5089 N N . ILE A 1 659 ? -0.926 24.297 42.781 1.00 95.50 659 ILE A N 1
ATOM 5090 C CA . ILE A 1 659 ? 0.114 23.480 42.130 1.00 95.50 659 ILE A CA 1
ATOM 5091 C C . ILE A 1 659 ? 0.293 23.977 40.679 1.00 95.50 659 ILE A C 1
ATOM 5093 O O . ILE A 1 659 ? -0.706 24.367 40.066 1.00 95.50 659 ILE A O 1
ATOM 5097 N N . PRO A 1 660 ? 1.517 24.006 40.108 1.00 95.19 660 PRO A N 1
ATOM 5098 C CA . PRO A 1 660 ? 1.718 24.397 38.712 1.00 95.19 660 PRO A CA 1
ATOM 5099 C C . PRO A 1 660 ? 0.928 23.512 37.741 1.00 95.19 660 PRO A C 1
ATOM 5101 O O . PRO A 1 660 ? 0.876 22.289 37.903 1.00 95.19 660 PRO A O 1
ATOM 5104 N N . MET A 1 661 ? 0.324 24.122 36.723 1.00 94.25 661 MET A N 1
ATOM 5105 C CA . MET A 1 661 ? -0.405 23.394 35.678 1.00 94.25 661 MET A CA 1
ATOM 5106 C C . MET A 1 661 ? 0.502 23.029 34.502 1.00 94.25 661 MET A C 1
ATOM 5108 O O . MET A 1 661 ? 1.389 23.793 34.127 1.00 94.25 661 MET A O 1
ATOM 5112 N N . TRP A 1 662 ? 0.262 21.865 33.901 1.00 90.00 662 TRP A N 1
ATOM 5113 C CA . TRP A 1 662 ? 1.089 21.338 32.818 1.00 90.00 662 TRP A CA 1
ATOM 5114 C C . TRP A 1 662 ? 0.579 21.724 31.413 1.00 90.00 662 TRP A C 1
ATOM 5116 O O . TRP A 1 662 ? -0.569 22.128 31.240 1.00 90.00 662 TRP A O 1
ATOM 5126 N N . GLY A 1 663 ? 1.436 21.590 30.394 1.00 88.31 663 GLY A N 1
ATOM 5127 C CA . GLY A 1 663 ? 1.070 21.658 28.973 1.00 88.31 663 GLY A CA 1
ATOM 5128 C C . GLY A 1 663 ? 1.435 22.975 28.285 1.00 88.31 663 GLY A C 1
ATOM 5129 O O . GLY A 1 663 ? 2.368 23.025 27.485 1.00 88.31 663 GLY A O 1
ATOM 5130 N N . TYR A 1 664 ? 0.702 24.057 28.560 1.00 88.62 664 TYR A N 1
ATOM 5131 C CA . TYR A 1 664 ? 0.915 25.339 27.872 1.00 88.62 664 TYR A CA 1
ATOM 5132 C C . TYR A 1 664 ? 2.129 26.110 28.414 1.00 88.62 664 TYR A C 1
ATOM 5134 O O . TYR A 1 664 ? 2.104 26.591 29.545 1.00 88.62 664 TYR A O 1
ATOM 5142 N N . GLY A 1 665 ? 3.153 26.300 27.573 1.00 78.50 665 GLY A N 1
ATOM 5143 C CA . GLY A 1 665 ? 4.375 27.039 27.927 1.00 78.50 665 GLY A CA 1
ATOM 5144 C C . GLY A 1 665 ? 4.130 28.479 28.397 1.00 78.50 665 GLY A C 1
ATOM 5145 O O . GLY A 1 665 ? 4.802 28.928 29.320 1.00 78.50 665 GLY A O 1
ATOM 5146 N N . ASP A 1 666 ? 3.112 29.156 27.852 1.00 81.25 666 ASP A N 1
ATOM 5147 C CA . ASP A 1 666 ? 2.728 30.531 28.220 1.00 81.25 666 ASP A CA 1
ATOM 5148 C C . ASP A 1 666 ? 2.427 30.712 29.721 1.00 81.25 666 ASP A C 1
ATOM 5150 O O . ASP A 1 666 ? 2.559 31.817 30.244 1.00 81.25 666 ASP A O 1
ATOM 5154 N N . ARG A 1 667 ? 2.036 29.635 30.424 1.00 87.06 667 ARG A N 1
ATOM 5155 C CA . ARG A 1 667 ? 1.773 29.648 31.873 1.00 87.06 667 ARG A CA 1
ATOM 5156 C C . ARG A 1 667 ? 3.044 29.673 32.719 1.00 87.06 667 ARG A C 1
ATOM 5158 O O . ARG A 1 667 ? 2.965 29.966 33.905 1.00 87.06 667 ARG A O 1
ATOM 5165 N N . HIS A 1 668 ? 4.206 29.316 32.168 1.00 84.44 668 HIS A N 1
ATOM 5166 C CA . HIS A 1 668 ? 5.449 29.104 32.916 1.00 84.44 668 HIS A CA 1
ATOM 5167 C C . HIS A 1 668 ? 5.260 28.235 34.178 1.00 84.44 668 HIS A C 1
ATOM 5169 O O . HIS A 1 668 ? 5.252 27.012 34.075 1.00 84.44 668 HIS A O 1
ATOM 5175 N N . ALA A 1 669 ? 5.116 28.856 35.355 1.00 86.81 669 ALA A N 1
ATOM 5176 C CA . ALA A 1 669 ? 4.901 28.205 36.650 1.00 86.81 669 ALA A CA 1
ATOM 5177 C C . ALA A 1 669 ? 3.607 28.662 37.357 1.00 86.81 669 ALA A C 1
ATOM 5179 O O . ALA A 1 669 ? 3.503 28.544 38.582 1.00 86.81 669 ALA A O 1
ATOM 5180 N N . ASP A 1 670 ? 2.651 29.218 36.610 1.00 92.81 670 ASP A N 1
ATOM 5181 C CA . ASP A 1 670 ? 1.373 29.681 37.139 1.00 92.81 670 ASP A CA 1
ATOM 5182 C C . ASP A 1 670 ? 0.593 28.531 37.789 1.00 92.81 670 ASP A C 1
ATOM 5184 O O . ASP A 1 670 ? 0.549 27.391 37.310 1.00 92.81 670 ASP A O 1
ATOM 5188 N N . LEU A 1 671 ? 0.001 28.848 38.939 1.00 95.75 671 LEU A N 1
ATOM 5189 C CA . LEU A 1 671 ? -0.612 27.879 39.835 1.00 95.75 671 LEU A CA 1
ATOM 5190 C C . LEU A 1 671 ? -2.108 27.743 39.552 1.00 95.75 671 LEU A C 1
ATOM 5192 O O . LEU A 1 671 ? -2.799 28.729 39.313 1.00 95.75 671 LEU A O 1
ATOM 5196 N N . SER A 1 672 ? -2.628 26.527 39.681 1.00 96.44 672 SER A N 1
ATOM 5197 C CA . SER A 1 672 ? -4.058 26.242 39.567 1.00 96.44 672 SER A CA 1
ATOM 5198 C C . SER A 1 672 ? -4.892 27.025 40.599 1.00 96.44 672 SER A C 1
ATOM 5200 O O . SER A 1 672 ? -4.707 26.863 41.813 1.00 96.44 672 SER A O 1
ATOM 5202 N N . GLU A 1 673 ? -5.868 27.793 40.130 1.00 96.88 673 GLU A N 1
ATOM 5203 C CA . GLU A 1 673 ? -6.819 28.564 40.937 1.00 96.88 673 GLU A CA 1
ATOM 5204 C C . GLU A 1 673 ? -8.078 27.763 41.316 1.00 96.88 673 GLU A C 1
ATOM 5206 O O . GLU A 1 673 ? -8.812 28.148 42.229 1.00 96.88 673 GLU A O 1
ATOM 5211 N N . GLY A 1 674 ? -8.356 26.649 40.632 1.00 96.44 674 GLY A N 1
ATOM 5212 C CA . GLY A 1 674 ? -9.572 25.864 40.847 1.00 96.44 674 GLY A CA 1
ATOM 5213 C C . GLY A 1 674 ? -9.667 24.592 40.009 1.00 96.44 674 GLY A C 1
ATOM 5214 O O . GLY A 1 674 ? -8.696 24.141 39.409 1.00 96.44 674 GLY A O 1
ATOM 5215 N N . VAL A 1 675 ? -10.882 24.053 39.957 1.00 97.88 675 VAL A N 1
ATOM 5216 C CA . VAL A 1 675 ? -11.305 22.900 39.150 1.00 97.88 675 VAL A CA 1
ATOM 5217 C C . VAL A 1 675 ? -12.501 23.356 38.300 1.00 97.88 675 VAL A C 1
ATOM 5219 O O . VAL A 1 675 ? -13.294 24.185 38.761 1.00 97.88 675 VAL A O 1
ATOM 5222 N N . LEU A 1 676 ? -12.605 22.877 37.061 1.00 96.19 676 LEU A N 1
ATOM 5223 C CA . LEU A 1 676 ? -13.828 22.914 36.248 1.00 96.19 676 LEU A CA 1
ATOM 5224 C C . LEU A 1 676 ? -14.561 21.578 36.392 1.00 96.19 676 LEU A C 1
ATOM 5226 O O . LEU A 1 676 ? -15.711 21.544 36.824 1.00 96.19 676 LEU A O 1
ATOM 5230 N N . ASP A 1 677 ? -13.831 20.502 36.123 1.00 93.75 677 ASP A N 1
ATOM 5231 C CA . ASP A 1 677 ? -14.246 19.106 36.190 1.00 93.75 677 ASP A CA 1
ATOM 5232 C C . ASP A 1 677 ? -13.106 18.250 36.795 1.00 93.75 677 ASP A C 1
ATOM 5234 O O . ASP A 1 677 ? -11.931 18.606 36.650 1.00 93.75 677 ASP A O 1
ATOM 5238 N N . PRO A 1 678 ? -13.435 17.189 37.558 1.00 96.81 678 PRO A N 1
ATOM 5239 C CA . PRO A 1 678 ? -12.452 16.363 38.261 1.00 96.81 678 PRO A CA 1
ATOM 5240 C C . PRO A 1 678 ? -11.623 15.487 37.314 1.00 96.81 678 PRO A C 1
ATOM 5242 O O . PRO A 1 678 ? -12.068 15.115 36.230 1.00 96.81 678 PRO A O 1
ATOM 5245 N N . LEU A 1 679 ? -10.424 15.124 37.769 1.00 98.56 679 LEU A N 1
ATOM 5246 C CA . LEU A 1 679 ? -9.476 14.265 37.061 1.00 98.56 679 LEU A CA 1
ATOM 5247 C C . LEU A 1 679 ? -9.538 12.844 37.639 1.00 98.56 679 LEU A C 1
ATOM 5249 O O . LEU A 1 679 ? -9.456 12.691 38.859 1.00 98.56 679 LEU A O 1
ATOM 5253 N N . TYR A 1 680 ? -9.603 11.801 36.807 1.00 98.69 680 TYR A N 1
ATOM 5254 C CA . TYR A 1 680 ? -9.589 10.406 37.259 1.00 98.69 680 TYR A CA 1
ATOM 5255 C C . TYR A 1 680 ? -8.364 9.618 36.780 1.00 98.69 680 TYR A C 1
ATOM 5257 O O . TYR A 1 680 ? -7.825 9.833 35.696 1.00 98.69 680 TYR A O 1
ATOM 5265 N N . ALA A 1 681 ? -7.953 8.641 37.589 1.00 98.75 681 ALA A N 1
ATOM 5266 C CA . ALA A 1 681 ? -7.244 7.459 37.118 1.00 98.75 681 ALA A CA 1
ATOM 5267 C C . ALA A 1 681 ? -8.261 6.321 37.002 1.00 98.75 681 ALA A C 1
ATOM 5269 O O . ALA A 1 681 ? -8.984 6.036 37.961 1.00 98.75 681 ALA A O 1
ATOM 5270 N N . LYS A 1 682 ? -8.335 5.676 35.837 1.00 98.75 682 LYS A N 1
ATOM 5271 C CA . LYS A 1 682 ? -9.298 4.603 35.564 1.00 98.75 682 LYS A CA 1
ATOM 5272 C C . LYS A 1 682 ? -8.569 3.390 34.995 1.00 98.75 682 LYS A C 1
ATOM 5274 O O . LYS A 1 682 ? -7.825 3.519 34.026 1.00 98.75 682 LYS A O 1
ATOM 5279 N N . ALA A 1 683 ? -8.751 2.230 35.617 1.00 98.81 683 ALA A N 1
ATOM 5280 C CA . ALA A 1 683 ? -7.967 1.024 35.372 1.00 98.81 683 ALA A CA 1
ATOM 5281 C C . ALA A 1 683 ? -8.852 -0.151 34.941 1.00 98.81 683 ALA A C 1
ATOM 5283 O O . ALA A 1 683 ? -9.864 -0.433 35.579 1.00 98.81 683 ALA A O 1
ATOM 5284 N N . VAL A 1 684 ? -8.425 -0.868 33.901 1.00 98.81 684 VAL A N 1
ATOM 5285 C CA . VAL A 1 684 ? -8.912 -2.203 33.530 1.00 98.81 684 VAL A CA 1
ATOM 5286 C C . VAL A 1 684 ? -7.794 -3.201 33.816 1.00 98.81 684 VAL A C 1
ATOM 5288 O O . VAL A 1 684 ? -6.696 -3.062 33.276 1.00 98.81 684 VAL A O 1
ATOM 5291 N N . VAL A 1 685 ? -8.068 -4.223 34.624 1.00 98.88 685 VAL A N 1
ATOM 5292 C CA . VAL A 1 685 ? -7.190 -5.389 34.777 1.00 98.88 685 VAL A CA 1
ATOM 5293 C C . VAL A 1 685 ? -7.807 -6.565 34.030 1.00 98.88 685 VAL A C 1
ATOM 5295 O O . VAL A 1 685 ? -8.977 -6.893 34.219 1.00 98.88 685 VAL A O 1
ATOM 5298 N N . ILE A 1 686 ? -7.010 -7.190 33.166 1.00 98.75 686 ILE A N 1
ATOM 5299 C CA . ILE A 1 686 ? -7.369 -8.367 32.373 1.00 98.75 686 ILE A CA 1
ATOM 5300 C C . ILE A 1 686 ? -6.496 -9.530 32.842 1.00 98.75 686 ILE A C 1
ATOM 5302 O O . ILE A 1 686 ? -5.270 -9.413 32.842 1.00 98.75 686 ILE A O 1
ATOM 5306 N N . GLN A 1 687 ? -7.115 -10.654 33.197 1.00 98.25 687 GLN A N 1
ATOM 5307 C CA . GLN A 1 687 ? -6.440 -11.924 33.466 1.00 98.25 687 GLN A CA 1
ATOM 5308 C C . GLN A 1 687 ? -6.809 -12.941 32.379 1.00 98.25 687 GLN A C 1
ATOM 5310 O O . GLN A 1 687 ? -7.989 -13.113 32.065 1.00 98.25 687 GLN A O 1
ATOM 5315 N N . ALA A 1 688 ? -5.812 -13.636 31.830 1.00 95.88 688 ALA A N 1
ATOM 5316 C CA . ALA A 1 688 ? -6.000 -14.689 30.836 1.00 95.88 688 ALA A CA 1
ATOM 5317 C C . ALA A 1 688 ? -5.104 -15.890 31.176 1.00 95.88 688 ALA A C 1
ATOM 5319 O O . ALA A 1 688 ? -3.901 -15.875 30.924 1.00 95.88 688 ALA A O 1
ATOM 5320 N N . GLY A 1 689 ? -5.690 -16.921 31.790 1.00 90.25 689 GLY A N 1
ATOM 5321 C CA . GLY A 1 689 ? -4.920 -17.952 32.490 1.00 90.25 689 GLY A CA 1
ATOM 5322 C C . GLY A 1 689 ? -4.336 -17.404 33.794 1.00 90.25 689 GLY A C 1
ATOM 5323 O O . GLY A 1 689 ? -5.060 -16.789 34.576 1.00 90.25 689 GLY A O 1
ATOM 5324 N N . ASP A 1 690 ? -3.044 -17.621 34.031 1.00 90.62 690 ASP A N 1
ATOM 5325 C CA . ASP A 1 690 ? -2.331 -17.074 35.197 1.00 90.62 690 ASP A CA 1
ATOM 5326 C C . ASP A 1 690 ? -1.771 -15.658 34.938 1.00 90.62 690 ASP A C 1
ATOM 5328 O O . ASP A 1 690 ? -1.522 -14.908 35.881 1.00 90.62 690 ASP A O 1
ATOM 5332 N N . ASP A 1 691 ? -1.607 -15.271 33.667 1.00 96.25 691 ASP A N 1
ATOM 5333 C CA . ASP A 1 691 ? -1.034 -13.989 33.250 1.00 96.25 691 ASP A CA 1
ATOM 5334 C C . ASP A 1 691 ? -2.029 -12.821 33.386 1.00 96.25 691 ASP A C 1
ATOM 5336 O O . ASP A 1 691 ? -3.218 -12.947 33.069 1.00 96.25 691 ASP A O 1
ATOM 5340 N N . LYS A 1 692 ? -1.522 -11.647 33.793 1.00 98.31 692 LYS A N 1
ATOM 5341 C CA . LYS A 1 692 ? -2.304 -10.412 33.979 1.00 98.31 692 LYS A CA 1
ATOM 5342 C C . LYS A 1 692 ? -1.735 -9.198 33.238 1.00 98.31 692 LYS A C 1
ATOM 5344 O O . LYS A 1 692 ? -0.520 -9.071 33.062 1.00 98.31 692 LYS A O 1
ATOM 5349 N N . LEU A 1 693 ? -2.628 -8.277 32.872 1.00 98.69 693 LEU A N 1
ATOM 5350 C CA . LEU A 1 693 ? -2.354 -6.967 32.274 1.00 98.69 693 LEU A CA 1
ATOM 5351 C C . LEU A 1 693 ? -3.195 -5.879 32.950 1.00 98.69 693 LEU A C 1
ATOM 5353 O O . LEU A 1 693 ? -4.413 -6.011 33.011 1.00 98.69 693 LEU A O 1
ATOM 5357 N N . ALA A 1 694 ? -2.564 -4.779 33.361 1.00 98.88 694 ALA A N 1
ATOM 5358 C CA . ALA A 1 694 ? -3.240 -3.536 33.729 1.00 98.88 694 ALA A CA 1
ATOM 5359 C C . ALA A 1 694 ? -3.148 -2.500 32.595 1.00 98.88 694 ALA A C 1
ATOM 5361 O O . ALA A 1 694 ? -2.050 -2.164 32.143 1.00 98.88 694 ALA A O 1
ATOM 5362 N N . LEU A 1 695 ? -4.299 -1.973 32.174 1.00 98.88 695 LEU A N 1
ATOM 5363 C CA . LEU A 1 695 ? -4.448 -0.848 31.247 1.00 98.88 695 LEU A CA 1
ATOM 5364 C C . LEU A 1 695 ? -5.063 0.329 32.007 1.00 98.88 695 LEU A C 1
ATOM 5366 O O . LEU A 1 695 ? -6.148 0.184 32.568 1.00 98.88 695 LEU A O 1
ATOM 5370 N N . VAL A 1 696 ? -4.385 1.478 32.049 1.00 98.88 696 VAL A N 1
ATOM 5371 C CA . VAL A 1 696 ? -4.813 2.622 32.871 1.00 98.88 696 VAL A CA 1
ATOM 5372 C C . VAL A 1 696 ? -4.797 3.919 32.075 1.00 98.88 696 VAL A C 1
ATOM 5374 O O . VAL A 1 696 ? -3.744 4.347 31.600 1.00 98.88 696 VAL A O 1
ATOM 5377 N N . GLY A 1 697 ? -5.962 4.558 31.989 1.00 98.75 697 GLY A N 1
ATOM 5378 C CA . GLY A 1 697 ? -6.116 5.924 31.500 1.00 98.75 697 GLY A CA 1
ATOM 5379 C C . GLY A 1 697 ? -6.046 6.922 32.654 1.00 98.75 697 GLY A C 1
ATOM 5380 O O . GLY A 1 697 ? -6.613 6.670 33.721 1.00 98.75 697 GLY A O 1
ATOM 5381 N N . LEU A 1 698 ? -5.350 8.041 32.452 1.00 98.62 698 LEU A N 1
ATOM 5382 C CA . LEU A 1 698 ? -5.200 9.108 33.445 1.00 98.62 698 LEU A CA 1
ATOM 5383 C C . LEU A 1 698 ? -5.638 10.459 32.874 1.00 98.62 698 LEU A C 1
ATOM 5385 O O . LEU A 1 698 ? -5.102 10.875 31.849 1.00 98.62 698 LEU A O 1
ATOM 5389 N N . ASP A 1 699 ? -6.484 11.211 33.572 1.00 98.19 699 ASP A N 1
ATOM 5390 C CA . ASP A 1 699 ? -6.853 12.585 33.198 1.00 98.19 699 ASP A CA 1
ATOM 5391 C C . ASP A 1 699 ? -5.758 13.610 33.554 1.00 98.19 699 ASP A C 1
ATOM 5393 O O . ASP A 1 699 ? -5.991 14.608 34.232 1.00 98.19 699 ASP A O 1
ATOM 5397 N N . ILE A 1 700 ? -4.525 13.364 33.104 1.00 96.12 700 ILE A N 1
ATOM 5398 C CA . ILE A 1 700 ? -3.381 14.273 33.254 1.00 96.12 700 ILE A CA 1
ATOM 5399 C C . ILE A 1 700 ? -2.573 14.383 31.955 1.00 96.12 700 ILE A C 1
ATOM 5401 O O . ILE A 1 700 ? -2.764 13.632 30.996 1.00 96.12 700 ILE A O 1
ATOM 5405 N N . GLY A 1 701 ? -1.628 15.322 31.932 1.00 92.25 701 GLY A N 1
ATOM 5406 C CA . GLY A 1 701 ? -0.841 15.663 30.748 1.00 92.25 701 GLY A CA 1
ATOM 5407 C C . GLY A 1 701 ? 0.076 14.562 30.197 1.00 92.25 701 GLY A C 1
ATOM 5408 O O . GLY A 1 701 ? 0.513 14.670 29.056 1.00 92.25 701 GLY A O 1
ATOM 5409 N N . ARG A 1 702 ? 0.418 13.521 30.966 1.00 89.12 702 ARG A N 1
ATOM 5410 C CA . ARG A 1 702 ? 1.395 12.493 30.553 1.00 89.12 702 ARG A CA 1
ATOM 5411 C C . ARG A 1 702 ? 1.385 11.263 31.462 1.00 89.12 702 ARG A C 1
ATOM 5413 O O . ARG A 1 702 ? 0.849 11.316 32.563 1.00 89.12 702 ARG A O 1
ATOM 5420 N N . GLY A 1 703 ? 1.996 10.169 31.002 1.00 92.25 703 GLY A N 1
ATOM 5421 C CA . GLY A 1 703 ? 2.271 9.000 31.838 1.00 92.25 703 GLY A CA 1
ATOM 5422 C C . GLY A 1 703 ? 3.304 9.279 32.952 1.00 92.25 703 GLY A C 1
ATOM 5423 O O . GLY A 1 703 ? 4.041 10.273 32.865 1.00 92.25 703 GLY A O 1
ATOM 5424 N N . PRO A 1 704 ? 3.374 8.413 33.986 1.00 94.75 704 PRO A N 1
ATOM 5425 C CA . PRO A 1 704 ? 4.234 8.603 35.162 1.00 94.75 704 PRO A CA 1
ATOM 5426 C C . PRO A 1 704 ? 5.733 8.693 34.828 1.00 94.75 704 PRO A C 1
ATOM 5428 O O . PRO A 1 704 ? 6.160 8.256 33.761 1.00 94.75 704 PRO A O 1
ATOM 5431 N N . THR A 1 705 ? 6.550 9.230 35.744 1.00 92.25 705 THR A N 1
ATOM 5432 C CA . THR A 1 705 ? 8.019 9.280 35.574 1.00 92.25 705 THR A CA 1
ATOM 5433 C C . THR A 1 705 ? 8.643 7.876 35.554 1.00 92.25 705 THR A C 1
ATOM 5435 O O . THR A 1 705 ? 8.027 6.897 35.988 1.00 92.25 705 THR A O 1
ATOM 5438 N N . ILE A 1 706 ? 9.903 7.768 35.118 1.00 90.69 706 ILE A N 1
ATOM 5439 C CA . ILE A 1 706 ? 10.645 6.494 35.108 1.00 90.69 706 ILE A CA 1
ATOM 5440 C C . ILE A 1 706 ? 10.727 5.881 36.522 1.00 90.69 706 ILE A C 1
ATOM 5442 O O . ILE A 1 706 ? 10.508 4.679 36.690 1.00 90.69 706 ILE A O 1
ATOM 5446 N N . GLU A 1 707 ? 10.970 6.692 37.559 1.00 91.25 707 GLU A N 1
ATOM 5447 C CA . GLU A 1 707 ? 11.009 6.210 38.950 1.00 91.25 707 GLU A CA 1
ATOM 5448 C C . GLU A 1 707 ? 9.623 5.818 39.483 1.00 91.25 707 GLU A C 1
ATOM 5450 O O . GLU A 1 707 ? 9.499 4.808 40.182 1.00 91.25 707 GLU A O 1
ATOM 5455 N N . MET A 1 708 ? 8.562 6.537 39.094 1.00 96.19 708 MET A N 1
ATOM 5456 C CA . MET A 1 708 ? 7.187 6.127 39.400 1.00 96.19 708 MET A CA 1
ATOM 5457 C C . MET A 1 708 ? 6.867 4.768 38.767 1.00 96.19 708 MET A C 1
ATOM 5459 O O . MET A 1 708 ? 6.360 3.885 39.454 1.00 96.19 708 MET A O 1
ATOM 5463 N N . MET A 1 709 ? 7.209 4.553 37.492 1.00 96.94 709 MET A N 1
ATOM 5464 C CA . MET A 1 709 ? 6.959 3.280 36.804 1.00 96.94 709 MET A CA 1
ATOM 5465 C C . MET A 1 709 ? 7.741 2.106 37.408 1.00 96.94 709 MET A C 1
ATOM 5467 O O . MET A 1 709 ? 7.197 1.001 37.499 1.00 96.94 709 MET A O 1
ATOM 5471 N N . LYS A 1 710 ? 8.978 2.329 37.877 1.00 95.69 710 LYS A N 1
ATOM 5472 C CA . LYS A 1 710 ? 9.757 1.327 38.631 1.00 95.69 710 LYS A CA 1
ATOM 5473 C C . LYS A 1 710 ? 9.045 0.914 39.923 1.00 95.69 710 LYS A C 1
ATOM 5475 O O . LYS A 1 710 ? 8.909 -0.282 40.183 1.00 95.69 710 LYS A O 1
ATOM 5480 N N . LEU A 1 711 ? 8.563 1.885 40.705 1.00 98.00 711 LEU A N 1
ATOM 5481 C CA . LEU A 1 711 ? 7.812 1.634 41.940 1.00 98.00 711 LEU A CA 1
ATOM 5482 C C . LEU A 1 711 ? 6.487 0.906 41.661 1.00 98.00 711 LEU A C 1
ATOM 5484 O O . LEU A 1 711 ? 6.210 -0.117 42.283 1.00 98.00 711 LEU A O 1
ATOM 5488 N N . ILE A 1 712 ? 5.704 1.396 40.695 1.00 98.56 712 ILE A N 1
ATOM 5489 C CA . ILE A 1 712 ? 4.400 0.833 40.318 1.00 98.56 712 ILE A CA 1
ATOM 5490 C C . ILE A 1 712 ? 4.540 -0.640 39.911 1.00 98.56 712 ILE A C 1
ATOM 5492 O O . ILE A 1 712 ? 3.858 -1.492 40.475 1.00 98.56 712 ILE A O 1
ATOM 5496 N N . ARG A 1 713 ? 5.459 -0.972 38.992 1.00 98.06 713 ARG A N 1
ATOM 5497 C CA . ARG A 1 713 ? 5.650 -2.362 38.537 1.00 98.06 713 ARG A CA 1
ATOM 5498 C C . ARG A 1 713 ? 6.101 -3.297 39.651 1.00 98.06 713 ARG A C 1
ATOM 5500 O O . ARG A 1 713 ? 5.539 -4.380 39.781 1.00 98.06 713 ARG A O 1
ATOM 5507 N N . LYS A 1 714 ? 7.071 -2.876 40.472 1.00 97.94 714 LYS A N 1
ATOM 5508 C CA . LYS A 1 714 ? 7.542 -3.665 41.619 1.00 97.94 714 LYS A CA 1
ATOM 5509 C C . LYS A 1 714 ? 6.377 -4.023 42.545 1.00 97.94 714 LYS A C 1
ATOM 5511 O O . LYS A 1 714 ? 6.175 -5.189 42.862 1.00 97.94 714 LYS A O 1
ATOM 5516 N N . GLU A 1 715 ? 5.609 -3.023 42.968 1.00 98.38 715 GLU A N 1
ATOM 5517 C CA . GLU A 1 715 ? 4.534 -3.212 43.944 1.00 98.38 715 GLU A CA 1
ATOM 5518 C C . GLU A 1 715 ? 3.361 -4.026 43.371 1.00 98.38 715 GLU A C 1
ATOM 5520 O O . GLU A 1 715 ? 2.742 -4.787 44.111 1.00 98.38 715 GLU A O 1
ATOM 5525 N N . LEU A 1 716 ? 3.064 -3.917 42.071 1.00 98.50 716 LEU A N 1
ATOM 5526 C CA . LEU A 1 716 ? 2.002 -4.692 41.414 1.00 98.50 716 LEU A CA 1
ATOM 5527 C C . LEU A 1 716 ? 2.392 -6.150 41.125 1.00 98.50 716 LEU A C 1
ATOM 5529 O O . LEU A 1 716 ? 1.559 -7.043 41.299 1.00 98.50 716 LEU A O 1
ATOM 5533 N N . SER A 1 717 ? 3.649 -6.409 40.756 1.00 97.12 717 SER A N 1
ATOM 5534 C CA . SER A 1 717 ? 4.209 -7.765 40.690 1.00 97.12 717 SER A CA 1
ATOM 5535 C C . SER A 1 717 ? 4.155 -8.424 42.075 1.00 97.12 717 SER A C 1
ATOM 5537 O O . SER A 1 717 ? 3.502 -9.453 42.251 1.00 97.12 717 SER A O 1
ATOM 5539 N N . GLU A 1 718 ? 4.715 -7.766 43.100 1.00 97.12 718 GLU A N 1
ATOM 5540 C CA . GLU A 1 718 ? 4.787 -8.295 44.470 1.00 97.12 718 GLU A CA 1
ATOM 5541 C C . GLU A 1 718 ? 3.417 -8.514 45.143 1.00 97.12 718 GLU A C 1
ATOM 5543 O O . GLU A 1 718 ? 3.300 -9.405 45.987 1.00 97.12 718 GLU A O 1
ATOM 5548 N N . LYS A 1 719 ? 2.388 -7.717 44.811 1.00 97.38 719 LYS A N 1
ATOM 5549 C CA . LYS A 1 719 ? 1.062 -7.784 45.464 1.00 97.38 719 LYS A CA 1
ATOM 5550 C C . LYS A 1 719 ? -0.002 -8.550 44.679 1.00 97.38 719 LYS A C 1
ATOM 5552 O O . LYS A 1 719 ? -0.885 -9.126 45.311 1.00 97.38 719 LYS A O 1
ATOM 5557 N N . ALA A 1 720 ? 0.047 -8.533 43.347 1.00 96.31 720 ALA A N 1
ATOM 5558 C CA . ALA A 1 720 ? -1.034 -9.040 42.494 1.00 96.31 720 ALA A CA 1
ATOM 5559 C C . ALA A 1 720 ? -0.572 -9.926 41.321 1.00 96.31 720 ALA A C 1
ATOM 5561 O O . ALA A 1 720 ? -1.426 -10.506 40.646 1.00 96.31 720 ALA A O 1
ATOM 5562 N N . GLY A 1 721 ? 0.739 -10.056 41.074 1.00 96.38 721 GLY A N 1
ATOM 5563 C CA . GLY A 1 721 ? 1.279 -10.799 39.927 1.00 96.38 721 GLY A CA 1
ATOM 5564 C C . GLY A 1 721 ? 1.054 -10.106 38.577 1.00 96.38 721 GLY A C 1
ATOM 5565 O O . GLY A 1 721 ? 0.973 -10.772 37.547 1.00 96.38 721 GLY A O 1
ATOM 5566 N N . ILE A 1 722 ? 0.892 -8.778 38.566 1.00 98.12 722 ILE A N 1
ATOM 5567 C CA . ILE A 1 722 ? 0.660 -8.011 37.333 1.00 98.12 722 ILE A CA 1
ATOM 5568 C C . ILE A 1 722 ? 2.007 -7.581 36.742 1.00 98.12 722 ILE A C 1
ATOM 5570 O O . ILE A 1 722 ? 2.514 -6.496 37.023 1.00 98.12 722 ILE A O 1
ATOM 5574 N N . GLU A 1 723 ? 2.573 -8.443 35.898 1.00 93.81 723 GLU A N 1
ATOM 5575 C CA . GLU A 1 723 ? 3.835 -8.182 35.186 1.00 93.81 723 GLU A CA 1
ATOM 5576 C C . GLU A 1 723 ? 3.674 -7.188 34.021 1.00 93.81 723 GLU A C 1
ATOM 5578 O O . GLU A 1 723 ? 4.606 -6.463 33.670 1.00 93.81 723 GLU A O 1
ATOM 5583 N N . ASN A 1 724 ? 2.483 -7.125 33.413 1.00 97.75 724 ASN A N 1
ATOM 5584 C CA . ASN A 1 724 ? 2.214 -6.284 32.247 1.00 97.75 724 ASN A CA 1
ATOM 5585 C C . ASN A 1 724 ? 1.414 -5.046 32.671 1.00 97.75 724 ASN A C 1
ATOM 5587 O O . ASN A 1 724 ? 0.282 -5.157 33.137 1.00 97.75 724 ASN A O 1
ATOM 5591 N N . VAL A 1 725 ? 1.990 -3.856 32.508 1.00 98.56 725 VAL A N 1
ATOM 5592 C CA . VAL A 1 725 ? 1.404 -2.590 32.979 1.00 98.56 725 VAL A CA 1
ATOM 5593 C C . VAL A 1 725 ? 1.565 -1.528 31.894 1.00 98.56 725 VAL A C 1
ATOM 5595 O O . VAL A 1 725 ? 2.689 -1.271 31.462 1.00 98.56 725 VAL A O 1
ATOM 5598 N N . MET A 1 726 ? 0.461 -0.916 31.454 1.00 98.69 726 MET A N 1
ATOM 5599 C CA . MET A 1 726 ? 0.433 0.165 30.458 1.00 98.69 726 MET A CA 1
ATOM 5600 C C . MET A 1 726 ? -0.431 1.325 30.969 1.00 98.69 726 MET A C 1
ATOM 5602 O O . MET A 1 726 ? -1.651 1.204 31.073 1.00 98.69 726 MET A O 1
ATOM 5606 N N . ILE A 1 727 ? 0.207 2.450 31.290 1.00 98.69 727 ILE A N 1
ATOM 5607 C CA . ILE A 1 727 ? -0.416 3.634 31.891 1.00 98.69 727 ILE A CA 1
ATOM 5608 C C . ILE A 1 727 ? -0.234 4.819 30.941 1.00 98.69 727 ILE A C 1
ATOM 5610 O O . ILE A 1 727 ? 0.895 5.269 30.739 1.00 98.69 727 ILE A O 1
ATOM 5614 N N . SER A 1 728 ? -1.328 5.315 30.361 1.00 97.81 728 SER A N 1
ATOM 5615 C CA . SER A 1 728 ? -1.343 6.406 29.376 1.00 97.81 728 SER A CA 1
ATOM 5616 C C . SER A 1 728 ? -2.023 7.648 29.953 1.00 97.81 728 SER A C 1
ATOM 5618 O O . SER A 1 728 ? -3.125 7.577 30.499 1.00 97.81 728 SER A O 1
ATOM 5620 N N . GLY A 1 729 ? -1.369 8.804 29.825 1.00 97.31 729 GLY A N 1
ATOM 5621 C CA . GLY A 1 729 ? -2.023 10.088 30.073 1.00 97.31 729 GLY A CA 1
ATOM 5622 C C . GLY A 1 729 ? -2.971 10.443 28.927 1.00 97.31 729 GLY A C 1
ATOM 5623 O O . GLY A 1 729 ? -2.577 10.370 27.764 1.00 97.31 729 GLY A O 1
ATOM 5624 N N . SER A 1 730 ? -4.185 10.901 29.242 1.00 97.75 730 SER A N 1
ATOM 5625 C CA . SER A 1 730 ? -5.129 11.468 28.269 1.00 97.75 730 SER A CA 1
ATOM 5626 C C . SER A 1 730 ? -4.540 12.675 27.535 1.00 97.75 730 SER A C 1
ATOM 5628 O O . SER A 1 730 ? -4.956 12.975 26.418 1.00 97.75 730 SER A O 1
ATOM 5630 N N . HIS A 1 731 ? -3.514 13.297 28.129 1.00 97.50 731 HIS A N 1
ATOM 5631 C CA . HIS A 1 731 ? -2.754 14.438 27.634 1.00 97.50 731 HIS A CA 1
ATOM 5632 C C . HIS A 1 731 ? -3.492 15.783 27.750 1.00 97.50 731 HIS A C 1
ATOM 5634 O O . HIS A 1 731 ? -3.204 16.737 27.031 1.00 97.50 731 HIS A O 1
ATOM 5640 N N . THR A 1 732 ? -4.416 15.899 28.711 1.00 97.56 732 THR A N 1
ATOM 5641 C CA . THR A 1 732 ? -5.018 17.195 29.052 1.00 97.56 732 THR A CA 1
ATOM 5642 C C . THR A 1 732 ? -3.953 18.227 29.448 1.00 97.56 732 THR A C 1
ATOM 5644 O O . THR A 1 732 ? -3.157 18.029 30.371 1.00 97.56 732 THR A O 1
ATOM 5647 N N . HIS A 1 733 ? -3.985 19.389 28.790 1.00 96.50 733 HIS A N 1
ATOM 5648 C CA . HIS A 1 733 ? -3.230 20.582 29.196 1.00 96.50 733 HIS A CA 1
ATOM 5649 C C . HIS A 1 733 ? -3.831 21.267 30.445 1.00 96.50 733 HIS A C 1
ATOM 5651 O O . HIS A 1 733 ? -3.508 22.411 30.762 1.00 96.50 733 HIS A O 1
ATOM 5657 N N . HIS A 1 734 ? -4.744 20.599 31.151 1.00 96.75 734 HIS A N 1
ATOM 5658 C CA . HIS A 1 734 ? -5.380 21.055 32.382 1.00 96.75 734 HIS A CA 1
ATOM 5659 C C . HIS A 1 734 ? -5.185 20.051 33.535 1.00 96.75 734 HIS A C 1
ATOM 5661 O O . HIS A 1 734 ? -5.995 19.991 34.454 1.00 96.75 734 HIS A O 1
ATOM 5667 N N . GLY A 1 735 ? -4.072 19.306 33.520 1.00 95.88 735 GLY A N 1
ATOM 5668 C CA . GLY A 1 735 ? -3.562 18.525 34.656 1.00 95.88 735 GLY A CA 1
ATOM 5669 C C . GLY A 1 735 ? -2.421 19.218 35.435 1.00 95.88 735 GLY A C 1
ATOM 5670 O O . GLY A 1 735 ? -1.938 20.281 35.027 1.00 95.88 735 GLY A O 1
ATOM 5671 N N . PRO A 1 736 ? -1.969 18.638 36.564 1.00 96.06 736 PRO A N 1
ATOM 5672 C CA . PRO A 1 736 ? -0.802 19.102 37.322 1.00 96.06 736 PRO A CA 1
ATOM 5673 C C . PRO A 1 736 ? 0.536 18.750 36.653 1.00 96.06 736 PRO A C 1
ATOM 5675 O O . PRO A 1 736 ? 0.631 17.807 35.870 1.00 96.06 736 PRO A O 1
ATOM 5678 N N . VAL A 1 737 ? 1.591 19.475 37.032 1.00 94.12 737 VAL A N 1
ATOM 5679 C CA . VAL A 1 737 ? 2.990 19.031 36.890 1.00 94.12 737 VAL A CA 1
ATOM 5680 C C . VAL A 1 737 ? 3.270 17.943 37.942 1.00 94.12 737 VAL A C 1
ATOM 5682 O O . VAL A 1 737 ? 2.997 18.176 39.119 1.00 94.12 737 VAL A O 1
ATOM 5685 N N . ILE A 1 738 ? 3.819 16.785 37.546 1.00 94.38 738 ILE A N 1
ATOM 5686 C CA . ILE A 1 738 ? 4.079 15.631 38.445 1.00 94.38 738 ILE A CA 1
ATOM 5687 C C . ILE A 1 738 ? 5.571 15.275 38.587 1.00 94.38 738 ILE A C 1
ATOM 5689 O O . ILE A 1 738 ? 5.924 14.245 39.150 1.00 94.38 738 ILE A O 1
ATOM 5693 N N . GLU A 1 739 ? 6.461 16.122 38.070 1.00 93.12 739 GLU A N 1
ATOM 5694 C CA . GLU A 1 739 ? 7.903 15.850 37.952 1.00 93.12 739 GLU A CA 1
ATOM 5695 C C . GLU A 1 739 ? 8.748 16.569 39.007 1.00 93.12 739 GLU A C 1
ATOM 5697 O O . GLU A 1 739 ? 9.969 16.453 39.002 1.00 93.12 739 GLU A O 1
ATOM 5702 N N . LEU A 1 740 ? 8.128 17.370 39.875 1.00 94.19 740 LEU A N 1
ATOM 5703 C CA . LEU A 1 740 ? 8.848 18.173 40.860 1.00 94.19 740 LEU A CA 1
ATOM 5704 C C . LEU A 1 740 ? 9.202 17.325 42.083 1.00 94.19 740 LEU A C 1
ATOM 5706 O O . LEU A 1 740 ? 8.361 16.604 42.611 1.00 94.19 740 LEU A O 1
ATOM 5710 N N . THR A 1 741 ? 10.444 17.440 42.553 1.00 94.12 741 THR A N 1
ATOM 5711 C CA . THR A 1 741 ? 11.015 16.568 43.592 1.00 94.12 741 THR A CA 1
ATOM 5712 C C . THR A 1 741 ? 11.519 17.355 44.806 1.00 94.12 741 THR A C 1
ATOM 5714 O O . THR A 1 741 ? 11.806 18.555 44.727 1.00 94.12 741 THR A O 1
ATOM 5717 N N . ASP A 1 742 ? 11.693 16.673 45.945 1.00 93.81 742 ASP A N 1
ATOM 5718 C CA . ASP A 1 742 ? 12.181 17.253 47.211 1.00 93.81 742 ASP A CA 1
ATOM 5719 C C . ASP A 1 742 ? 13.698 17.601 47.211 1.00 93.81 742 ASP A C 1
ATOM 5721 O O . ASP A 1 742 ? 14.352 17.740 48.251 1.00 93.81 742 ASP A O 1
ATOM 5725 N N . LYS A 1 743 ? 14.289 17.776 46.024 1.00 94.19 743 LYS A N 1
ATOM 5726 C CA . LYS A 1 743 ? 15.686 18.170 45.788 1.00 94.19 743 LYS A CA 1
ATOM 5727 C C . LYS A 1 743 ? 15.785 19.699 45.656 1.00 94.19 743 LYS A C 1
ATOM 5729 O O . LYS A 1 743 ? 14.915 20.360 45.086 1.00 94.19 743 LYS A O 1
ATOM 5734 N N . GLU A 1 744 ? 16.839 20.293 46.218 1.00 92.38 744 GLU A N 1
ATOM 5735 C CA . GLU A 1 744 ? 17.029 21.754 46.228 1.00 92.38 744 GLU A CA 1
ATOM 5736 C C . GLU A 1 744 ? 17.172 22.300 44.797 1.00 92.38 744 GLU A C 1
ATOM 5738 O O . GLU A 1 744 ? 18.104 21.937 44.081 1.00 92.38 744 GLU A O 1
ATOM 5743 N N . GLY A 1 745 ? 16.230 23.153 44.377 1.00 90.88 745 GLY A N 1
ATOM 5744 C CA . GLY A 1 745 ? 16.141 23.669 43.004 1.00 90.88 745 GLY A CA 1
ATOM 5745 C C . GLY A 1 745 ? 15.285 22.841 42.034 1.00 90.88 745 GLY A C 1
ATOM 5746 O O . GLY A 1 745 ? 15.259 23.169 40.854 1.00 90.88 745 GLY A O 1
ATOM 5747 N N . TYR A 1 746 ? 14.582 21.803 42.508 1.00 92.50 746 TYR A N 1
ATOM 5748 C CA . TYR A 1 746 ? 13.791 20.865 41.686 1.00 92.50 746 TYR A CA 1
ATOM 5749 C C . TYR A 1 746 ? 12.303 20.811 42.096 1.00 92.5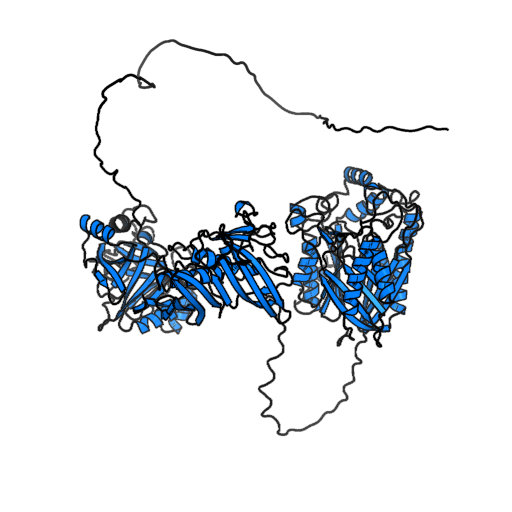0 746 TYR A C 1
ATOM 5751 O O . TYR A 1 746 ? 11.510 20.120 41.460 1.00 92.50 746 TYR A O 1
ATOM 5759 N N . GLY A 1 747 ? 11.913 21.551 43.140 1.00 93.50 747 GLY A N 1
ATOM 5760 C CA . GLY A 1 747 ? 10.546 21.623 43.673 1.00 93.50 747 GLY A CA 1
ATOM 5761 C C . GLY A 1 747 ? 10.515 22.126 45.120 1.00 93.50 747 GLY A C 1
ATOM 5762 O O . GLY A 1 747 ? 9.779 23.064 45.443 1.00 93.50 747 GLY A O 1
ATOM 5763 N N . LYS A 1 748 ? 11.392 21.548 45.951 1.00 94.75 748 LYS A N 1
ATOM 5764 C CA . LYS A 1 748 ? 11.598 21.848 47.380 1.00 94.75 748 LYS A CA 1
ATOM 5765 C C . LYS A 1 748 ? 11.564 23.343 47.733 1.00 94.75 748 LYS A C 1
ATOM 5767 O O . LYS A 1 748 ? 12.321 24.140 47.177 1.00 94.75 748 LYS A O 1
ATOM 5772 N N . GLY A 1 749 ? 10.749 23.703 48.722 1.00 92.88 749 GLY A N 1
ATOM 5773 C CA . GLY A 1 749 ? 10.631 25.034 49.326 1.00 92.88 749 GLY A CA 1
ATOM 5774 C C . GLY A 1 749 ? 9.907 26.081 48.474 1.00 92.88 749 GLY A C 1
ATOM 5775 O O . GLY A 1 749 ? 9.844 27.247 48.868 1.00 92.88 749 GLY A O 1
ATOM 5776 N N . LYS A 1 750 ? 9.399 25.695 47.297 1.00 93.62 750 LYS A N 1
ATOM 5777 C CA . LYS A 1 750 ? 8.737 26.587 46.328 1.00 93.62 750 LYS A CA 1
ATOM 5778 C C . LYS A 1 750 ? 7.422 26.010 45.810 1.00 93.62 750 LYS A C 1
ATOM 5780 O O . LYS A 1 750 ? 6.447 26.743 45.668 1.00 93.62 750 LYS A O 1
ATOM 5785 N N . PHE A 1 751 ? 7.397 24.704 45.552 1.00 95.69 751 PHE A N 1
ATOM 5786 C CA . PHE A 1 751 ? 6.254 23.972 45.010 1.00 95.69 751 PHE A CA 1
ATOM 5787 C C . PHE A 1 751 ? 5.930 22.736 45.864 1.00 95.69 751 PHE A C 1
ATOM 5789 O O . PHE A 1 751 ? 5.579 21.693 45.325 1.00 95.69 751 PHE A O 1
ATOM 5796 N N . ASP A 1 752 ? 6.045 22.839 47.192 1.00 95.00 752 ASP A N 1
ATOM 5797 C CA . ASP A 1 752 ? 5.967 21.691 48.116 1.00 95.00 752 ASP A CA 1
ATOM 5798 C C . ASP A 1 752 ? 4.697 20.840 47.934 1.00 95.00 752 ASP A C 1
ATOM 5800 O O . ASP A 1 752 ? 4.776 19.619 47.934 1.00 95.00 752 ASP A O 1
ATOM 5804 N N . LYS A 1 753 ? 3.545 21.468 47.656 1.00 95.88 753 LYS A N 1
ATOM 5805 C CA . LYS A 1 753 ? 2.292 20.766 47.311 1.00 95.88 753 LYS A CA 1
ATOM 5806 C C . LYS A 1 753 ? 2.409 19.861 46.079 1.00 95.88 753 LYS A C 1
ATOM 5808 O O . LYS A 1 753 ? 1.762 18.824 46.016 1.00 95.88 753 LYS A O 1
ATOM 5813 N N . ALA A 1 754 ? 3.171 20.287 45.071 1.00 95.94 754 ALA A N 1
ATOM 5814 C CA . ALA A 1 754 ? 3.354 19.542 43.828 1.00 95.94 754 ALA A CA 1
ATOM 5815 C C . ALA A 1 754 ? 4.296 18.353 44.041 1.00 95.94 754 ALA A C 1
ATOM 5817 O O . ALA A 1 754 ? 4.058 17.290 43.481 1.00 95.94 754 ALA A O 1
ATOM 5818 N N . VAL A 1 755 ? 5.310 18.528 44.897 1.00 97.06 755 VAL A N 1
ATOM 5819 C CA . VAL A 1 755 ? 6.196 17.449 45.357 1.00 97.06 755 VAL A CA 1
ATOM 5820 C C . VAL A 1 755 ? 5.398 16.421 46.168 1.00 97.06 755 VAL A C 1
ATOM 5822 O O . VAL A 1 755 ? 5.408 15.244 45.831 1.00 97.06 755 VAL A O 1
ATOM 5825 N N . GLU A 1 756 ? 4.625 16.866 47.164 1.00 97.31 756 GLU A N 1
ATOM 5826 C CA . GLU A 1 756 ? 3.746 16.012 47.978 1.00 97.31 756 GLU A CA 1
ATOM 5827 C C . GLU A 1 756 ? 2.744 15.233 47.107 1.00 97.31 756 GLU A C 1
ATOM 5829 O O . GLU A 1 756 ? 2.594 14.021 47.264 1.00 97.31 756 GLU A O 1
ATOM 5834 N N . TYR A 1 757 ? 2.102 15.894 46.136 1.00 97.31 757 TYR A N 1
ATOM 5835 C CA . TYR A 1 757 ? 1.215 15.223 45.184 1.00 97.31 757 TYR A CA 1
ATOM 5836 C C . TYR A 1 757 ? 1.963 14.198 44.315 1.00 97.31 757 TYR A C 1
ATOM 5838 O O . TYR A 1 757 ? 1.497 13.068 44.185 1.00 97.31 757 TYR A O 1
ATOM 5846 N N . ALA A 1 758 ? 3.126 14.553 43.758 1.00 96.19 758 ALA A N 1
ATOM 5847 C CA . ALA A 1 758 ? 3.935 13.651 42.938 1.00 96.19 758 ALA A CA 1
ATOM 5848 C C . ALA A 1 758 ? 4.407 12.409 43.718 1.00 96.19 758 ALA A C 1
ATOM 5850 O O . ALA A 1 758 ? 4.390 11.308 43.173 1.00 96.19 758 ALA A O 1
ATOM 5851 N N . GLU A 1 759 ? 4.759 12.552 44.998 1.00 96.38 759 GLU A N 1
ATOM 5852 C CA . GLU A 1 759 ? 5.132 11.432 45.871 1.00 96.38 759 GLU A CA 1
ATOM 5853 C C . GLU A 1 759 ? 3.946 10.493 46.167 1.00 96.38 759 GLU A C 1
ATOM 5855 O O . GLU A 1 759 ? 4.116 9.274 46.181 1.00 96.38 759 GLU A O 1
ATOM 5860 N N . GLN A 1 760 ? 2.729 11.023 46.349 1.00 97.38 760 GLN A N 1
ATOM 5861 C CA . GLN A 1 760 ? 1.524 10.204 46.572 1.00 97.38 760 GLN A CA 1
ATOM 5862 C C . GLN A 1 760 ? 0.913 9.629 45.280 1.00 97.38 760 GLN A C 1
ATOM 5864 O O . GLN A 1 760 ? 0.170 8.641 45.324 1.00 97.38 760 GLN A O 1
ATOM 5869 N N . PHE A 1 761 ? 1.221 10.208 44.118 1.00 98.00 761 PHE A N 1
ATOM 5870 C CA . PHE A 1 761 ? 0.654 9.805 42.832 1.00 98.00 761 PHE A CA 1
ATOM 5871 C C . PHE A 1 761 ? 0.888 8.322 42.469 1.00 98.00 761 PHE A C 1
ATOM 5873 O O . PHE A 1 761 ? -0.104 7.627 42.239 1.00 98.00 761 PHE A O 1
ATOM 5880 N N . PRO A 1 762 ? 2.119 7.759 42.478 1.00 98.31 762 PRO A N 1
ATOM 5881 C CA . PRO A 1 762 ? 2.326 6.349 42.134 1.00 98.31 762 PRO A CA 1
ATOM 5882 C C . PRO A 1 762 ? 1.623 5.387 43.100 1.00 98.31 762 PRO A C 1
ATOM 5884 O O . PRO A 1 762 ? 1.132 4.348 42.664 1.00 98.31 762 PRO A O 1
ATOM 5887 N N . HIS A 1 763 ? 1.508 5.733 44.387 1.00 98.25 763 HIS A N 1
ATOM 5888 C CA . HIS A 1 763 ? 0.736 4.947 45.356 1.00 98.25 763 HIS A CA 1
ATOM 5889 C C . HIS A 1 763 ? -0.761 4.949 45.021 1.00 98.25 763 HIS A C 1
ATOM 5891 O O . HIS A 1 763 ? -1.394 3.895 45.020 1.00 98.25 763 HIS A O 1
ATOM 5897 N N . THR A 1 764 ? -1.297 6.104 44.625 1.00 98.31 764 THR A N 1
ATOM 5898 C CA . THR A 1 764 ? -2.686 6.248 44.166 1.00 98.31 764 THR A CA 1
ATOM 5899 C C . THR A 1 764 ? -2.966 5.401 42.916 1.00 98.31 764 THR A C 1
ATOM 5901 O O . THR A 1 764 ? -4.026 4.781 42.824 1.00 98.31 764 THR A O 1
ATOM 5904 N N . LEU A 1 765 ? -2.001 5.311 41.989 1.00 98.75 765 LEU A N 1
ATOM 5905 C CA . LEU A 1 765 ? -2.100 4.448 40.805 1.00 98.75 765 LEU A CA 1
ATOM 5906 C C . LEU A 1 765 ? -2.013 2.954 41.146 1.00 98.75 765 LEU A C 1
ATOM 5908 O O . LEU A 1 765 ? -2.794 2.169 40.616 1.00 98.75 765 LEU A O 1
ATOM 5912 N N . ILE A 1 766 ? -1.113 2.554 42.052 1.00 98.81 766 ILE A N 1
ATOM 5913 C CA . ILE A 1 766 ? -1.049 1.171 42.553 1.00 98.81 766 ILE A CA 1
ATOM 5914 C C . ILE A 1 766 ? -2.396 0.774 43.170 1.00 98.81 766 ILE A C 1
ATOM 5916 O O . ILE A 1 766 ? -2.906 -0.303 42.874 1.00 98.81 766 ILE A O 1
ATOM 5920 N N . GLU A 1 767 ? -2.994 1.632 43.998 1.00 98.75 767 GLU A N 1
ATOM 5921 C CA . GLU A 1 767 ? -4.248 1.312 44.681 1.00 98.75 767 GLU A CA 1
ATOM 5922 C C . GLU A 1 767 ? -5.434 1.132 43.721 1.00 98.75 767 GLU A C 1
ATOM 5924 O O . GLU A 1 767 ? -6.127 0.128 43.847 1.00 98.75 767 GLU A O 1
ATOM 5929 N N . VAL A 1 768 ? -5.638 2.003 42.721 1.00 98.75 768 VAL A N 1
ATOM 5930 C CA . VAL A 1 768 ? -6.749 1.816 41.758 1.00 98.75 768 VAL A CA 1
ATOM 5931 C C . VAL A 1 768 ? -6.554 0.582 40.861 1.00 98.75 768 VAL A C 1
ATOM 5933 O O . VAL A 1 768 ? -7.524 -0.073 40.482 1.00 98.75 768 VAL A O 1
ATOM 5936 N N . ILE A 1 769 ? -5.308 0.192 40.566 1.00 98.88 769 ILE A N 1
ATOM 5937 C CA . ILE A 1 769 ? -5.025 -1.059 39.843 1.00 98.88 769 ILE A CA 1
ATOM 5938 C C . ILE A 1 769 ? -5.308 -2.282 40.734 1.00 98.88 769 ILE A C 1
ATOM 5940 O O . ILE A 1 769 ? -5.861 -3.266 40.252 1.00 98.88 769 ILE A O 1
ATOM 5944 N N . LEU A 1 770 ? -4.991 -2.225 42.033 1.00 98.75 770 LEU A N 1
ATOM 5945 C CA . LEU A 1 770 ? -5.324 -3.292 42.988 1.00 98.75 770 LEU A CA 1
ATOM 5946 C C . LEU A 1 770 ? -6.834 -3.378 43.278 1.00 98.75 770 LEU A C 1
ATOM 5948 O O . LEU A 1 770 ? -7.345 -4.473 43.497 1.00 98.75 770 LEU A O 1
ATOM 5952 N N . GLU A 1 771 ? -7.560 -2.258 43.237 1.00 98.81 771 GLU A N 1
ATOM 5953 C CA . GLU A 1 771 ? -9.030 -2.228 43.282 1.00 98.81 771 GLU A CA 1
ATOM 5954 C C . GLU A 1 771 ? -9.636 -2.918 42.048 1.00 98.81 771 GLU A C 1
ATOM 5956 O O . GLU A 1 771 ? -10.547 -3.734 42.190 1.00 98.81 771 GLU A O 1
ATOM 5961 N N . ALA A 1 772 ? -9.090 -2.664 40.852 1.00 98.81 772 ALA A N 1
ATOM 5962 C CA . ALA A 1 772 ? -9.496 -3.347 39.624 1.00 98.81 772 ALA A CA 1
ATOM 5963 C C . ALA A 1 772 ? -9.133 -4.847 39.634 1.00 98.81 772 ALA A C 1
ATOM 5965 O O . ALA A 1 772 ? -9.941 -5.667 39.204 1.00 98.81 772 ALA A O 1
ATOM 5966 N N . ASP A 1 773 ? -7.971 -5.232 40.175 1.00 98.75 773 ASP A N 1
ATOM 5967 C CA . ASP A 1 773 ? -7.572 -6.640 40.340 1.00 98.75 773 ASP A CA 1
ATOM 5968 C C . ASP A 1 773 ? -8.501 -7.391 41.309 1.00 98.75 773 ASP A C 1
ATOM 5970 O O . ASP A 1 773 ? -8.965 -8.494 41.020 1.00 98.75 773 ASP A O 1
ATOM 5974 N N . ALA A 1 774 ? -8.863 -6.760 42.431 1.00 98.56 774 ALA A N 1
ATOM 5975 C CA . ALA A 1 774 ? -9.829 -7.300 43.387 1.00 98.56 774 ALA A CA 1
ATOM 5976 C C . ALA A 1 774 ? -11.258 -7.421 42.814 1.00 98.56 774 ALA A C 1
ATOM 5978 O O . ALA A 1 774 ? -12.072 -8.170 43.359 1.00 98.56 774 ALA A O 1
ATOM 5979 N N . ALA A 1 775 ? -11.557 -6.717 41.717 1.00 98.50 775 ALA A N 1
ATOM 5980 C CA . ALA A 1 775 ? -12.821 -6.774 40.985 1.00 98.50 775 ALA A CA 1
ATOM 5981 C C . ALA A 1 775 ? -12.828 -7.783 39.811 1.00 98.50 775 ALA A C 1
ATOM 5983 O O . ALA A 1 775 ? -13.808 -7.829 39.065 1.00 98.50 775 ALA A O 1
ATOM 5984 N N . LEU A 1 776 ? -11.770 -8.589 39.623 1.00 98.56 776 LEU A N 1
ATOM 5985 C CA . LEU A 1 776 ? -11.673 -9.578 38.538 1.00 98.56 776 LEU A CA 1
ATOM 5986 C C . LEU A 1 776 ? -12.807 -10.618 38.575 1.00 98.56 776 LEU A C 1
ATOM 5988 O O . LEU A 1 776 ? -12.844 -11.499 39.439 1.00 98.56 776 LEU A O 1
ATOM 5992 N N . GLN A 1 777 ? -13.677 -10.587 37.564 1.00 98.19 777 GLN A N 1
ATOM 5993 C CA . GLN A 1 777 ? -14.774 -11.543 37.373 1.00 98.19 777 GLN A CA 1
ATOM 5994 C C . GLN A 1 777 ? -14.757 -12.173 35.966 1.00 98.19 777 GLN A C 1
ATOM 5996 O O . GLN A 1 777 ? -14.210 -11.565 35.042 1.00 98.19 777 GLN A O 1
ATOM 6001 N N . PRO A 1 778 ? -15.322 -13.386 35.770 1.00 98.12 778 PRO A N 1
ATOM 6002 C CA . PRO A 1 778 ? -15.398 -14.032 34.457 1.00 98.12 778 PRO A CA 1
ATOM 6003 C C . PRO A 1 778 ? -16.110 -13.153 33.428 1.00 98.12 778 PRO A C 1
ATOM 6005 O O . PRO A 1 778 ? -17.212 -12.665 33.683 1.00 98.12 778 PRO A O 1
ATOM 6008 N N . ALA A 1 779 ? -15.474 -12.965 32.273 1.00 98.31 779 ALA A N 1
ATOM 6009 C CA . ALA A 1 779 ? -15.869 -11.944 31.311 1.00 98.31 779 ALA A CA 1
ATOM 6010 C C . ALA A 1 779 ? -15.940 -12.467 29.870 1.00 98.31 779 ALA A C 1
ATOM 6012 O O . ALA A 1 779 ? -15.283 -13.438 29.487 1.00 98.31 779 ALA A O 1
ATOM 6013 N N . LYS A 1 780 ? -16.701 -11.745 29.052 1.00 98.38 780 LYS A N 1
ATOM 6014 C CA . LYS A 1 780 ? -16.646 -11.759 27.590 1.00 98.38 780 LYS A CA 1
ATOM 6015 C C . LYS A 1 780 ? -15.957 -10.478 27.120 1.00 98.38 780 LYS A C 1
ATOM 6017 O O . LYS A 1 780 ? -16.045 -9.449 27.788 1.00 98.38 780 LYS A O 1
ATOM 6022 N N . MET A 1 781 ? -15.317 -10.509 25.957 1.00 98.06 781 MET A N 1
ATOM 6023 C CA . MET A 1 781 ? -14.766 -9.312 25.324 1.00 98.06 781 MET A CA 1
ATOM 6024 C C . MET A 1 781 ? -15.086 -9.233 23.833 1.00 98.06 781 MET A C 1
ATOM 6026 O O . MET A 1 781 ? -15.371 -10.242 23.189 1.00 98.06 781 MET A O 1
ATOM 6030 N N . GLY A 1 782 ? -14.988 -8.026 23.289 1.00 97.88 782 GLY A N 1
ATOM 6031 C CA . GLY A 1 782 ? -14.974 -7.754 21.856 1.00 97.88 782 GLY A CA 1
ATOM 6032 C C . GLY A 1 782 ? -14.309 -6.405 21.577 1.00 97.88 782 GLY A C 1
ATOM 6033 O O . GLY A 1 782 ? -14.142 -5.587 22.486 1.00 97.88 782 GLY A O 1
ATOM 6034 N N . VAL A 1 783 ? -13.900 -6.174 20.330 1.00 98.50 783 VAL A N 1
ATOM 6035 C CA . VAL A 1 783 ? -13.245 -4.927 19.908 1.00 98.50 783 VAL A CA 1
ATOM 6036 C C . VAL A 1 783 ? -13.910 -4.416 18.635 1.00 98.50 783 VAL A C 1
ATOM 6038 O O . VAL A 1 783 ? -14.126 -5.173 17.693 1.00 98.50 783 VAL A O 1
ATOM 6041 N N . GLY A 1 784 ? -14.233 -3.127 18.611 1.00 97.12 784 GLY A N 1
ATOM 6042 C CA . GLY A 1 784 ? -14.801 -2.427 17.463 1.00 97.12 784 GLY A CA 1
ATOM 6043 C C . GLY A 1 784 ? -13.956 -1.212 17.099 1.00 97.12 784 GLY A C 1
ATOM 6044 O O . GLY A 1 784 ? -13.329 -0.596 17.963 1.00 97.12 784 GLY A O 1
ATOM 6045 N N . THR A 1 785 ? -13.928 -0.857 15.817 1.00 97.38 785 THR A N 1
ATOM 6046 C CA . THR A 1 785 ? -13.222 0.327 15.315 1.00 97.38 785 THR A CA 1
ATOM 6047 C C . THR A 1 785 ? -14.081 1.092 14.312 1.00 97.38 785 THR A C 1
ATOM 6049 O O . THR A 1 785 ? -14.868 0.505 13.570 1.00 97.38 785 THR A O 1
ATOM 6052 N N . LYS A 1 786 ? -13.926 2.418 14.283 1.00 97.00 786 LYS A N 1
ATOM 6053 C CA . LYS A 1 786 ? -14.578 3.323 13.328 1.00 97.00 786 LYS A CA 1
ATOM 6054 C C . LYS A 1 786 ? -13.604 4.441 12.975 1.00 97.00 786 LYS A C 1
ATOM 6056 O O . LYS A 1 786 ? -12.981 5.020 13.862 1.00 97.00 786 LYS A O 1
ATOM 6061 N N . ASN A 1 787 ? -13.473 4.765 11.692 1.00 95.62 787 ASN A N 1
ATOM 6062 C CA . ASN A 1 787 ? -12.712 5.943 11.280 1.00 95.62 787 ASN A CA 1
ATOM 6063 C C . ASN A 1 787 ? -13.607 7.182 11.409 1.00 95.62 787 ASN A C 1
ATOM 6065 O O . ASN A 1 787 ? -14.640 7.267 10.746 1.00 95.62 787 ASN A O 1
ATOM 6069 N N . VAL A 1 788 ? -13.213 8.133 12.258 1.00 93.62 788 VAL A N 1
ATOM 6070 C CA . VAL A 1 788 ? -13.972 9.353 12.572 1.00 93.62 788 VAL A CA 1
ATOM 6071 C C . VAL A 1 788 ? -13.196 10.606 12.157 1.00 93.62 788 VAL A C 1
ATOM 6073 O O . VAL A 1 788 ? -11.980 10.681 12.302 1.00 93.62 788 VAL A O 1
ATOM 6076 N N . ALA A 1 789 ? -13.895 11.637 11.677 1.00 93.00 789 ALA A N 1
ATOM 6077 C CA . ALA A 1 789 ? -13.289 12.906 11.239 1.00 93.00 789 ALA A CA 1
ATOM 6078 C C . ALA A 1 789 ? -13.030 13.905 12.396 1.00 93.00 789 ALA A C 1
ATOM 6080 O O . ALA A 1 789 ? -12.981 15.121 12.188 1.00 93.00 789 ALA A O 1
ATOM 6081 N N . LEU A 1 790 ? -12.906 13.391 13.625 1.00 96.62 790 LEU A N 1
ATOM 6082 C CA . LEU A 1 790 ? -12.853 14.165 14.870 1.00 96.62 790 LEU A CA 1
ATOM 6083 C C . LEU A 1 790 ? -11.434 14.610 15.266 1.00 96.62 790 LEU A C 1
ATOM 6085 O O . LEU A 1 790 ? -11.270 15.281 16.283 1.00 96.62 790 LEU A O 1
ATOM 6089 N N . ASN A 1 791 ? -10.410 14.298 14.469 1.00 96.75 791 ASN A N 1
ATOM 6090 C CA . ASN A 1 791 ? -9.048 14.815 14.625 1.00 96.75 791 ASN A CA 1
ATOM 6091 C C . ASN A 1 791 ? -8.506 15.449 13.330 1.00 96.75 791 ASN A C 1
ATOM 6093 O O . ASN A 1 791 ? -9.067 15.288 12.246 1.00 96.75 791 ASN A O 1
ATOM 6097 N N . ARG A 1 792 ? -7.434 16.240 13.456 1.00 96.31 792 ARG A N 1
ATOM 6098 C CA . ARG A 1 792 ? -6.738 16.892 12.333 1.00 96.31 792 ARG A CA 1
ATOM 6099 C C . ARG A 1 792 ? -5.245 17.054 12.610 1.00 96.31 792 ARG A C 1
ATOM 6101 O O . ARG A 1 792 ? -4.864 17.374 13.736 1.00 96.31 792 ARG A O 1
ATOM 6108 N N . ASN A 1 793 ? -4.410 16.977 11.571 1.00 97.31 793 ASN A N 1
ATOM 6109 C CA . ASN A 1 793 ? -2.986 17.274 11.724 1.00 97.31 793 ASN A CA 1
ATOM 6110 C C . ASN A 1 793 ? -2.730 18.780 11.934 1.00 97.31 793 ASN A C 1
ATOM 6112 O O . ASN A 1 793 ? -3.114 19.617 11.108 1.00 97.31 793 ASN A O 1
ATOM 6116 N N . ARG A 1 794 ? -2.011 19.127 13.001 1.00 95.94 794 ARG A N 1
ATOM 6117 C CA . ARG A 1 794 ? -1.566 20.493 13.319 1.00 95.94 794 ARG A CA 1
ATOM 6118 C C . ARG A 1 794 ? -0.156 20.813 12.800 1.00 95.94 794 ARG A C 1
ATOM 6120 O O . ARG A 1 794 ? 0.167 21.988 12.667 1.00 95.94 794 ARG A O 1
ATOM 6127 N N . HIS A 1 795 ? 0.649 19.802 12.457 1.00 96.06 795 HIS A N 1
ATOM 6128 C CA . HIS A 1 795 ? 2.048 19.944 12.038 1.00 96.06 795 HIS A CA 1
ATOM 6129 C C . HIS A 1 795 ? 2.244 19.953 10.510 1.00 96.06 795 HIS A C 1
ATOM 6131 O O . HIS A 1 795 ? 2.631 20.982 9.956 1.00 96.06 795 HIS A O 1
ATOM 6137 N N . THR A 1 796 ? 1.998 18.828 9.821 1.00 90.94 796 THR A N 1
ATOM 6138 C CA . THR A 1 796 ? 2.466 18.626 8.432 1.00 90.94 796 THR A CA 1
ATOM 6139 C C . THR A 1 796 ? 1.868 19.640 7.455 1.00 90.94 796 THR A C 1
ATOM 6141 O O . THR A 1 796 ? 0.720 20.076 7.590 1.00 90.94 796 THR A O 1
ATOM 6144 N N . LYS A 1 797 ? 2.675 20.028 6.473 1.00 87.50 797 LYS A N 1
ATOM 6145 C CA . LYS A 1 797 ? 2.386 20.949 5.369 1.00 87.50 797 LYS A CA 1
ATOM 6146 C C . LYS A 1 797 ? 2.015 20.171 4.101 1.00 87.50 797 LYS A C 1
ATOM 6148 O O . LYS A 1 797 ? 1.460 20.761 3.178 1.00 87.50 797 LYS A O 1
ATOM 6153 N N . ARG A 1 798 ? 2.292 18.861 4.063 1.00 72.56 798 ARG A N 1
ATOM 6154 C CA . ARG A 1 798 ? 1.878 17.936 2.997 1.00 72.56 798 ARG A CA 1
ATOM 6155 C C . ARG A 1 798 ? 0.354 17.751 2.986 1.00 72.56 798 ARG A C 1
ATOM 6157 O O . ARG A 1 798 ? -0.306 17.855 4.020 1.00 72.56 798 ARG A O 1
ATOM 6164 N N . LEU A 1 799 ? -0.199 17.472 1.802 1.00 69.00 799 LEU A N 1
ATOM 6165 C CA . LEU A 1 799 ? -1.628 17.228 1.581 1.00 69.00 799 LEU A CA 1
ATOM 6166 C C . LEU A 1 799 ? -1.833 15.809 1.001 1.00 69.00 799 LEU A C 1
ATOM 6168 O O . LEU A 1 799 ? -1.365 15.548 -0.107 1.00 69.00 799 LEU A O 1
ATOM 6172 N N . PRO A 1 800 ? -2.555 14.893 1.681 1.00 81.25 800 PRO A N 1
ATOM 6173 C CA . PRO A 1 800 ? -3.371 15.132 2.865 1.00 81.25 800 PRO A CA 1
ATOM 6174 C C . PRO A 1 800 ? -2.540 15.383 4.120 1.00 81.25 800 PRO A C 1
ATOM 6176 O O . PRO A 1 800 ? -1.487 14.787 4.331 1.00 81.25 800 PRO A O 1
ATOM 6179 N N . LYS A 1 801 ? -3.096 16.222 4.993 1.00 88.19 801 LYS A N 1
ATOM 6180 C CA . LYS A 1 801 ? -2.659 16.325 6.377 1.00 88.19 801 LYS A CA 1
ATOM 6181 C C . LYS A 1 801 ? -2.985 15.009 7.089 1.00 88.19 801 LYS A C 1
ATOM 6183 O O . LYS A 1 801 ? -4.149 14.760 7.382 1.00 88.19 801 LYS A O 1
ATOM 6188 N N . ALA A 1 802 ? -1.973 14.173 7.314 1.00 89.62 802 ALA A N 1
ATOM 6189 C CA . ALA A 1 802 ? -2.141 12.815 7.834 1.00 89.62 802 ALA A CA 1
ATOM 6190 C C . ALA A 1 802 ? -2.806 12.790 9.223 1.00 89.62 802 ALA A C 1
ATOM 6192 O O . ALA A 1 802 ? -2.426 13.548 10.115 1.00 89.62 802 ALA A O 1
ATOM 6193 N N . THR A 1 803 ? -3.777 11.907 9.423 1.00 96.31 803 THR A N 1
ATOM 6194 C CA . THR A 1 803 ? -4.442 11.692 10.715 1.00 96.31 803 THR A CA 1
ATOM 6195 C C . THR A 1 803 ? -4.334 10.228 11.121 1.00 96.31 803 THR A C 1
ATOM 6197 O O . THR A 1 803 ? -4.046 9.371 10.288 1.00 96.31 803 THR A O 1
ATOM 6200 N N . ASP A 1 804 ? -4.574 9.927 12.396 1.00 96.25 804 ASP A N 1
ATOM 6201 C CA . ASP A 1 804 ? -4.928 8.573 12.841 1.00 96.25 804 ASP A CA 1
ATOM 6202 C C . ASP A 1 804 ? -6.431 8.596 13.177 1.00 96.25 804 ASP A C 1
ATOM 6204 O O . ASP A 1 804 ? -6.797 8.882 14.318 1.00 96.25 804 ASP A O 1
ATOM 6208 N N . PRO A 1 805 ? -7.329 8.437 12.184 1.00 94.69 805 PRO A N 1
ATOM 6209 C CA . PRO A 1 805 ? -8.767 8.644 12.369 1.00 94.69 805 PRO A CA 1
ATOM 6210 C C . PRO A 1 805 ? -9.441 7.506 13.148 1.00 94.69 805 PRO A C 1
ATOM 6212 O O . PRO A 1 805 ? -10.649 7.558 13.370 1.00 94.69 805 PRO A O 1
ATOM 6215 N N . MET A 1 806 ? -8.702 6.456 13.519 1.00 97.75 806 MET A N 1
ATOM 6216 C CA . MET A 1 806 ? -9.255 5.243 14.107 1.00 97.75 806 MET A CA 1
ATOM 6217 C C . MET A 1 806 ? -9.653 5.478 15.567 1.00 97.75 806 MET A C 1
ATOM 6219 O O . MET A 1 806 ? -8.814 5.436 16.467 1.00 97.75 806 MET A O 1
ATOM 6223 N N . LEU A 1 807 ? -10.951 5.659 15.802 1.00 98.69 807 LEU A N 1
ATOM 6224 C CA . LEU A 1 807 ? -11.558 5.473 17.113 1.00 98.69 807 LEU A CA 1
ATOM 6225 C C . LEU A 1 807 ? -11.722 3.968 17.347 1.00 98.69 807 LEU A C 1
ATOM 6227 O O . LEU A 1 807 ? -12.402 3.284 16.581 1.00 98.69 807 LEU A O 1
ATOM 6231 N N . ALA A 1 808 ? -11.085 3.451 18.391 1.00 98.56 808 ALA A N 1
ATOM 6232 C CA . ALA A 1 808 ? -11.156 2.051 18.786 1.00 98.56 808 ALA A CA 1
ATOM 6233 C C . ALA A 1 808 ? -11.803 1.905 20.162 1.00 98.56 808 ALA A C 1
ATOM 6235 O O . ALA A 1 808 ? -11.541 2.694 21.070 1.00 98.56 808 ALA A O 1
ATOM 6236 N N . VAL A 1 809 ? -12.631 0.874 20.310 1.00 98.88 809 VAL A N 1
ATOM 6237 C CA . VAL A 1 809 ? -13.356 0.561 21.540 1.00 98.88 809 VAL A CA 1
ATOM 6238 C C . VAL A 1 809 ? -13.171 -0.918 21.859 1.00 98.88 809 VAL A C 1
ATOM 6240 O O . VAL A 1 809 ? -13.553 -1.774 21.064 1.00 98.88 809 VAL A O 1
ATOM 6243 N N . MET A 1 810 ? -12.608 -1.230 23.025 1.00 98.75 810 MET A N 1
ATOM 6244 C CA . MET A 1 810 ? -12.664 -2.571 23.609 1.00 98.75 810 MET A CA 1
ATOM 6245 C C . MET A 1 810 ? -13.814 -2.598 24.616 1.00 98.75 810 MET A C 1
ATOM 6247 O O . MET A 1 810 ? -13.853 -1.777 25.534 1.00 98.75 810 MET A O 1
ATOM 6251 N N . ARG A 1 811 ? -14.746 -3.535 24.446 1.00 98.56 811 ARG A N 1
ATOM 6252 C CA . ARG A 1 811 ? -15.882 -3.737 25.348 1.00 98.56 811 ARG A CA 1
ATOM 6253 C C . ARG A 1 811 ? -15.691 -5.029 26.131 1.00 98.56 811 ARG A C 1
ATOM 6255 O O . ARG A 1 811 ? -15.391 -6.068 25.541 1.00 98.56 811 ARG A O 1
ATOM 6262 N N . PHE A 1 812 ? -15.914 -4.956 27.439 1.00 98.69 812 PHE A N 1
ATOM 6263 C CA . PHE A 1 812 ? -15.884 -6.096 28.348 1.00 98.69 812 PHE A CA 1
ATOM 6264 C C . PHE A 1 812 ? -17.257 -6.243 29.004 1.00 98.69 812 PHE A C 1
ATOM 6266 O O . PHE A 1 812 ? -17.737 -5.291 29.615 1.00 98.69 812 PHE A O 1
ATOM 6273 N N . ASP A 1 813 ? -17.875 -7.417 28.885 1.00 98.69 813 ASP A N 1
ATOM 6274 C CA . ASP A 1 813 ? -19.178 -7.736 29.484 1.00 98.69 813 ASP A CA 1
ATOM 6275 C C . ASP A 1 813 ? -19.046 -8.881 30.494 1.00 98.69 813 ASP A C 1
ATOM 6277 O O . ASP A 1 813 ? -18.179 -9.747 30.358 1.00 98.69 813 ASP A O 1
ATOM 6281 N N . ASP A 1 814 ? -19.952 -8.940 31.467 1.00 98.06 814 ASP A N 1
ATOM 6282 C CA . ASP A 1 814 ? -20.122 -10.108 32.326 1.00 98.06 814 ASP A CA 1
ATOM 6283 C C . ASP A 1 814 ? -20.729 -11.290 31.551 1.00 98.06 814 ASP A C 1
ATOM 6285 O O . ASP A 1 814 ? -21.136 -11.185 30.388 1.00 98.06 814 ASP A O 1
ATOM 6289 N N . MET A 1 815 ? -20.810 -12.453 32.195 1.00 97.44 815 MET A N 1
ATOM 6290 C CA . MET A 1 815 ? -21.348 -13.654 31.554 1.00 97.44 815 MET A CA 1
ATOM 6291 C C . MET A 1 815 ? -22.807 -13.496 31.085 1.00 97.44 815 MET A C 1
ATOM 6293 O O . MET A 1 815 ? -23.171 -14.114 30.082 1.00 97.44 815 MET A O 1
ATOM 6297 N N . GLU A 1 816 ? -23.607 -12.622 31.704 1.00 95.94 816 GLU A N 1
ATOM 6298 C CA . GLU A 1 816 ? -24.995 -12.333 31.310 1.00 95.94 816 GLU A CA 1
ATOM 6299 C C . GLU A 1 816 ? -25.078 -11.378 30.101 1.00 95.94 816 GLU A C 1
ATOM 6301 O O . GLU A 1 816 ? -25.958 -11.535 29.258 1.00 95.94 816 GLU A O 1
ATOM 6306 N N . GLY A 1 817 ? -24.101 -10.477 29.932 1.00 93.12 817 GLY A N 1
ATOM 6307 C CA . GLY A 1 817 ? -24.030 -9.480 28.851 1.00 93.12 817 GLY A CA 1
ATOM 6308 C C . GLY A 1 817 ? -24.045 -8.021 29.317 1.00 93.12 817 GLY A C 1
ATOM 6309 O O . GLY A 1 817 ? -24.168 -7.132 28.474 1.00 93.12 817 GLY A O 1
ATOM 6310 N N . ASN A 1 818 ? -23.930 -7.763 30.622 1.00 96.56 818 ASN A N 1
ATOM 6311 C CA . ASN A 1 818 ? -23.885 -6.409 31.171 1.00 96.56 818 ASN A CA 1
ATOM 6312 C C . ASN A 1 818 ? -22.445 -5.853 31.089 1.00 96.56 818 ASN A C 1
ATOM 6314 O O . ASN A 1 818 ? -21.516 -6.567 31.475 1.00 96.56 818 ASN A O 1
ATOM 6318 N N . PRO A 1 819 ? -22.222 -4.604 30.641 1.00 97.31 819 PRO A N 1
ATOM 6319 C CA . PRO A 1 819 ? -20.873 -4.044 30.531 1.00 97.31 819 PRO A CA 1
ATOM 6320 C C . PRO A 1 819 ? -20.125 -3.909 31.875 1.00 97.31 819 PRO A C 1
ATOM 6322 O O . PRO A 1 819 ? -20.561 -3.193 32.776 1.00 97.31 819 PRO A O 1
ATOM 6325 N N . ILE A 1 820 ? -18.949 -4.537 31.987 1.00 98.38 820 ILE A N 1
ATOM 6326 C CA . ILE A 1 820 ? -17.992 -4.389 33.105 1.00 98.38 820 ILE A CA 1
ATOM 6327 C C . ILE A 1 820 ? -17.117 -3.142 32.908 1.00 98.38 820 ILE A C 1
ATOM 6329 O O . ILE A 1 820 ? -16.707 -2.506 33.876 1.00 98.38 820 ILE A O 1
ATOM 6333 N N . GLY A 1 821 ? -16.822 -2.793 31.653 1.00 98.25 821 GLY A N 1
ATOM 6334 C CA . GLY A 1 821 ? -16.092 -1.577 31.319 1.00 98.25 821 GLY A CA 1
ATOM 6335 C C . GLY A 1 821 ? -15.841 -1.408 29.825 1.00 98.25 821 GLY A C 1
ATOM 6336 O O . GLY A 1 821 ? -15.944 -2.353 29.036 1.00 98.25 821 GLY A O 1
ATOM 6337 N N . ILE A 1 822 ? -15.495 -0.179 29.447 1.00 98.75 822 ILE A N 1
ATOM 6338 C CA . ILE A 1 822 ? -15.240 0.248 28.069 1.00 98.75 822 ILE A CA 1
ATOM 6339 C C . ILE A 1 822 ? -13.870 0.923 28.007 1.00 98.75 822 ILE A C 1
ATOM 6341 O O . ILE A 1 822 ? -13.666 1.946 28.656 1.00 98.75 822 ILE A O 1
ATOM 6345 N N . LEU A 1 823 ? -12.941 0.404 27.203 1.00 98.88 823 LEU A N 1
ATOM 6346 C CA . LEU A 1 823 ? -11.668 1.072 26.919 1.00 98.88 823 LEU A CA 1
ATOM 6347 C C . LEU A 1 823 ? -11.723 1.736 25.542 1.00 98.88 823 LEU A C 1
ATOM 6349 O O . LEU A 1 823 ? -12.066 1.096 24.552 1.00 98.88 823 LEU A O 1
ATOM 6353 N N . VAL A 1 824 ? -11.362 3.014 25.488 1.00 98.88 824 VAL A N 1
ATOM 6354 C CA . VAL A 1 824 ? -11.395 3.883 24.309 1.00 98.88 824 VAL A CA 1
ATOM 6355 C C . VAL A 1 824 ? -9.968 4.255 23.915 1.00 98.88 824 VAL A C 1
ATOM 6357 O O . VAL A 1 824 ? -9.182 4.675 24.762 1.00 98.88 824 VAL A O 1
ATOM 6360 N N . ASN A 1 825 ? -9.635 4.152 22.629 1.00 98.81 825 ASN A N 1
ATOM 6361 C CA . ASN A 1 825 ? -8.378 4.644 22.065 1.00 98.81 825 ASN A CA 1
ATOM 6362 C C . ASN A 1 825 ? -8.661 5.553 20.863 1.00 98.81 825 ASN A C 1
ATOM 6364 O O . ASN A 1 825 ? -9.380 5.176 19.939 1.00 98.81 825 ASN A O 1
ATOM 6368 N N . PHE A 1 826 ? -8.121 6.770 20.913 1.00 98.69 826 PHE A N 1
ATOM 6369 C CA . PHE A 1 826 ? -8.330 7.841 19.937 1.00 98.69 826 PHE A CA 1
ATOM 6370 C C . PHE A 1 826 ? -7.131 8.797 19.970 1.00 98.69 826 PHE A C 1
ATOM 6372 O O . PHE A 1 826 ? -6.497 8.927 21.014 1.00 98.69 826 PHE A O 1
ATOM 6379 N N . ALA A 1 827 ? -6.804 9.454 18.852 1.00 98.12 827 ALA A N 1
ATOM 6380 C CA . ALA A 1 827 ? -5.585 10.256 18.701 1.00 98.12 827 ALA A CA 1
ATOM 6381 C C . ALA A 1 827 ? -5.883 11.754 18.489 1.00 98.12 82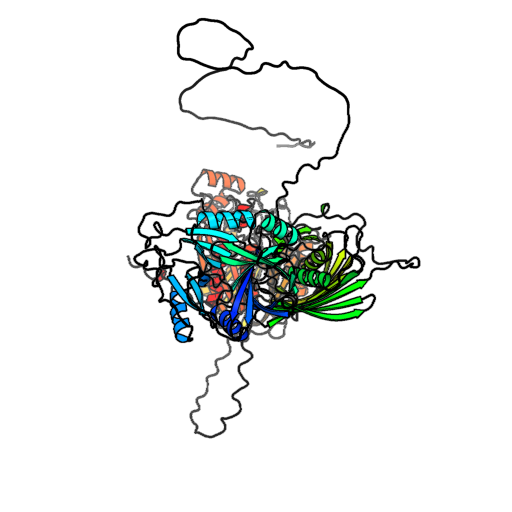7 ALA A C 1
ATOM 6383 O O . ALA A 1 827 ? -6.000 12.209 17.349 1.00 98.12 827 ALA A O 1
ATOM 6384 N N . ALA A 1 828 ? -5.987 12.534 19.569 1.00 97.50 828 ALA A N 1
ATOM 6385 C CA . ALA A 1 828 ? -6.125 13.995 19.507 1.00 97.50 828 ALA A CA 1
ATOM 6386 C C . ALA A 1 828 ? -5.755 14.686 20.830 1.00 97.50 828 ALA A C 1
ATOM 6388 O O . ALA A 1 828 ? -6.288 14.317 21.878 1.00 97.50 828 ALA A O 1
ATOM 6389 N N . HIS A 1 829 ? -4.946 15.752 20.777 1.00 96.06 829 HIS A N 1
ATOM 6390 C CA . HIS A 1 829 ? -4.676 16.637 21.922 1.00 96.06 829 HIS A CA 1
ATOM 6391 C C . HIS A 1 829 ? -5.966 17.159 22.583 1.00 96.06 829 HIS A C 1
ATOM 6393 O O . HIS A 1 829 ? -6.744 17.850 21.912 1.00 96.06 829 HIS A O 1
ATOM 6399 N N . PRO A 1 830 ? -6.167 16.930 23.895 1.00 96.50 830 PRO A N 1
ATOM 6400 C CA . PRO A 1 830 ? -7.127 17.660 24.720 1.00 96.50 830 PRO A CA 1
ATOM 6401 C C . PRO A 1 830 ? -6.560 19.047 25.072 1.00 96.50 830 PRO A C 1
ATOM 6403 O O . PRO A 1 830 ? -5.992 19.297 26.138 1.00 96.50 830 PRO A O 1
ATOM 6406 N N . THR A 1 831 ? -6.666 19.935 24.082 1.00 94.81 831 THR A N 1
ATOM 6407 C CA . THR A 1 831 ? -6.251 21.346 24.112 1.00 94.81 831 THR A CA 1
ATOM 6408 C C . THR A 1 831 ? -7.380 22.226 23.572 1.00 94.81 831 THR A C 1
ATOM 6410 O O . THR A 1 831 ? -7.186 22.999 22.631 1.00 94.81 831 THR A O 1
ATOM 6413 N N . SER A 1 832 ? -8.593 22.026 24.085 1.00 93.75 832 SER A N 1
ATOM 6414 C CA . SER A 1 832 ? -9.799 22.752 23.666 1.00 93.75 832 SER A CA 1
ATOM 6415 C C . SER A 1 832 ? -10.145 23.895 24.632 1.00 93.75 832 SER A C 1
ATOM 6417 O O . SER A 1 832 ? -10.863 24.819 24.249 1.00 93.75 832 SER A O 1
ATOM 6419 N N . ILE A 1 833 ? -9.614 23.860 25.859 1.00 94.81 833 ILE A N 1
ATOM 6420 C CA . ILE A 1 833 ? -9.654 24.955 26.838 1.00 94.81 833 ILE A CA 1
ATOM 6421 C C . ILE A 1 833 ? -8.422 25.873 26.670 1.00 94.81 833 ILE A C 1
ATOM 6423 O O . ILE A 1 833 ? -7.322 25.423 26.338 1.00 94.81 833 ILE A O 1
ATOM 6427 N N . ASP A 1 834 ? -8.615 27.181 26.877 1.00 93.19 834 ASP A N 1
ATOM 6428 C CA . ASP A 1 834 ? -7.601 28.228 26.674 1.00 93.19 834 ASP A CA 1
ATOM 6429 C C . ASP A 1 834 ? -6.497 28.230 27.755 1.00 93.19 834 ASP A C 1
ATOM 6431 O O . ASP A 1 834 ? -6.745 27.958 28.937 1.00 93.19 834 ASP A O 1
ATOM 6435 N N . SER A 1 835 ? -5.272 28.608 27.369 1.00 92.81 835 SER A N 1
ATOM 6436 C CA . SER A 1 835 ? -4.124 28.686 28.278 1.00 92.81 835 SER A CA 1
ATOM 6437 C C . SER A 1 835 ? -4.346 29.657 29.447 1.00 92.81 835 SER A C 1
ATOM 6439 O O . SER A 1 835 ? -3.832 29.393 30.535 1.00 92.81 835 SER A O 1
ATOM 6441 N N . ASN A 1 836 ? -5.181 30.694 29.298 1.00 94.00 836 ASN A N 1
ATOM 6442 C CA . ASN A 1 836 ? -5.508 31.630 30.382 1.00 94.00 836 ASN A CA 1
ATOM 6443 C C . ASN A 1 836 ? -6.377 31.035 31.513 1.00 94.00 836 ASN A C 1
ATOM 6445 O O . ASN A 1 836 ? -6.457 31.619 32.594 1.00 94.00 836 ASN A O 1
ATOM 6449 N N . ILE A 1 837 ? -7.007 29.873 31.305 1.00 96.19 837 ILE A N 1
ATOM 6450 C CA . ILE A 1 837 ? -7.865 29.238 32.311 1.00 96.19 837 ILE A CA 1
ATOM 6451 C C . ILE A 1 837 ? -7.015 28.383 33.262 1.00 96.19 837 ILE A C 1
ATOM 6453 O O . ILE A 1 837 ? -6.725 27.217 32.996 1.00 96.19 837 ILE A O 1
ATOM 6457 N N . LEU A 1 838 ? -6.640 28.950 34.410 1.00 96.31 838 LEU A N 1
ATOM 6458 C CA . LEU A 1 838 ? -5.858 28.272 35.453 1.00 96.31 838 LEU A CA 1
ATOM 6459 C C . LEU A 1 838 ? -6.719 27.335 36.326 1.00 96.31 838 LEU A C 1
ATOM 6461 O O . LEU A 1 838 ? -6.787 27.477 37.547 1.00 96.31 838 LEU A O 1
ATOM 6465 N N . LYS A 1 839 ? -7.423 26.378 35.712 1.00 97.50 839 LYS A N 1
ATOM 6466 C CA . LYS A 1 839 ? -8.263 25.393 36.419 1.00 97.50 839 LYS A CA 1
ATOM 6467 C C . LYS A 1 839 ? -8.095 23.983 35.876 1.00 97.50 839 LYS A C 1
ATOM 6469 O O . LYS A 1 839 ? -7.995 23.812 34.663 1.00 97.50 839 LYS A O 1
ATOM 6474 N N . TYR A 1 840 ? -8.132 22.998 36.770 1.00 98.38 840 TYR A N 1
ATOM 6475 C CA . TYR A 1 840 ? -8.071 21.585 36.403 1.00 98.38 840 TYR A CA 1
ATOM 6476 C C . TYR A 1 840 ? -9.297 21.133 35.607 1.00 98.38 840 TYR A C 1
ATOM 6478 O O . TYR A 1 840 ? -10.407 21.599 35.873 1.00 98.38 840 TYR A O 1
ATOM 6486 N N . SER A 1 841 ? -9.060 20.270 34.622 1.00 98.12 841 SER A N 1
ATOM 6487 C CA . SER A 1 841 ? -10.060 19.708 33.713 1.00 98.12 841 SER A CA 1
ATOM 6488 C C . SER A 1 841 ? -9.464 18.524 32.943 1.00 98.12 841 SER A C 1
ATOM 6490 O O . SER A 1 841 ? -8.293 18.558 32.552 1.00 98.12 841 SER A O 1
ATOM 6492 N N . ALA A 1 842 ? -10.271 17.509 32.656 1.00 97.75 842 ALA A N 1
ATOM 6493 C CA . ALA A 1 842 ? -9.946 16.443 31.712 1.00 97.75 842 ALA A CA 1
ATOM 6494 C C . ALA A 1 842 ? -10.104 16.887 30.234 1.00 97.75 842 ALA A C 1
ATOM 6496 O O . ALA A 1 842 ? -9.912 16.080 29.321 1.00 97.75 842 ALA A O 1
ATOM 6497 N N . ASP A 1 843 ? -10.445 18.162 29.983 1.00 98.00 843 ASP A N 1
ATOM 6498 C CA . ASP A 1 843 ? -10.830 18.708 28.672 1.00 98.00 843 ASP A CA 1
ATOM 6499 C C . ASP A 1 843 ? -11.937 17.814 28.064 1.00 98.00 843 ASP A C 1
ATOM 6501 O O . ASP A 1 843 ? -12.797 17.297 28.785 1.00 98.00 843 ASP A O 1
ATOM 6505 N N . TYR A 1 844 ? -11.975 17.608 26.747 1.00 98.19 844 TYR A N 1
ATOM 6506 C CA . TYR A 1 844 ? -13.056 16.840 26.120 1.00 98.19 844 TYR A CA 1
ATOM 6507 C C . TYR A 1 844 ? -13.158 15.381 26.608 1.00 98.19 844 TYR A C 1
ATOM 6509 O O . TYR A 1 844 ? -14.212 14.761 26.451 1.00 98.19 844 TYR A O 1
ATOM 6517 N N . VAL A 1 845 ? -12.090 14.821 27.191 1.00 98.50 845 VAL A N 1
ATOM 6518 C CA . VAL A 1 845 ? -12.033 13.416 27.624 1.00 98.50 845 VAL A CA 1
ATOM 6519 C C . VAL A 1 845 ? -12.954 13.174 28.823 1.00 98.50 845 VAL A C 1
ATOM 6521 O O . VAL A 1 845 ? -13.687 12.187 28.825 1.00 98.50 845 VAL A O 1
ATOM 6524 N N . GLY A 1 846 ? -13.043 14.117 29.767 1.00 98.06 846 GLY A N 1
ATOM 6525 C CA . GLY A 1 846 ? -13.991 14.034 30.887 1.00 98.06 846 GLY A CA 1
ATOM 6526 C C . GLY A 1 846 ? -15.450 14.061 30.428 1.00 98.06 846 GLY A C 1
ATOM 6527 O O . GLY A 1 846 ? -16.283 13.295 30.910 1.00 98.06 846 GLY A O 1
ATOM 6528 N N . SER A 1 847 ? -15.769 14.880 29.423 1.00 98.19 847 SER A N 1
ATOM 6529 C CA . SER A 1 847 ? -17.125 14.922 28.866 1.00 98.19 847 SER A CA 1
ATOM 6530 C C . SER A 1 847 ? -17.454 13.713 27.979 1.00 98.19 847 SER A C 1
ATOM 6532 O O . SER A 1 847 ? -18.612 13.288 27.943 1.00 98.19 847 SER A O 1
ATOM 6534 N N . MET A 1 848 ? -16.460 13.136 27.298 1.00 98.69 848 MET A N 1
ATOM 6535 C CA . MET A 1 848 ? -16.580 11.839 26.625 1.00 98.69 848 MET A CA 1
ATOM 6536 C C . MET A 1 848 ? -16.879 10.739 27.649 1.00 98.69 848 MET A C 1
ATOM 6538 O O . MET A 1 848 ? -17.860 10.017 27.478 1.00 98.69 848 MET A O 1
ATOM 6542 N N . HIS A 1 849 ? -16.128 10.685 28.756 1.00 98.56 849 HIS A N 1
ATOM 6543 C CA . HIS A 1 849 ? -16.386 9.764 29.861 1.00 98.56 849 HIS A CA 1
ATOM 6544 C C . HIS A 1 849 ? -17.817 9.891 30.385 1.00 98.56 849 HIS A C 1
ATOM 6546 O O . HIS A 1 849 ? -18.551 8.911 30.314 1.00 98.56 849 HIS A O 1
ATOM 6552 N N . ASN A 1 850 ? -18.258 11.087 30.789 1.00 98.31 850 ASN A N 1
ATOM 6553 C CA . ASN A 1 850 ? -19.627 11.311 31.273 1.00 98.31 850 ASN A CA 1
ATOM 6554 C C . ASN A 1 850 ? -20.690 10.753 30.304 1.00 98.31 850 ASN A C 1
ATOM 6556 O O . ASN A 1 850 ? -21.620 10.070 30.725 1.00 98.31 850 ASN A O 1
ATOM 6560 N N . THR A 1 851 ? -20.516 10.986 28.999 1.00 98.75 851 THR A N 1
ATOM 6561 C CA . THR A 1 851 ? -21.460 10.554 27.951 1.00 98.75 851 THR A CA 1
ATOM 6562 C C . THR A 1 851 ? -21.499 9.033 27.772 1.00 98.75 851 THR A C 1
ATOM 6564 O O . THR A 1 851 ? -22.564 8.466 27.526 1.00 98.75 851 THR A O 1
ATOM 6567 N N . VAL A 1 852 ? -20.350 8.361 27.882 1.00 98.75 852 VAL A N 1
ATOM 6568 C CA . VAL A 1 852 ? -20.242 6.897 27.766 1.00 98.75 852 VAL A CA 1
ATOM 6569 C C . VAL A 1 852 ? -20.752 6.215 29.038 1.00 98.75 852 VAL A C 1
ATOM 6571 O O . VAL A 1 852 ? -21.518 5.256 28.957 1.00 98.75 852 VAL A O 1
ATOM 6574 N N . GLU A 1 853 ? -20.373 6.735 30.206 1.00 98.50 853 GLU A N 1
ATOM 6575 C CA . GLU A 1 853 ? -20.714 6.178 31.519 1.00 98.50 853 GLU A CA 1
ATOM 6576 C C . GLU A 1 853 ? -22.217 6.344 31.825 1.00 98.50 853 GLU A C 1
ATOM 6578 O O . GLU A 1 853 ? -22.842 5.401 32.309 1.00 98.50 853 GLU A O 1
ATOM 6583 N N . GLU A 1 854 ? -22.842 7.468 31.438 1.00 98.25 854 GLU A N 1
ATOM 6584 C CA . GLU A 1 854 ? -24.303 7.660 31.517 1.00 98.25 854 GLU A CA 1
ATOM 6585 C C . GLU A 1 854 ? -25.073 6.663 30.630 1.00 98.25 854 GLU A C 1
ATOM 6587 O O . GLU A 1 854 ? -26.100 6.124 31.046 1.00 98.25 854 GLU A O 1
ATOM 6592 N N . LYS A 1 855 ? -24.594 6.412 29.403 1.00 98.31 855 LYS A N 1
ATOM 6593 C CA . LYS A 1 855 ? -25.348 5.654 28.385 1.00 98.31 855 LYS A CA 1
ATOM 6594 C C . LYS A 1 855 ? -25.127 4.145 28.427 1.00 98.31 855 LYS A C 1
ATOM 6596 O O . LYS A 1 855 ? -26.001 3.410 27.974 1.00 98.31 855 LYS A O 1
ATOM 6601 N N . LEU A 1 856 ? -23.992 3.682 28.954 1.00 97.38 856 LEU A N 1
ATOM 6602 C CA . LEU A 1 856 ? -23.661 2.255 29.077 1.00 97.38 856 LEU A CA 1
ATOM 6603 C C . LEU A 1 856 ? -23.644 1.756 30.530 1.00 97.38 856 LEU A C 1
ATOM 6605 O O . LEU A 1 856 ? -23.525 0.553 30.749 1.00 97.38 856 LEU A O 1
ATOM 6609 N N . GLY A 1 857 ? -23.782 2.649 31.519 1.00 96.62 857 GLY A N 1
ATOM 6610 C CA . GLY A 1 857 ? -23.900 2.291 32.938 1.00 96.62 857 GLY A CA 1
ATOM 6611 C C . GLY A 1 857 ? -22.639 1.679 33.554 1.00 96.62 857 GLY A C 1
ATOM 6612 O O . GLY A 1 857 ? -22.732 0.991 34.567 1.00 96.62 857 GLY A O 1
ATOM 6613 N N . THR A 1 858 ? -21.476 1.895 32.936 1.00 97.31 858 THR A N 1
ATOM 6614 C CA . THR A 1 858 ? -20.206 1.251 33.289 1.00 97.31 858 THR A CA 1
ATOM 6615 C C . THR A 1 858 ? -19.024 2.192 33.080 1.00 97.31 858 THR A C 1
ATOM 6617 O O . THR A 1 858 ? -19.139 3.141 32.307 1.00 97.31 858 THR A O 1
ATOM 6620 N N . THR A 1 859 ? -17.883 1.923 33.717 1.00 98.00 859 THR A N 1
ATOM 6621 C CA . THR A 1 859 ? -16.684 2.772 33.638 1.00 98.00 859 THR A CA 1
ATOM 6622 C C . THR A 1 859 ? -16.080 2.815 32.229 1.00 98.00 859 THR A C 1
ATOM 6624 O O . THR A 1 859 ? -15.863 1.788 31.582 1.00 98.00 859 THR A O 1
ATOM 6627 N N . SER A 1 860 ? -15.748 4.024 31.783 1.00 98.44 860 SER A N 1
ATOM 6628 C CA . SER A 1 860 ? -15.062 4.329 30.530 1.00 98.44 860 SER A CA 1
ATOM 6629 C C . SER A 1 860 ? -13.604 4.699 30.816 1.00 98.44 860 SER A C 1
ATOM 6631 O O . SER A 1 860 ? -13.348 5.524 31.686 1.00 98.44 860 SER A O 1
ATOM 6633 N N . VAL A 1 861 ? -12.644 4.125 30.088 1.00 98.75 861 VAL A N 1
ATOM 6634 C CA . VAL A 1 861 ? -11.192 4.325 30.271 1.00 98.75 861 VAL A CA 1
ATOM 6635 C C . VAL A 1 861 ? -10.570 4.818 28.967 1.00 98.75 861 VAL A C 1
ATOM 6637 O O . VAL A 1 861 ? -10.762 4.190 27.932 1.00 98.75 861 VAL A O 1
ATOM 6640 N N . PHE A 1 862 ? -9.830 5.929 28.990 1.00 98.81 862 PHE A N 1
ATOM 6641 C CA . PHE A 1 862 ? -9.265 6.543 27.784 1.00 98.81 862 PHE A CA 1
ATOM 6642 C C . PHE A 1 862 ? -7.748 6.341 27.689 1.00 98.81 862 PHE A C 1
ATOM 6644 O O . PHE A 1 862 ? -7.008 6.740 28.583 1.00 98.81 862 PHE A O 1
ATOM 6651 N N . MET A 1 863 ? -7.288 5.767 26.576 1.00 98.50 863 MET A N 1
ATOM 6652 C CA . MET A 1 863 ? -5.873 5.583 26.243 1.00 98.50 863 MET A CA 1
ATOM 6653 C C . MET A 1 863 ? -5.529 6.450 25.024 1.00 98.50 863 MET A C 1
ATOM 6655 O O . MET A 1 863 ? -5.995 6.177 23.914 1.00 98.50 863 MET A O 1
ATOM 6659 N N . GLN A 1 864 ? -4.714 7.491 25.205 1.00 98.12 864 GLN A N 1
ATOM 6660 C CA . GLN A 1 864 ? -4.401 8.452 24.140 1.00 98.12 864 GLN A CA 1
ATOM 6661 C C . GLN A 1 864 ? -3.584 7.796 23.013 1.00 98.12 864 GLN A C 1
ATOM 6663 O O . GLN A 1 864 ? -2.668 7.014 23.259 1.00 98.12 864 GLN A O 1
ATOM 6668 N N . GLY A 1 865 ? -3.914 8.109 21.760 1.00 98.19 865 GLY A N 1
ATOM 6669 C CA . GLY A 1 865 ? -3.237 7.583 20.574 1.00 98.19 865 GLY A CA 1
ATOM 6670 C C . GLY A 1 865 ? -1.921 8.297 20.239 1.00 98.19 865 GLY A C 1
ATOM 6671 O O . GLY A 1 865 ? -1.347 9.025 21.050 1.00 98.19 865 GLY A O 1
ATOM 6672 N N . ALA A 1 866 ? -1.443 8.121 19.004 1.00 97.81 866 ALA A N 1
ATOM 6673 C CA . ALA A 1 866 ? -0.306 8.877 18.467 1.00 97.81 866 ALA A CA 1
ATOM 6674 C C . ALA A 1 866 ? -0.732 10.311 18.101 1.00 97.81 866 ALA A C 1
ATOM 6676 O O . ALA A 1 866 ? -0.929 10.651 16.934 1.00 97.81 866 ALA A O 1
ATOM 6677 N N . ALA A 1 867 ? -0.934 11.134 19.131 1.00 97.31 867 ALA A N 1
ATOM 6678 C CA . ALA A 1 867 ? -1.505 12.468 19.006 1.00 97.31 867 ALA A CA 1
ATOM 6679 C C . ALA A 1 867 ? -0.480 13.603 18.857 1.00 97.31 867 ALA A C 1
ATOM 6681 O O . ALA A 1 867 ? -0.891 14.748 18.751 1.00 97.31 867 ALA A O 1
ATOM 6682 N N . GLY A 1 868 ? 0.831 13.341 18.790 1.00 97.19 868 GLY A N 1
ATOM 6683 C CA . GLY A 1 868 ? 1.861 14.395 18.806 1.00 97.19 868 GLY A CA 1
ATOM 6684 C C . GLY A 1 868 ? 1.668 15.494 17.745 1.00 97.19 868 GLY A C 1
ATOM 6685 O O . GLY A 1 868 ? 1.938 16.675 17.988 1.00 97.19 868 GLY A O 1
ATOM 6686 N N . ASP A 1 869 ? 1.113 15.133 16.589 1.00 97.88 869 ASP A N 1
ATOM 6687 C CA . ASP A 1 869 ? 0.725 16.046 15.516 1.00 97.88 869 ASP A CA 1
ATOM 6688 C C . ASP A 1 869 ? -0.795 16.217 15.336 1.00 97.88 869 ASP A C 1
ATOM 6690 O O . ASP A 1 869 ? -1.200 16.876 14.384 1.00 97.88 869 ASP A O 1
ATOM 6694 N N . GLN A 1 870 ? -1.641 15.709 16.237 1.00 98.12 870 GLN A N 1
ATOM 6695 C CA . GLN A 1 870 ? -3.105 15.713 16.116 1.00 98.12 870 GLN A CA 1
ATOM 6696 C C . GLN A 1 870 ? -3.791 16.663 17.107 1.00 98.12 870 GLN A C 1
ATOM 6698 O O . GLN A 1 870 ? -3.606 16.568 18.313 1.00 98.12 870 GLN A O 1
ATOM 6703 N N . SER A 1 871 ? -4.685 17.520 16.617 1.00 96.62 871 SER A N 1
ATOM 6704 C CA . SER A 1 871 ? -5.632 18.278 17.452 1.00 96.62 871 SER A CA 1
ATOM 6705 C C . SER A 1 871 ? -7.057 17.753 17.296 1.00 96.62 871 SER A C 1
ATOM 6707 O O . SER A 1 871 ? -7.400 17.198 16.249 1.00 96.62 871 SER A O 1
ATOM 6709 N N . SER A 1 872 ? -7.903 18.006 18.298 1.00 95.38 872 SER A N 1
ATOM 6710 C CA . SER A 1 872 ? -9.357 17.841 18.196 1.00 95.38 872 SER A CA 1
ATOM 6711 C C . SER A 1 872 ? -9.930 18.635 17.011 1.00 95.38 872 SER A C 1
ATOM 6713 O O . SER A 1 872 ? -9.471 19.735 16.676 1.00 95.38 872 SER A O 1
ATOM 6715 N N . ASN A 1 873 ? -10.929 18.061 16.341 1.00 95.31 873 ASN A N 1
ATOM 6716 C CA . ASN A 1 873 ? -11.554 18.616 15.146 1.00 95.31 873 ASN A CA 1
ATOM 6717 C C . ASN A 1 873 ? -13.082 18.620 15.274 1.00 95.31 873 ASN A C 1
ATOM 6719 O O . ASN A 1 873 ? -13.770 17.727 14.785 1.00 95.31 873 ASN A O 1
ATOM 6723 N N . SER A 1 874 ? -13.604 19.640 15.955 1.00 90.25 874 SER A N 1
ATOM 6724 C CA . SER A 1 874 ? -15.037 19.815 16.193 1.00 90.25 874 SER A CA 1
ATOM 6725 C C . SER A 1 874 ? -15.845 19.900 14.887 1.00 90.25 874 SER A C 1
ATOM 6727 O O . SER A 1 874 ? -15.497 20.704 14.016 1.00 90.25 874 SER A O 1
ATOM 6729 N N . PRO A 1 875 ? -16.943 19.129 14.745 1.00 87.88 875 PRO A N 1
ATOM 6730 C CA . PRO A 1 875 ? -17.868 19.267 13.622 1.00 87.88 875 PRO A CA 1
ATOM 6731 C C . PRO A 1 875 ? -18.499 20.663 13.530 1.00 87.88 875 PRO A C 1
ATOM 6733 O O . PRO A 1 875 ? -18.572 21.410 14.507 1.00 87.88 875 PRO A O 1
ATOM 6736 N N . GLN A 1 876 ? -19.009 21.020 12.349 1.00 85.06 876 GLN A N 1
ATOM 6737 C CA . GLN A 1 876 ? -19.628 22.328 12.133 1.00 85.06 876 GLN A CA 1
ATOM 6738 C C . GLN A 1 876 ? -20.839 22.535 13.062 1.00 85.06 876 GLN A C 1
ATOM 6740 O O . GLN A 1 876 ? -21.799 21.771 13.028 1.00 85.06 876 GLN A O 1
ATOM 6745 N N . GLY A 1 877 ? -20.796 23.598 13.871 1.00 83.81 877 GLY A N 1
ATOM 6746 C CA . GLY A 1 877 ? -21.822 23.917 14.872 1.00 83.81 877 GLY A CA 1
ATOM 6747 C C . GLY A 1 877 ? -21.534 23.382 16.282 1.00 83.81 877 GLY A C 1
ATOM 6748 O O . GLY A 1 877 ? -22.206 23.800 17.220 1.00 83.81 877 GLY A O 1
ATOM 6749 N N . VAL A 1 878 ? -20.516 22.532 16.452 1.00 88.62 878 VAL A N 1
ATOM 6750 C CA . VAL A 1 878 ? -20.038 22.045 17.756 1.00 88.62 878 VAL A CA 1
ATOM 6751 C C . VAL A 1 878 ? -18.959 22.997 18.283 1.00 88.62 878 VAL A C 1
ATOM 6753 O O . VAL A 1 878 ? -18.002 23.312 17.575 1.00 88.62 878 VAL A O 1
ATOM 6756 N N . SER A 1 879 ? -19.104 23.473 19.521 1.00 88.12 879 SER A N 1
ATOM 6757 C CA . SER A 1 879 ? -18.182 24.422 20.162 1.00 88.12 879 SER A CA 1
ATOM 6758 C C . SER A 1 879 ? -18.165 24.209 21.675 1.00 88.12 879 SER A C 1
ATOM 6760 O O . SER A 1 879 ? -19.215 23.960 22.261 1.00 88.12 879 SER A O 1
ATOM 6762 N N . GLY A 1 880 ? -16.996 24.361 22.300 1.00 91.88 880 GLY A N 1
ATOM 6763 C CA . GLY A 1 880 ? -16.742 23.920 23.679 1.00 91.88 880 GLY A CA 1
ATOM 6764 C C . GLY A 1 880 ? -16.114 22.524 23.720 1.00 91.88 880 GLY A C 1
ATOM 6765 O O . GLY A 1 880 ? -16.248 21.745 22.771 1.00 91.88 880 GLY A O 1
ATOM 6766 N N . TYR A 1 881 ? -15.400 22.223 24.805 1.00 95.44 881 TYR A N 1
ATOM 6767 C CA . TYR A 1 881 ? -14.769 20.914 25.008 1.00 95.44 881 TYR A CA 1
ATOM 6768 C C . TYR A 1 881 ? -15.818 19.866 25.398 1.00 95.44 881 TYR A C 1
ATOM 6770 O O . TYR A 1 881 ? -15.729 18.714 24.984 1.00 95.44 881 TYR A O 1
ATOM 6778 N N . GLU A 1 882 ? -16.870 20.301 26.093 1.00 96.75 882 GLU A N 1
ATOM 6779 C CA . GLU A 1 882 ? -18.022 19.503 26.496 1.00 96.75 882 GLU A CA 1
ATOM 6780 C C . GLU A 1 882 ? -18.793 19.001 25.269 1.00 96.75 882 GLU A C 1
ATOM 6782 O O . GLU A 1 882 ? -18.977 17.801 25.089 1.00 96.75 882 GLU A O 1
ATOM 6787 N N . ALA A 1 883 ? -19.164 19.900 24.350 1.00 96.38 883 ALA A N 1
ATOM 6788 C CA . ALA A 1 883 ? -19.916 19.528 23.149 1.00 96.38 883 ALA A CA 1
ATOM 6789 C C . ALA A 1 883 ? -19.110 18.621 22.196 1.00 96.38 883 ALA A C 1
ATOM 6791 O O . ALA A 1 883 ? -19.684 17.779 21.508 1.00 96.38 883 ALA A O 1
ATOM 6792 N N . PHE A 1 884 ? -17.780 18.766 22.149 1.00 97.75 884 PHE A N 1
ATOM 6793 C CA . PHE A 1 884 ? -16.917 17.852 21.393 1.00 97.75 884 PHE A CA 1
ATOM 6794 C C . PHE A 1 884 ? -16.756 16.495 22.099 1.00 97.75 884 PHE A C 1
ATOM 6796 O O . PHE A 1 884 ? -16.808 15.455 21.441 1.00 97.75 884 PHE A O 1
ATOM 6803 N N . GLY A 1 885 ? -16.633 16.492 23.430 1.00 98.19 885 GLY A N 1
ATOM 6804 C CA . GLY A 1 885 ? -16.605 15.279 24.244 1.00 98.19 885 GLY A CA 1
ATOM 6805 C C . GLY A 1 885 ? -17.901 14.476 24.146 1.00 98.19 885 GLY A C 1
ATOM 6806 O O . GLY A 1 885 ? -17.841 13.263 23.975 1.00 98.19 885 GLY A O 1
ATOM 6807 N N . GLU A 1 886 ? -19.064 15.135 24.151 1.00 98.25 886 GLU A N 1
ATOM 6808 C CA . GLU A 1 886 ? -20.360 14.481 23.929 1.00 98.25 886 GLU A CA 1
ATOM 6809 C C . GLU A 1 886 ? -20.429 13.816 22.546 1.00 98.25 886 GLU A C 1
ATOM 6811 O O . GLU A 1 886 ? -20.833 12.661 22.432 1.00 98.25 886 GLU A O 1
ATOM 6816 N N . VAL A 1 887 ? -19.979 14.499 21.486 1.00 98.31 887 VAL A N 1
ATOM 6817 C CA . VAL A 1 887 ? -19.911 13.916 20.135 1.00 98.31 887 VAL A CA 1
ATOM 6818 C C . VAL A 1 887 ? -18.998 12.688 20.102 1.00 98.31 887 VAL A C 1
ATOM 6820 O O . VAL A 1 887 ? -19.413 11.644 19.601 1.00 98.31 887 VAL A O 1
ATOM 6823 N N . LEU A 1 888 ? -17.795 12.765 20.679 1.00 98.56 888 LEU A N 1
ATOM 6824 C CA . LEU A 1 888 ? -16.881 11.621 20.744 1.00 98.56 888 LEU A CA 1
ATOM 6825 C C . LEU A 1 888 ? -17.457 10.469 21.588 1.00 98.56 888 LEU A C 1
ATOM 6827 O O . LEU A 1 888 ? -17.330 9.306 21.214 1.00 98.56 888 LEU A O 1
ATOM 6831 N N . GLY A 1 889 ? -18.131 10.778 22.697 1.00 98.69 889 GLY A N 1
ATOM 6832 C CA . GLY A 1 889 ? -18.804 9.790 23.539 1.00 98.69 889 GLY A CA 1
ATOM 6833 C C . GLY A 1 889 ? -19.978 9.113 22.833 1.00 98.69 889 GLY A C 1
ATOM 6834 O O . GLY A 1 889 ? -20.161 7.908 22.971 1.00 98.69 889 GLY A O 1
ATOM 6835 N N . ASN A 1 890 ? -20.731 9.848 22.011 1.00 98.56 890 ASN A N 1
ATOM 6836 C CA . ASN A 1 890 ? -21.787 9.287 21.169 1.00 98.56 890 ASN A CA 1
ATOM 6837 C C . ASN A 1 890 ? -21.224 8.304 20.124 1.00 98.56 890 ASN A C 1
ATOM 6839 O O . ASN A 1 890 ? -21.782 7.221 19.961 1.00 98.56 890 ASN A O 1
ATOM 6843 N N . GLU A 1 891 ? -20.095 8.627 19.485 1.00 98.62 891 GLU A N 1
ATOM 6844 C CA . GLU A 1 891 ? -19.384 7.712 18.576 1.00 98.62 891 GLU A CA 1
ATOM 6845 C C . GLU A 1 891 ? -18.895 6.443 19.305 1.00 98.62 891 GLU A C 1
ATOM 6847 O O . GLU A 1 891 ? -19.099 5.330 18.819 1.00 98.62 891 GLU A O 1
ATOM 6852 N N . VAL A 1 892 ? -18.322 6.577 20.511 1.00 98.81 892 VAL A N 1
ATOM 6853 C CA . VAL A 1 892 ? -17.930 5.427 21.355 1.00 98.81 892 VAL A CA 1
ATOM 6854 C C . VAL A 1 892 ? -19.136 4.550 21.705 1.00 98.81 892 VAL A C 1
ATOM 6856 O O . VAL A 1 892 ? -19.043 3.326 21.624 1.00 98.81 892 VAL A O 1
ATOM 6859 N N . VAL A 1 893 ? -20.269 5.153 22.077 1.00 98.75 893 VAL A N 1
ATOM 6860 C CA . VAL A 1 893 ? -21.507 4.438 22.428 1.00 98.75 893 VAL A CA 1
ATOM 6861 C C . VAL A 1 893 ? -22.111 3.727 21.213 1.00 98.75 893 VAL A C 1
ATOM 6863 O O . VAL A 1 893 ? -22.611 2.613 21.362 1.00 98.75 893 VAL A O 1
ATOM 6866 N N . GLU A 1 894 ? -22.040 4.307 20.013 1.00 98.50 894 GLU A N 1
ATOM 6867 C CA . GLU A 1 894 ? -22.462 3.637 18.775 1.00 98.50 894 GLU A CA 1
ATOM 6868 C C . GLU A 1 894 ? -21.633 2.365 18.531 1.00 98.50 894 GLU A C 1
ATOM 6870 O O . GLU A 1 894 ? -22.197 1.279 18.380 1.00 98.50 894 GLU A O 1
ATOM 6875 N N . ILE A 1 895 ? -20.299 2.476 18.588 1.00 98.56 895 ILE A N 1
ATOM 6876 C CA . ILE A 1 895 ? -19.381 1.342 18.400 1.00 98.56 895 ILE A CA 1
ATOM 6877 C C . ILE A 1 895 ? -19.607 0.281 19.485 1.00 98.56 895 ILE A C 1
ATOM 6879 O O . ILE A 1 895 ? -19.765 -0.895 19.168 1.00 98.56 895 ILE A O 1
ATOM 6883 N N . ALA A 1 896 ? -19.677 0.676 20.760 1.00 98.44 896 ALA A N 1
ATOM 6884 C CA . ALA A 1 896 ? -19.848 -0.240 21.889 1.00 98.44 896 ALA A CA 1
ATOM 6885 C C . ALA A 1 896 ? -21.149 -1.060 21.818 1.00 98.44 896 ALA A C 1
ATOM 6887 O O . ALA A 1 896 ? -21.164 -2.223 22.226 1.00 98.44 896 ALA A O 1
ATOM 6888 N N . ASN A 1 897 ? -22.230 -0.483 21.282 1.00 97.56 897 ASN A N 1
ATOM 6889 C CA . ASN A 1 897 ? -23.489 -1.195 21.053 1.00 97.56 897 ASN A CA 1
ATOM 6890 C C . ASN A 1 897 ? -23.444 -2.134 19.832 1.00 97.56 897 ASN A C 1
ATOM 6892 O O . ASN A 1 897 ? -24.234 -3.073 19.772 1.00 97.56 897 ASN A O 1
ATOM 6896 N N . GLY A 1 898 ? -22.529 -1.905 18.884 1.00 97.12 898 GLY A N 1
ATOM 6897 C CA . GLY A 1 898 ? -22.291 -2.780 17.731 1.00 97.12 898 GLY A CA 1
ATOM 6898 C C . GLY A 1 898 ? -21.336 -3.954 17.991 1.00 97.12 898 GLY A C 1
ATOM 6899 O O . GLY A 1 898 ? -21.253 -4.853 17.157 1.00 97.12 898 GLY A O 1
ATOM 6900 N N . ILE A 1 899 ? -20.616 -3.970 19.120 1.00 98.25 899 ILE A N 1
ATOM 6901 C CA . ILE A 1 899 ? -19.694 -5.059 19.481 1.00 98.25 899 ILE A CA 1
ATOM 6902 C C . ILE A 1 899 ? -20.471 -6.256 20.051 1.00 98.25 899 ILE A C 1
ATOM 6904 O O . ILE A 1 899 ? -21.075 -6.163 21.120 1.00 98.25 899 ILE A O 1
ATOM 6908 N N . GLU A 1 900 ? -20.365 -7.409 19.388 1.00 96.62 900 GLU A N 1
ATOM 6909 C CA . GLU A 1 900 ? -20.684 -8.714 19.978 1.00 96.62 900 GLU A CA 1
ATOM 6910 C C . GLU A 1 900 ? -19.509 -9.180 20.857 1.00 96.62 900 GLU A C 1
ATOM 6912 O O . GLU A 1 900 ? -18.357 -9.185 20.416 1.00 96.62 900 GLU A O 1
ATOM 6917 N N . THR A 1 901 ? -19.779 -9.552 22.113 1.00 97.94 901 THR A N 1
ATOM 6918 C CA . THR A 1 901 ? -18.752 -10.008 23.062 1.00 97.94 901 THR A CA 1
ATOM 6919 C C . THR A 1 901 ? -18.786 -11.525 23.247 1.00 97.94 901 THR A C 1
ATOM 6921 O O . THR A 1 901 ? -19.846 -12.142 23.361 1.00 97.94 901 THR A O 1
ATOM 6924 N N . SER A 1 902 ? -17.609 -12.148 23.323 1.00 96.56 902 SER A N 1
ATOM 6925 C CA . SER A 1 902 ? -17.461 -13.595 23.531 1.00 96.56 902 SER A CA 1
ATOM 6926 C C . SER A 1 902 ? -16.371 -13.919 24.556 1.00 96.56 902 SER A C 1
ATOM 6928 O O . SER A 1 902 ? -15.492 -13.100 24.824 1.00 96.56 902 SER A O 1
ATOM 6930 N N . VAL A 1 903 ? -16.428 -15.108 25.164 1.00 96.25 903 VAL A N 1
ATOM 6931 C CA . VAL A 1 903 ? -15.302 -15.620 25.963 1.00 96.25 903 VAL A CA 1
ATOM 6932 C C . VAL A 1 903 ? -14.237 -16.119 24.978 1.00 96.25 903 VAL A C 1
ATOM 6934 O O . VAL A 1 903 ? -14.577 -16.965 24.147 1.00 96.25 903 VAL A O 1
ATOM 6937 N N . PRO A 1 904 ? -12.975 -15.651 25.044 1.00 93.50 904 PRO A N 1
ATOM 6938 C CA . PRO A 1 904 ? -11.921 -16.125 24.146 1.00 93.50 904 PRO A CA 1
ATOM 6939 C C . PRO A 1 904 ? -11.743 -17.648 24.236 1.00 93.50 904 PRO A C 1
ATOM 6941 O O . PRO A 1 904 ? -11.742 -18.211 25.330 1.00 93.50 904 PRO A O 1
ATOM 6944 N N . GLU A 1 905 ? -11.594 -18.337 23.097 1.00 87.50 905 GLU A N 1
ATOM 6945 C CA . GLU A 1 905 ? -11.544 -19.810 23.085 1.00 87.50 905 GLU A CA 1
ATOM 6946 C C . GLU A 1 905 ? -10.287 -20.381 23.762 1.00 87.50 905 GLU A C 1
ATOM 6948 O O . GLU A 1 905 ? -10.379 -21.414 24.444 1.00 87.50 905 GLU A O 1
ATOM 6953 N N . GLU A 1 906 ? -9.159 -19.680 23.586 1.00 88.88 906 GLU A N 1
ATOM 6954 C CA . GLU A 1 906 ? -7.850 -19.907 24.211 1.00 88.88 906 GLU A CA 1
ATOM 6955 C C . GLU A 1 906 ? -7.324 -18.589 24.831 1.00 88.88 906 GLU A C 1
ATOM 6957 O O . GLU A 1 906 ? -6.531 -17.876 24.203 1.00 88.88 906 GLU A O 1
ATOM 6962 N N . PRO A 1 907 ? -7.765 -18.228 26.055 1.00 94.06 907 PRO A N 1
ATOM 6963 C CA . PRO A 1 907 ? -7.300 -17.028 26.747 1.00 94.06 907 PRO A CA 1
ATOM 6964 C C . PRO A 1 907 ? -5.783 -17.054 26.927 1.00 94.06 907 PRO A C 1
ATOM 6966 O O . PRO A 1 907 ? -5.241 -17.964 27.554 1.00 94.06 907 PRO A O 1
ATOM 6969 N N . THR A 1 908 ? -5.094 -16.070 26.351 1.00 95.19 908 THR A N 1
ATOM 6970 C CA . THR A 1 908 ? -3.626 -15.998 26.350 1.00 95.19 908 THR A CA 1
ATOM 6971 C C . THR A 1 908 ? -3.142 -14.555 26.379 1.00 95.19 908 THR A C 1
ATOM 6973 O O . THR A 1 908 ? -3.770 -13.661 25.814 1.00 95.19 908 THR A O 1
ATOM 6976 N N . LEU A 1 909 ? -1.998 -14.321 27.017 1.00 96.94 909 LEU A N 1
ATOM 6977 C CA . LEU A 1 909 ? -1.421 -12.994 27.197 1.00 96.94 909 LEU A CA 1
ATOM 6978 C C . LEU A 1 909 ? 0.103 -13.120 27.117 1.00 96.94 909 LEU A C 1
ATOM 6980 O O . LEU A 1 909 ? 0.693 -14.006 27.725 1.00 96.94 909 LEU A O 1
ATOM 6984 N N . LYS A 1 910 ? 0.746 -12.282 26.304 1.00 96.25 910 LYS A N 1
ATOM 6985 C CA . LYS A 1 910 ? 2.208 -12.236 26.158 1.00 96.25 910 LYS A CA 1
ATOM 6986 C C . LYS A 1 910 ? 2.648 -10.787 26.098 1.00 96.25 910 LYS A C 1
ATOM 6988 O O . LYS A 1 910 ? 2.230 -10.088 25.182 1.00 96.25 910 LYS A O 1
ATOM 6993 N N . GLY A 1 911 ? 3.503 -10.348 27.013 1.00 96.69 911 GLY A N 1
ATOM 6994 C CA . GLY A 1 911 ? 4.085 -9.007 26.976 1.00 96.69 911 GLY A CA 1
ATOM 6995 C C . GLY A 1 911 ? 5.601 -9.003 26.838 1.00 96.69 911 GLY A C 1
ATOM 6996 O O . GLY A 1 911 ? 6.281 -10.002 27.080 1.00 96.69 911 GLY A O 1
ATOM 6997 N N . LYS A 1 912 ? 6.129 -7.857 26.415 1.00 96.81 912 LYS A N 1
ATOM 6998 C CA . LYS A 1 912 ? 7.554 -7.524 26.398 1.00 96.81 912 LYS A CA 1
ATOM 6999 C C . LYS A 1 912 ? 7.715 -6.019 26.550 1.00 96.81 912 LYS A C 1
ATOM 7001 O O . LYS A 1 912 ? 6.951 -5.246 25.969 1.00 96.81 912 LYS A O 1
ATOM 7006 N N . VAL A 1 913 ? 8.735 -5.637 27.306 1.00 97.06 913 VAL A N 1
ATOM 7007 C CA . VAL A 1 913 ? 9.196 -4.258 27.447 1.00 97.06 913 VAL A CA 1
ATOM 7008 C C . VAL A 1 913 ? 10.597 -4.180 26.847 1.00 97.06 913 VAL A C 1
ATOM 7010 O O . VAL A 1 913 ? 11.454 -4.999 27.181 1.00 97.06 913 VAL A O 1
ATOM 7013 N N . ASP A 1 914 ? 10.820 -3.226 25.948 1.00 97.62 914 ASP A N 1
ATOM 7014 C CA . ASP A 1 914 ? 12.133 -2.880 25.403 1.00 97.62 914 ASP A CA 1
ATOM 7015 C C . ASP A 1 914 ? 12.537 -1.486 25.884 1.00 97.62 914 ASP A C 1
ATOM 7017 O O . ASP A 1 914 ? 11.737 -0.550 25.849 1.00 97.62 914 ASP A O 1
ATOM 7021 N N . TYR A 1 915 ? 13.795 -1.352 26.298 1.00 95.31 915 TYR A N 1
ATOM 7022 C CA . TYR A 1 915 ? 14.385 -0.097 26.753 1.00 95.31 915 TYR A CA 1
ATOM 7023 C C . TYR A 1 915 ? 15.396 0.405 25.725 1.00 95.31 915 TYR A C 1
ATOM 7025 O O . TYR A 1 915 ? 16.239 -0.362 25.254 1.00 95.31 915 TYR A O 1
ATOM 7033 N N . PHE A 1 916 ? 15.336 1.696 25.415 1.00 95.31 916 PHE A N 1
ATOM 7034 C CA . PHE A 1 916 ? 16.235 2.362 24.479 1.00 95.31 916 PHE A CA 1
ATOM 7035 C C . PHE A 1 916 ? 16.792 3.645 25.097 1.00 95.31 916 PHE A C 1
ATOM 7037 O O . PHE A 1 916 ? 16.074 4.361 25.791 1.00 95.31 916 PHE A O 1
ATOM 7044 N N . THR A 1 917 ? 18.032 3.987 24.753 1.00 95.00 917 THR A N 1
ATOM 7045 C CA . THR A 1 917 ? 18.601 5.317 25.002 1.00 95.00 917 THR A CA 1
ATOM 7046 C C . THR A 1 917 ? 19.062 5.890 23.672 1.00 95.00 917 THR A C 1
ATOM 7048 O O . THR A 1 917 ? 19.967 5.336 23.047 1.00 95.00 917 THR A O 1
ATOM 7051 N N . PHE A 1 918 ? 18.441 6.982 23.230 1.00 95.50 918 PHE A N 1
ATOM 7052 C CA . PHE A 1 918 ? 18.810 7.670 21.991 1.00 95.50 918 PHE A CA 1
ATOM 7053 C C . PHE A 1 918 ? 19.677 8.904 22.275 1.00 95.50 918 PHE A C 1
ATOM 7055 O O . PHE A 1 918 ? 19.442 9.592 23.273 1.00 95.50 918 PHE A O 1
ATOM 7062 N N . PRO A 1 919 ? 20.638 9.249 21.397 1.00 94.44 919 PRO A N 1
ATOM 7063 C CA . PRO A 1 919 ? 21.355 10.517 21.479 1.00 94.44 919 PRO A CA 1
ATOM 7064 C C . PRO A 1 919 ? 20.396 11.714 21.516 1.00 94.44 919 PRO A C 1
ATOM 7066 O O . PRO A 1 919 ? 19.439 11.778 20.741 1.00 94.44 919 PRO A O 1
ATOM 7069 N N . SER A 1 920 ? 20.667 12.684 22.392 1.00 92.75 920 SER A N 1
ATOM 7070 C CA . SER A 1 920 ? 19.883 13.919 22.445 1.00 92.75 920 SER A CA 1
ATOM 7071 C C . SER A 1 920 ? 20.337 14.924 21.378 1.00 92.75 920 SER A C 1
ATOM 7073 O O . SER A 1 920 ? 21.521 15.232 21.246 1.00 92.75 920 SER A O 1
ATOM 7075 N N . ARG A 1 921 ? 19.371 15.507 20.662 1.00 93.19 921 ARG A N 1
ATOM 7076 C CA . ARG A 1 921 ? 19.510 16.687 19.787 1.00 93.19 921 ARG A CA 1
ATOM 7077 C C . ARG A 1 921 ? 19.696 17.989 20.583 1.00 93.19 921 ARG A C 1
ATOM 7079 O O . ARG A 1 921 ? 19.971 19.026 19.980 1.00 93.19 921 ARG A O 1
ATOM 7086 N N . ILE A 1 922 ? 19.531 17.947 21.909 1.00 89.38 922 ILE A N 1
ATOM 7087 C CA . ILE A 1 922 ? 19.711 19.064 22.844 1.00 89.38 922 ILE A CA 1
ATOM 7088 C C . ILE A 1 922 ? 20.738 18.683 23.917 1.00 89.38 922 ILE A C 1
ATOM 7090 O O . ILE A 1 922 ? 20.528 17.760 24.701 1.00 89.38 922 ILE A O 1
ATOM 7094 N N . ASP A 1 923 ? 21.835 19.433 23.980 1.00 88.38 923 ASP A N 1
ATOM 7095 C CA . ASP A 1 923 ? 22.863 19.292 25.013 1.00 88.38 923 ASP A CA 1
ATOM 7096 C C . ASP A 1 923 ? 22.388 19.918 26.340 1.00 88.38 923 ASP A C 1
ATOM 7098 O O . ASP A 1 923 ? 22.572 21.111 26.590 1.00 88.38 923 ASP A O 1
ATOM 7102 N N . PHE A 1 924 ? 21.762 19.107 27.197 1.00 84.19 924 PHE A N 1
ATOM 7103 C CA . PHE A 1 924 ? 21.349 19.523 28.542 1.00 84.19 924 PHE A CA 1
ATOM 7104 C C . PHE A 1 924 ? 22.507 19.612 29.551 1.00 84.19 924 PHE A C 1
ATOM 7106 O O . PHE A 1 924 ? 22.302 20.166 30.632 1.00 84.19 924 PHE A O 1
ATOM 7113 N N . SER A 1 925 ? 23.730 19.180 29.212 1.00 84.88 925 SER A N 1
ATOM 7114 C CA . SER A 1 925 ? 24.914 19.462 30.043 1.00 84.88 925 SER A CA 1
ATOM 7115 C C . SER A 1 925 ? 25.324 20.942 29.960 1.00 84.88 925 SER A C 1
ATOM 7117 O O . SER A 1 925 ? 25.919 21.492 30.888 1.00 84.88 925 SER A O 1
ATOM 7119 N N . ASN A 1 926 ? 24.956 21.631 28.871 1.00 87.25 926 ASN A N 1
ATOM 7120 C CA . ASN A 1 926 ? 25.276 23.033 28.638 1.00 87.25 926 ASN A CA 1
ATOM 7121 C C . ASN A 1 926 ? 24.446 23.978 29.536 1.00 87.25 926 ASN A C 1
ATOM 7123 O O . ASN A 1 926 ? 23.225 24.097 29.357 1.00 87.25 926 ASN A O 1
ATOM 7127 N N . PRO A 1 927 ? 25.078 24.757 30.441 1.00 87.06 927 PRO A N 1
ATOM 7128 C CA . PRO A 1 927 ? 24.349 25.644 31.348 1.00 87.06 927 PRO A CA 1
ATOM 7129 C C . PRO A 1 927 ? 23.529 26.726 30.635 1.00 87.06 927 PRO A C 1
ATOM 7131 O O . PRO A 1 927 ? 22.493 27.145 31.146 1.00 87.06 927 PRO A O 1
ATOM 7134 N N . TRP A 1 928 ? 23.946 27.174 29.444 1.00 86.94 928 TRP A N 1
ATOM 7135 C CA . TRP A 1 928 ? 23.196 28.172 28.676 1.00 86.94 928 TRP A CA 1
ATOM 7136 C C . TRP A 1 928 ? 21.911 27.597 28.079 1.00 86.94 928 TRP A C 1
ATOM 7138 O O . TRP A 1 928 ? 20.917 28.317 27.988 1.00 86.94 928 TRP A O 1
ATOM 7148 N N . ILE A 1 929 ? 21.902 26.304 27.739 1.00 85.38 929 ILE A N 1
ATOM 7149 C CA . ILE A 1 929 ? 20.702 25.594 27.284 1.00 85.38 929 ILE A CA 1
ATOM 7150 C C . ILE A 1 929 ? 19.748 25.386 28.465 1.00 85.38 929 ILE A C 1
ATOM 7152 O O . ILE A 1 929 ? 18.593 25.800 28.364 1.00 85.38 929 ILE A O 1
ATOM 7156 N N . ARG A 1 930 ? 20.226 24.890 29.622 1.00 86.00 930 ARG A N 1
ATOM 7157 C CA . ARG A 1 930 ? 19.393 24.805 30.843 1.00 86.00 930 ARG A CA 1
ATOM 7158 C C . ARG A 1 930 ? 18.811 26.176 31.245 1.00 86.00 930 ARG A C 1
ATOM 7160 O O . ARG A 1 930 ? 17.635 26.257 31.589 1.00 86.00 930 ARG A O 1
ATOM 7167 N N . VAL A 1 931 ? 19.568 27.275 31.125 1.00 86.25 931 VAL A N 1
ATOM 7168 C CA . VAL A 1 931 ? 19.065 28.648 31.377 1.00 86.25 931 VAL A CA 1
ATOM 7169 C C . VAL A 1 931 ? 18.050 29.121 30.327 1.00 86.25 931 VAL A C 1
ATOM 7171 O O . VAL A 1 931 ? 17.092 29.805 30.685 1.00 86.25 931 VAL A O 1
ATOM 7174 N N . ALA A 1 932 ? 18.226 28.784 29.046 1.00 82.94 932 ALA A N 1
ATOM 7175 C CA . ALA A 1 932 ? 17.269 29.138 27.996 1.00 82.94 932 ALA A CA 1
ATOM 7176 C C . ALA A 1 932 ? 15.933 28.399 28.178 1.00 82.94 932 ALA A C 1
ATOM 7178 O O . ALA A 1 932 ? 14.880 29.036 28.205 1.00 82.94 932 ALA A O 1
ATOM 7179 N N . PHE A 1 933 ? 15.975 27.083 28.402 1.00 85.19 933 PHE A N 1
ATOM 7180 C CA . PHE A 1 933 ? 14.792 26.277 28.716 1.00 85.19 933 PHE A CA 1
ATOM 7181 C C . PHE A 1 933 ? 14.134 26.724 30.027 1.00 85.19 933 PHE A C 1
ATOM 7183 O O . PHE A 1 933 ? 12.916 26.876 30.076 1.00 85.19 933 PHE A O 1
ATOM 7190 N N . GLY A 1 934 ? 14.918 27.029 31.068 1.00 85.38 934 GLY A N 1
ATOM 7191 C CA . GLY A 1 934 ? 14.415 27.530 32.353 1.00 85.38 934 GLY A CA 1
ATOM 7192 C C . GLY A 1 934 ? 13.703 28.889 32.280 1.00 85.38 934 GLY A C 1
ATOM 7193 O O . GLY A 1 934 ? 13.025 29.261 33.234 1.00 85.38 934 GLY A O 1
ATOM 7194 N N . ARG A 1 935 ? 13.830 29.619 31.160 1.00 82.31 935 ARG A N 1
ATOM 7195 C CA . ARG A 1 935 ? 13.030 30.816 30.835 1.00 82.31 935 ARG A CA 1
ATOM 7196 C C . ARG A 1 935 ? 11.809 30.527 29.959 1.00 82.31 935 ARG A C 1
ATOM 7198 O O . ARG A 1 935 ? 10.909 31.353 29.940 1.00 82.31 935 ARG A O 1
ATOM 7205 N N . ALA A 1 936 ? 11.803 29.426 29.208 1.00 77.56 936 ALA A N 1
ATOM 7206 C CA . ALA A 1 936 ? 10.687 29.022 28.349 1.00 77.56 936 ALA A CA 1
ATOM 7207 C C . ALA A 1 936 ? 9.625 28.219 29.120 1.00 77.56 936 ALA A C 1
ATOM 7209 O O . ALA A 1 936 ? 8.438 28.369 28.866 1.00 77.56 936 ALA A O 1
ATOM 7210 N N . PHE A 1 937 ? 10.062 27.414 30.089 1.00 83.31 937 PHE A N 1
ATOM 7211 C CA . PHE A 1 937 ? 9.220 26.722 31.063 1.00 83.31 937 PHE A CA 1
ATOM 7212 C C . PHE A 1 937 ? 9.425 27.394 32.430 1.00 83.31 937 PHE A C 1
ATOM 7214 O O . PHE A 1 937 ? 9.186 28.594 32.563 1.00 83.31 937 PHE A O 1
ATOM 7221 N N . PHE A 1 938 ? 9.942 26.665 33.422 1.00 89.56 938 PHE A N 1
ATOM 7222 C CA . PHE A 1 938 ? 10.486 27.224 34.660 1.00 89.56 938 PHE A CA 1
ATOM 7223 C C . PHE A 1 938 ? 11.699 26.413 35.148 1.00 89.56 938 PHE A C 1
ATOM 7225 O O . PHE A 1 938 ? 11.815 25.234 34.794 1.00 89.56 938 PHE A O 1
ATOM 7232 N N . PRO A 1 939 ? 12.621 27.009 35.935 1.00 90.00 939 PRO A N 1
ATOM 7233 C CA . PRO A 1 939 ? 13.907 26.386 36.246 1.00 90.00 939 PRO A CA 1
ATOM 7234 C C . PRO A 1 939 ? 13.791 25.039 36.959 1.00 90.00 939 PRO A C 1
ATOM 7236 O O . PRO A 1 939 ? 14.537 24.125 36.631 1.00 90.00 939 PRO A O 1
ATOM 7239 N N . GLU A 1 940 ? 12.845 24.897 37.889 1.00 93.69 940 GLU A N 1
ATOM 7240 C CA . GLU A 1 940 ? 12.702 23.684 38.698 1.00 93.69 940 GLU A CA 1
ATOM 7241 C C . GLU A 1 940 ? 12.228 22.482 37.865 1.00 93.69 940 GLU A C 1
ATOM 7243 O O . GLU A 1 940 ? 12.746 21.379 38.018 1.00 93.69 940 GLU A O 1
ATOM 7248 N N . LEU A 1 941 ? 11.309 22.687 36.917 1.00 90.00 941 LEU A N 1
ATOM 7249 C CA . LEU A 1 941 ? 10.879 21.636 35.989 1.00 90.00 941 LEU A CA 1
ATOM 7250 C C . LEU A 1 941 ? 12.006 21.239 35.020 1.00 90.00 941 LEU A C 1
ATOM 7252 O O . LEU A 1 941 ? 12.235 20.057 34.773 1.00 90.00 941 LEU A O 1
ATOM 7256 N N . VAL A 1 942 ? 12.751 22.226 34.518 1.00 88.56 942 VAL A N 1
ATOM 7257 C CA . VAL A 1 942 ? 13.895 22.015 33.612 1.00 88.56 942 VAL A CA 1
ATOM 7258 C C . VAL A 1 942 ? 15.083 21.360 34.323 1.00 88.56 942 VAL A C 1
ATOM 7260 O O . VAL A 1 942 ? 15.880 20.689 33.674 1.00 88.56 942 VAL A O 1
ATOM 7263 N N . ALA A 1 943 ? 15.195 21.496 35.646 1.00 89.25 943 ALA A N 1
ATOM 7264 C CA . ALA A 1 943 ? 16.184 20.775 36.435 1.00 89.25 943 ALA A CA 1
ATOM 7265 C C . ALA A 1 943 ? 15.902 19.260 36.446 1.00 89.25 943 ALA A C 1
ATOM 7267 O O . ALA A 1 943 ? 16.806 18.489 36.141 1.00 89.25 943 ALA A O 1
ATOM 7268 N N . ASN A 1 944 ? 14.655 18.839 36.707 1.00 89.44 944 ASN A N 1
ATOM 7269 C CA . ASN A 1 944 ? 14.270 17.419 36.676 1.00 89.44 944 ASN A CA 1
ATOM 7270 C C . ASN A 1 944 ? 14.440 16.823 35.262 1.00 89.44 944 ASN A C 1
ATOM 7272 O O . ASN A 1 944 ? 15.204 15.877 35.089 1.00 89.44 944 ASN A O 1
ATOM 7276 N N . PHE A 1 945 ? 13.833 17.439 34.236 1.00 82.19 945 PHE A N 1
ATOM 7277 C CA . PHE A 1 945 ? 13.977 17.004 32.835 1.00 82.19 945 PHE A CA 1
ATOM 7278 C C . PHE A 1 945 ? 15.436 16.969 32.349 1.00 82.19 945 PHE A C 1
ATOM 7280 O O . PHE A 1 945 ? 15.825 16.078 31.598 1.00 82.19 945 PHE A O 1
ATOM 7287 N N . GLY A 1 946 ? 16.231 17.978 32.720 1.00 83.12 946 GLY A N 1
ATOM 7288 C CA . GLY A 1 946 ? 17.608 18.124 32.254 1.00 83.12 946 GLY A CA 1
ATOM 7289 C C . GLY A 1 946 ? 18.548 17.062 32.816 1.00 83.12 946 GLY A C 1
ATOM 7290 O O . GLY A 1 946 ? 19.503 16.710 32.134 1.00 83.12 946 GLY A O 1
ATOM 7291 N N . ASP A 1 947 ? 18.259 16.545 34.015 1.00 84.88 947 ASP A N 1
ATOM 7292 C CA . ASP A 1 947 ? 18.960 15.401 34.605 1.00 84.88 947 ASP A CA 1
ATOM 7293 C C . ASP A 1 947 ? 18.488 14.077 33.967 1.00 84.88 947 ASP A C 1
ATOM 7295 O O . ASP A 1 947 ? 19.318 13.237 33.631 1.00 84.88 947 ASP A O 1
ATOM 7299 N N . GLU A 1 948 ? 17.179 13.897 33.724 1.00 82.56 948 GLU A N 1
ATOM 7300 C CA . GLU A 1 948 ? 16.638 12.700 33.042 1.00 82.56 948 GLU A CA 1
ATOM 7301 C C . GLU A 1 948 ? 17.153 12.531 31.599 1.00 82.56 948 GLU A C 1
ATOM 7303 O O . GLU A 1 948 ? 17.225 11.407 31.101 1.00 82.56 948 GLU A O 1
ATOM 7308 N N . MET A 1 949 ? 17.511 13.630 30.925 1.00 84.19 949 MET A N 1
ATOM 7309 C CA . MET A 1 949 ? 18.007 13.639 29.541 1.00 84.19 949 MET A CA 1
ATOM 7310 C C . MET A 1 949 ? 19.528 13.857 29.414 1.00 84.19 949 MET A C 1
ATOM 7312 O O . MET A 1 949 ? 20.018 14.016 28.293 1.00 84.19 949 MET A O 1
ATOM 7316 N N . GLU A 1 950 ? 20.289 13.880 30.518 1.00 82.31 950 GLU A N 1
ATOM 7317 C CA . GLU A 1 950 ? 21.735 14.174 30.490 1.00 82.31 950 GLU A CA 1
ATOM 7318 C C . GLU A 1 950 ? 22.541 13.082 29.761 1.00 82.31 950 GLU A C 1
ATOM 7320 O O . GLU A 1 950 ? 23.347 13.393 28.885 1.00 82.31 950 GLU A O 1
ATOM 7325 N N . ASP A 1 951 ? 22.235 11.807 30.027 1.00 82.50 951 ASP A N 1
ATOM 7326 C CA . ASP A 1 951 ? 22.805 10.635 29.334 1.00 82.50 951 ASP A CA 1
ATOM 7327 C C . ASP A 1 951 ? 22.083 10.297 28.003 1.00 82.50 951 ASP A C 1
ATOM 7329 O O . ASP A 1 951 ? 22.276 9.224 27.425 1.00 82.50 951 ASP A O 1
ATOM 7333 N N . GLY A 1 952 ? 21.239 11.204 27.497 1.00 89.25 952 GLY A N 1
ATOM 7334 C CA . GLY A 1 952 ? 20.394 10.999 26.318 1.00 89.25 952 GLY A CA 1
ATOM 7335 C C . GLY A 1 952 ? 18.939 10.656 26.653 1.00 89.25 952 GLY A C 1
ATOM 7336 O O . GLY A 1 952 ? 18.529 10.585 27.808 1.00 89.25 952 GLY A O 1
ATOM 7337 N N . VAL A 1 953 ? 18.122 10.466 25.617 1.00 92.12 953 VAL A N 1
ATOM 7338 C CA . VAL A 1 953 ? 16.674 10.268 25.757 1.00 92.12 953 VAL A CA 1
ATOM 7339 C C . VAL A 1 953 ? 16.367 8.792 26.017 1.00 92.12 953 VAL A C 1
ATOM 7341 O O . VAL A 1 953 ? 16.348 7.981 25.088 1.00 92.12 953 VAL A O 1
ATOM 7344 N N . GLN A 1 954 ? 16.128 8.456 27.287 1.00 91.44 954 GLN A N 1
ATOM 7345 C CA . GLN A 1 954 ? 15.724 7.119 27.737 1.00 91.44 954 GLN A CA 1
ATOM 7346 C C . GLN A 1 954 ? 14.224 6.900 27.497 1.00 91.44 954 GLN A C 1
ATOM 7348 O O . GLN A 1 954 ? 13.400 7.570 28.114 1.00 91.44 954 GLN A O 1
ATOM 7353 N N . THR A 1 955 ? 13.866 5.968 26.615 1.00 92.88 955 THR A N 1
ATOM 7354 C CA . THR A 1 955 ? 12.481 5.686 26.205 1.00 92.88 955 THR A CA 1
ATOM 7355 C C . THR A 1 955 ? 12.159 4.198 26.284 1.00 92.88 955 THR A C 1
ATOM 7357 O O . THR A 1 955 ? 13.025 3.335 26.122 1.00 92.88 955 THR A O 1
ATOM 7360 N N . GLU A 1 956 ? 10.890 3.903 26.549 1.00 93.88 956 GLU A N 1
ATOM 7361 C CA . GLU A 1 956 ? 10.376 2.558 26.749 1.00 93.88 956 GLU A CA 1
ATOM 7362 C C . GLU A 1 956 ? 9.316 2.214 25.697 1.00 93.88 956 GLU A C 1
ATOM 7364 O O . GLU A 1 956 ? 8.419 3.008 25.394 1.00 93.88 956 GLU A O 1
ATOM 7369 N N . LEU A 1 957 ? 9.405 0.994 25.168 1.00 97.75 957 LEU A N 1
ATOM 7370 C CA . LEU A 1 957 ? 8.432 0.402 24.264 1.00 97.75 957 LEU A CA 1
ATOM 7371 C C . LEU A 1 957 ? 7.781 -0.812 24.924 1.00 97.75 957 LEU A C 1
ATOM 7373 O O . LEU A 1 957 ? 8.447 -1.790 25.255 1.00 97.75 957 LEU A O 1
ATOM 7377 N N . ASN A 1 958 ? 6.461 -0.782 25.036 1.00 97.94 958 ASN A N 1
ATOM 7378 C CA . ASN A 1 958 ? 5.655 -1.895 25.518 1.00 97.94 958 ASN A CA 1
ATOM 7379 C C . ASN A 1 958 ? 4.999 -2.572 24.315 1.00 97.94 958 ASN A C 1
ATOM 7381 O O . ASN A 1 958 ? 4.452 -1.897 23.444 1.00 97.94 958 ASN A O 1
ATOM 7385 N N . THR A 1 959 ? 5.033 -3.898 24.251 1.00 98.62 959 THR A N 1
ATOM 7386 C CA . THR A 1 959 ? 4.274 -4.687 23.272 1.00 98.62 959 THR A CA 1
ATOM 7387 C C . THR A 1 959 ? 3.575 -5.821 23.997 1.00 98.62 959 THR A C 1
ATOM 7389 O O . THR A 1 959 ? 4.243 -6.637 24.627 1.00 98.62 959 THR A O 1
ATOM 7392 N N . VAL A 1 960 ? 2.250 -5.890 23.892 1.00 98.69 960 VAL A N 1
ATOM 7393 C CA . VAL A 1 960 ? 1.437 -6.971 24.456 1.00 98.69 960 VAL A CA 1
ATOM 7394 C C . VAL A 1 960 ? 0.568 -7.580 23.362 1.00 98.69 960 VAL A C 1
ATOM 7396 O O . VAL A 1 960 ? -0.110 -6.860 22.633 1.00 98.69 960 VAL A O 1
ATOM 7399 N N . ILE A 1 961 ? 0.580 -8.907 23.259 1.00 98.19 961 ILE A N 1
ATOM 7400 C CA . ILE A 1 961 ? -0.380 -9.691 22.484 1.00 98.19 961 ILE A CA 1
ATOM 7401 C C . ILE A 1 961 ? -1.400 -10.297 23.445 1.00 98.19 961 ILE A C 1
ATOM 7403 O O . ILE A 1 961 ? -1.039 -11.076 24.329 1.00 98.19 961 ILE A O 1
ATOM 7407 N N . LEU A 1 962 ? -2.671 -9.969 23.232 1.00 97.19 962 LEU A N 1
ATOM 7408 C CA . LEU A 1 962 ? -3.824 -10.535 23.923 1.00 97.19 962 LEU A CA 1
ATOM 7409 C C . LEU A 1 962 ? -4.565 -11.488 22.972 1.00 97.19 962 LEU A C 1
ATOM 7411 O O . LEU A 1 962 ? -4.798 -11.161 21.808 1.00 97.19 962 LEU A O 1
ATOM 7415 N N . ASN A 1 963 ? -4.890 -12.686 23.462 1.00 94.81 963 ASN A N 1
ATOM 7416 C CA . ASN A 1 963 ? -5.605 -13.769 22.771 1.00 94.81 963 ASN A CA 1
ATOM 7417 C C . ASN A 1 963 ? -5.029 -14.168 21.394 1.00 94.81 963 ASN A C 1
ATOM 7419 O O . ASN A 1 963 ? -5.718 -14.726 20.545 1.00 94.81 963 ASN A O 1
ATOM 7423 N N . GLY A 1 964 ? -3.746 -13.876 21.159 1.00 92.38 964 GLY A N 1
ATOM 7424 C CA . GLY A 1 964 ? -3.040 -14.158 19.907 1.00 92.38 964 GLY A CA 1
ATOM 7425 C C . GLY A 1 964 ? -3.361 -13.220 18.734 1.00 92.38 964 GLY A C 1
ATOM 7426 O O . GLY A 1 964 ? -2.579 -13.199 17.784 1.00 92.38 964 GLY A O 1
ATOM 7427 N N . ASN A 1 965 ? -4.451 -12.445 18.794 1.00 93.19 965 ASN A N 1
ATOM 7428 C CA . ASN A 1 965 ? -4.968 -11.657 17.668 1.00 93.19 965 ASN A CA 1
ATOM 7429 C C . ASN A 1 965 ? -5.131 -10.143 17.923 1.00 93.19 965 ASN A C 1
ATOM 7431 O O . ASN A 1 965 ? -5.410 -9.405 16.979 1.00 93.19 965 ASN A O 1
ATOM 7435 N N . ILE A 1 966 ? -4.927 -9.667 19.155 1.00 97.81 966 ILE A N 1
ATOM 7436 C CA . ILE A 1 966 ? -4.968 -8.239 19.507 1.00 97.81 966 ILE A CA 1
ATOM 7437 C C . ILE A 1 966 ? -3.571 -7.793 19.945 1.00 97.81 966 ILE A C 1
ATOM 7439 O O . ILE A 1 966 ? -3.033 -8.328 20.914 1.00 97.81 966 ILE A O 1
ATOM 7443 N N . ALA A 1 967 ? -2.996 -6.792 19.275 1.00 98.50 967 ALA A N 1
ATOM 7444 C CA . ALA A 1 967 ? -1.781 -6.116 19.727 1.00 98.50 967 ALA A CA 1
ATOM 7445 C C . ALA A 1 967 ? -2.095 -4.791 20.428 1.00 98.50 967 ALA A C 1
ATOM 7447 O O . ALA A 1 967 ? -2.828 -3.951 19.907 1.00 98.50 967 ALA A O 1
ATOM 7448 N N . LEU A 1 968 ? -1.470 -4.585 21.584 1.00 98.75 968 LEU A N 1
ATOM 7449 C CA . LEU A 1 968 ? -1.454 -3.331 22.327 1.00 98.75 968 LEU A CA 1
ATOM 7450 C C . LEU A 1 968 ? 0.003 -2.863 22.407 1.00 98.75 968 LEU A C 1
ATOM 7452 O O . LEU A 1 968 ? 0.860 -3.579 22.932 1.00 98.75 968 LEU A O 1
ATOM 7456 N N . VAL A 1 969 ? 0.307 -1.688 21.857 1.00 98.75 969 VAL A N 1
ATOM 7457 C CA . VAL A 1 969 ? 1.675 -1.150 21.803 1.00 98.75 969 VAL A CA 1
ATOM 7458 C C . VAL A 1 969 ? 1.717 0.224 22.456 1.00 98.75 969 VAL A C 1
ATOM 7460 O O . VAL A 1 969 ? 0.931 1.093 22.100 1.00 98.75 969 VAL A O 1
ATOM 7463 N N . GLY A 1 970 ? 2.622 0.423 23.413 1.00 98.12 970 GLY A N 1
ATOM 7464 C CA . GLY A 1 970 ? 2.731 1.663 24.187 1.00 98.12 970 GLY A CA 1
ATOM 7465 C C . GLY A 1 970 ? 4.114 2.291 24.074 1.00 98.12 970 GLY A C 1
ATOM 7466 O O . GLY A 1 970 ? 5.105 1.589 24.272 1.00 98.12 970 GLY A O 1
ATOM 7467 N N . GLY A 1 971 ? 4.184 3.591 23.775 1.00 96.81 971 GLY A N 1
ATOM 7468 C CA . GLY A 1 971 ? 5.437 4.352 23.687 1.00 96.81 971 GLY A CA 1
ATOM 7469 C C . GLY A 1 971 ? 5.467 5.566 24.620 1.00 96.81 971 GLY A C 1
ATOM 7470 O O . GLY A 1 971 ? 4.476 6.293 24.742 1.00 96.81 971 GLY A O 1
ATOM 7471 N N . SER A 1 972 ? 6.621 5.819 25.243 1.00 93.50 972 SER A N 1
ATOM 7472 C CA . SER A 1 972 ? 6.812 6.847 26.280 1.00 93.50 972 SER A CA 1
ATOM 7473 C C . SER A 1 972 ? 6.945 8.290 25.755 1.00 93.50 972 SER A C 1
ATOM 7475 O O . SER A 1 972 ? 7.895 9.004 26.068 1.00 93.50 972 SER A O 1
ATOM 7477 N N . GLY A 1 973 ? 5.996 8.774 24.949 1.00 93.56 973 GLY A N 1
ATOM 7478 C CA . GLY A 1 973 ? 6.021 10.164 24.477 1.00 93.56 973 GLY A CA 1
ATOM 7479 C C . GLY A 1 973 ? 4.936 10.540 23.475 1.00 93.56 973 GLY A C 1
ATOM 7480 O O . GLY A 1 973 ? 3.955 9.819 23.284 1.00 93.56 973 GLY A O 1
ATOM 7481 N N . GLU A 1 974 ? 5.128 11.689 22.830 1.00 97.00 974 GLU A N 1
ATOM 7482 C CA . GLU A 1 974 ? 4.179 12.284 21.887 1.00 97.00 974 GLU A CA 1
ATOM 7483 C C . GLU A 1 974 ? 4.497 11.835 20.452 1.00 97.00 974 GLU A C 1
ATOM 7485 O O . GLU A 1 974 ? 5.134 12.545 19.667 1.00 97.00 974 GLU A O 1
ATOM 7490 N N . PHE A 1 975 ? 4.093 10.612 20.109 1.00 98.19 975 PHE A N 1
ATOM 7491 C CA . PHE A 1 975 ? 4.286 10.062 18.765 1.00 98.19 975 PHE A CA 1
ATOM 7492 C C . PHE A 1 975 ? 3.367 10.745 17.756 1.00 98.19 975 PHE A C 1
ATOM 7494 O O . PHE A 1 975 ? 2.178 10.923 18.011 1.00 98.19 975 PHE A O 1
ATOM 7501 N N . PHE A 1 976 ? 3.915 11.102 16.595 1.00 98.38 976 PHE A N 1
ATOM 7502 C CA . PHE A 1 976 ? 3.136 11.570 15.447 1.00 98.38 976 PHE A CA 1
ATOM 7503 C C . PHE A 1 976 ? 2.306 10.423 14.848 1.00 98.38 976 PHE A C 1
ATOM 7505 O O . PHE A 1 976 ? 2.764 9.276 14.811 1.00 98.38 976 PHE A O 1
ATOM 7512 N N . CYS A 1 977 ? 1.113 10.739 14.335 1.00 97.94 977 CYS A N 1
ATOM 7513 C CA . CYS A 1 977 ? 0.100 9.779 13.874 1.00 97.94 977 CYS A CA 1
ATOM 7514 C C . CYS A 1 977 ? 0.641 8.668 12.961 1.00 97.94 977 CYS A C 1
ATOM 7516 O O . CYS A 1 977 ? 0.294 7.497 13.113 1.00 97.94 977 CYS A O 1
ATOM 7518 N N . ASN A 1 978 ? 1.553 9.013 12.052 1.00 97.00 978 ASN A N 1
ATOM 7519 C CA . ASN A 1 978 ? 2.088 8.081 11.068 1.00 97.00 978 ASN A CA 1
ATOM 7520 C C . ASN A 1 978 ? 2.930 6.947 11.674 1.00 97.00 978 ASN A C 1
ATOM 7522 O O . ASN A 1 978 ? 3.045 5.906 11.033 1.00 97.00 978 ASN A O 1
ATOM 7526 N N . HIS A 1 979 ? 3.459 7.077 12.896 1.00 98.25 979 HIS A N 1
ATOM 7527 C CA . HIS A 1 979 ? 4.072 5.942 13.607 1.00 98.25 979 HIS A CA 1
ATOM 7528 C C . HIS A 1 979 ? 3.030 4.859 13.920 1.00 98.25 979 HIS A C 1
ATOM 7530 O O . HIS A 1 979 ? 3.234 3.689 13.597 1.00 98.25 979 HIS A O 1
ATOM 7536 N N . SER A 1 980 ? 1.878 5.273 14.459 1.00 97.44 980 SER A N 1
ATOM 7537 C CA . SER A 1 980 ? 0.724 4.409 14.740 1.00 97.44 980 SER A CA 1
ATOM 7538 C C . SER A 1 980 ? 0.128 3.823 13.458 1.00 97.44 980 SER A C 1
ATOM 7540 O O . SER A 1 980 ? -0.013 2.604 13.359 1.00 97.44 980 SER A O 1
ATOM 7542 N N . ASN A 1 981 ? -0.133 4.651 12.438 1.00 96.00 981 ASN A N 1
ATOM 7543 C CA . ASN A 1 981 ? -0.684 4.195 11.153 1.00 96.00 981 ASN A CA 1
ATOM 7544 C C . ASN A 1 981 ? 0.201 3.111 10.513 1.00 96.00 981 ASN A C 1
ATOM 7546 O O . ASN A 1 981 ? -0.267 2.003 10.250 1.00 96.00 981 ASN A O 1
ATOM 7550 N N . ARG A 1 982 ? 1.511 3.372 10.383 1.00 95.88 982 ARG A N 1
ATOM 7551 C CA . ARG A 1 982 ? 2.484 2.423 9.811 1.00 95.88 982 ARG A CA 1
ATOM 7552 C C . ARG A 1 982 ? 2.590 1.131 10.622 1.00 95.88 982 ARG A C 1
ATOM 7554 O O . ARG A 1 982 ? 2.816 0.073 10.042 1.00 95.88 982 ARG A O 1
ATOM 7561 N N . LEU A 1 983 ? 2.453 1.189 11.948 1.00 96.12 983 LEU A N 1
ATOM 7562 C CA . LEU A 1 983 ? 2.428 -0.001 12.801 1.00 96.12 983 LEU A CA 1
ATOM 7563 C C . LEU A 1 983 ? 1.160 -0.835 12.548 1.00 96.12 983 LEU A C 1
ATOM 7565 O O . LEU A 1 983 ? 1.262 -2.037 12.293 1.00 96.12 983 LEU A O 1
ATOM 7569 N N . LYS A 1 984 ? -0.015 -0.190 12.544 1.00 95.38 984 LYS A N 1
ATOM 7570 C CA . LYS A 1 984 ? -1.321 -0.807 12.253 1.00 95.38 984 LYS A CA 1
ATOM 7571 C C . LYS A 1 984 ? -1.311 -1.493 10.883 1.00 95.38 984 LYS A C 1
ATOM 7573 O O . LYS A 1 984 ? -1.533 -2.701 10.811 1.00 95.38 984 LYS A O 1
ATOM 7578 N N . GLU A 1 985 ? -0.930 -0.764 9.832 1.00 86.44 985 GLU A N 1
ATOM 7579 C CA . GLU A 1 985 ? -0.816 -1.232 8.438 1.00 86.44 985 GLU A CA 1
ATOM 7580 C C . GLU A 1 985 ? 0.078 -2.469 8.252 1.00 86.44 985 GLU A C 1
ATOM 7582 O O . GLU A 1 985 ? -0.134 -3.245 7.320 1.00 86.44 985 GLU A O 1
ATOM 7587 N N . ARG A 1 986 ? 1.107 -2.639 9.095 1.00 91.31 986 ARG A N 1
ATOM 7588 C CA . ARG A 1 986 ? 2.144 -3.675 8.939 1.00 91.31 986 ARG A CA 1
ATOM 7589 C C . ARG A 1 986 ? 1.968 -4.882 9.860 1.00 91.31 986 ARG A C 1
ATOM 7591 O O . ARG A 1 986 ? 2.614 -5.899 9.615 1.00 91.31 986 ARG A O 1
ATOM 7598 N N . SER A 1 987 ? 1.151 -4.771 10.908 1.00 84.62 987 SER A N 1
ATOM 7599 C CA . SER A 1 987 ? 0.975 -5.789 11.961 1.00 84.62 987 SER A CA 1
ATOM 7600 C C . SER A 1 987 ? 0.236 -7.058 11.513 1.00 84.62 987 SER A C 1
ATOM 7602 O O . SER A 1 987 ? 0.539 -8.143 12.004 1.00 84.62 987 SER A O 1
ATOM 7604 N N . TYR A 1 988 ? -0.727 -6.915 10.595 1.00 81.75 988 TYR A N 1
ATOM 7605 C CA . TYR A 1 988 ? -1.626 -7.971 10.098 1.00 81.75 988 TYR A CA 1
ATOM 7606 C C . TYR A 1 988 ? -2.328 -8.805 11.189 1.00 81.75 988 TYR A C 1
ATOM 7608 O O . TYR A 1 988 ? -2.640 -9.978 10.974 1.00 81.75 988 TYR A O 1
ATOM 7616 N N . LEU A 1 989 ? -2.594 -8.187 12.341 1.00 87.75 989 LEU A N 1
ATOM 7617 C CA . LEU A 1 989 ? -3.471 -8.703 13.391 1.00 87.75 989 LEU A CA 1
ATOM 7618 C C . LEU A 1 989 ? -4.856 -8.054 13.304 1.00 87.75 989 LEU A C 1
ATOM 7620 O O . LEU A 1 989 ? -4.971 -6.935 12.803 1.00 87.75 989 LEU A O 1
ATOM 7624 N N . ASP A 1 990 ? -5.883 -8.743 13.812 1.00 90.56 990 ASP A N 1
ATOM 7625 C CA . ASP A 1 990 ? -7.289 -8.312 13.732 1.00 90.56 990 ASP A CA 1
ATOM 7626 C C . ASP A 1 990 ? -7.484 -6.908 14.324 1.00 90.56 990 ASP A C 1
ATOM 7628 O O . ASP A 1 990 ? -8.182 -6.069 13.752 1.00 90.56 990 ASP A O 1
ATOM 7632 N N . HIS A 1 991 ? -6.795 -6.626 15.436 1.00 96.06 991 HIS A N 1
ATOM 7633 C CA . HIS A 1 991 ? -6.723 -5.296 16.032 1.00 96.06 991 HIS A CA 1
ATOM 7634 C C . HIS A 1 991 ? -5.293 -4.971 16.475 1.00 96.06 991 HIS A C 1
ATOM 7636 O O . HIS A 1 991 ? -4.621 -5.785 17.108 1.00 96.06 991 HIS A O 1
ATOM 7642 N N . THR A 1 992 ? -4.842 -3.748 16.188 1.00 98.06 992 THR A N 1
ATOM 7643 C CA . THR A 1 992 ? -3.593 -3.183 16.717 1.00 98.06 992 THR A CA 1
ATOM 7644 C C . THR A 1 992 ? -3.872 -1.779 17.235 1.00 98.06 992 THR A C 1
ATOM 7646 O O . THR A 1 992 ? -4.212 -0.883 16.462 1.00 98.06 992 THR A O 1
ATOM 7649 N N . LEU A 1 993 ? -3.764 -1.591 18.548 1.00 98.44 993 LEU A N 1
ATOM 7650 C CA . LEU A 1 993 ? -3.966 -0.311 19.220 1.00 98.44 993 LEU A CA 1
ATOM 7651 C C . LEU A 1 993 ? -2.601 0.265 19.608 1.00 98.44 993 LEU A C 1
ATOM 7653 O O . LEU A 1 993 ? -1.714 -0.466 20.056 1.00 98.44 993 LEU A O 1
ATOM 7657 N N . PHE A 1 994 ? -2.446 1.579 19.445 1.00 98.62 994 PHE A N 1
ATOM 7658 C CA . PHE A 1 994 ? -1.245 2.297 19.859 1.00 98.62 994 PHE A CA 1
ATOM 7659 C C . PHE A 1 994 ? -1.586 3.313 20.947 1.00 98.62 994 PHE A C 1
ATOM 7661 O O . PHE A 1 994 ? -2.496 4.129 20.782 1.00 98.62 994 PHE A O 1
ATOM 7668 N N . PHE A 1 995 ? -0.827 3.271 22.038 1.00 98.25 995 PHE A N 1
ATOM 7669 C CA . PHE A 1 995 ? -0.944 4.162 23.181 1.00 98.25 995 PHE A CA 1
ATOM 7670 C C . PHE A 1 995 ? 0.278 5.087 23.224 1.00 98.25 995 PHE A C 1
ATOM 7672 O O . PHE A 1 995 ? 1.393 4.668 23.551 1.00 98.25 995 PHE A O 1
ATOM 7679 N N . GLY A 1 996 ? 0.068 6.358 22.884 1.00 95.12 996 GLY A N 1
ATOM 7680 C CA . GLY A 1 996 ? 1.029 7.412 23.186 1.00 95.12 996 GLY A CA 1
ATOM 7681 C C . GLY A 1 996 ? 1.058 7.699 24.688 1.00 95.12 996 GLY A C 1
ATOM 7682 O O . GLY A 1 996 ? 0.224 7.199 25.452 1.00 95.12 996 GLY A O 1
ATOM 7683 N N . TYR A 1 997 ? 2.004 8.541 25.113 1.00 95.19 997 TYR A N 1
ATOM 7684 C CA . TYR A 1 997 ? 2.085 9.033 26.496 1.00 95.19 997 TYR A CA 1
ATOM 7685 C C . TYR A 1 997 ? 2.155 7.901 27.543 1.00 95.19 997 TYR A C 1
ATOM 7687 O O . TYR A 1 997 ? 1.727 8.082 28.684 1.00 95.19 997 TYR A O 1
ATOM 7695 N N . CYS A 1 998 ? 2.639 6.720 27.136 1.00 97.06 998 CYS A N 1
ATOM 7696 C CA . CYS A 1 998 ? 2.479 5.461 27.855 1.00 97.06 998 CYS A CA 1
ATOM 7697 C C . CYS A 1 998 ? 3.755 5.092 28.618 1.00 97.06 998 CYS A C 1
ATOM 7699 O O . CYS A 1 998 ? 4.817 4.972 28.012 1.00 97.06 998 CYS A O 1
ATOM 7701 N N . ASN A 1 999 ? 3.642 4.854 29.928 1.00 95.81 999 ASN A N 1
ATOM 7702 C CA . ASN A 1 999 ? 4.741 4.438 30.818 1.00 95.81 999 ASN A CA 1
ATOM 7703 C C . ASN A 1 999 ? 5.966 5.377 30.840 1.00 95.81 999 ASN A C 1
ATOM 7705 O O . ASN A 1 999 ? 7.071 4.960 31.179 1.00 95.81 999 ASN A O 1
ATOM 7709 N N . GLY A 1 1000 ? 5.783 6.647 30.483 1.00 89.06 1000 GLY A N 1
ATOM 7710 C CA . GLY A 1 1000 ? 6.841 7.649 30.516 1.00 89.06 1000 GLY A CA 1
ATOM 7711 C C . GLY A 1 1000 ? 6.547 8.841 29.617 1.00 89.06 1000 GLY A C 1
ATOM 7712 O O . GLY A 1 1000 ? 5.488 8.935 28.988 1.00 89.06 1000 GLY A O 1
ATOM 7713 N N . HIS A 1 1001 ? 7.512 9.753 29.546 1.00 82.81 1001 HIS A N 1
ATOM 7714 C CA . HIS A 1 1001 ? 7.415 10.971 28.757 1.00 82.81 1001 HIS A CA 1
ATOM 7715 C C . HIS A 1 1001 ? 8.787 11.416 28.238 1.00 82.81 1001 HIS A C 1
ATOM 7717 O O . HIS A 1 1001 ? 9.697 11.707 29.003 1.00 82.81 1001 HIS A O 1
ATOM 7723 N N . ASN A 1 1002 ? 8.933 11.535 26.921 1.00 89.19 1002 ASN A N 1
ATOM 7724 C CA . ASN A 1 1002 ? 10.178 11.984 26.290 1.00 89.19 1002 ASN A CA 1
ATOM 7725 C C . ASN A 1 1002 ? 9.952 13.118 25.271 1.00 89.19 1002 ASN A C 1
ATOM 7727 O O . ASN A 1 1002 ? 10.737 13.298 24.342 1.00 89.19 1002 ASN A O 1
ATOM 7731 N N . LEU A 1 1003 ? 8.876 13.892 25.466 1.00 91.44 1003 LEU A N 1
ATOM 7732 C CA . LEU A 1 1003 ? 8.375 14.897 24.522 1.00 91.44 1003 LEU A CA 1
ATOM 7733 C C . LEU A 1 1003 ? 8.095 14.267 23.137 1.00 91.44 1003 LEU A C 1
ATOM 7735 O O . LEU A 1 1003 ? 7.588 13.143 23.074 1.00 91.44 1003 LEU A O 1
ATOM 7739 N N . TYR A 1 1004 ? 8.345 14.985 22.037 1.00 96.56 1004 TYR A N 1
ATOM 7740 C CA . TYR A 1 1004 ? 7.864 14.591 20.711 1.00 96.56 1004 TYR A CA 1
ATOM 7741 C C . TYR A 1 1004 ? 8.745 13.583 19.965 1.00 96.56 1004 TYR A C 1
ATOM 7743 O O . TYR A 1 1004 ? 9.940 13.815 19.748 1.00 96.56 1004 TYR A O 1
ATOM 7751 N N . PHE A 1 1005 ? 8.087 12.539 19.445 1.00 98.00 1005 PHE A N 1
ATOM 7752 C CA . PHE A 1 1005 ? 8.596 11.610 18.433 1.00 98.00 1005 PHE A CA 1
ATOM 7753 C C . PHE A 1 1005 ? 7.962 11.936 17.063 1.00 98.00 1005 PHE A C 1
ATOM 7755 O O . PHE A 1 1005 ? 6.957 11.322 16.677 1.00 98.00 1005 PHE A O 1
ATOM 7762 N N . PRO A 1 1006 ? 8.520 12.902 16.308 1.00 97.94 1006 PRO A N 1
ATOM 7763 C CA . PRO A 1 1006 ? 8.163 13.132 14.911 1.00 97.94 1006 PRO A CA 1
ATOM 7764 C C . PRO A 1 1006 ? 8.543 11.922 14.050 1.00 97.94 1006 PRO A C 1
ATOM 7766 O O . PRO A 1 1006 ? 9.332 11.072 14.466 1.00 97.94 1006 PRO A O 1
ATOM 7769 N N . THR A 1 1007 ? 8.010 11.844 12.831 1.00 97.25 1007 THR A N 1
ATOM 7770 C CA . THR A 1 1007 ? 8.592 10.974 11.797 1.00 97.25 1007 THR A CA 1
ATOM 7771 C C . THR A 1 1007 ? 9.761 11.675 11.102 1.00 97.25 1007 THR A C 1
ATOM 7773 O O . THR A 1 1007 ? 9.897 12.902 11.175 1.00 97.25 1007 THR A O 1
ATOM 7776 N N . ILE A 1 1008 ? 10.586 10.924 10.371 1.00 95.81 1008 ILE A N 1
ATOM 7777 C CA . ILE A 1 1008 ? 11.664 11.479 9.534 1.00 95.81 1008 ILE A CA 1
ATOM 7778 C C . ILE A 1 1008 ? 11.120 12.528 8.546 1.00 95.81 1008 ILE A C 1
ATOM 7780 O O . ILE A 1 1008 ? 11.761 13.559 8.331 1.00 95.81 1008 ILE A O 1
ATOM 7784 N N . GLU A 1 1009 ? 9.919 12.323 7.988 1.00 90.62 1009 GLU A N 1
ATOM 7785 C CA . GLU A 1 1009 ? 9.283 13.315 7.113 1.00 90.62 1009 GLU A CA 1
ATOM 7786 C C . GLU A 1 1009 ? 8.972 14.615 7.862 1.00 90.62 1009 GLU A C 1
ATOM 7788 O O . GLU A 1 1009 ? 9.358 15.684 7.394 1.00 90.62 1009 GLU A O 1
ATOM 7793 N N . ALA A 1 1010 ? 8.362 14.540 9.048 1.00 93.06 1010 ALA A N 1
ATOM 7794 C CA . ALA A 1 1010 ? 8.057 15.721 9.855 1.00 93.06 1010 ALA A CA 1
ATOM 7795 C C . ALA A 1 1010 ? 9.321 16.502 10.263 1.00 93.06 1010 ALA A C 1
ATOM 7797 O O . ALA A 1 1010 ? 9.329 17.732 10.229 1.00 93.06 1010 ALA A O 1
ATOM 7798 N N . VAL A 1 1011 ? 10.431 15.816 10.565 1.00 95.44 1011 VAL A N 1
ATOM 7799 C CA . VAL A 1 1011 ? 11.723 16.489 10.809 1.00 95.44 1011 VAL A CA 1
ATOM 7800 C C . VAL A 1 1011 ? 12.251 17.194 9.555 1.00 95.44 1011 VAL A C 1
ATOM 7802 O O . VAL A 1 1011 ? 12.837 18.268 9.673 1.00 95.44 1011 VAL A O 1
ATOM 7805 N N . SER A 1 1012 ? 12.016 16.647 8.357 1.00 91.44 1012 SER A N 1
ATOM 7806 C CA . SER A 1 1012 ? 12.369 17.324 7.097 1.00 91.44 1012 SER A CA 1
ATOM 7807 C C . SER A 1 1012 ? 11.487 18.543 6.794 1.00 91.44 1012 SER A C 1
ATOM 7809 O O . SER A 1 1012 ? 11.936 19.479 6.135 1.00 91.44 1012 SER A O 1
ATOM 7811 N N . GLU A 1 1013 ? 10.248 18.559 7.296 1.00 92.38 1013 GLU A N 1
ATOM 7812 C CA . GLU A 1 1013 ? 9.345 19.704 7.178 1.00 92.38 1013 GLU A CA 1
ATOM 7813 C C . GLU A 1 1013 ? 9.675 20.811 8.189 1.00 92.38 1013 GLU A C 1
ATOM 7815 O O . GLU A 1 1013 ? 9.585 21.991 7.838 1.00 92.38 1013 GLU A O 1
ATOM 7820 N N . GLY A 1 1014 ? 10.044 20.447 9.421 1.00 91.25 1014 GLY A N 1
ATOM 7821 C CA . GLY A 1 1014 ? 10.390 21.361 10.513 1.00 91.25 1014 GLY A CA 1
ATOM 7822 C C . GLY A 1 1014 ? 9.194 22.110 11.119 1.00 91.25 1014 GLY A C 1
ATOM 7823 O O . GLY A 1 1014 ? 8.156 22.320 10.482 1.00 91.25 1014 GLY A O 1
ATOM 7824 N N . GLY A 1 1015 ? 9.349 22.568 12.357 1.00 92.50 1015 GLY A N 1
ATOM 7825 C CA . GLY A 1 1015 ? 8.318 23.242 13.147 1.00 92.50 1015 GLY A CA 1
ATOM 7826 C C . GLY A 1 1015 ? 8.039 22.556 14.487 1.00 92.50 1015 GLY A C 1
ATOM 7827 O O . GLY A 1 1015 ? 8.626 21.526 14.834 1.00 92.50 1015 GLY A O 1
ATOM 7828 N N . TYR A 1 1016 ? 7.093 23.117 15.245 1.00 91.94 1016 TYR A N 1
ATOM 7829 C CA . TYR A 1 1016 ? 6.727 22.627 16.577 1.00 91.94 1016 TYR A CA 1
ATOM 7830 C C . TYR A 1 1016 ? 6.348 21.136 16.558 1.00 91.94 1016 TYR A C 1
ATOM 7832 O O . TYR A 1 1016 ? 5.553 20.699 15.726 1.00 91.94 1016 TYR A O 1
ATOM 7840 N N . GLY A 1 1017 ? 6.937 20.362 17.468 1.00 90.56 1017 GLY A N 1
ATOM 7841 C CA . GLY A 1 1017 ? 6.830 18.901 17.528 1.00 90.56 1017 GLY A CA 1
ATOM 7842 C C . GLY A 1 1017 ? 7.911 18.142 16.743 1.00 90.56 1017 GLY A C 1
ATOM 7843 O O . GLY A 1 1017 ? 8.108 16.962 16.999 1.00 90.56 1017 GLY A O 1
ATOM 7844 N N . ALA A 1 1018 ? 8.655 18.790 15.840 1.00 95.19 1018 ALA A N 1
ATOM 7845 C CA . ALA A 1 1018 ? 9.768 18.162 15.113 1.00 95.19 1018 ALA A CA 1
ATOM 7846 C C . ALA A 1 1018 ? 11.121 18.876 15.299 1.00 95.19 1018 ALA A C 1
ATOM 7848 O O . ALA A 1 1018 ? 12.181 18.245 15.189 1.00 95.19 1018 ALA A O 1
ATOM 7849 N N . ASP A 1 1019 ? 11.104 20.170 15.625 1.00 92.88 1019 ASP A N 1
ATOM 7850 C CA . ASP A 1 1019 ? 12.306 20.946 15.932 1.00 92.88 1019 ASP A CA 1
ATOM 7851 C C . ASP A 1 1019 ? 12.960 20.498 17.259 1.00 92.88 1019 ASP A C 1
ATOM 7853 O O . ASP A 1 1019 ? 12.248 20.158 18.213 1.00 92.88 1019 ASP A O 1
ATOM 7857 N N . PRO A 1 1020 ? 14.306 20.550 17.376 1.00 90.38 1020 PRO A N 1
ATOM 7858 C CA . PRO A 1 1020 ? 15.033 20.083 18.560 1.00 90.38 1020 PRO A CA 1
ATOM 7859 C C . PRO A 1 1020 ? 14.525 20.579 19.929 1.00 90.38 1020 PRO A C 1
ATOM 7861 O O . PRO A 1 1020 ? 14.528 19.771 20.854 1.00 90.38 1020 PRO A O 1
ATOM 7864 N N . PRO A 1 1021 ? 14.061 21.839 20.112 1.00 85.50 1021 PRO A N 1
ATOM 7865 C CA . PRO A 1 1021 ? 13.664 22.337 21.434 1.00 85.50 1021 PRO A CA 1
ATOM 7866 C C . PRO A 1 1021 ? 12.484 21.610 22.093 1.00 85.50 1021 PRO A C 1
ATOM 7868 O O . PRO A 1 1021 ? 12.308 21.734 23.300 1.00 85.50 1021 PRO A O 1
ATOM 7871 N N . VAL A 1 1022 ? 11.675 20.877 21.319 1.00 87.50 1022 VAL A N 1
ATOM 7872 C CA . VAL A 1 1022 ? 10.579 20.036 21.843 1.00 87.50 1022 VAL A CA 1
ATOM 7873 C C . VAL A 1 1022 ? 10.642 18.585 21.355 1.00 87.50 1022 VAL A C 1
ATOM 7875 O O . VAL A 1 1022 ? 9.942 17.730 21.884 1.00 87.50 1022 VAL A O 1
ATOM 7878 N N . SER A 1 1023 ? 11.510 18.272 20.391 1.00 93.38 1023 SER A N 1
ATOM 7879 C CA . SER A 1 1023 ? 11.853 16.903 20.006 1.00 93.38 1023 SER A CA 1
ATOM 7880 C C . SER A 1 1023 ? 13.355 16.667 20.234 1.00 93.38 1023 SER A C 1
ATOM 7882 O O . SER A 1 1023 ? 14.150 16.757 19.293 1.00 93.38 1023 SER A O 1
ATOM 7884 N N . PRO A 1 1024 ? 13.779 16.398 21.484 1.00 92.06 1024 PRO A N 1
ATOM 7885 C CA . PRO A 1 1024 ? 15.181 16.145 21.801 1.00 92.06 1024 PRO A CA 1
ATOM 7886 C C . PRO A 1 1024 ? 15.653 14.766 21.318 1.00 92.06 1024 PRO A C 1
ATOM 7888 O O . PRO A 1 1024 ? 16.851 14.559 21.202 1.00 92.06 1024 PRO A O 1
ATOM 7891 N N . VAL A 1 1025 ? 14.755 13.823 21.017 1.00 95.00 1025 VAL A N 1
ATOM 7892 C CA . VAL A 1 1025 ? 15.114 12.455 20.604 1.00 95.00 1025 VAL A CA 1
ATOM 7893 C C . VAL A 1 1025 ? 15.742 12.399 19.203 1.00 95.00 1025 VAL A C 1
ATOM 7895 O O . VAL A 1 1025 ? 15.415 13.211 18.339 1.00 95.00 1025 VAL A O 1
ATOM 7898 N N . GLU A 1 1026 ? 16.634 11.434 18.964 1.00 96.06 1026 GLU A N 1
ATOM 7899 C CA . GLU A 1 1026 ? 17.287 11.207 17.668 1.00 96.06 1026 GLU A CA 1
ATOM 7900 C C . GLU A 1 1026 ? 16.295 11.076 16.491 1.00 96.06 1026 GLU A C 1
ATOM 7902 O O . GLU A 1 1026 ? 15.217 10.482 16.590 1.00 96.06 1026 GLU A O 1
ATOM 7907 N N . ILE A 1 1027 ? 16.687 11.615 15.332 1.00 96.38 1027 ILE A N 1
ATOM 7908 C CA . ILE A 1 1027 ? 15.908 11.541 14.090 1.00 96.38 1027 ILE A CA 1
ATOM 7909 C C . ILE A 1 1027 ? 15.827 10.078 13.635 1.00 96.38 1027 ILE A C 1
ATOM 7911 O O . ILE A 1 1027 ? 16.849 9.454 13.366 1.00 96.38 1027 ILE A O 1
ATOM 7915 N N . GLY A 1 1028 ? 14.612 9.539 13.511 1.00 96.19 1028 GLY A N 1
ATOM 7916 C CA . GLY A 1 1028 ? 14.390 8.128 13.179 1.00 96.19 1028 GLY A CA 1
ATOM 7917 C C . GLY A 1 1028 ? 14.201 7.205 14.389 1.00 96.19 1028 GLY A C 1
ATOM 7918 O O . GLY A 1 1028 ? 13.990 6.007 14.203 1.00 96.19 1028 GLY A O 1
ATOM 7919 N N . ALA A 1 1029 ? 14.257 7.719 15.626 1.00 97.12 1029 ALA A N 1
ATOM 7920 C CA . ALA A 1 1029 ? 14.005 6.916 16.825 1.00 97.12 1029 ALA A CA 1
ATOM 7921 C C . ALA A 1 1029 ? 12.588 6.314 16.833 1.00 97.12 1029 ALA A C 1
ATOM 7923 O O . ALA A 1 1029 ? 12.425 5.126 17.103 1.00 97.12 1029 ALA A O 1
ATOM 7924 N N . GLY A 1 1030 ? 11.564 7.093 16.463 1.00 96.75 1030 GLY A N 1
ATOM 7925 C CA . GLY A 1 1030 ? 10.182 6.603 16.400 1.00 96.75 1030 GLY A CA 1
ATOM 7926 C C . GLY A 1 1030 ? 10.020 5.428 15.428 1.00 96.75 1030 GLY A C 1
ATOM 7927 O O . GLY A 1 1030 ? 9.451 4.399 15.788 1.00 96.75 1030 GLY A O 1
ATOM 7928 N N . GLU A 1 1031 ? 10.619 5.518 14.237 1.00 97.56 1031 GLU A N 1
ATOM 7929 C CA . GLU A 1 1031 ? 10.660 4.425 13.266 1.00 97.56 1031 GLU A CA 1
ATOM 7930 C C . GLU A 1 1031 ? 11.397 3.185 13.804 1.00 97.56 1031 GLU A C 1
ATOM 7932 O O . GLU A 1 1031 ? 10.982 2.059 13.517 1.00 97.56 1031 GLU A O 1
ATOM 7937 N N . GLN A 1 1032 ? 12.460 3.354 14.602 1.00 97.88 1032 GLN A N 1
ATOM 7938 C CA . GLN A 1 1032 ? 13.149 2.239 15.266 1.00 97.88 1032 GLN A CA 1
ATOM 7939 C C . GLN A 1 1032 ? 12.241 1.541 16.292 1.00 97.88 1032 GLN A C 1
ATOM 7941 O O . GLN A 1 1032 ? 12.104 0.317 16.224 1.00 97.88 1032 GLN A O 1
ATOM 7946 N N . LEU A 1 1033 ? 11.545 2.290 17.161 1.00 97.88 1033 LEU A N 1
ATOM 7947 C CA . LEU A 1 1033 ? 10.565 1.708 18.088 1.00 97.88 1033 LEU A CA 1
ATOM 7948 C C . LEU A 1 1033 ? 9.445 0.972 17.336 1.00 97.88 1033 LEU A C 1
ATOM 7950 O O . LEU A 1 1033 ? 9.126 -0.163 17.685 1.00 97.88 1033 LEU A O 1
ATOM 7954 N N . MET A 1 1034 ? 8.866 1.559 16.282 1.00 98.25 1034 MET A N 1
ATOM 7955 C CA . MET A 1 1034 ? 7.775 0.908 15.538 1.00 98.25 1034 MET A CA 1
ATOM 7956 C C . MET A 1 1034 ? 8.239 -0.359 14.806 1.00 98.25 1034 MET A C 1
ATOM 7958 O O . MET A 1 1034 ? 7.487 -1.328 14.700 1.00 98.25 1034 MET A O 1
ATOM 7962 N N . ASN A 1 1035 ? 9.489 -0.397 14.333 1.00 96.38 1035 ASN A N 1
ATOM 7963 C CA . ASN A 1 1035 ? 10.073 -1.616 13.774 1.00 96.38 1035 ASN A CA 1
ATOM 7964 C C . ASN A 1 1035 ? 10.316 -2.687 14.853 1.00 96.38 1035 ASN A C 1
ATOM 7966 O O . ASN A 1 1035 ? 10.020 -3.855 14.600 1.00 96.38 1035 ASN A O 1
ATOM 7970 N N . GLN A 1 1036 ? 10.771 -2.322 16.059 1.00 98.19 1036 GLN A N 1
ATOM 7971 C CA . GLN A 1 1036 ? 10.919 -3.288 17.155 1.00 98.19 1036 GLN A CA 1
ATOM 7972 C C . GLN A 1 1036 ? 9.563 -3.800 17.664 1.00 98.19 1036 GLN A C 1
ATOM 7974 O O . GLN A 1 1036 ? 9.428 -4.996 17.913 1.00 98.19 1036 GLN A O 1
ATOM 7979 N N . ALA A 1 1037 ? 8.537 -2.945 17.736 1.00 97.94 1037 ALA A N 1
ATOM 7980 C CA . ALA A 1 1037 ? 7.168 -3.349 18.064 1.00 97.94 1037 ALA A CA 1
ATOM 7981 C C . ALA A 1 1037 ? 6.657 -4.405 17.075 1.00 97.94 1037 ALA A C 1
ATOM 7983 O O . ALA A 1 1037 ? 6.094 -5.424 17.470 1.00 97.94 1037 ALA A O 1
ATOM 7984 N N . LEU A 1 1038 ? 6.928 -4.208 15.783 1.00 96.62 1038 LEU A N 1
ATOM 7985 C CA . LEU A 1 1038 ? 6.551 -5.154 14.741 1.00 96.62 1038 LEU A CA 1
ATOM 7986 C C . LEU A 1 1038 ? 7.308 -6.493 14.848 1.00 96.62 1038 LEU A C 1
ATOM 7988 O O . LEU A 1 1038 ? 6.711 -7.556 14.676 1.00 96.62 1038 LEU A O 1
ATOM 7992 N N . ILE A 1 1039 ? 8.604 -6.459 15.181 1.00 96.38 1039 ILE A N 1
ATOM 7993 C CA . ILE A 1 1039 ? 9.404 -7.664 15.465 1.00 96.38 1039 ILE A CA 1
ATOM 7994 C C . ILE A 1 1039 ? 8.855 -8.399 16.697 1.00 96.38 1039 ILE A C 1
ATOM 7996 O O . ILE A 1 1039 ? 8.727 -9.625 16.663 1.00 96.38 1039 ILE A O 1
ATOM 8000 N N . ASN A 1 1040 ? 8.491 -7.672 17.759 1.00 97.44 1040 ASN A N 1
ATOM 8001 C CA . ASN A 1 1040 ? 7.885 -8.229 18.968 1.00 97.44 1040 ASN A CA 1
ATOM 8002 C C . ASN A 1 1040 ? 6.560 -8.934 18.646 1.00 97.44 1040 ASN A C 1
ATOM 8004 O O . ASN A 1 1040 ? 6.421 -10.115 18.965 1.00 97.44 1040 ASN A O 1
ATOM 8008 N N . ILE A 1 1041 ? 5.641 -8.245 17.954 1.00 96.81 1041 ILE A N 1
ATOM 8009 C CA . ILE A 1 1041 ? 4.349 -8.781 17.495 1.00 96.81 1041 ILE A CA 1
ATOM 8010 C C . ILE A 1 1041 ? 4.564 -10.110 16.764 1.00 96.81 1041 ILE A C 1
ATOM 8012 O O . ILE A 1 1041 ? 4.077 -11.148 17.217 1.00 96.81 1041 ILE A O 1
ATOM 8016 N N . TYR A 1 1042 ? 5.359 -10.111 15.687 1.00 94.12 1042 TYR A N 1
ATOM 8017 C CA . TYR A 1 1042 ? 5.562 -11.309 14.871 1.00 94.12 1042 TYR A CA 1
ATOM 8018 C C . TYR A 1 1042 ? 6.317 -12.437 15.587 1.00 94.12 1042 TYR A C 1
ATOM 8020 O O . TYR A 1 1042 ? 6.096 -13.607 15.265 1.00 94.12 1042 TYR A O 1
ATOM 8028 N N . SER A 1 1043 ? 7.170 -12.125 16.564 1.00 93.06 1043 SER A N 1
ATOM 8029 C CA . SER A 1 1043 ? 7.844 -13.138 17.388 1.00 93.06 1043 SER A CA 1
ATOM 8030 C C . SER A 1 1043 ? 6.874 -13.791 18.380 1.00 93.06 1043 SER A C 1
ATOM 8032 O O . SER A 1 1043 ? 6.832 -15.015 18.488 1.00 93.06 1043 SER A O 1
ATOM 8034 N N . MET A 1 1044 ? 6.031 -13.004 19.059 1.00 94.25 1044 MET A N 1
ATOM 8035 C CA . MET A 1 1044 ? 5.061 -13.505 20.048 1.00 94.25 1044 MET A CA 1
ATOM 8036 C C . MET A 1 1044 ? 3.993 -14.423 19.440 1.00 94.25 1044 MET A C 1
ATOM 8038 O O . MET A 1 1044 ? 3.566 -15.382 20.094 1.00 94.25 1044 MET A O 1
ATOM 8042 N N . ILE A 1 1045 ? 3.590 -14.162 18.192 1.00 92.38 1045 ILE A N 1
ATOM 8043 C CA . ILE A 1 1045 ? 2.651 -14.998 17.421 1.00 92.38 1045 ILE A CA 1
ATOM 8044 C C . ILE A 1 1045 ? 3.353 -16.076 16.564 1.00 92.38 1045 ILE A C 1
ATOM 8046 O O . ILE A 1 1045 ? 2.709 -16.734 15.747 1.00 92.38 1045 ILE A O 1
ATOM 8050 N N . GLY A 1 1046 ? 4.668 -16.273 16.730 1.00 89.50 1046 GLY A N 1
ATOM 8051 C CA . GLY A 1 1046 ? 5.422 -17.375 16.115 1.00 89.50 1046 GLY A CA 1
ATOM 8052 C C . GLY A 1 1046 ? 5.620 -17.285 14.595 1.00 89.50 1046 GLY A C 1
ATOM 8053 O O . GLY A 1 1046 ? 5.799 -18.311 13.942 1.00 89.50 1046 GLY A O 1
ATOM 8054 N N . LYS A 1 1047 ? 5.566 -16.081 14.011 1.00 85.56 1047 LYS A N 1
ATOM 8055 C CA . LYS A 1 1047 ? 5.828 -15.831 12.577 1.00 85.56 1047 LYS A CA 1
ATOM 8056 C C . LYS A 1 1047 ? 7.295 -15.513 12.289 1.00 85.56 1047 LYS A C 1
ATOM 8058 O O . LYS A 1 1047 ? 7.756 -15.765 11.180 1.00 85.56 1047 LYS A O 1
ATOM 8063 N N . LEU A 1 1048 ? 8.020 -14.995 13.279 1.00 83.12 1048 LEU A N 1
ATOM 8064 C CA . LEU A 1 1048 ? 9.476 -14.878 13.262 1.00 83.12 1048 LEU A CA 1
ATOM 8065 C C . LEU A 1 1048 ? 10.082 -15.823 14.300 1.00 83.12 1048 LEU A C 1
ATOM 8067 O O . LEU A 1 1048 ? 9.586 -15.931 15.420 1.00 83.12 1048 LEU A O 1
ATOM 8071 N N . VAL A 1 1049 ? 11.192 -16.466 13.936 1.00 70.38 1049 VAL A N 1
ATOM 8072 C CA . VAL A 1 1049 ? 12.110 -17.034 14.927 1.00 70.38 1049 VAL A CA 1
ATOM 8073 C C . VAL A 1 1049 ? 12.841 -15.853 15.554 1.00 70.38 1049 VAL A C 1
ATOM 8075 O O . VAL A 1 1049 ? 13.565 -15.144 14.853 1.00 70.38 1049 VAL A O 1
ATOM 8078 N N . ALA A 1 1050 ? 12.631 -15.616 16.848 1.00 50.41 1050 ALA A N 1
ATOM 8079 C CA . ALA A 1 1050 ? 13.387 -14.601 17.569 1.00 50.41 1050 ALA A CA 1
ATOM 8080 C C . ALA A 1 1050 ? 14.888 -14.951 17.496 1.00 50.41 1050 ALA A C 1
ATOM 8082 O O . ALA A 1 1050 ? 15.244 -16.095 17.793 1.00 50.41 1050 ALA A O 1
ATOM 8083 N N . PRO A 1 1051 ? 15.773 -14.022 17.089 1.00 44.94 1051 PRO A N 1
ATOM 8084 C CA . PRO A 1 1051 ? 17.204 -14.295 17.069 1.00 44.94 1051 PRO A CA 1
ATOM 8085 C C . PRO A 1 1051 ? 17.697 -14.556 18.497 1.00 44.94 1051 PRO A C 1
ATOM 8087 O O . PRO A 1 1051 ? 17.389 -13.786 19.410 1.00 44.94 1051 PRO A O 1
ATOM 8090 N N . GLU A 1 1052 ? 18.475 -15.624 18.695 1.00 38.69 1052 GLU A N 1
ATOM 8091 C CA . GLU A 1 1052 ? 19.151 -15.870 19.973 1.00 38.69 1052 GLU A CA 1
ATOM 8092 C C . GLU A 1 1052 ? 20.042 -14.666 20.298 1.00 38.69 1052 GLU A C 1
ATOM 8094 O O . GLU A 1 1052 ? 20.960 -14.344 19.543 1.00 38.69 1052 GLU A O 1
ATOM 8099 N N . ASN A 1 1053 ? 19.732 -13.962 21.389 1.00 34.62 1053 ASN A N 1
ATOM 8100 C CA . ASN A 1 1053 ? 20.327 -12.662 21.685 1.00 34.62 1053 ASN A CA 1
ATOM 8101 C C . ASN A 1 1053 ? 21.840 -12.793 21.973 1.00 34.62 1053 ASN A C 1
ATOM 8103 O O . ASN A 1 1053 ? 22.202 -13.317 23.033 1.00 34.62 1053 ASN A O 1
ATOM 8107 N N . PRO A 1 1054 ? 22.738 -12.255 21.118 1.00 35.59 1054 PRO A N 1
ATOM 8108 C CA . PRO A 1 1054 ? 24.181 -12.369 21.331 1.00 35.59 1054 PRO A CA 1
ATOM 8109 C C . PRO A 1 1054 ? 24.666 -11.657 22.606 1.00 35.59 1054 PRO A C 1
ATOM 8111 O O . PRO A 1 1054 ? 25.725 -11.991 23.136 1.00 35.59 1054 PRO A O 1
ATOM 8114 N N . ALA A 1 1055 ? 23.895 -10.695 23.128 1.00 32.97 1055 ALA A N 1
ATOM 8115 C CA . ALA A 1 1055 ? 24.266 -9.889 24.291 1.00 32.97 1055 ALA A CA 1
ATOM 8116 C C . ALA A 1 1055 ? 24.246 -10.657 25.629 1.00 32.97 1055 ALA A C 1
ATOM 8118 O O . ALA A 1 1055 ? 24.824 -10.184 26.605 1.00 32.97 1055 ALA A O 1
ATOM 8119 N N . ALA A 1 1056 ? 23.674 -11.866 25.686 1.00 33.09 1056 ALA A N 1
ATOM 8120 C CA . ALA A 1 1056 ? 23.816 -12.748 26.851 1.00 33.09 1056 ALA A CA 1
ATOM 8121 C C . ALA A 1 1056 ? 25.244 -13.338 27.000 1.00 33.09 1056 ALA A C 1
ATOM 8123 O O . ALA A 1 1056 ? 25.533 -14.026 27.978 1.00 33.09 1056 ALA A O 1
ATOM 8124 N N . GLY A 1 1057 ? 26.134 -13.094 26.026 1.00 31.17 1057 GLY A N 1
ATOM 8125 C CA . GLY A 1 1057 ? 27.405 -13.802 25.849 1.00 31.17 1057 GLY A CA 1
ATOM 8126 C C . GLY A 1 1057 ? 28.669 -13.210 26.490 1.00 31.17 1057 GLY A C 1
ATOM 8127 O O . GLY A 1 1057 ? 29.687 -13.896 26.469 1.00 31.17 1057 GLY A O 1
ATOM 8128 N N . THR A 1 1058 ? 28.661 -11.999 27.068 1.00 31.91 1058 THR A N 1
ATOM 8129 C CA . THR A 1 1058 ? 29.858 -11.426 27.741 1.00 31.91 1058 THR A CA 1
ATOM 8130 C C . THR A 1 1058 ? 29.537 -10.467 28.896 1.00 31.91 1058 THR A C 1
ATOM 8132 O O . THR A 1 1058 ? 29.797 -9.271 28.823 1.00 31.91 1058 THR A O 1
ATOM 8135 N N . ALA A 1 1059 ? 29.104 -11.016 30.032 1.00 28.45 1059 ALA A N 1
ATOM 8136 C CA . ALA A 1 1059 ? 29.415 -10.451 31.354 1.00 28.45 1059 ALA A CA 1
ATOM 8137 C C . ALA A 1 1059 ? 30.605 -11.234 31.948 1.00 28.45 1059 ALA A C 1
ATOM 8139 O O . ALA A 1 1059 ? 30.477 -11.935 32.950 1.00 28.45 1059 ALA A O 1
ATOM 8140 N N . GLY A 1 1060 ? 31.734 -11.231 31.223 1.00 30.62 1060 GLY A N 1
ATOM 8141 C CA . GLY A 1 1060 ? 32.757 -12.285 31.326 1.00 30.62 1060 GLY A CA 1
ATOM 8142 C C . GLY A 1 1060 ? 34.223 -11.849 31.242 1.00 30.62 1060 GLY A C 1
ATOM 8143 O O . GLY A 1 1060 ? 35.089 -12.707 31.434 1.00 30.62 1060 GLY A O 1
ATOM 8144 N N . LYS A 1 1061 ? 34.512 -10.567 30.973 1.00 27.84 1061 LYS A N 1
ATOM 8145 C CA . LYS A 1 1061 ? 35.772 -9.869 31.289 1.00 27.84 1061 LYS A CA 1
ATOM 8146 C C . LYS A 1 1061 ? 35.689 -8.383 30.969 1.00 27.84 1061 LYS A C 1
ATOM 8148 O O . LYS A 1 1061 ? 34.945 -8.060 30.023 1.00 27.84 1061 LYS A O 1
#

Foldseek 3Di:
DDDDDDDDDDDDDDDDDDDDDDDDDDDDDDDDDDDDDDDDDDDDDDDDDDDDDDDDDDDDDDDDDDDDDDDDDPPDPDPDDFWFFAEWEFEDQDVVQLVVQCCVLQVWAWACFVVFATWTDFQQYIYGYDNDNDQFDLPQQAQWRAWEWEDQCVPVSQVVCVVVVFAWPDDWADDPDDNKTKGWTAGPSGGIYIYIHDNGRGGAETEGEAQDQQVQQVQCCVQRVFDWPDDDDDQDPDDCLDPRNWDWTWTDRPRYIYIYTHFQQDPDGHPVGPDDGNDAHDALPRHRGNATEIEDQDCPVSQVVCVVVPWAWPADFDQDPNNRWTWTWTQGHSNGIYIYTNDQRDPDLFKFQFDQLQFADPDSFFGQCLLVLLSVVVSVCVVDPDPQKAFQKKKKFFQAGHGSAIWGWDKDWPDDDPFKTKIKIQIDDPNDRRMIMITIIGGDDDDDDDDDDPDVLPPDPQPDDQVCFAWDQDALVRHGHRSNVNQKRKTWNDPNCQQAQDQTKIKIAGHDDSTPSDDGDLNSLLSSVQSCLCRNAPNHRCVPVVKDWDFSMKMWGFPDDDPGSIKMWGKHKDDDPVQKIKIKIFIADSSTGGGIMITIIRIDGPPVDDDDDPDDPDPDPPDDPDDDDDDDDDDDDDDDAWFKWKFKFKDWLAADWQFAFADDLVCQRPTFPAAPDTKMKIWMWIDTRNAIAIDIETLGQFAAALVLLVVLQVLCCVPQVHNHYKYTYLRASQHGDLLAACDVQQCNPNRVSSNVSNVCVSVVNSVRHVNRSVRIDGKWKWKFKDQAPFKFFQFDPGPPRDDLRIWMKIFIAHPVGQTQEIEIEGAAHLPQDDPPNSHHDSQLQSLLQVLQCVLRVYGYGYFYALHLRMHTDDDPPQHGSNSSSNVNNVVNNVRNVVTDIGGQPRWDKDKDKDKDFFAFPDQLVDVVSLVVVCVSHNNNNSVSVSVCANSGQIKMWMWMDTSLQEIEIEIQENHHRVLVVVLQNLLSGPYYGYGYSISHYRFADYALVSLVVDDPRNDRVRRGGDHCVSVVSSVVNSVVSCVVSPNDDDPPDCVVPDPDD